Protein 8YM1 (pdb70)

Foldseek 3Di:
DQVVDDLVPGQAAQVQFQCNSPNDADPVRQFAAPQCRNGPCNRPLNVLLCVPPDDPVCQVVQWDWDWDDDPPDIDIDTHHDDDDPPPRPSVVVNVCRGNVVD/DDDDDAQCNDDLVPHQAAQVQFQCNSPNDADPVRQFAAPQCRNGPCNRPCNVLLCVPPDDPVCQVVQWDWDWDDDDPDIDIDTHHDDDDPPPRPSVVVNVCRGNVVD/DDQVVDPLVPHQAAQVQFQCNSPNDADPVRQFAAPQCRNGPCNRPCNVLLCVPPDDPVCQVVQWDWDWDDDDPDIDIDTHHDDDDPPPRPSVVVNVCRGNVVPD/DQVVDPLVPHQAAQVQ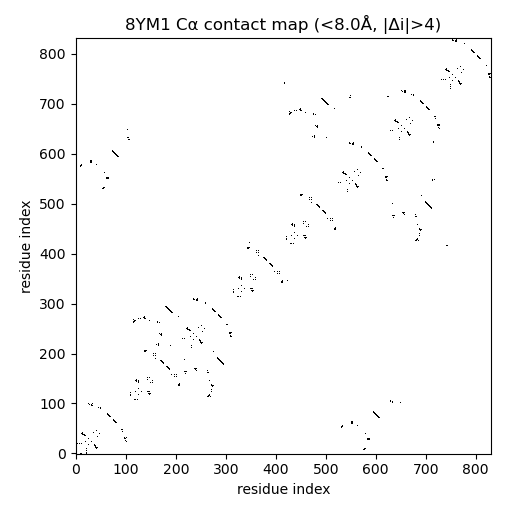FQCNSPNDADPVRQFAAPQCRNGPCNRPLNVLLCVPPDDPVCQVVQWDWDWDDDDPDIDIDTHHDDDDPPPRPSVVVNVCRGNVVD/DDDDAQVVDPLVPHQAAQVCFQCNSPNDADPVRQFAAPQCRNGPCNRPCNVLLCVPPDDPVCQVVQWDWDWDDDPPDIDIDTHHDDDDPPPRPSVVVNVCRGNVVPD/DQCVDPLVPHQAAQVQFQCNSPNDADPVRQFAAPQCRNGPCNRPCNVLLCVPPDDPVCQVVQWDWDWDDDVPDIDIDTHHDDDDPPPRPSVVVNVCRGNVVVD/DAQVVDPLVPHQAAQVQFQCNSPNDADPVRQFAAPQCRNGPCNRPLNVLLCVPPDDPVCQVVQWDWDWDDDDPDIDIDTHHDDDDPPPRPSVVVNVCRGNVVD/DQCVDPLVPHQAAQVCFQCNSPNDADPVRQFAAPQCRNGPCNRPCNVLLCVPPDDPVCQVVQWDWDWDDDPPDIDIDTHHDDDDPPPPPSCVVNVCRGNVVVD

Solvent-accessible surface area: 44717 Å² total; per-residue (Å²): 155,26,76,113,80,62,57,20,39,34,51,0,28,57,134,8,35,0,143,115,2,6,23,78,29,41,117,64,54,6,0,1,46,80,54,1,25,101,69,0,46,112,3,165,64,14,80,41,0,14,91,1,0,1,28,58,4,0,2,0,0,6,0,57,1,70,52,144,131,56,61,132,89,10,48,0,23,1,72,3,45,5,118,0,50,89,122,32,192,33,7,79,102,0,65,118,7,28,44,37,97,104,102,57,110,40,71,94,27,78,93,24,59,56,17,41,33,49,0,30,62,112,14,32,0,130,104,1,5,20,88,27,41,112,68,56,6,0,2,46,76,57,2,28,94,67,0,46,109,4,169,54,15,84,39,0,15,91,0,0,2,24,59,4,0,2,0,0,5,0,67,0,67,54,127,129,48,64,136,84,11,28,0,24,0,74,4,47,7,102,0,53,92,122,34,194,36,6,77,101,0,65,109,4,30,45,34,98,109,201,111,19,78,91,48,56,55,18,43,32,50,0,31,60,121,13,36,0,144,111,2,5,22,79,28,39,120,69,54,6,0,1,46,81,31,0,28,101,69,0,46,107,3,158,69,16,82,25,0,15,50,0,0,2,27,59,4,0,3,0,0,6,0,57,1,69,54,130,125,41,60,134,73,12,43,0,23,0,74,5,41,6,107,0,52,83,128,36,144,12,7,76,92,0,64,114,7,32,42,38,98,56,252,155,26,78,123,77,62,64,202,104,45,72,17,28,58,126,14,37,17,127,112,2,50,19,53,34,24,87,98,98,44,57,4,45,47,46,10,27,37,63,3,56,106,4,117,56,43,84,43,0,34,120,12,73,50,93,143,58,38,58,44,184,46,21,115,74,73,88,133,152,44,63,169,159,93,80,73,77,112,109,69,98,79,191,39,90,199,123,38,192,36,27,81,88,40,101,112,5,67,45,35,96,105,175,88,45,138,19,20,30,78,41,49,52,17,38,26,50,0,28,34,39,14,33,0,124,107,2,4,19,83,29,42,114,66,55,6,0,1,45,82,54,2,26,104,65,0,46,70,4,170,56,14,82,42,0,12,92,1,0,1,27,56,4,0,2,0,0,6,0,67,1,66,52,120,103,34,60,120,45,6,31,0,23,0,74,0,42,6,94,0,51,96,123,33,190,37,7,90,107,0,64,122,7,31,41,36,87,60,240,159,9,78,136,51,64,56,18,43,32,50,0,27,62,155,22,36,0,108,116,2,5,18,51,19,12,16,31,56,6,0,1,44,85,49,2,28,104,69,0,43,107,4,167,56,17,84,45,0,14,90,1,0,1,27,61,4,0,1,0,0,5,0,68,1,68,50,130,133,45,65,122,82,11,30,0,21,1,78,4,37,7,106,0,49,83,116,35,187,42,6,77,96,0,51,103,4,15,20,18,32,30,161,210,49,18,14,32,38,49,12,17,43,1,48,0,33,62,84,13,37,0,160,106,0,4,14,89,27,39,118,62,38,6,0,1,46,82,36,2,26,106,68,0,46,108,3,153,63,16,86,44,0,13,90,1,0,1,27,58,4,0,2,0,0,6,0,65,1,68,53,128,136,37,63,137,82,12,28,0,21,0,73,2,50,6,92,0,52,24,57,32,131,36,0,19,97,0,53,112,7,28,44,39,99,109,150,27,72,123,78,64,64,200,101,46,76,15,30,7,109,8,5,17,67,76,2,51,22,106,41,42,137,101,103,44,59,3,29,56,54,10,24,71,41,2,55,65,4,166,58,44,89,51,0,31,117,10,71,52,93,139,58,36,56,46,186,46,23,117,74,69,86,120,154,47,75,169,158,93,77,70,66,116,110,68,99,73,195,38,91,197,120,40,186,35,26,81,90,37,99,108,5,55,33,18,95,78,167

Radius of gyration: 35.94 Å; Cα contacts (8 Å, |Δi|>4): 1617; chains: 8; bounding box: 70×106×85 Å

Organism: NCBI:txid2032731

Secondary structure (DSSP, 8-state):
--TTS-GGG----SSS-HHHHH-S--SSS-B--HHHHHHGGGSTTHHHHHTTSPPHHHHHHHEEEEEEEETTEEEEEEEEEEEEETT-TTHHHHHHHBTTT-/-PPPPPGGGS-GGG----SSS-HHHHH-S--SSS-B--HHHHHHGGGSTTHHHHHTTSPPHHHHHHHEEEEEEEETTEEEEEEEEEEEEETT-TTHHHHHHHBTTT-/--GGGS-GGG----SSS-HHHHH-S--SSS-B--HHHHHHGGGSTTHHHHHTTSPPHHHHHHHEEEEEEEETTEEEEEEEEEEEEETT-TTHHHHHTTBTTT--/-GGGS-GGG----SSS-HHHHH-S--SSS-B--HHHHHHGGGSTTHHHHHTTSPPHHHHHHHEEEEEEEETTEEEEEEEE-----TT-TTHHHHHHHBTTT-/-PPPPGGGS-GGG----SSS-HHHHH-S--SSS-B--HHHHHHGGGSTTHHHHHTTSPPHHHHHHHEEEEEEEETTEEEEEEEEEEEEETT-TTHHHHHHHBTTT--/-GGGS-GGG----SSS-HHHHH-S--SSS-B--HHHHHHGGGSTTHHHHGGGSPPHHHHHHHEEEEEEEETTEEEEEEEEEEEEETT-TTHHHHHHHBTGGG-/--GGGS-GGG----SSS-HHHHH-S--SSS-B--HHHHHHGGGSTTHHHHGGGSPPHHHHHHHEEEEEEEETTEEEEEEEEEEEEETT-TTHHHHHHHBTTT-/-GGGS-GGG----SSS-HHHHH-S--SSS-B--HHHHHHGGGSTTHHHHGGGSPPHHHHHHHEEEEEEEETTEEEEEEEE-----TT-TTHHHHHHHBTGGG-

B-factor: mean 33.4, std 10.72, range [18.32, 91.62]

InterPro domains:
  IPR001218 Nucleocapsid protein, coronavirus [PF00937] (16-342)
  IPR001218 Nucleocapsid protein, coronavirus [PIRSF003888] (1-334)
  IPR037179 Nucleocapsid protein, C-terminal [SSF103068] (223-331)
  IPR037195 Nucleocapsid protein, N-terminal [SSF110304] (15-145)
  IPR044344 Nucleocapsid (N) protein, C-terminal domain, coronavirus [PS51929] (219-333)
  IPR044344 Nucleocapsid (N) protein, C-terminal domain, coronavirus [cd21595] (241-324)
  IPR044345 Nucleocapsid (N) protein, N-terminal domain, coronavirus [PS51928] (21-143)
  IPR044345 Nucleocapsid (N) protein, N-terminal domain, coronavirus [cd21554] (21-141)

Sequence (831 aa):
KQMDKPEWKRVPNSEEDVRKCFGPRSVSRNFGDSDLVQHGVEAKHFPTIAELLPTQAALAFGSEITTKESGEFVEVTYHYVMKVPKTDKNLPRFLEQVSAYSATPARKQMDKPEWKRVPNSEEDVRKCFGPRSVSRNFGDSDLVQHGVEAKHFPTIAELLPTQAALAFGSEITTKESGEFVEVTYHYVMKVPKTDKNLPRFLEQVSAYSRKQMDKPEWKRVPNSEEDVRKCFGPRSVSRNFGDSDLVQHGVEAKHFPTIAELLPTQAALAFGSEITTKESGEFVEVTYHYVMKVPKTDKNLPRFLEQVSAYSKKQMDKPEWKRVPNSEEDVRKCFGPRSVSRNFGDSDLVQHGVEAKHFPTIAELLPTQAALAFGSEITTKESGEFVEVTYHYVMKVPKTDKNLPRFLEQVSAYSTPARKQMDKPEWKRVPNSEEDVRKCFGPRSVSRNFGDSDLVQHGVEAKHFPTIAELLPTQAALAFGSEITTKESGEFVEVTYHYVMKVPKTDKNLPRFLEQVSAYSKKQMDKPEWKRVPNSEEDVRKCFGPRSVSRNFGDSDLVQHGVEAKHFPTIAELLPTQAALAFGSEITTKESGEFVEVTYHYVMKVPKTDKNLPRFLEQVSAYSKRKQMDKPEWKRVPNSEEDVRKCFGPRSVSRNFGDSDLVQHGVEAKHFPTIAELLPTQAALAFGSEITTKESGEFVEVTYHYVMKVPKTDKNLPRFLEQVSAYSKQMDKPEWKRVPNSEEDVRKCFGPRSVSRNFGDSDLVQHGVEAKHFPTIAELLPTQAALAFGSEITTKESGEFVEVTYHYVMKVPKTDKNLPRFLEQVSAYSK

Structure (mmCIF, N/CA/C/O backbone):
data_8YM1
#
_entry.id   8YM1
#
_cell.length_a   48.417
_cell.length_b   95.897
_cell.length_c   103.998
_cell.angle_alpha   90.00
_cell.angle_beta   96.25
_cell.angle_gamma   90.00
#
_symmetry.space_group_name_H-M   'P 1 21 1'
#
loop_
_entity.id
_entity.type
_entity.pdbx_description
1 polymer 'nucleocapsid phosphoprotein'
2 water water
#
loop_
_atom_site.group_PDB
_atom_site.id
_atom_site.type_symbol
_atom_site.label_atom_id
_atom_site.label_alt_id
_atom_site.label_comp_id
_atom_site.label_asym_id
_atom_site.label_entity_id
_atom_site.label_seq_id
_atom_site.pdbx_PDB_ins_code
_atom_site.Cartn_x
_atom_site.Cartn_y
_atom_site.Cartn_z
_atom_site.occupancy
_atom_site.B_iso_or_equiv
_atom_site.auth_seq_id
_atom_site.auth_comp_id
_atom_site.auth_asym_id
_atom_site.auth_atom_id
_atom_site.pdbx_PDB_model_num
ATOM 1 N N . LYS A 1 10 ? -11.447 14.194 36.541 1.00 57.99 10 LYS A N 1
ATOM 2 C CA . LYS A 1 10 ? -10.062 13.692 36.784 1.00 55.44 10 LYS A CA 1
ATOM 3 C C . LYS A 1 10 ? -9.459 14.349 38.021 1.00 53.72 10 LYS A C 1
ATOM 4 O O . LYS A 1 10 ? -9.888 15.424 38.440 1.00 53.33 10 LYS A O 1
ATOM 10 N N . GLN A 1 11 ? -8.388 13.722 38.527 1.00 47.96 11 GLN A N 1
ATOM 11 C CA . GLN A 1 11 ? -7.650 14.221 39.672 1.00 43.41 11 GLN A CA 1
ATOM 12 C C . GLN A 1 11 ? -6.757 15.393 39.247 1.00 41.79 11 GLN A C 1
ATOM 13 O O . GLN A 1 11 ? -6.644 16.375 39.971 1.00 38.22 11 GLN A O 1
ATOM 19 N N . MET A 1 12 ? -6.180 15.309 38.028 1.00 39.83 12 MET A N 1
ATOM 20 C CA . MET A 1 12 ? -5.260 16.338 37.534 1.00 40.76 12 MET A CA 1
ATOM 21 C C . MET A 1 12 ? -6.022 17.624 37.150 1.00 36.72 12 MET A C 1
ATOM 22 O O . MET A 1 12 ? -5.397 18.618 36.781 1.00 42.24 12 MET A O 1
ATOM 27 N N . ASP A 1 13 ? -7.371 17.590 37.235 1.00 38.05 13 ASP A N 1
ATOM 28 C CA . ASP A 1 13 ? -8.199 18.773 36.986 1.00 46.12 13 ASP A CA 1
ATOM 29 C C . ASP A 1 13 ? -8.448 19.530 38.302 1.00 47.53 13 ASP A C 1
ATOM 30 O O . ASP A 1 13 ? -8.987 20.637 38.288 1.00 48.32 13 ASP A O 1
ATOM 35 N N . LYS A 1 14 ? -8.066 18.907 39.435 1.00 46.09 14 LYS A N 1
ATOM 36 C CA . LYS A 1 14 ? -8.238 19.500 40.759 1.00 38.48 14 LYS A CA 1
ATOM 37 C C . LYS A 1 14 ? -6.939 20.168 41.204 1.00 37.83 14 LYS A C 1
ATOM 38 O O . LYS A 1 14 ? -5.869 19.878 40.662 1.00 34.93 14 LYS A O 1
ATOM 44 N N . PRO A 1 15 ? -6.984 21.065 42.228 1.00 38.69 15 PRO A N 1
ATOM 45 C CA . PRO A 1 15 ? -5.763 21.582 42.835 1.00 37.33 15 PRO A CA 1
ATOM 46 C C . PRO A 1 15 ? -5.051 20.404 43.503 1.00 32.52 15 PRO A C 1
ATOM 47 O O . PRO A 1 15 ? -5.704 19.474 43.977 1.00 33.77 15 PRO A O 1
ATOM 51 N N . GLU A 1 16 ? -3.718 20.477 43.567 1.00 32.40 16 GLU A N 1
ATOM 52 C CA . GLU A 1 16 ? -2.892 19.355 44.012 1.00 38.61 16 GLU A CA 1
ATOM 53 C C . GLU A 1 16 ? -3.348 18.834 45.387 1.00 32.97 16 GLU A C 1
ATOM 54 O O . GLU A 1 16 ? -3.370 17.626 45.609 1.00 37.67 16 GLU A O 1
ATOM 60 N N . TRP A 1 17 ? -3.774 19.749 46.276 1.00 35.25 17 TRP A N 1
ATOM 61 C CA . TRP A 1 17 ? -4.121 19.386 47.653 1.00 32.51 17 TRP A CA 1
ATOM 62 C C . TRP A 1 17 ? -5.480 18.659 47.737 1.00 33.51 17 TRP A C 1
ATOM 63 O O . TRP A 1 17 ? -5.816 18.118 48.788 1.00 30.72 17 TRP A O 1
ATOM 74 N N . LYS A 1 18 ? -6.245 18.631 46.625 1.00 30.75 18 LYS A N 1
ATOM 75 C CA . LYS A 1 18 ? -7.551 17.967 46.612 1.00 32.36 18 LYS A CA 1
ATOM 76 C C . LYS A 1 18 ? -7.495 16.646 45.831 1.00 28.76 18 LYS A C 1
ATOM 77 O O . LYS A 1 18 ? -8.497 15.938 45.754 1.00 34.49 18 LYS A O 1
ATOM 83 N N . ARG A 1 19 ? -6.304 16.276 45.340 1.00 32.97 19 ARG A N 1
ATOM 84 C CA . ARG A 1 19 ? -6.155 15.076 44.525 1.00 30.74 19 ARG A CA 1
ATOM 85 C C . ARG A 1 19 ? -6.209 13.829 45.403 1.00 36.44 19 ARG A C 1
ATOM 86 O O . ARG A 1 19 ? -5.694 13.821 46.521 1.00 31.14 19 ARG A O 1
ATOM 94 N N . VAL A 1 20 ? -6.895 12.800 44.886 1.00 35.76 20 VAL A N 1
ATOM 95 C CA . VAL A 1 20 ? -6.989 11.500 45.525 1.00 35.25 20 VAL A CA 1
ATOM 96 C C . VAL A 1 20 ? -6.455 10.469 44.525 1.00 34.61 20 VAL A C 1
ATOM 97 O O . VAL A 1 20 ? -7.184 10.034 43.635 1.00 35.92 20 VAL A O 1
ATOM 101 N N . PRO A 1 21 ? -5.143 10.113 44.590 1.00 35.48 21 PRO A N 1
ATOM 102 C CA . PRO A 1 21 ? -4.537 9.227 43.595 1.00 33.09 21 PRO A CA 1
ATOM 103 C C . PRO A 1 21 ? -5.156 7.833 43.558 1.00 34.32 21 PRO A C 1
ATOM 104 O O . PRO A 1 21 ? -5.601 7.314 44.581 1.00 30.59 21 PRO A O 1
ATOM 108 N N . ASN A 1 22 ? -5.165 7.242 42.355 1.00 32.20 22 ASN A N 1
ATOM 109 C CA . ASN A 1 22 ? -5.738 5.926 42.122 1.00 37.11 22 ASN A CA 1
ATOM 110 C C . ASN A 1 22 ? -4.870 5.194 41.087 1.00 35.36 22 ASN A C 1
ATOM 111 O O . ASN A 1 22 ? -3.780 5.651 40.764 1.00 38.37 22 ASN A O 1
ATOM 116 N N . SER A 1 23 ? -5.375 4.066 40.566 1.00 37.17 23 SER A N 1
ATOM 117 C CA . SER A 1 23 ? -4.636 3.260 39.599 1.00 38.25 23 SER A CA 1
ATOM 118 C C . SER A 1 23 ? -4.506 3.995 38.253 1.00 36.98 23 SER A C 1
ATOM 119 O O . SER A 1 23 ? -3.524 3.800 37.538 1.00 36.64 23 SER A O 1
ATOM 122 N N . GLU A 1 24 ? -5.513 4.829 37.915 1.00 44.14 24 GLU A N 1
ATOM 123 C CA . GLU A 1 24 ? -5.510 5.585 36.660 1.00 46.30 24 GLU A CA 1
ATOM 124 C C . GLU A 1 24 ? -4.529 6.757 36.776 1.00 44.08 24 GLU A C 1
ATOM 125 O O . GLU A 1 24 ? -3.630 6.900 35.948 1.00 41.83 24 GLU A O 1
ATOM 131 N N . GLU A 1 25 ? -4.766 7.625 37.774 1.00 42.97 25 GLU A N 1
ATOM 132 C CA . GLU A 1 25 ? -3.898 8.765 38.052 1.00 41.02 25 GLU A CA 1
ATOM 133 C C . GLU A 1 25 ? -3.181 8.490 39.374 1.00 39.95 25 GLU A C 1
ATOM 134 O O . GLU A 1 25 ? -3.719 8.766 40.445 1.00 35.13 25 GLU A O 1
ATOM 140 N N . ASP A 1 26 ? -1.966 7.922 39.279 1.00 38.37 26 ASP A N 1
ATOM 141 C CA . ASP A 1 26 ? -1.246 7.421 40.445 1.00 39.61 26 ASP A CA 1
ATOM 142 C C . ASP A 1 26 ? -0.599 8.581 41.214 1.00 33.76 26 ASP A C 1
ATOM 143 O O . ASP A 1 26 ? -0.750 9.746 40.846 1.00 31.55 26 ASP A O 1
ATOM 148 N N . VAL A 1 27 ? 0.106 8.227 42.307 1.00 31.47 27 VAL A N 1
ATOM 149 C CA . VAL A 1 27 ? 0.738 9.197 43.198 1.00 33.11 27 VAL A CA 1
ATOM 150 C C . VAL A 1 27 ? 1.795 9.998 42.433 1.00 33.48 27 VAL A C 1
ATOM 151 O O . VAL A 1 27 ? 1.960 11.192 42.676 1.00 27.89 27 VAL A O 1
ATOM 155 N N . ARG A 1 28 ? 2.540 9.319 41.546 1.00 29.37 28 ARG A N 1
ATOM 156 C CA . ARG A 1 28 ? 3.603 9.964 40.787 1.00 34.17 28 ARG A CA 1
ATOM 157 C C . ARG A 1 28 ? 3.017 11.062 39.893 1.00 33.64 28 ARG A C 1
ATOM 158 O O . ARG A 1 28 ? 3.614 12.122 39.744 1.00 32.52 28 ARG A O 1
ATOM 166 N N . LYS A 1 29 ? 1.845 10.796 39.308 1.00 38.13 29 LYS A N 1
ATOM 167 C CA . LYS A 1 29 ? 1.205 11.744 38.407 1.00 41.48 29 LYS A CA 1
ATOM 168 C C . LYS A 1 29 ? 0.600 12.907 39.210 1.00 37.50 29 LYS A C 1
ATOM 169 O O . LYS A 1 29 ? 0.708 14.061 38.801 1.00 34.94 29 LYS A O 1
ATOM 175 N N . CYS A 1 30 ? 0.042 12.593 40.394 1.00 32.26 30 CYS A N 1
ATOM 176 C CA . CYS A 1 30 ? -0.654 13.584 41.210 1.00 34.25 30 CYS A CA 1
ATOM 177 C C . CYS A 1 30 ? 0.322 14.440 42.034 1.00 32.78 30 CYS A C 1
ATOM 178 O O . CYS A 1 30 ? 0.094 15.641 42.192 1.00 31.93 30 CYS A O 1
ATOM 181 N N . PHE A 1 31 ? 1.391 13.813 42.586 1.00 30.89 31 PHE A N 1
ATOM 182 C CA . PHE A 1 31 ? 2.277 14.512 43.530 1.00 29.59 31 PHE A CA 1
ATOM 183 C C . PHE A 1 31 ? 3.760 14.388 43.143 1.00 26.90 31 PHE A C 1
ATOM 184 O O . PHE A 1 31 ? 4.626 14.797 43.916 1.00 30.69 31 PHE A O 1
ATOM 192 N N . GLY A 1 32 ? 4.050 13.844 41.953 1.00 28.30 32 GLY A N 1
ATOM 193 C CA . GLY A 1 32 ? 5.427 13.747 41.477 1.00 30.98 32 GLY A CA 1
ATOM 194 C C . GLY A 1 32 ? 6.180 12.576 42.121 1.00 33.97 32 GLY A C 1
ATOM 195 O O . GLY A 1 32 ? 5.630 11.858 42.960 1.00 30.85 32 GLY A O 1
ATOM 196 N N . PRO A 1 33 ? 7.487 12.388 41.782 1.00 32.28 33 PRO A N 1
ATOM 197 C CA . PRO A 1 33 ? 8.276 11.276 42.318 1.00 32.07 33 PRO A CA 1
ATOM 198 C C . PRO A 1 33 ? 8.472 11.359 43.826 1.00 31.77 33 PRO A C 1
ATOM 199 O O . PRO A 1 33 ? 8.372 12.436 44.413 1.00 29.59 33 PRO A O 1
ATOM 203 N N . ARG A 1 34 ? 8.784 10.209 44.439 1.00 34.92 34 ARG A N 1
ATOM 204 C CA . ARG A 1 34 ? 9.108 10.161 45.851 1.00 33.52 34 ARG A CA 1
ATOM 205 C C . ARG A 1 34 ? 10.456 10.851 46.053 1.00 36.78 34 ARG A C 1
ATOM 206 O O . ARG A 1 34 ? 11.347 10.734 45.213 1.00 33.27 34 ARG A O 1
ATOM 214 N N . SER A 1 35 ? 10.561 11.627 47.135 1.00 33.22 35 SER A N 1
ATOM 215 C CA . SER A 1 35 ? 11.765 12.388 47.435 1.00 35.17 35 SER A CA 1
ATOM 216 C C . SER A 1 35 ? 11.865 12.601 48.943 1.00 37.42 35 SER A C 1
ATOM 217 O O . SER A 1 35 ? 11.011 12.145 49.687 1.00 33.13 35 SER A O 1
ATOM 220 N N . VAL A 1 36 ? 12.904 13.326 49.376 1.00 34.35 36 VAL A N 1
ATOM 221 C CA . VAL A 1 36 ? 13.110 13.607 50.793 1.00 37.00 36 VAL A CA 1
ATOM 222 C C . VAL A 1 36 ? 11.961 14.492 51.316 1.00 33.41 36 VAL A C 1
ATOM 223 O O . VAL A 1 36 ? 11.611 14.412 52.490 1.00 36.49 36 VAL A O 1
ATOM 227 N N . SER A 1 37 ? 11.367 15.314 50.419 1.00 34.82 37 SER A N 1
ATOM 228 C CA . SER A 1 37 ? 10.283 16.230 50.792 1.00 34.59 37 SER A CA 1
ATOM 229 C C . SER A 1 37 ? 8.911 15.533 50.695 1.00 30.88 37 SER A C 1
ATOM 230 O O . SER A 1 37 ? 7.954 15.970 51.331 1.00 31.43 37 SER A O 1
ATOM 233 N N . ARG A 1 38 ? 8.800 14.542 49.789 1.00 30.43 38 ARG A N 1
ATOM 234 C CA . ARG A 1 38 ? 7.585 13.731 49.643 1.00 33.43 38 ARG A CA 1
ATOM 235 C C . ARG A 1 38 ? 8.005 12.258 49.661 1.00 33.32 38 ARG A C 1
ATOM 236 O O . ARG A 1 38 ? 8.088 11.619 48.615 1.00 29.30 38 ARG A O 1
ATOM 244 N N . ASN A 1 39 ? 8.148 11.706 50.884 1.00 28.08 39 ASN A N 1
ATOM 245 C CA . ASN A 1 39 ? 8.874 10.452 51.100 1.00 30.17 39 ASN A CA 1
ATOM 246 C C . ASN A 1 39 ? 7.952 9.274 51.454 1.00 27.29 39 ASN A C 1
ATOM 247 O O . ASN A 1 39 ? 8.440 8.164 51.643 1.00 28.84 39 ASN A O 1
ATOM 252 N N . PHE A 1 40 ? 6.630 9.495 51.489 1.00 27.22 40 PHE A N 1
ATOM 253 C CA . PHE A 1 40 ? 5.714 8.463 51.975 1.00 27.42 40 PHE A CA 1
ATOM 254 C C . PHE A 1 40 ? 5.143 7.654 50.809 1.00 27.04 40 PHE A C 1
ATOM 255 O O . PHE A 1 40 ? 4.638 8.223 49.841 1.00 23.95 40 PHE A O 1
ATOM 263 N N . GLY A 1 41 ? 5.184 6.308 50.952 1.00 26.37 41 GLY A N 1
ATOM 264 C CA . GLY A 1 41 ? 4.537 5.400 50.012 1.00 30.85 41 GLY A CA 1
ATOM 265 C C . GLY A 1 41 ? 5.522 4.412 49.386 1.00 28.76 41 GLY A C 1
ATOM 266 O O . GLY A 1 41 ? 6.533 4.816 48.813 1.00 31.15 41 GLY A O 1
ATOM 267 N N . ASP A 1 42 ? 5.184 3.107 49.472 1.00 33.14 42 ASP A N 1
ATOM 268 C CA . ASP A 1 42 ? 5.945 2.058 48.802 1.00 34.75 42 ASP A CA 1
ATOM 269 C C . ASP A 1 42 ? 5.498 2.020 47.337 1.00 34.50 42 ASP A C 1
ATOM 270 O O . ASP A 1 42 ? 4.630 2.792 46.937 1.00 33.35 42 ASP A O 1
ATOM 275 N N . SER A 1 43 ? 6.045 1.072 46.564 1.00 35.77 43 SER A N 1
ATOM 276 C CA . SER A 1 43 ? 5.752 0.976 45.137 1.00 36.90 43 SER A CA 1
ATOM 277 C C . SER A 1 43 ? 4.257 0.709 44.896 1.00 32.85 43 SER A C 1
ATOM 278 O O . SER A 1 43 ? 3.693 1.201 43.922 1.00 37.31 43 SER A O 1
ATOM 281 N N . ASP A 1 44 ? 3.623 -0.056 45.805 1.00 31.39 44 ASP A N 1
ATOM 282 C CA . ASP A 1 44 ? 2.217 -0.421 45.659 1.00 32.57 44 ASP A CA 1
ATOM 283 C C . ASP A 1 44 ? 1.331 0.823 45.840 1.00 30.98 44 ASP A C 1
ATOM 284 O O . ASP A 1 44 ? 0.432 1.061 45.036 1.00 28.10 44 ASP A O 1
ATOM 289 N N . LEU A 1 45 ? 1.582 1.598 46.916 1.00 29.24 45 LEU A N 1
ATOM 290 C CA . LEU A 1 45 ? 0.821 2.823 47.179 1.00 30.69 45 LEU A CA 1
ATOM 291 C C . LEU A 1 45 ? 1.054 3.841 46.060 1.00 27.49 45 LEU A C 1
ATOM 292 O O . LEU A 1 45 ? 0.132 4.546 45.673 1.00 31.26 45 LEU A O 1
ATOM 297 N N . VAL A 1 46 ? 2.294 3.922 45.561 1.00 30.81 46 VAL A N 1
ATOM 298 C CA . VAL A 1 46 ? 2.637 4.884 44.518 1.00 31.43 46 VAL A CA 1
ATOM 299 C C . VAL A 1 46 ? 1.844 4.571 43.242 1.00 33.15 46 VAL A C 1
ATOM 300 O O . VAL A 1 46 ? 1.290 5.475 42.630 1.00 28.83 46 VAL A O 1
ATOM 304 N N . GLN A 1 47 ? 1.750 3.279 42.893 1.00 32.83 47 GLN A N 1
ATOM 305 C CA . GLN A 1 47 ? 1.158 2.860 41.623 1.00 35.23 47 GLN A CA 1
ATOM 306 C C . GLN A 1 47 ? -0.379 2.810 41.689 1.00 33.11 47 GLN A C 1
ATOM 307 O O . GLN A 1 47 ? -1.033 2.956 40.658 1.00 35.22 47 GLN A O 1
ATOM 313 N N . HIS A 1 48 ? -0.952 2.597 42.894 1.00 30.15 48 HIS A N 1
ATOM 314 C CA . HIS A 1 48 ? -2.403 2.396 43.016 1.00 32.58 48 HIS A CA 1
ATOM 315 C C . HIS A 1 48 ? -3.072 3.465 43.899 1.00 31.60 48 HIS A C 1
ATOM 316 O O . HIS A 1 48 ? -4.299 3.510 43.975 1.00 32.02 48 HIS A O 1
ATOM 323 N N . GLY A 1 49 ? -2.272 4.310 44.565 1.00 29.23 49 GLY A N 1
ATOM 324 C CA . GLY A 1 49 ? -2.814 5.369 45.411 1.00 31.50 49 GLY A CA 1
ATOM 325 C C . GLY A 1 49 ? -3.706 4.803 46.523 1.00 32.20 49 GLY A C 1
ATOM 326 O O . GLY A 1 49 ? -3.323 3.850 47.204 1.00 31.08 49 GLY A O 1
ATOM 327 N N . VAL A 1 50 ? -4.947 5.327 46.613 1.00 31.65 50 VAL A N 1
ATOM 328 C CA . VAL A 1 50 ? -5.887 4.932 47.662 1.00 32.21 50 VAL A CA 1
ATOM 329 C C . VAL A 1 50 ? -6.472 3.541 47.350 1.00 34.70 50 VAL A C 1
ATOM 330 O O . VAL A 1 50 ? -7.130 2.949 48.205 1.00 33.49 50 VAL A O 1
ATOM 334 N N . GLU A 1 51 ? -6.263 3.049 46.107 1.00 36.17 51 GLU A N 1
ATOM 335 C CA . GLU A 1 51 ? -6.762 1.735 45.703 1.00 33.94 51 GLU A CA 1
ATOM 336 C C . GLU A 1 51 ? -5.790 0.627 46.131 1.00 36.39 51 GLU A C 1
ATOM 337 O O . GLU A 1 51 ? -6.112 -0.553 45.994 1.00 37.72 51 GLU A O 1
ATOM 343 N N . ALA A 1 52 ? -4.585 1.010 46.609 1.00 36.54 52 ALA A N 1
ATOM 344 C CA . ALA A 1 52 ? -3.611 0.036 47.098 1.00 33.29 52 ALA A CA 1
ATOM 345 C C . ALA A 1 52 ? -4.268 -0.848 48.163 1.00 35.05 52 ALA A C 1
ATOM 346 O O . ALA A 1 52 ? -5.009 -0.352 49.013 1.00 30.62 52 ALA A O 1
ATOM 348 N N . LYS A 1 53 ? -3.951 -2.154 48.125 1.00 35.74 53 LYS A N 1
ATOM 349 C CA . LYS A 1 53 ? -4.598 -3.147 48.980 1.00 40.36 53 LYS A CA 1
ATOM 350 C C . LYS A 1 53 ? -4.513 -2.746 50.460 1.00 33.14 53 LYS A C 1
ATOM 351 O O . LYS A 1 53 ? -5.489 -2.893 51.194 1.00 38.92 53 LYS A O 1
ATOM 357 N N . HIS A 1 54 ? -3.337 -2.252 50.888 1.00 30.67 54 HIS A N 1
ATOM 358 C CA . HIS A 1 54 ? -3.084 -1.986 52.303 1.00 34.27 54 HIS A CA 1
ATOM 359 C C . HIS A 1 54 ? -3.264 -0.500 52.650 1.00 32.80 54 HIS A C 1
ATOM 360 O O . HIS A 1 54 ? -2.994 -0.106 53.781 1.00 29.59 54 HIS A O 1
ATOM 367 N N . PHE A 1 55 ? -3.814 0.299 51.719 1.00 31.21 55 PHE A N 1
ATOM 368 C CA . PHE A 1 55 ? -3.983 1.729 51.963 1.00 31.58 55 PHE A CA 1
ATOM 369 C C . PHE A 1 55 ? -4.948 1.948 53.141 1.00 28.75 55 PHE A C 1
ATOM 370 O O . PHE A 1 55 ? -4.721 2.842 53.952 1.00 28.01 55 PHE A O 1
ATOM 378 N N . PRO A 1 56 ? -6.076 1.180 53.252 1.00 32.71 56 PRO A N 1
ATOM 379 C CA . PRO A 1 56 ? -7.006 1.351 54.379 1.00 31.21 56 PRO A CA 1
ATOM 380 C C . PRO A 1 56 ? -6.339 1.189 55.749 1.00 32.47 56 PRO A C 1
ATOM 381 O O . PRO A 1 56 ? -6.671 1.908 56.688 1.00 36.69 56 PRO A O 1
ATOM 385 N N . THR A 1 57 ? -5.391 0.238 55.845 1.00 33.46 57 THR A N 1
ATOM 386 C CA . THR A 1 57 ? -4.643 0.005 57.078 1.00 34.49 57 THR A CA 1
ATOM 387 C C . THR A 1 57 ? -3.806 1.248 57.399 1.00 31.57 57 THR A C 1
ATOM 388 O O . THR A 1 57 ? -3.819 1.733 58.526 1.00 27.74 57 THR A O 1
ATOM 392 N N . ILE A 1 58 ? -3.082 1.749 56.384 1.00 28.41 58 ILE A N 1
ATOM 393 C CA . ILE A 1 58 ? -2.253 2.946 56.523 1.00 33.50 58 ILE A CA 1
ATOM 394 C C . ILE A 1 58 ? -3.139 4.157 56.864 1.00 29.62 58 ILE A C 1
ATOM 395 O O . ILE A 1 58 ? -2.743 5.009 57.659 1.00 29.44 58 ILE A O 1
ATOM 400 N N . ALA A 1 59 ? -4.353 4.194 56.284 1.00 28.21 59 ALA A N 1
ATOM 401 C CA . ALA A 1 59 ? -5.269 5.323 56.446 1.00 30.31 59 ALA A CA 1
ATOM 402 C C . ALA A 1 59 ? -5.756 5.450 57.899 1.00 29.95 59 ALA A C 1
ATOM 403 O O . ALA A 1 59 ? -6.225 6.514 58.298 1.00 27.30 59 ALA A O 1
ATOM 405 N N . GLU A 1 60 ? -5.633 4.362 58.686 1.00 26.36 60 GLU A N 1
ATOM 406 C CA . GLU A 1 60 ? -6.033 4.380 60.092 1.00 26.40 60 GLU A CA 1
ATOM 407 C C . GLU A 1 60 ? -5.172 5.374 60.892 1.00 26.27 60 GLU A C 1
ATOM 408 O O . GLU A 1 60 ? -5.590 5.828 61.958 1.00 26.45 60 GLU A O 1
ATOM 414 N N . LEU A 1 61 ? -3.956 5.684 60.382 1.00 24.52 61 LEU A N 1
ATOM 415 C CA . LEU A 1 61 ? -3.032 6.576 61.085 1.00 25.98 61 LEU A CA 1
ATOM 416 C C . LEU A 1 61 ? -2.888 7.918 60.350 1.00 24.14 61 LEU A C 1
ATOM 417 O O . LEU A 1 61 ? -1.968 8.679 60.639 1.00 29.20 61 LEU A O 1
ATOM 422 N N . LEU A 1 62 ? -3.809 8.206 59.414 1.00 25.44 62 LEU A N 1
ATOM 423 C CA . LEU A 1 62 ? -3.853 9.507 58.753 1.00 26.22 62 LEU A CA 1
ATOM 424 C C . LEU A 1 62 ? -4.913 10.356 59.445 1.00 25.75 62 LEU A C 1
ATOM 425 O O . LEU A 1 62 ? -6.000 9.863 59.746 1.00 27.13 62 LEU A O 1
ATOM 430 N N . PRO A 1 63 ? -4.627 11.645 59.757 1.00 27.02 63 PRO A N 1
ATOM 431 C CA . PRO A 1 63 ? -5.605 12.494 60.421 1.00 27.44 63 PRO A CA 1
ATOM 432 C C . PRO A 1 63 ? -6.757 12.870 59.498 1.00 28.85 63 PRO A C 1
ATOM 433 O O . PRO A 1 63 ? -6.609 12.849 58.273 1.00 30.06 63 PRO A O 1
ATOM 437 N N . THR A 1 64 ? -7.925 13.138 60.096 1.00 28.52 64 THR A N 1
ATOM 438 C CA . THR A 1 64 ? -9.058 13.655 59.350 1.00 30.17 64 THR A CA 1
ATOM 439 C C . THR A 1 64 ? -8.723 15.079 58.926 1.00 32.40 64 THR A C 1
ATOM 440 O O . THR A 1 64 ? -7.780 15.679 59.448 1.00 25.48 64 THR A O 1
ATOM 444 N N . GLN A 1 65 ? -9.504 15.614 57.991 1.00 34.90 65 GLN A N 1
ATOM 445 C CA . GLN A 1 65 ? -9.273 16.954 57.477 1.00 34.95 65 GLN A CA 1
ATOM 446 C C . GLN A 1 65 ? -9.443 17.971 58.616 1.00 30.88 65 GLN A C 1
ATOM 447 O O . GLN A 1 65 ? -8.678 18.930 58.713 1.00 35.35 65 GLN A O 1
ATOM 453 N N . ALA A 1 66 ? -10.411 17.700 59.514 1.00 29.62 66 ALA A N 1
ATOM 454 C CA . ALA A 1 66 ? -10.696 18.576 60.647 1.00 31.58 66 ALA A CA 1
ATOM 455 C C . ALA A 1 66 ? -9.579 18.482 61.694 1.00 27.05 66 ALA A C 1
ATOM 456 O O . ALA A 1 66 ? -9.230 19.484 62.317 1.00 29.97 66 ALA A O 1
ATOM 458 N N . ALA A 1 67 ? -9.068 17.256 61.920 1.00 24.42 67 ALA A N 1
ATOM 459 C CA . ALA A 1 67 ? -7.989 17.031 62.879 1.00 27.20 67 ALA A CA 1
ATOM 460 C C . ALA A 1 67 ? -6.725 17.755 62.424 1.00 26.91 67 ALA A C 1
ATOM 461 O O . ALA A 1 67 ? -6.003 18.323 63.243 1.00 28.45 67 ALA A O 1
ATOM 463 N N . LEU A 1 68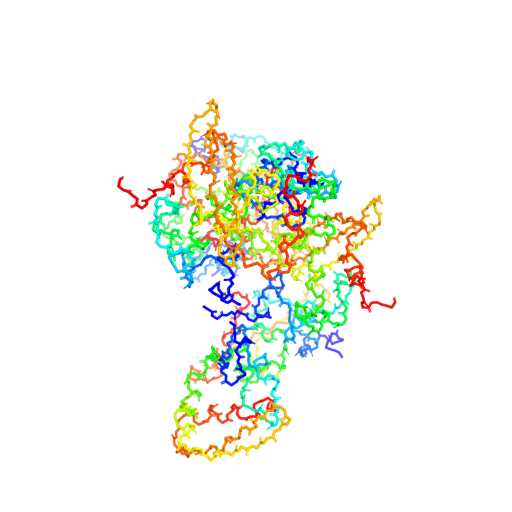 ? -6.462 17.712 61.111 1.00 27.26 68 LEU A N 1
ATOM 464 C CA . LEU A 1 68 ? -5.325 18.403 60.527 1.00 28.63 68 LEU A CA 1
ATOM 465 C C . LEU A 1 68 ? -5.479 19.909 60.750 1.00 32.03 68 LEU A C 1
ATOM 466 O O . LEU A 1 68 ? -4.534 20.578 61.143 1.00 25.67 68 LEU A O 1
ATOM 471 N N . ALA A 1 69 ? -6.701 20.413 60.532 1.00 26.96 69 ALA A N 1
ATOM 472 C CA . ALA A 1 69 ? -6.987 21.838 60.622 1.00 25.06 69 ALA A CA 1
ATOM 473 C C . ALA A 1 69 ? -6.777 22.358 62.051 1.00 25.11 69 ALA A C 1
ATOM 474 O O . ALA A 1 69 ? -6.028 23.308 62.256 1.00 28.93 69 ALA A O 1
ATOM 476 N N . PHE A 1 70 ? -7.374 21.665 63.036 1.00 26.01 70 PHE A N 1
ATOM 477 C CA . PHE A 1 70 ? -7.433 22.159 64.414 1.00 23.99 70 PHE A CA 1
ATOM 478 C C . PHE A 1 70 ? -6.295 21.601 65.282 1.00 24.65 70 PHE A C 1
ATOM 479 O O . PHE A 1 70 ? -6.174 21.984 66.446 1.00 26.07 70 PHE A O 1
ATOM 487 N N . GLY A 1 71 ? -5.455 20.718 64.714 1.00 23.48 71 GLY A N 1
ATOM 488 C CA . GLY A 1 71 ? -4.378 20.090 65.479 1.00 24.94 71 GLY A CA 1
ATOM 489 C C . GLY A 1 71 ? -2.984 20.441 64.945 1.00 22.59 71 GLY A C 1
ATOM 490 O O . GLY A 1 71 ? -1.985 20.005 65.512 1.00 23.18 71 GLY A O 1
ATOM 491 N N . SER A 1 72 ? -2.925 21.283 63.894 1.00 22.27 72 SER A N 1
ATOM 492 C CA . SER A 1 72 ? -1.660 21.625 63.251 1.00 23.04 72 SER A CA 1
ATOM 493 C C . SER A 1 72 ? -1.224 23.031 63.626 1.00 23.14 72 SER A C 1
ATOM 494 O O . SER A 1 72 ? -2.035 23.849 64.057 1.00 22.72 72 SER A O 1
ATOM 497 N N . GLU A 1 73 ? 0.088 23.273 63.500 1.00 23.65 73 GLU A N 1
ATOM 498 C CA . GLU A 1 73 ? 0.631 24.614 63.506 1.00 30.01 73 GLU A CA 1
ATOM 499 C C . GLU A 1 73 ? 0.685 25.068 62.052 1.00 27.81 73 GLU A C 1
ATOM 500 O O . GLU A 1 73 ? 1.406 24.476 61.249 1.00 27.23 73 GLU A O 1
ATOM 506 N N . ILE A 1 74 ? -0.193 26.013 61.697 1.00 26.74 74 ILE A N 1
ATOM 507 C CA . ILE A 1 74 ? -0.309 26.481 60.327 1.00 27.48 74 ILE A CA 1
ATOM 508 C C . ILE A 1 74 ? 0.328 27.864 60.218 1.00 31.89 74 ILE A C 1
ATOM 509 O O . ILE A 1 74 ? 0.037 28.751 61.016 1.00 29.94 74 ILE A O 1
ATOM 514 N N . THR A 1 75 ? 1.237 28.009 59.240 1.00 29.87 75 THR A N 1
ATOM 515 C CA . THR A 1 75 ? 1.901 29.275 58.963 1.00 33.74 75 THR A CA 1
ATOM 516 C C . THR A 1 75 ? 1.766 29.576 57.473 1.00 36.66 75 THR A C 1
ATOM 517 O O . THR A 1 75 ? 1.690 28.655 56.655 1.00 32.85 75 THR A O 1
ATOM 521 N N . THR A 1 76 ? 1.696 30.873 57.137 1.00 33.40 76 THR A N 1
ATOM 522 C CA . THR A 1 76 ? 1.516 31.307 55.759 1.00 34.87 76 THR A CA 1
ATOM 523 C C . THR A 1 76 ? 2.596 32.326 55.404 1.00 40.72 76 THR A C 1
ATOM 524 O O . THR A 1 76 ? 3.107 33.030 56.275 1.00 33.76 76 THR A O 1
ATOM 528 N N . LYS A 1 77 ? 2.924 32.393 54.106 1.00 39.74 77 LYS A N 1
ATOM 529 C CA . LYS A 1 77 ? 3.891 33.351 53.593 1.00 42.83 77 LYS A CA 1
ATOM 530 C C . LYS A 1 77 ? 3.588 33.633 52.124 1.00 45.60 77 LYS A C 1
ATOM 531 O O . LYS A 1 77 ? 3.341 32.710 51.347 1.00 40.95 77 LYS A O 1
ATOM 537 N N . GLU A 1 78 ? 3.586 34.929 51.766 1.00 44.19 78 GLU A N 1
ATOM 538 C CA . GLU A 1 78 ? 3.338 35.356 50.400 1.00 50.19 78 GLU A CA 1
ATOM 539 C C . GLU A 1 78 ? 4.524 34.958 49.525 1.00 47.22 78 GLU A C 1
ATOM 540 O O . GLU A 1 78 ? 5.678 35.109 49.929 1.00 46.19 78 GLU A O 1
ATOM 546 N N . SER A 1 79 ? 4.216 34.422 48.334 1.00 40.56 79 SER A N 1
ATOM 547 C CA . SER A 1 79 ? 5.227 33.994 47.382 1.00 43.11 79 SER A CA 1
ATOM 548 C C . SER A 1 79 ? 4.737 34.284 45.962 1.00 41.73 79 SER A C 1
ATOM 549 O O . SER A 1 79 ? 3.962 33.510 45.396 1.00 35.80 79 SER A O 1
ATOM 552 N N . GLY A 1 80 ? 5.165 35.434 45.417 1.00 44.87 80 GLY A N 1
ATOM 553 C CA . GLY A 1 80 ? 4.745 35.864 44.094 1.00 45.20 80 GLY A CA 1
ATOM 554 C C . GLY A 1 80 ? 3.249 36.174 44.073 1.00 42.47 80 GLY A C 1
ATOM 555 O O . GLY A 1 80 ? 2.778 37.010 44.843 1.00 39.35 80 GLY A O 1
ATOM 556 N N . GLU A 1 81 ? 2.502 35.422 43.244 1.00 37.90 81 GLU A N 1
ATOM 557 C CA . GLU A 1 81 ? 1.055 35.574 43.139 1.00 38.84 81 GLU A CA 1
ATOM 558 C C . GLU A 1 81 ? 0.364 34.435 43.902 1.00 34.03 81 GLU A C 1
ATOM 559 O O . GLU A 1 81 ? -0.768 34.070 43.582 1.00 34.74 81 GLU A O 1
ATOM 565 N N . PHE A 1 82 ? 1.032 33.928 44.958 1.00 38.07 82 PHE A N 1
ATOM 566 C CA . PHE A 1 82 ? 0.511 32.817 45.744 1.00 39.11 82 PHE A CA 1
ATOM 567 C C . PHE A 1 82 ? 0.781 33.054 47.224 1.00 40.49 82 PHE A C 1
ATOM 568 O O . PHE A 1 82 ? 1.685 33.808 47.586 1.00 38.58 82 PHE A O 1
ATOM 576 N N . VAL A 1 83 ? -0.028 32.399 4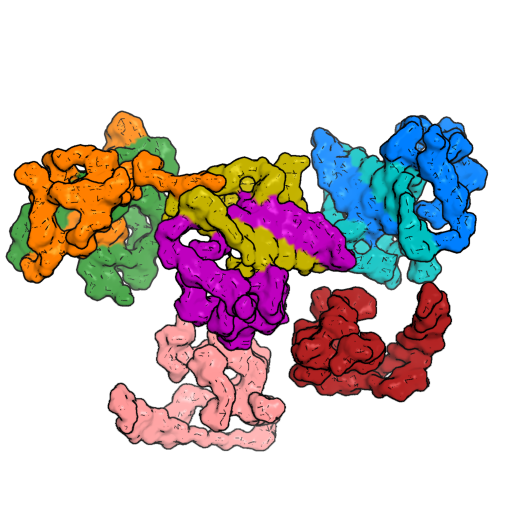8.068 1.00 36.92 83 VAL A N 1
ATOM 577 C CA . VAL A 1 83 ? 0.209 32.351 49.498 1.00 32.62 83 VAL A CA 1
ATOM 578 C C . VAL A 1 83 ? 0.566 30.909 49.840 1.00 32.32 83 VAL A C 1
ATOM 579 O O . VAL A 1 83 ? -0.231 30.002 49.604 1.00 32.94 83 VAL A O 1
ATOM 583 N N . GLU A 1 84 ? 1.817 30.700 50.263 1.00 31.71 84 GLU A N 1
ATOM 584 C CA . GLU A 1 84 ? 2.298 29.383 50.643 1.00 31.46 84 GLU A CA 1
ATOM 585 C C . GLU A 1 84 ? 1.784 29.055 52.044 1.00 31.69 84 GLU A C 1
ATOM 586 O O . GLU A 1 84 ? 2.086 29.771 52.994 1.00 28.71 84 GLU A O 1
ATOM 592 N N . VAL A 1 85 ? 1.005 27.964 52.152 1.00 31.12 85 VAL A N 1
ATOM 593 C CA . VAL A 1 85 ? 0.446 27.525 53.425 1.00 29.41 85 VAL A CA 1
ATOM 594 C C . VAL A 1 85 ? 1.203 26.276 53.876 1.00 34.59 85 VAL A C 1
ATOM 595 O O . VAL A 1 85 ? 1.285 25.299 53.132 1.00 29.45 85 VAL A O 1
ATOM 599 N N . THR A 1 86 ? 1.743 26.319 55.108 1.00 29.27 86 THR A N 1
ATOM 600 C CA . THR A 1 86 ? 2.495 25.203 55.669 1.00 33.39 86 THR A CA 1
ATOM 601 C C . THR A 1 86 ? 1.713 24.607 56.839 1.00 31.55 86 THR A C 1
ATOM 602 O O . THR A 1 86 ? 1.208 25.339 57.687 1.00 29.00 86 THR A O 1
ATOM 606 N N . TYR A 1 87 ? 1.650 23.263 56.880 1.00 28.16 87 TYR A N 1
ATOM 607 C CA . TYR A 1 87 ? 1.002 22.535 57.962 1.00 29.03 87 TYR A CA 1
ATOM 608 C C . TYR A 1 87 ? 2.046 21.694 58.689 1.00 29.84 87 TYR A C 1
ATOM 609 O O . TYR A 1 87 ? 2.787 20.943 58.058 1.00 27.64 87 TYR A O 1
ATOM 618 N N . HIS A 1 88 ? 2.118 21.865 60.017 1.00 28.86 88 HIS A N 1
ATOM 619 C CA . HIS A 1 88 ? 2.974 21.052 60.865 1.00 27.78 88 HIS A CA 1
ATOM 620 C C . HIS A 1 88 ? 2.080 20.295 61.841 1.00 24.73 88 HIS A C 1
ATOM 621 O O . HIS A 1 88 ? 1.528 20.893 62.761 1.00 21.82 88 HIS A O 1
ATOM 628 N N . TYR A 1 89 ? 1.880 18.991 61.578 1.00 23.40 89 TYR A N 1
ATOM 629 C CA . TYR A 1 89 ? 0.986 18.173 62.382 1.00 26.52 89 TYR A CA 1
ATOM 630 C C . TYR A 1 89 ? 1.775 17.058 63.055 1.00 25.10 89 TYR A C 1
ATOM 631 O O . TYR A 1 89 ? 2.499 16.321 62.392 1.00 27.59 89 TYR A O 1
ATOM 640 N N . VAL A 1 90 ? 1.537 16.887 64.368 1.00 24.20 90 VAL A N 1
ATOM 641 C CA . VAL A 1 90 ? 2.204 15.866 65.159 1.00 26.28 90 VAL A CA 1
ATOM 642 C C . VAL A 1 90 ? 1.138 15.020 65.855 1.00 25.94 90 VAL A C 1
ATOM 643 O O . VAL A 1 90 ? 0.241 15.559 66.503 1.00 26.40 90 VAL A O 1
ATOM 647 N N . MET A 1 91 ? 1.246 13.689 65.697 1.00 27.20 91 MET A N 1
ATOM 648 C CA . MET A 1 91 ? 0.350 12.744 66.356 1.00 26.44 91 MET A CA 1
ATOM 649 C C . MET A 1 91 ? 1.184 11.643 67.008 1.00 30.61 91 MET A C 1
ATOM 650 O O . MET A 1 91 ? 2.230 11.259 66.484 1.00 27.32 91 MET A O 1
ATOM 655 N N . LYS A 1 92 ? 0.711 11.159 68.169 1.00 26.11 92 LYS A N 1
ATOM 656 C CA . LYS A 1 92 ? 1.416 10.145 68.939 1.00 30.82 92 LYS A CA 1
ATOM 657 C C . LYS A 1 92 ? 0.625 8.841 68.879 1.00 25.31 92 LYS A C 1
ATOM 658 O O . LYS A 1 92 ? -0.475 8.754 69.418 1.00 24.49 92 LYS A O 1
ATOM 664 N N . VAL A 1 93 ? 1.193 7.843 68.184 1.00 24.32 93 VAL A N 1
ATOM 665 C CA . VAL A 1 93 ? 0.538 6.563 67.977 1.00 25.40 93 VAL A CA 1
ATOM 666 C C . VAL A 1 93 ? 1.077 5.565 68.999 1.00 26.72 93 VAL A C 1
ATOM 667 O O . VAL A 1 93 ? 2.291 5.415 69.129 1.00 23.31 93 VAL A O 1
ATOM 671 N N . PRO A 1 94 ? 0.197 4.859 69.763 1.00 27.04 94 PRO A N 1
ATOM 672 C CA . PRO A 1 94 ? 0.657 3.818 70.685 1.00 28.22 94 PRO A CA 1
ATOM 673 C C . PRO A 1 94 ? 1.466 2.759 69.934 1.00 25.46 94 PRO A C 1
ATOM 674 O O . PRO A 1 94 ? 1.109 2.378 68.818 1.00 26.77 94 PRO A O 1
ATOM 678 N N . LYS A 1 95 ? 2.536 2.264 70.576 1.00 26.99 95 LYS A N 1
ATOM 679 C CA . LYS A 1 95 ? 3.421 1.274 69.965 1.00 27.65 95 LYS A CA 1
ATOM 680 C C . LYS A 1 95 ? 2.672 -0.041 69.691 1.00 27.30 95 LYS A C 1
ATOM 681 O O . LYS A 1 95 ? 3.130 -0.850 68.890 1.00 26.81 95 LYS A O 1
ATOM 687 N N . THR A 1 96 ? 1.521 -0.241 70.363 1.00 28.63 96 THR A N 1
ATOM 688 C CA . THR A 1 96 ? 0.739 -1.468 70.223 1.00 28.80 96 THR A CA 1
ATOM 689 C C . THR A 1 96 ? -0.192 -1.398 68.998 1.00 27.44 96 THR A C 1
ATOM 690 O O . THR A 1 96 ? -0.755 -2.416 68.603 1.00 26.47 96 THR A O 1
ATOM 694 N N . ASP A 1 97 ? -0.339 -0.201 68.395 1.00 26.11 97 ASP A N 1
ATOM 695 C CA . ASP A 1 97 ? -1.272 -0.011 67.283 1.00 24.69 97 ASP A CA 1
ATOM 696 C C . ASP A 1 97 ? -0.958 -1.026 66.172 1.00 26.08 97 ASP A C 1
ATOM 697 O O . ASP A 1 97 ? 0.160 -1.079 65.672 1.00 25.83 97 ASP A O 1
ATOM 702 N N . LYS A 1 98 ? -1.999 -1.761 65.739 1.00 24.37 98 LYS A N 1
ATOM 703 C CA . LYS A 1 98 ? -1.859 -2.837 64.756 1.00 28.18 98 LYS A CA 1
ATOM 704 C C . LYS A 1 98 ? -1.580 -2.294 63.346 1.00 28.70 98 LYS A C 1
ATOM 705 O O . LYS A 1 98 ? -1.167 -3.051 62.470 1.00 28.34 98 LYS A O 1
ATOM 711 N N . ASN A 1 99 ? -1.813 -0.988 63.134 1.00 28.07 99 ASN A N 1
ATOM 712 C CA . ASN A 1 99 ? -1.673 -0.383 61.813 1.00 26.26 99 ASN A CA 1
ATOM 713 C C . ASN A 1 99 ? -0.293 0.275 61.654 1.00 24.82 99 ASN A C 1
ATOM 714 O O . ASN A 1 99 ? 0.090 0.637 60.542 1.00 25.46 99 ASN A O 1
ATOM 719 N N . LEU A 1 100 ? 0.467 0.360 62.759 1.00 25.77 100 LEU A N 1
ATOM 720 C CA . LEU A 1 100 ? 1.706 1.132 62.791 1.00 25.29 100 LEU A CA 1
ATOM 721 C C . LEU A 1 100 ? 2.814 0.457 61.960 1.00 25.91 100 LEU A C 1
ATOM 722 O O . LEU A 1 100 ? 3.519 1.141 61.225 1.00 26.32 100 LEU A O 1
ATOM 727 N N . PRO A 1 101 ? 3.036 -0.885 62.062 1.00 28.28 101 PRO A N 1
ATOM 728 C CA . PRO A 1 101 ? 4.107 -1.533 61.287 1.00 27.44 101 PRO A CA 1
ATOM 729 C C . PRO A 1 101 ? 4.062 -1.269 59.777 1.00 27.71 101 PRO A C 1
ATOM 730 O O . PRO A 1 101 ? 5.073 -0.898 59.187 1.00 25.67 101 PRO A O 1
ATOM 734 N N . ARG A 1 102 ? 2.875 -1.440 59.167 1.00 28.87 102 ARG A N 1
ATOM 735 C CA . ARG A 1 102 ? 2.709 -1.211 57.731 1.00 30.31 102 ARG A CA 1
ATOM 736 C C . ARG A 1 102 ? 2.897 0.274 57.407 1.00 27.03 102 ARG A C 1
ATOM 737 O O . ARG A 1 102 ? 3.442 0.608 56.362 1.00 29.53 102 ARG A O 1
ATOM 745 N N . PHE A 1 103 ? 2.432 1.154 58.312 1.00 24.20 103 PHE A N 1
ATOM 746 C CA . PHE A 1 103 ? 2.558 2.597 58.124 1.00 25.26 103 PHE A CA 1
ATOM 747 C C . PHE A 1 103 ? 4.042 2.982 58.064 1.00 23.63 103 PHE A C 1
ATOM 748 O O . PHE A 1 103 ? 4.456 3.711 57.169 1.00 23.80 103 PHE A O 1
ATOM 756 N N . LEU A 1 104 ? 4.833 2.460 59.018 1.00 21.49 104 LEU A N 1
ATOM 757 C CA . LEU A 1 104 ? 6.257 2.787 59.127 1.00 23.38 104 LEU A CA 1
ATOM 758 C C . LEU A 1 104 ? 7.025 2.309 57.887 1.00 22.26 104 LEU A C 1
ATOM 759 O O . LEU A 1 104 ? 7.992 2.947 57.481 1.00 26.70 104 LEU A O 1
ATOM 764 N N . GLU A 1 105 ? 6.586 1.185 57.297 1.00 23.84 105 GLU A N 1
ATOM 765 C CA . GLU A 1 105 ? 7.233 0.631 56.109 1.00 28.31 105 GLU A CA 1
ATOM 766 C C . GLU A 1 105 ? 7.065 1.581 54.909 1.00 28.83 105 GLU A C 1
ATOM 767 O O . GLU A 1 105 ? 7.856 1.530 53.972 1.00 26.65 105 GLU A O 1
ATOM 773 N N . GLN A 1 106 ? 6.039 2.453 54.960 1.00 26.24 106 GLN A N 1
ATOM 774 C CA . GLN A 1 106 ? 5.761 3.389 53.872 1.00 27.15 106 GLN A CA 1
ATOM 775 C C . GLN A 1 106 ? 6.691 4.610 53.945 1.00 27.69 106 GLN A C 1
ATOM 776 O O . GLN A 1 106 ? 6.930 5.263 52.928 1.00 31.43 106 GLN A O 1
ATOM 782 N N . VAL A 1 107 ? 7.162 4.945 55.160 1.00 27.27 107 VAL A N 1
ATOM 783 C CA . VAL A 1 107 ? 7.975 6.142 55.374 1.00 29.04 107 VAL A CA 1
ATOM 784 C C . VAL A 1 107 ? 9.358 5.930 54.743 1.00 28.24 107 VAL A C 1
ATOM 785 O O . VAL A 1 107 ? 10.121 5.079 55.190 1.00 27.11 107 VAL A O 1
ATOM 789 N N . SER A 1 108 ? 9.671 6.758 53.719 1.00 25.41 108 SER A N 1
ATOM 790 C CA . SER A 1 108 ? 10.945 6.698 52.996 1.00 26.70 108 SER A CA 1
ATOM 791 C C . SER A 1 108 ? 11.164 5.297 52.409 1.00 29.92 108 SER A C 1
ATOM 792 O O . SER A 1 108 ? 12.293 4.807 52.364 1.00 33.87 108 SER A O 1
ATOM 795 N N . ALA A 1 109 ? 10.083 4.711 51.868 1.00 29.69 109 ALA A N 1
ATOM 796 C CA . ALA A 1 109 ? 10.130 3.380 51.270 1.00 32.05 109 ALA A CA 1
ATOM 797 C C . ALA A 1 109 ? 10.930 3.410 49.963 1.00 30.76 109 ALA A C 1
ATOM 798 O O . ALA A 1 109 ? 11.547 2.414 49.590 1.00 35.02 109 ALA A O 1
ATOM 800 N N . TYR A 1 110 ? 10.927 4.578 49.290 1.00 32.51 110 TYR A N 1
ATOM 801 C CA . TYR A 1 110 ? 11.591 4.744 47.999 1.00 36.32 110 TYR A CA 1
ATOM 802 C C . TYR A 1 110 ? 13.116 4.612 48.161 1.00 41.72 110 TYR A C 1
ATOM 803 O O . TYR A 1 110 ? 13.815 4.353 47.184 1.00 40.71 110 TYR A O 1
ATOM 812 N N . SER A 1 111 ? 13.624 4.923 49.375 1.00 36.65 111 SER A N 1
ATOM 813 C CA . SER A 1 111 ? 15.058 4.878 49.657 1.00 41.32 111 SER A CA 1
ATOM 814 C C . SER A 1 111 ? 15.397 3.640 50.509 1.00 37.32 111 SER A C 1
ATOM 815 O O . SER A 1 111 ? 14.516 2.760 50.626 1.00 43.74 111 SER A O 1
ATOM 818 N N . ALA B 1 5 ? 29.017 48.284 69.150 1.00 43.45 5 ALA B N 1
ATOM 819 C CA . ALA B 1 5 ? 28.130 49.391 69.596 1.00 43.34 5 ALA B CA 1
ATOM 820 C C . ALA B 1 5 ? 28.570 50.705 68.949 1.00 42.26 5 ALA B C 1
ATOM 821 O O . ALA B 1 5 ? 29.760 51.017 68.916 1.00 41.52 5 ALA B O 1
ATOM 823 N N . THR B 1 6 ? 27.587 51.473 68.450 1.00 41.08 6 THR B N 1
ATOM 824 C CA . THR B 1 6 ? 27.849 52.766 67.834 1.00 44.13 6 THR B CA 1
ATOM 825 C C . THR B 1 6 ? 27.964 53.817 68.940 1.00 38.99 6 THR B C 1
ATOM 826 O O . THR B 1 6 ? 27.030 53.999 69.717 1.00 34.76 6 THR B O 1
ATOM 830 N N . PRO B 1 7 ? 29.112 54.540 69.048 1.00 34.44 7 PRO B N 1
ATOM 831 C CA . PRO B 1 7 ? 29.279 55.554 70.090 1.00 35.44 7 PRO B CA 1
ATOM 832 C C . PRO B 1 7 ? 28.395 56.775 69.845 1.00 31.08 7 PRO B C 1
ATOM 833 O O . PRO B 1 7 ? 27.952 57.013 68.719 1.00 31.29 7 PRO B O 1
ATOM 837 N N . ALA B 1 8 ? 28.147 57.543 70.916 1.00 28.58 8 ALA B N 1
ATOM 838 C CA . ALA B 1 8 ? 27.313 58.733 70.841 1.00 27.57 8 ALA B CA 1
ATOM 839 C C . ALA B 1 8 ? 27.970 59.773 69.933 1.00 29.33 8 ALA B C 1
ATOM 840 O O . ALA B 1 8 ? 29.190 59.768 69.755 1.00 25.38 8 ALA B O 1
ATOM 842 N N . ARG B 1 9 ? 27.141 60.676 69.381 1.00 30.46 9 ARG B N 1
ATOM 843 C CA . ARG B 1 9 ? 27.619 61.735 68.502 1.00 33.07 9 ARG B CA 1
ATOM 844 C C . ARG B 1 9 ? 28.587 62.638 69.257 1.00 27.71 9 ARG B C 1
ATOM 845 O O . ARG B 1 9 ? 28.486 62.789 70.475 1.00 28.20 9 ARG B O 1
ATOM 853 N N . LYS B 1 10 ? 29.530 63.222 68.515 1.00 26.09 10 LYS B N 1
ATOM 854 C CA . LYS B 1 10 ? 30.396 64.252 69.049 1.00 27.86 10 LYS B CA 1
ATOM 855 C C . LYS B 1 10 ? 29.698 65.588 68.816 1.00 26.62 10 LYS B C 1
ATOM 856 O O . LYS B 1 10 ? 28.759 65.665 68.021 1.00 24.11 10 LYS B O 1
ATOM 862 N N . GLN B 1 11 ? 30.139 66.625 69.527 1.00 24.61 11 GLN B N 1
ATOM 863 C CA . GLN B 1 11 ? 29.528 67.942 69.413 1.00 23.86 11 GLN B CA 1
ATOM 864 C C . GLN B 1 11 ? 29.588 68.430 67.957 1.00 22.66 11 GLN B C 1
ATOM 865 O O . GLN B 1 11 ? 28.609 68.961 67.446 1.00 22.26 11 GLN B O 1
ATOM 871 N N . MET B 1 12 ? 30.706 68.134 67.264 1.00 24.10 12 MET B N 1
ATOM 872 C CA . MET B 1 12 ? 30.916 68.607 65.894 1.00 24.90 12 MET B CA 1
ATOM 873 C C . MET B 1 12 ? 30.015 67.860 64.893 1.00 26.09 12 MET B C 1
ATOM 874 O O . MET B 1 12 ? 29.889 68.290 63.748 1.00 26.13 12 MET B O 1
ATOM 879 N N . ASP B 1 13 ? 29.388 66.751 65.332 1.00 25.18 13 ASP B N 1
ATOM 880 C CA . ASP B 1 13 ? 28.461 66.006 64.481 1.00 26.58 13 ASP B CA 1
ATOM 881 C C . ASP B 1 13 ? 27.068 66.649 64.528 1.00 25.11 13 ASP B C 1
ATOM 882 O O . ASP B 1 13 ? 26.205 66.308 63.723 1.00 25.41 13 ASP B O 1
ATOM 887 N N . LYS B 1 14 ? 26.849 67.545 65.509 1.00 23.01 14 LYS B N 1
ATOM 888 C CA . LYS B 1 14 ? 25.560 68.205 65.682 1.00 21.59 14 LYS B CA 1
ATOM 889 C C . LYS B 1 14 ? 25.510 69.487 64.854 1.00 22.33 14 LYS B C 1
ATOM 890 O O . LYS B 1 14 ? 26.552 70.055 64.516 1.00 20.14 14 LYS B O 1
ATOM 896 N N . PRO B 1 15 ? 24.291 70.012 64.543 1.00 22.54 15 PRO B N 1
ATOM 897 C CA . PRO B 1 15 ? 24.161 71.346 63.966 1.00 24.70 15 PRO B CA 1
ATOM 898 C C . PRO B 1 15 ? 24.808 72.324 64.949 1.00 20.78 15 PRO B C 1
ATOM 899 O O . PRO B 1 15 ? 24.752 72.110 66.159 1.00 19.80 15 PRO B O 1
ATOM 903 N N . GLU B 1 16 ? 25.381 73.408 64.419 1.00 21.35 16 GLU B N 1
ATOM 904 C CA . GLU B 1 16 ? 26.183 74.340 65.214 1.00 22.14 16 GLU B CA 1
ATOM 905 C C . GLU B 1 16 ? 25.399 74.854 66.435 1.00 22.24 16 GLU B C 1
ATOM 906 O O . GLU B 1 16 ? 25.953 74.944 67.529 1.00 23.47 16 GLU B O 1
ATOM 912 N N . TRP B 1 17 ? 24.102 75.143 66.245 1.00 23.07 17 TRP B N 1
ATOM 913 C CA . TRP B 1 17 ? 23.285 75.770 67.290 1.00 21.13 17 TRP B CA 1
ATOM 914 C C . TRP B 1 17 ? 22.922 74.781 68.416 1.00 21.49 17 TRP B C 1
ATOM 915 O O . TRP B 1 17 ? 22.386 75.197 69.439 1.00 22.04 17 TRP B O 1
ATOM 926 N N . LYS B 1 18 ? 23.248 73.484 68.239 1.00 20.15 18 LYS B N 1
ATOM 927 C CA . LYS B 1 18 ? 22.954 72.471 69.256 1.00 20.39 18 LYS B CA 1
ATOM 928 C C . LYS B 1 18 ? 24.232 72.016 69.975 1.00 19.57 18 LYS B C 1
ATOM 929 O O . LYS B 1 18 ? 24.170 71.158 70.857 1.00 18.85 18 LYS B O 1
ATOM 935 N N . ARG B 1 19 ? 25.370 72.649 69.656 1.00 19.53 19 ARG B N 1
ATOM 936 C CA . ARG B 1 19 ? 26.649 72.245 70.226 1.00 20.49 19 ARG B CA 1
ATOM 937 C C . ARG B 1 19 ? 26.774 72.745 71.661 1.00 22.23 19 ARG B C 1
ATOM 938 O O . ARG B 1 19 ? 26.338 73.851 71.987 1.00 21.62 19 ARG B O 1
ATOM 946 N N . VAL B 1 20 ? 27.339 71.879 72.515 1.00 22.26 20 VAL B N 1
ATOM 947 C CA . VAL B 1 20 ? 27.611 72.190 73.905 1.00 22.52 20 VAL B CA 1
ATOM 948 C C . VAL B 1 20 ? 29.113 72.000 74.123 1.00 23.31 20 VAL B C 1
ATOM 949 O O . VAL B 1 20 ? 29.572 70.880 74.358 1.00 23.38 20 VAL B O 1
ATOM 953 N N . PRO B 1 21 ? 29.931 73.074 73.992 1.00 23.41 21 PRO B N 1
ATOM 954 C CA . PRO B 1 21 ? 31.385 72.943 74.070 1.00 23.74 21 PRO B CA 1
ATOM 955 C C . PRO B 1 21 ? 31.886 72.458 75.427 1.00 24.06 21 PRO B C 1
ATOM 956 O O . PRO B 1 21 ? 31.294 72.769 76.462 1.00 23.97 21 PRO B O 1
ATOM 960 N N . ASN B 1 22 ? 33.000 71.711 75.394 1.00 23.24 22 ASN B N 1
ATOM 961 C CA . ASN B 1 22 ? 33.622 71.151 76.586 1.00 24.17 22 ASN B CA 1
ATOM 962 C C . ASN B 1 22 ? 35.149 71.193 76.395 1.00 25.47 22 ASN B C 1
ATOM 963 O O . ASN B 1 22 ? 35.636 71.842 75.478 1.00 23.49 22 ASN B O 1
ATOM 968 N N . SER B 1 23 ? 35.892 70.495 77.271 1.00 25.62 23 SER B N 1
ATOM 969 C CA . SER B 1 23 ? 37.355 70.484 77.211 1.00 27.49 23 SER B CA 1
ATOM 970 C C . SER B 1 23 ? 37.854 69.713 75.976 1.00 28.47 23 SER B C 1
ATOM 971 O O . SER B 1 23 ? 38.933 70.006 75.463 1.00 33.29 23 SER B O 1
ATOM 974 N N . GLU B 1 24 ? 37.066 68.718 75.519 1.00 29.39 24 GLU B N 1
ATOM 975 C CA . GLU B 1 24 ? 37.434 67.901 74.358 1.00 33.09 24 GLU B CA 1
ATOM 976 C C . GLU B 1 24 ? 37.163 68.688 73.069 1.00 32.31 24 GLU B C 1
ATOM 977 O O . GLU B 1 24 ? 38.021 68.756 72.188 1.00 28.08 24 GLU B O 1
ATOM 983 N N . GLU B 1 25 ? 35.919 69.174 72.932 1.00 27.49 25 GLU B N 1
ATOM 984 C CA . GLU B 1 25 ? 35.504 69.991 71.796 1.00 28.36 25 GLU B CA 1
ATOM 985 C C . GLU B 1 25 ? 35.169 71.389 72.312 1.00 26.06 25 GLU B C 1
ATOM 986 O O . GLU B 1 25 ? 34.032 71.654 72.694 1.00 23.69 25 GLU B O 1
ATOM 992 N N . ASP B 1 26 ? 36.164 72.289 72.263 1.00 24.53 26 ASP B N 1
ATOM 993 C CA . ASP B 1 26 ? 36.068 73.593 72.911 1.00 23.19 26 ASP B CA 1
ATOM 994 C C . ASP B 1 26 ? 35.280 74.577 72.035 1.00 22.40 26 ASP B C 1
ATOM 995 O O . ASP B 1 26 ? 34.800 74.224 70.957 1.00 25.42 26 ASP B O 1
ATOM 1000 N N . VAL B 1 27 ? 35.168 75.823 72.529 1.00 23.90 27 VAL B N 1
ATOM 1001 C CA . VAL B 1 27 ? 34.383 76.871 71.886 1.00 25.48 27 VAL B CA 1
ATOM 1002 C C . VAL B 1 27 ? 34.970 77.195 70.508 1.00 24.14 27 VAL B C 1
ATOM 1003 O O . VAL B 1 27 ? 34.224 77.432 69.562 1.00 22.50 27 VAL B O 1
ATOM 1007 N N . ARG B 1 28 ? 36.311 77.271 70.427 1.00 22.87 28 ARG B N 1
ATOM 1008 C CA . ARG B 1 28 ? 36.998 77.562 69.171 1.00 24.59 28 ARG B CA 1
ATOM 1009 C C . ARG B 1 28 ? 36.601 76.532 68.110 1.00 24.58 28 ARG B C 1
ATOM 1010 O O . ARG B 1 28 ? 36.344 76.886 66.967 1.00 22.88 28 ARG B O 1
ATOM 1018 N N . LYS B 1 29 ? 36.550 75.262 68.513 1.00 22.85 29 LYS B N 1
ATOM 1019 C CA . LYS B 1 29 ? 36.242 74.173 67.602 1.00 26.69 29 LYS B CA 1
ATOM 1020 C C . LYS B 1 29 ? 34.766 74.227 67.184 1.00 24.04 29 LYS B C 1
ATOM 1021 O O . LYS B 1 29 ? 34.455 74.109 66.002 1.00 21.87 29 LYS B O 1
ATOM 1027 N N . CYS B 1 30 ? 33.877 74.490 68.154 1.00 21.66 30 CYS B N 1
ATOM 1028 C CA . CYS B 1 30 ? 32.434 74.437 67.922 1.00 21.46 30 CYS B CA 1
ATOM 1029 C C . CYS B 1 30 ? 31.910 75.697 67.214 1.00 22.82 30 CYS B C 1
ATOM 1030 O O . CYS B 1 30 ? 30.999 75.596 66.390 1.00 22.02 30 CYS B O 1
ATOM 1033 N N . PHE B 1 31 ? 32.446 76.887 67.577 1.00 23.47 31 PHE B N 1
ATOM 1034 C CA . PHE B 1 31 ? 31.876 78.153 67.099 1.00 22.22 31 PHE B CA 1
ATOM 1035 C C . PHE B 1 31 ? 32.933 79.073 66.472 1.00 22.61 31 PHE B C 1
ATOM 1036 O O . PHE B 1 31 ? 32.624 80.215 66.139 1.00 22.47 31 PHE B O 1
ATOM 1044 N N . GLY B 1 32 ? 34.156 78.569 66.276 1.00 24.04 32 GLY B N 1
ATOM 1045 C CA . GLY B 1 32 ? 35.217 79.371 65.679 1.00 24.63 32 GLY B CA 1
ATOM 1046 C C . GLY B 1 32 ? 35.818 80.353 66.687 1.00 29.12 32 GLY B C 1
ATOM 1047 O O . GLY B 1 32 ? 35.370 80.433 67.835 1.00 23.18 32 GLY B O 1
ATOM 1048 N N . PRO B 1 33 ? 36.836 81.152 66.277 1.00 30.12 33 PRO B N 1
ATOM 1049 C CA . PRO B 1 33 ? 37.495 82.087 67.190 1.00 27.41 33 PRO B CA 1
ATOM 1050 C C . PRO B 1 33 ? 36.598 83.242 67.623 1.00 24.52 33 PRO B C 1
ATOM 1051 O O . PRO B 1 33 ? 35.620 83.569 66.943 1.00 26.81 33 PRO B O 1
ATOM 1055 N N . ARG B 1 34 ? 36.938 83.844 68.772 1.00 22.99 34 ARG B N 1
ATOM 1056 C CA . ARG B 1 34 ? 36.220 85.001 69.272 1.00 25.62 34 ARG B CA 1
ATOM 1057 C C . ARG B 1 34 ? 36.400 86.153 68.284 1.00 30.07 34 ARG B C 1
ATOM 1058 O O . ARG B 1 34 ? 37.484 86.338 67.736 1.00 26.57 34 ARG B O 1
ATOM 1066 N N . SER B 1 35 ? 35.300 86.866 68.012 1.00 27.40 35 SER B N 1
ATOM 1067 C CA . SER B 1 35 ? 35.299 87.983 67.079 1.00 28.80 35 SER B CA 1
ATOM 1068 C C . SER B 1 35 ? 34.286 89.027 67.545 1.00 31.29 35 SER B C 1
ATOM 1069 O O . SER B 1 35 ? 33.658 88.860 68.579 1.00 27.34 35 SER B O 1
ATOM 1072 N N . VAL B 1 36 ? 34.122 90.092 66.752 1.00 30.72 36 VAL B N 1
ATOM 1073 C CA . VAL B 1 36 ? 33.156 91.138 67.055 1.00 33.00 36 VAL B CA 1
ATOM 1074 C C . VAL B 1 36 ? 31.732 90.547 67.024 1.00 27.77 36 VAL B C 1
ATOM 1075 O O . VAL B 1 36 ? 30.888 90.929 67.832 1.00 32.39 36 VAL B O 1
ATOM 1079 N N . SER B 1 37 ? 31.503 89.571 66.119 1.00 26.93 37 SER B N 1
ATOM 1080 C CA . SER B 1 37 ? 30.182 88.962 65.943 1.00 26.23 37 SER B CA 1
ATOM 1081 C C . SER B 1 37 ? 29.937 87.851 66.987 1.00 25.98 37 SER B C 1
ATOM 1082 O O . SER B 1 37 ? 28.789 87.512 67.263 1.00 25.66 37 SER B O 1
ATOM 1085 N N . ARG B 1 38 ? 31.027 87.212 67.455 1.00 22.31 38 ARG B N 1
ATOM 1086 C CA . ARG B 1 38 ? 30.958 86.187 68.503 1.00 22.78 38 ARG B CA 1
ATOM 1087 C C . ARG B 1 38 ? 31.986 86.552 69.574 1.00 22.34 38 ARG B C 1
ATOM 1088 O O . ARG B 1 38 ? 33.069 85.977 69.619 1.00 22.72 38 ARG B O 1
ATOM 1096 N N . ASN B 1 39 ? 31.580 87.453 70.490 1.00 21.72 39 ASN B N 1
ATOM 1097 C CA . ASN B 1 39 ? 32.523 88.187 71.336 1.00 25.07 39 ASN B CA 1
ATOM 1098 C C . ASN B 1 39 ? 32.499 87.724 72.799 1.00 26.27 39 ASN B C 1
ATOM 1099 O O . ASN B 1 39 ? 33.193 88.309 73.625 1.00 27.18 39 ASN B O 1
ATOM 1104 N N . PHE B 1 40 ? 31.789 86.631 73.103 1.00 23.87 40 PHE B N 1
ATOM 1105 C CA . PHE B 1 40 ? 31.609 86.224 74.495 1.00 22.43 40 PHE B CA 1
ATOM 1106 C C . PHE B 1 40 ? 32.539 85.060 74.843 1.00 23.46 40 PHE B C 1
ATOM 1107 O O . PHE B 1 40 ? 32.602 84.071 74.115 1.00 23.68 40 PHE B O 1
ATOM 1115 N N . GLY B 1 41 ? 33.201 85.169 76.018 1.00 25.59 41 GLY B N 1
ATOM 1116 C CA . GLY B 1 41 ? 34.006 84.083 76.569 1.00 22.96 41 GLY B CA 1
ATOM 1117 C C . GLY B 1 41 ? 35.475 84.476 76.740 1.00 25.07 41 GLY B C 1
ATOM 1118 O O . GLY B 1 41 ? 36.133 84.876 75.776 1.00 22.83 41 GLY B O 1
ATOM 1119 N N . ASP B 1 42 ? 35.992 84.298 77.973 1.00 25.85 42 ASP B N 1
ATOM 1120 C CA . ASP B 1 42 ? 37.402 84.525 78.267 1.00 27.43 42 ASP B CA 1
ATOM 1121 C C . ASP B 1 42 ? 38.183 83.279 77.841 1.00 27.30 42 ASP B C 1
ATOM 1122 O O . ASP B 1 42 ? 37.592 82.304 77.379 1.00 24.69 42 ASP B O 1
ATOM 1127 N N . SER B 1 43 ? 39.501 83.295 78.068 1.00 25.99 43 SER B N 1
ATOM 1128 C CA . SER B 1 43 ? 40.369 82.201 77.652 1.00 26.81 43 SER B CA 1
ATOM 1129 C C . SER B 1 43 ? 39.912 80.866 78.267 1.00 24.76 43 SER B C 1
ATOM 1130 O O . SER B 1 43 ? 39.947 79.840 77.598 1.00 27.18 43 SER B O 1
ATOM 1133 N N . ASP B 1 44 ? 39.447 80.904 79.530 1.00 25.21 44 ASP B N 1
ATOM 1134 C CA . ASP B 1 44 ? 39.068 79.688 80.249 1.00 26.66 44 ASP B CA 1
ATOM 1135 C C . ASP B 1 44 ? 37.777 79.099 79.655 1.00 24.70 44 ASP B C 1
ATOM 1136 O O . ASP B 1 44 ? 37.701 77.896 79.432 1.00 23.04 44 ASP B O 1
ATOM 1141 N N . LEU B 1 45 ? 36.756 79.955 79.431 1.00 24.99 45 LEU B N 1
ATOM 1142 C CA . LEU B 1 45 ? 35.492 79.507 78.827 1.00 24.31 45 LEU B CA 1
ATOM 1143 C C . LEU B 1 45 ? 35.740 78.982 77.412 1.00 24.91 45 LEU B C 1
ATOM 1144 O O . LEU B 1 45 ? 35.133 77.995 77.009 1.00 24.64 45 LEU B O 1
ATOM 1149 N N . VAL B 1 46 ? 36.603 79.673 76.654 1.00 25.02 46 VAL B N 1
ATOM 1150 C CA . VAL B 1 46 ? 36.894 79.285 75.280 1.00 25.23 46 VAL B CA 1
ATOM 1151 C C . VAL B 1 46 ? 37.490 77.869 75.255 1.00 24.48 46 VAL B C 1
ATOM 1152 O O . VAL B 1 46 ? 37.114 77.060 74.415 1.00 24.10 46 VAL B O 1
ATOM 1156 N N . GLN B 1 47 ? 38.383 77.572 76.212 1.00 25.18 47 GLN B N 1
ATOM 1157 C CA . GLN B 1 47 ? 39.128 76.316 76.207 1.00 23.59 47 GLN B CA 1
ATOM 1158 C C . GLN B 1 47 ? 38.316 75.163 76.818 1.00 24.26 47 GLN B C 1
ATOM 1159 O O . GLN B 1 47 ? 38.513 74.012 76.432 1.00 24.27 47 GLN B O 1
ATOM 1165 N N . HIS B 1 48 ? 37.432 75.467 77.793 1.00 22.37 48 HIS B N 1
ATOM 1166 C CA . HIS B 1 48 ? 36.747 74.410 78.550 1.00 23.56 48 HIS B CA 1
ATOM 1167 C C . HIS B 1 48 ? 35.225 74.418 78.331 1.00 22.65 48 HIS B C 1
ATOM 1168 O O . HIS B 1 48 ? 34.542 73.508 78.790 1.00 24.41 48 HIS B O 1
ATOM 1175 N N . GLY B 1 49 ? 34.700 75.446 77.649 1.00 25.49 49 GLY B N 1
ATOM 1176 C CA . GLY B 1 49 ? 33.268 75.524 77.364 1.00 23.63 49 GLY B CA 1
ATOM 1177 C C . GLY B 1 49 ? 32.431 75.504 78.651 1.00 24.16 49 GLY B C 1
ATOM 1178 O O . GLY B 1 49 ? 32.728 76.233 79.596 1.00 25.46 49 GLY B O 1
ATOM 1179 N N . VAL B 1 50 ? 31.458 74.567 78.714 1.00 24.32 50 VAL B N 1
ATOM 1180 C CA . VAL B 1 50 ? 30.525 74.484 79.840 1.00 24.74 50 VAL B CA 1
ATOM 1181 C C . VAL B 1 50 ? 31.220 73.848 81.056 1.00 24.20 50 VAL B C 1
ATOM 1182 O O . VAL B 1 50 ? 30.679 73.888 82.161 1.00 24.45 50 VAL B O 1
ATOM 1186 N N . GLU B 1 51 ? 32.406 73.239 80.837 1.00 25.84 51 GLU B N 1
ATOM 1187 C CA . GLU B 1 51 ? 33.161 72.610 81.918 1.00 28.47 51 GLU B CA 1
ATOM 1188 C C . GLU B 1 51 ? 34.098 73.628 82.587 1.00 28.85 51 GLU B C 1
ATOM 1189 O O . GLU B 1 51 ? 34.838 73.269 83.502 1.00 30.04 51 GLU B O 1
ATOM 1195 N N . ALA B 1 52 ? 34.088 74.888 82.100 1.00 23.32 52 ALA B N 1
ATOM 1196 C CA . ALA B 1 52 ? 34.882 75.948 82.708 1.00 24.45 52 ALA B CA 1
ATOM 1197 C C . ALA B 1 52 ? 34.422 76.157 84.152 1.00 26.69 52 ALA B C 1
ATOM 1198 O O . ALA B 1 52 ? 33.227 76.080 84.444 1.00 23.68 52 ALA B O 1
ATOM 1200 N N . LYS B 1 53 ? 35.382 76.471 85.035 1.00 28.93 53 LYS B N 1
ATOM 1201 C CA . LYS B 1 53 ? 35.132 76.573 86.471 1.00 29.39 53 LYS B CA 1
ATOM 1202 C C . LYS B 1 53 ? 33.957 77.516 86.761 1.00 27.46 53 LYS B C 1
ATOM 1203 O O . LYS B 1 53 ? 33.099 77.196 87.581 1.00 29.58 53 LYS B O 1
ATOM 1209 N N . HIS B 1 54 ? 33.930 78.677 86.080 1.00 25.83 54 HIS B N 1
ATOM 1210 C CA . HIS B 1 54 ? 32.971 79.731 86.398 1.00 30.51 54 HIS B CA 1
ATOM 1211 C C . HIS B 1 54 ? 31.814 79.784 85.389 1.00 26.47 54 HIS B C 1
ATOM 1212 O O . HIS B 1 54 ? 31.042 80.737 85.402 1.00 24.97 54 HIS B O 1
ATOM 1219 N N . PHE B 1 55 ? 31.648 78.733 84.570 1.00 26.80 55 PHE B N 1
ATOM 1220 C CA . PHE B 1 55 ? 30.577 78.727 83.578 1.00 26.19 55 PHE B CA 1
ATOM 1221 C C . PHE B 1 55 ? 29.214 78.717 84.294 1.00 23.11 55 PHE B C 1
ATOM 1222 O O . PHE B 1 55 ? 28.299 79.421 83.872 1.00 23.53 55 PHE B O 1
ATOM 1230 N N . PRO B 1 56 ? 29.030 77.926 85.396 1.00 24.61 56 PRO B N 1
ATOM 1231 C CA . PRO B 1 56 ? 27.749 77.908 86.118 1.00 25.71 56 PRO B CA 1
ATOM 1232 C C . PRO B 1 56 ? 27.306 79.294 86.601 1.00 28.00 56 PRO B C 1
ATOM 1233 O O . PRO B 1 56 ? 26.117 79.604 86.587 1.00 23.97 56 PRO B O 1
ATOM 1237 N N . THR B 1 57 ? 28.282 80.113 87.042 1.00 23.91 57 THR B N 1
ATOM 1238 C CA . THR B 1 57 ? 28.018 81.485 87.464 1.00 25.57 57 THR B CA 1
ATOM 1239 C C . THR B 1 57 ? 27.476 82.280 86.273 1.00 23.45 57 THR B C 1
ATOM 1240 O O . THR B 1 57 ? 26.447 82.939 86.384 1.00 25.24 57 THR B O 1
ATOM 1244 N N . ILE B 1 58 ? 28.197 82.207 85.139 1.00 25.39 58 ILE B N 1
ATOM 1245 C CA . ILE B 1 58 ? 27.808 82.890 83.901 1.00 27.36 58 ILE B CA 1
ATOM 1246 C C . ILE B 1 58 ? 26.422 82.414 83.443 1.00 25.02 58 ILE B C 1
ATOM 1247 O O . ILE B 1 58 ? 25.611 83.222 82.991 1.00 25.81 58 ILE B O 1
ATOM 1252 N N . ALA B 1 59 ? 26.167 81.101 83.568 1.00 25.86 59 ALA B N 1
ATOM 1253 C CA . ALA B 1 59 ? 24.938 80.492 83.064 1.00 23.68 59 ALA B CA 1
ATOM 1254 C C . ALA B 1 59 ? 23.698 81.049 83.781 1.00 22.08 59 ALA B C 1
ATOM 1255 O O . ALA B 1 59 ? 22.598 80.985 83.239 1.00 24.00 59 ALA B O 1
ATOM 1257 N N . GLU B 1 60 ? 23.889 81.610 84.994 1.00 22.49 60 GLU B N 1
ATOM 1258 C CA . GLU B 1 60 ? 22.785 82.188 85.761 1.00 23.21 60 GLU B CA 1
ATOM 1259 C C . GLU B 1 60 ? 22.138 83.354 84.997 1.00 21.51 60 GLU B C 1
ATOM 1260 O O . GLU B 1 60 ? 20.973 83.664 85.226 1.00 22.45 60 GLU B O 1
ATOM 1266 N N . LEU B 1 61 ? 22.917 84.020 84.117 1.00 22.59 61 LEU B N 1
ATOM 1267 C CA . LEU B 1 61 ? 22.419 85.174 83.372 1.00 22.79 61 LEU B CA 1
ATOM 1268 C C . LEU B 1 61 ? 22.184 84.821 81.894 1.00 22.31 61 LEU B C 1
ATOM 1269 O O . LEU B 1 61 ? 21.971 85.714 81.078 1.00 24.20 61 LEU B O 1
ATOM 1274 N N . LEU B 1 62 ? 22.222 83.517 81.560 1.00 19.85 62 LEU B N 1
ATOM 1275 C CA . LEU B 1 62 ? 21.878 83.058 80.219 1.00 20.80 62 LEU B CA 1
ATOM 1276 C C . LEU B 1 62 ? 20.395 82.695 80.210 1.00 21.76 62 LEU B C 1
ATOM 1277 O O . LEU B 1 62 ? 19.913 82.036 81.134 1.00 22.33 62 LEU B O 1
ATOM 1282 N N . PRO B 1 63 ? 19.612 83.145 79.199 1.00 22.68 63 PRO B N 1
ATOM 1283 C CA . PRO B 1 63 ? 18.194 82.817 79.141 1.00 23.36 63 PRO B CA 1
ATOM 1284 C C . PRO B 1 63 ? 17.967 81.349 78.800 1.00 24.14 63 PRO B C 1
ATOM 1285 O O . PRO B 1 63 ? 18.842 80.698 78.224 1.00 24.03 63 PRO B O 1
ATOM 1289 N N . THR B 1 64 ? 16.811 80.818 79.221 1.00 24.31 64 THR B N 1
ATOM 1290 C CA . THR B 1 64 ? 16.416 79.472 78.853 1.00 24.95 64 THR B CA 1
ATOM 1291 C C . THR B 1 64 ? 16.076 79.469 77.369 1.00 23.46 64 THR B C 1
ATOM 1292 O O . THR B 1 64 ? 15.884 80.529 76.765 1.00 22.11 64 THR B O 1
ATOM 1296 N N . GLN B 1 65 ? 16.015 78.276 76.792 1.00 24.61 65 GLN B N 1
ATOM 1297 C CA . GLN B 1 65 ? 15.681 78.115 75.390 1.00 25.49 65 GLN B CA 1
ATOM 1298 C C . GLN B 1 65 ? 14.272 78.676 75.137 1.00 23.23 65 GLN B C 1
ATOM 1299 O O . GLN B 1 65 ? 14.036 79.334 74.124 1.00 24.79 65 GLN B O 1
ATOM 1305 N N . ALA B 1 66 ? 13.375 78.485 76.121 1.00 22.20 66 ALA B N 1
ATOM 1306 C CA . ALA B 1 66 ? 12.002 78.965 76.035 1.00 24.05 66 ALA B CA 1
ATOM 1307 C C . ALA B 1 66 ? 11.961 80.496 76.138 1.00 24.10 66 ALA B C 1
ATOM 1308 O O . ALA B 1 66 ? 11.202 81.145 75.417 1.00 21.85 66 ALA B O 1
ATOM 1310 N N . ALA B 1 67 ? 12.766 81.059 77.059 1.00 21.43 67 ALA B N 1
ATOM 1311 C CA . ALA B 1 67 ? 12.818 82.505 77.259 1.00 23.41 67 ALA B CA 1
ATOM 1312 C C . ALA B 1 67 ? 13.321 83.193 75.991 1.00 23.25 67 ALA B C 1
ATOM 1313 O O . ALA B 1 67 ? 12.822 84.255 75.623 1.00 22.89 67 ALA B O 1
ATOM 1315 N N . LEU B 1 68 ? 14.314 82.574 75.332 1.00 23.36 68 LEU B N 1
ATOM 1316 C CA . LEU B 1 68 ? 14.848 83.095 74.082 1.00 25.67 68 LEU B CA 1
ATOM 1317 C C . LEU B 1 68 ? 13.743 83.107 73.027 1.00 24.46 68 LEU B C 1
ATOM 1318 O O . LEU B 1 68 ? 13.608 84.066 72.279 1.00 29.02 68 LEU B O 1
ATOM 1323 N N . ALA B 1 69 ? 12.993 82.002 72.950 1.00 21.92 69 ALA B N 1
ATOM 1324 C CA . ALA B 1 69 ? 11.949 81.836 71.948 1.00 23.34 69 ALA B CA 1
ATOM 1325 C C . ALA B 1 69 ? 10.835 82.877 72.128 1.00 22.68 69 ALA B C 1
ATOM 1326 O O . ALA B 1 69 ? 10.455 83.541 71.171 1.00 22.30 69 ALA B O 1
ATOM 1328 N N . PHE B 1 70 ? 10.393 83.074 73.381 1.00 22.22 70 PHE B N 1
ATOM 1329 C CA . PHE B 1 70 ? 9.195 83.867 73.666 1.00 21.69 70 PHE B CA 1
ATOM 1330 C C . PHE B 1 70 ? 9.535 85.298 74.109 1.00 21.88 70 PHE B C 1
ATOM 1331 O O . PHE B 1 70 ? 8.629 86.114 74.268 1.00 21.38 70 PHE B O 1
ATOM 1339 N N . GLY B 1 71 ? 10.833 85.607 74.275 1.00 20.33 71 GLY B N 1
ATOM 1340 C CA . GLY B 1 71 ? 11.246 86.928 74.746 1.00 21.42 71 GLY B CA 1
ATOM 1341 C C . GLY B 1 71 ? 12.078 87.699 73.709 1.00 21.35 71 GLY B C 1
ATOM 1342 O O . GLY B 1 71 ? 12.488 88.829 73.973 1.00 24.29 71 GLY B O 1
ATOM 1343 N N . SER B 1 72 ? 12.267 87.109 72.511 1.00 21.17 72 SER B N 1
ATOM 1344 C CA . SER B 1 72 ? 13.116 87.711 71.483 1.00 21.61 72 SER B CA 1
ATOM 1345 C C . SER B 1 72 ? 12.281 88.260 70.340 1.00 21.53 72 SER B C 1
ATOM 1346 O O . SER B 1 72 ? 11.152 87.823 70.115 1.00 21.20 72 SER B O 1
ATOM 1349 N N . GLU B 1 73 ? 12.860 89.237 69.628 1.00 19.52 73 GLU B N 1
ATOM 1350 C CA . GLU B 1 73 ? 12.362 89.646 68.333 1.00 22.60 73 GLU B CA 1
ATOM 1351 C C . GLU B 1 73 ? 13.071 88.780 67.301 1.00 22.24 73 GLU B C 1
ATOM 1352 O O . GLU B 1 73 ? 14.301 88.823 67.201 1.00 23.86 73 GLU B O 1
ATOM 1358 N N . ILE B 1 74 ? 12.310 87.901 66.640 1.00 21.37 74 ILE B N 1
ATOM 1359 C CA . ILE B 1 74 ? 12.880 86.950 65.702 1.00 22.75 74 ILE B CA 1
ATOM 1360 C C . ILE B 1 74 ? 12.519 87.360 64.276 1.00 26.40 74 ILE B C 1
ATOM 1361 O O . ILE B 1 74 ? 11.348 87.575 63.960 1.00 25.55 74 ILE B O 1
ATOM 1366 N N . THR B 1 75 ? 13.554 87.454 63.425 1.00 27.29 75 THR B N 1
ATOM 1367 C CA . THR B 1 75 ? 13.394 87.768 62.014 1.00 27.92 75 THR B CA 1
ATOM 1368 C C . THR B 1 75 ? 14.142 86.714 61.201 1.00 30.09 75 THR B C 1
ATOM 1369 O O . THR B 1 75 ? 15.105 86.117 61.690 1.00 26.91 75 THR B O 1
ATOM 1373 N N . THR B 1 76 ? 13.663 86.463 59.974 1.00 27.79 76 THR B N 1
ATOM 1374 C CA . THR B 1 76 ? 14.267 85.462 59.107 1.00 27.15 76 THR B CA 1
ATOM 1375 C C . THR B 1 76 ? 14.534 86.073 57.737 1.00 34.91 76 THR B C 1
ATOM 1376 O O . THR B 1 76 ? 13.939 87.087 57.370 1.00 32.92 76 THR B O 1
ATOM 1380 N N . LYS B 1 77 ? 15.410 85.413 56.978 1.00 34.07 77 LYS B N 1
ATOM 1381 C CA . LYS B 1 77 ? 15.821 85.882 55.668 1.00 40.56 77 LYS B CA 1
ATOM 1382 C C . LYS B 1 77 ? 16.435 84.719 54.896 1.00 40.35 77 LYS B C 1
ATOM 1383 O O . LYS B 1 77 ? 17.226 83.958 55.451 1.00 36.10 77 LYS B O 1
ATOM 1389 N N . GLU B 1 78 ? 16.072 84.596 53.615 1.00 38.12 78 GLU B N 1
ATOM 1390 C CA . GLU B 1 78 ? 16.671 83.596 52.747 1.00 37.58 78 GLU B CA 1
ATOM 1391 C C . GLU B 1 78 ? 18.060 84.085 52.337 1.00 39.18 78 GLU B C 1
ATOM 1392 O O . GLU B 1 78 ? 18.238 85.262 52.025 1.00 44.30 78 GLU B O 1
ATOM 1398 N N . SER B 1 79 ? 19.050 83.186 52.428 1.00 40.53 79 SER B N 1
ATOM 1399 C CA . SER B 1 79 ? 20.427 83.506 52.079 1.00 39.80 79 SER B CA 1
ATOM 1400 C C . SER B 1 79 ? 21.107 82.259 51.525 1.00 41.63 79 SER B C 1
ATOM 1401 O O . SER B 1 79 ? 21.399 81.323 52.272 1.00 36.12 79 SER B O 1
ATOM 1404 N N . GLY B 1 80 ? 21.327 82.246 50.201 1.00 40.07 80 GLY B N 1
ATOM 1405 C CA . GLY B 1 80 ? 21.910 81.098 49.532 1.00 44.18 80 GLY B CA 1
ATOM 1406 C C . GLY B 1 80 ? 20.982 79.891 49.630 1.00 43.44 80 GLY B C 1
ATOM 1407 O O . GLY B 1 80 ? 19.811 79.977 49.263 1.00 49.86 80 GLY B O 1
ATOM 1408 N N . GLU B 1 81 ? 21.497 78.799 50.217 1.00 44.08 81 GLU B N 1
ATOM 1409 C CA . GLU B 1 81 ? 20.717 77.587 50.434 1.00 49.34 81 GLU B CA 1
ATOM 1410 C C . GLU B 1 81 ? 20.383 77.456 51.925 1.00 42.92 81 GLU B C 1
ATOM 1411 O O . GLU B 1 81 ? 20.263 76.343 52.440 1.00 40.99 81 GLU B O 1
ATOM 1417 N N . PHE B 1 82 ? 20.172 78.608 52.596 1.00 39.41 82 PHE B N 1
ATOM 1418 C CA . PHE B 1 82 ? 19.875 78.625 54.022 1.00 38.51 82 PHE B CA 1
ATOM 1419 C C . PHE B 1 82 ? 18.820 79.684 54.325 1.00 34.36 82 PHE B C 1
ATOM 1420 O O . PHE B 1 82 ? 18.588 80.592 53.526 1.00 30.61 82 PHE B O 1
ATOM 1428 N N . VAL B 1 83 ? 18.161 79.521 55.481 1.00 31.75 83 VAL B N 1
ATOM 1429 C CA . VAL B 1 83 ? 17.287 80.538 56.034 1.00 29.29 83 VAL B CA 1
ATOM 1430 C C . VAL B 1 83 ? 17.975 81.080 57.281 1.00 28.59 83 VAL B C 1
ATOM 1431 O O . VAL B 1 83 ? 18.228 80.335 58.227 1.00 28.32 83 VAL B O 1
ATOM 1435 N N . GLU B 1 84 ? 18.367 82.355 57.218 1.00 24.81 84 GLU B N 1
ATOM 1436 C CA . GLU B 1 84 ? 19.084 83.009 58.296 1.00 29.60 84 GLU B CA 1
ATOM 1437 C C . GLU B 1 84 ? 18.085 83.483 59.350 1.00 29.80 84 GLU B C 1
ATOM 1438 O O . GLU B 1 84 ? 17.293 84.384 59.090 1.00 30.25 84 GLU B O 1
ATOM 1444 N N . VAL B 1 85 ? 18.135 82.857 60.539 1.00 23.52 85 VAL B N 1
ATOM 1445 C CA . VAL B 1 85 ? 17.251 83.207 61.646 1.00 24.08 85 VAL B CA 1
ATOM 1446 C C . VAL B 1 85 ? 18.034 84.081 62.624 1.00 24.70 85 VAL B C 1
ATOM 1447 O O . VAL B 1 85 ? 19.085 83.671 63.117 1.00 26.37 85 VAL B O 1
ATOM 1451 N N . THR B 1 86 ? 17.504 85.288 62.897 1.00 23.42 86 THR B N 1
ATOM 1452 C CA . THR B 1 86 ? 18.140 86.233 63.806 1.00 24.93 86 THR B CA 1
ATOM 1453 C C . THR B 1 86 ? 17.294 86.363 65.071 1.00 24.04 86 THR B C 1
ATOM 1454 O O . THR B 1 86 ? 16.085 86.565 64.993 1.00 26.70 86 THR B O 1
ATOM 1458 N N . TYR B 1 87 ? 17.958 86.250 66.233 1.00 23.20 87 TYR B N 1
ATOM 1459 C CA . TYR B 1 87 ? 17.317 86.435 67.528 1.00 21.58 87 TYR B CA 1
ATOM 1460 C C . TYR B 1 87 ? 17.858 87.708 68.164 1.00 22.31 87 TYR B C 1
ATOM 1461 O O . TYR B 1 87 ? 19.070 87.875 68.279 1.00 23.64 87 TYR B O 1
ATOM 1470 N N . HIS B 1 88 ? 16.947 88.620 68.524 1.00 21.12 88 HIS B N 1
ATOM 1471 C CA . HIS B 1 88 ? 17.299 89.825 69.259 1.00 22.66 88 HIS B CA 1
ATOM 1472 C C . HIS B 1 88 ? 16.649 89.734 70.636 1.00 22.27 88 HIS B C 1
ATOM 1473 O O . HIS B 1 88 ? 15.435 89.888 70.757 1.00 21.30 88 HIS B O 1
ATOM 1480 N N . TYR B 1 89 ? 17.455 89.362 71.648 1.00 23.54 89 TYR B N 1
ATOM 1481 C CA . TYR B 1 89 ? 16.952 89.155 73.001 1.00 20.84 89 TYR B CA 1
ATOM 1482 C C . TYR B 1 89 ? 17.559 90.191 73.937 1.00 24.00 89 TYR B C 1
ATOM 1483 O O . TYR B 1 89 ? 18.779 90.329 74.005 1.00 23.01 89 TYR B O 1
ATOM 1492 N N . VAL B 1 90 ? 16.690 90.829 74.742 1.00 21.26 90 VAL B N 1
ATOM 1493 C CA . VAL B 1 90 ? 17.107 91.847 75.695 1.00 24.78 90 VAL B CA 1
ATOM 1494 C C . VAL B 1 90 ? 16.609 91.447 77.085 1.00 25.65 90 VAL B C 1
ATOM 1495 O O . VAL B 1 90 ? 15.444 91.087 77.249 1.00 26.38 90 VAL B O 1
ATOM 1499 N N . MET B 1 91 ? 17.511 91.514 78.078 1.00 22.82 91 MET B N 1
ATOM 1500 C CA . MET B 1 91 ? 17.172 91.214 79.466 1.00 25.76 91 MET B CA 1
ATOM 1501 C C . MET B 1 91 ? 17.818 92.256 80.378 1.00 28.48 91 MET B C 1
ATOM 1502 O O . MET B 1 91 ? 18.891 92.772 80.073 1.00 30.31 91 MET B O 1
ATOM 1507 N N . LYS B 1 92 ? 17.139 92.556 81.498 1.00 26.91 92 LYS B N 1
ATOM 1508 C CA . LYS B 1 92 ? 17.597 93.559 82.449 1.00 29.46 92 LYS B CA 1
ATOM 1509 C C . LYS B 1 92 ? 18.006 92.872 83.751 1.00 28.28 92 LYS B C 1
ATOM 1510 O O . LYS B 1 92 ? 17.162 92.324 84.458 1.00 27.80 92 LYS B O 1
ATOM 1516 N N . VAL B 1 93 ? 19.312 92.940 84.067 1.00 26.26 93 VAL B N 1
ATOM 1517 C CA . VAL B 1 93 ? 19.862 92.309 85.259 1.00 25.11 93 VAL B CA 1
ATOM 1518 C C . VAL B 1 93 ? 20.074 93.379 86.330 1.00 23.39 93 VAL B C 1
ATOM 1519 O O . VAL B 1 93 ? 20.703 94.398 86.065 1.00 22.49 93 VAL B O 1
ATOM 1523 N N . PRO B 1 94 ? 19.566 93.179 87.576 1.00 25.98 94 PRO B N 1
ATOM 1524 C CA . PRO B 1 94 ? 19.822 94.128 88.660 1.00 26.04 94 PRO B CA 1
ATOM 1525 C C . PRO B 1 94 ? 21.328 94.324 88.858 1.00 27.00 94 PRO B C 1
ATOM 1526 O O . PRO B 1 94 ? 22.090 93.361 88.815 1.00 24.96 94 PRO B O 1
ATOM 1530 N N . LYS B 1 95 ? 21.737 95.580 89.102 1.00 27.64 95 LYS B N 1
ATOM 1531 C CA . LYS B 1 95 ? 23.149 95.926 89.275 1.00 27.41 95 LYS B CA 1
ATOM 1532 C C . LYS B 1 95 ? 23.759 95.189 90.478 1.00 23.42 95 LYS B C 1
ATOM 1533 O O . LYS B 1 95 ? 24.979 95.061 90.563 1.00 27.20 95 LYS B O 1
ATOM 1539 N N . THR B 1 96 ? 22.902 94.723 91.408 1.00 24.87 96 THR B N 1
ATOM 1540 C CA . THR B 1 96 ? 23.358 94.064 92.632 1.00 25.01 96 THR B CA 1
ATOM 1541 C C . THR B 1 96 ? 23.588 92.558 92.406 1.00 27.00 96 THR B C 1
ATOM 1542 O O . THR B 1 96 ? 24.116 91.885 93.289 1.00 27.34 96 THR B O 1
ATOM 1546 N N . ASP B 1 97 ? 23.182 92.034 91.228 1.00 27.83 97 ASP B N 1
ATOM 1547 C CA . ASP B 1 97 ? 23.299 90.602 90.944 1.00 26.42 97 ASP B CA 1
ATOM 1548 C C . ASP B 1 97 ? 24.765 90.173 91.099 1.00 24.96 97 ASP B C 1
ATOM 1549 O O . ASP B 1 97 ? 25.648 90.735 90.462 1.00 26.99 97 ASP B O 1
ATOM 1554 N N . LYS B 1 98 ? 24.983 89.097 91.876 1.00 25.52 98 LYS B N 1
ATOM 1555 C CA . LYS B 1 98 ? 26.325 88.641 92.227 1.00 26.62 98 LYS B CA 1
ATOM 1556 C C . LYS B 1 98 ? 26.990 87.881 91.065 1.00 26.69 98 LYS B C 1
ATOM 1557 O O . LYS B 1 98 ? 28.190 87.625 91.113 1.00 26.39 98 LYS B O 1
ATOM 1563 N N . ASN B 1 99 ? 26.209 87.530 90.026 1.00 23.22 99 ASN B N 1
ATOM 1564 C CA . ASN B 1 99 ? 26.737 86.782 88.882 1.00 25.65 99 ASN B CA 1
ATOM 1565 C C . ASN B 1 99 ? 27.141 87.734 87.746 1.00 23.23 99 ASN B C 1
ATOM 1566 O O . ASN B 1 99 ? 27.829 87.322 86.812 1.00 24.35 99 ASN B O 1
ATOM 1571 N N . LEU B 1 100 ? 26.763 89.017 87.866 1.00 21.95 100 LEU B N 1
ATOM 1572 C CA . LEU B 1 100 ? 26.910 89.972 86.773 1.00 24.64 100 LEU B CA 1
ATOM 1573 C C . LEU B 1 100 ? 28.394 90.288 86.497 1.00 24.29 100 LEU B C 1
ATOM 1574 O O . LEU B 1 100 ? 28.799 90.325 85.338 1.00 24.00 100 LEU B O 1
ATOM 1579 N N . PRO B 1 101 ? 29.254 90.518 87.531 1.00 26.03 101 PRO B N 1
ATOM 1580 C CA . PRO B 1 101 ? 30.664 90.860 87.281 1.00 25.44 101 PRO B CA 1
ATOM 1581 C C . PRO B 1 101 ? 31.430 89.872 86.395 1.00 25.30 101 PRO B C 1
ATOM 1582 O O . PRO B 1 101 ? 32.038 90.277 85.409 1.00 25.04 101 PRO B O 1
ATOM 1586 N N . ARG B 1 102 ? 31.368 88.573 86.736 1.00 25.77 102 ARG B N 1
ATOM 1587 C CA . ARG B 1 102 ? 32.053 87.544 85.952 1.00 28.19 102 ARG B CA 1
ATOM 1588 C C . ARG B 1 102 ? 31.457 87.474 84.543 1.00 24.80 102 ARG B C 1
ATOM 1589 O O . ARG B 1 102 ? 32.178 87.225 83.584 1.00 27.02 102 ARG B O 1
ATOM 1597 N N . PHE B 1 103 ? 30.135 87.704 84.431 1.00 23.31 103 PHE B N 1
ATOM 1598 C CA . PHE B 1 103 ? 29.458 87.694 83.136 1.00 24.00 103 PHE B CA 1
ATOM 1599 C C . PHE B 1 103 ? 30.016 88.823 82.260 1.00 21.68 103 PHE B C 1
ATOM 1600 O O . PHE B 1 103 ? 30.370 88.597 81.104 1.00 20.07 103 PHE B O 1
ATOM 1608 N N . LEU B 1 104 ? 30.111 90.033 82.837 1.00 21.96 104 LEU B N 1
ATOM 1609 C CA . LEU B 1 104 ? 30.584 91.210 82.107 1.00 24.21 104 LEU B CA 1
ATOM 1610 C C . LEU B 1 104 ? 32.048 91.026 81.681 1.00 23.83 104 LEU B C 1
ATOM 1611 O O . LEU B 1 104 ? 32.449 91.514 80.626 1.00 26.34 104 LEU B O 1
ATOM 1616 N N . GLU B 1 105 ? 32.827 90.284 82.491 1.00 23.94 105 GLU B N 1
ATOM 1617 C CA . GLU B 1 105 ? 34.234 90.016 82.187 1.00 25.16 105 GLU B CA 1
ATOM 1618 C C . GLU B 1 105 ? 34.363 89.186 80.898 1.00 23.78 105 GLU B C 1
ATOM 1619 O O . GLU B 1 105 ? 35.397 89.230 80.242 1.00 24.45 105 GLU B O 1
ATOM 1625 N N . GLN B 1 106 ? 33.307 88.418 80.560 1.00 22.26 106 GLN B N 1
ATOM 1626 C CA . GLN B 1 106 ? 33.327 87.543 79.389 1.00 24.41 106 GLN B CA 1
ATOM 1627 C C . GLN B 1 106 ? 33.056 88.339 78.103 1.00 23.00 106 GLN B C 1
ATOM 1628 O O . GLN B 1 106 ? 33.467 87.918 77.022 1.00 29.49 106 GLN B O 1
ATOM 1634 N N . VAL B 1 107 ? 32.330 89.465 78.227 1.00 26.55 107 VAL B N 1
ATOM 1635 C CA . VAL B 1 107 ? 31.909 90.250 77.066 1.00 26.21 107 VAL B CA 1
ATOM 1636 C C . VAL B 1 107 ? 33.142 90.910 76.431 1.00 29.52 107 VAL B C 1
ATOM 1637 O O . VAL B 1 107 ? 33.773 91.768 77.044 1.00 29.34 107 VAL B O 1
ATOM 1641 N N . SER B 1 108 ? 33.455 90.495 75.182 1.00 26.06 108 SER B N 1
ATOM 1642 C CA . SER B 1 108 ? 34.599 91.015 74.426 1.00 29.56 108 SER B CA 1
ATOM 1643 C C . SER B 1 108 ? 35.897 90.819 75.219 1.00 32.34 108 SER B C 1
ATOM 1644 O O . SER B 1 108 ? 36.803 91.652 75.155 1.00 32.94 108 SER B O 1
ATOM 1647 N N . ALA B 1 109 ? 36.011 89.655 75.880 1.00 31.64 109 ALA B N 1
ATOM 1648 C CA . ALA B 1 109 ? 37.165 89.338 76.711 1.00 32.04 109 ALA B CA 1
ATOM 1649 C C . ALA B 1 109 ? 38.401 89.085 75.840 1.00 34.29 109 ALA B C 1
ATOM 1650 O O . ALA B 1 109 ? 39.526 89.292 76.289 1.00 36.00 109 ALA B O 1
ATOM 1652 N N . TYR B 1 110 ? 38.171 88.638 74.590 1.00 32.78 110 TYR B N 1
ATOM 1653 C CA . TYR B 1 110 ? 39.254 88.310 73.665 1.00 36.83 110 TYR B CA 1
ATOM 1654 C C . TYR B 1 110 ? 40.072 89.573 73.346 1.00 40.09 110 TYR B C 1
ATOM 1655 O O . TYR B 1 110 ? 41.259 89.476 73.041 1.00 40.31 110 TYR B O 1
ATOM 1664 N N . SER B 1 111 ? 39.402 90.747 73.362 1.00 42.81 111 SER B N 1
ATOM 1665 C CA . SER B 1 111 ? 40.049 92.022 73.064 1.00 44.14 111 SER B CA 1
ATOM 1666 C C . SER B 1 111 ? 40.452 92.731 74.369 1.00 47.77 111 SER B C 1
ATOM 1667 O O . SER B 1 111 ? 40.645 92.016 75.378 1.00 42.01 111 SER B O 1
ATOM 1670 N N . ARG C 1 9 ? 8.813 74.983 91.966 1.00 58.10 9 ARG C N 1
ATOM 1671 C CA . ARG C 1 9 ? 9.000 76.464 91.960 1.00 59.25 9 ARG C CA 1
ATOM 1672 C C . ARG C 1 9 ? 8.253 77.070 90.768 1.00 51.03 9 ARG C C 1
ATOM 1673 O O . ARG C 1 9 ? 8.407 76.618 89.635 1.00 58.26 9 ARG C O 1
ATOM 1681 N N . LYS C 1 10 ? 7.446 78.107 91.057 1.00 48.92 10 LYS C N 1
ATOM 1682 C CA . LYS C 1 10 ? 6.633 78.786 90.054 1.00 43.42 10 LYS C CA 1
ATOM 1683 C C . LYS C 1 10 ? 7.536 79.559 89.093 1.00 40.48 10 LYS C C 1
ATOM 1684 O O . LYS C 1 10 ? 8.530 80.155 89.510 1.00 33.16 10 LYS C O 1
ATOM 1690 N N . GLN C 1 11 ? 7.136 79.591 87.814 1.00 35.45 11 GLN C N 1
ATOM 1691 C CA . GLN C 1 11 ? 7.887 80.289 86.780 1.00 33.31 11 GLN C CA 1
ATOM 1692 C C . GLN C 1 11 ? 7.943 81.790 87.092 1.00 32.33 11 GLN C C 1
ATOM 1693 O O . GLN C 1 11 ? 8.983 82.415 86.919 1.00 30.55 11 GLN C O 1
ATOM 1699 N N . MET C 1 12 ? 6.842 82.335 87.643 1.00 27.59 12 MET C N 1
ATOM 1700 C CA . MET C 1 12 ? 6.745 83.768 87.919 1.00 29.49 12 MET C CA 1
ATOM 1701 C C . MET C 1 12 ? 7.596 84.163 89.139 1.00 30.22 12 MET C C 1
ATOM 1702 O O . MET C 1 12 ? 7.792 85.352 89.385 1.00 32.64 12 MET C O 1
ATOM 1707 N N . ASP C 1 13 ? 8.087 83.164 89.904 1.00 27.20 13 ASP C N 1
ATOM 1708 C CA . ASP C 1 13 ? 8.988 83.432 91.027 1.00 32.66 13 ASP C CA 1
ATOM 1709 C C . ASP C 1 13 ? 10.439 83.510 90.528 1.00 32.50 13 ASP C C 1
ATOM 1710 O O . ASP C 1 13 ? 11.333 83.887 91.284 1.00 33.44 13 ASP C O 1
ATOM 1715 N N . LYS C 1 14 ? 10.658 83.134 89.250 1.00 31.10 14 LYS C N 1
ATOM 1716 C CA . LYS C 1 14 ? 11.981 83.168 88.640 1.00 27.18 14 LYS C CA 1
ATOM 1717 C C . LYS C 1 14 ? 12.180 84.491 87.907 1.00 29.01 14 LYS C C 1
ATOM 1718 O O . LYS C 1 14 ? 11.206 85.160 87.552 1.00 24.84 14 LYS C O 1
ATOM 1724 N N . PRO C 1 15 ? 13.450 84.899 87.630 1.00 28.64 15 PRO C N 1
ATOM 1725 C CA . PRO C 1 15 ? 13.706 86.035 86.757 1.00 28.28 15 PRO C CA 1
ATOM 1726 C C . PRO C 1 15 ? 13.176 85.684 85.364 1.00 24.50 15 PRO C C 1
ATOM 1727 O O . PRO C 1 15 ? 13.162 84.514 84.981 1.00 23.66 15 PRO C O 1
ATOM 1731 N N . GLU C 1 16 ? 12.799 86.713 84.600 1.00 27.44 16 GLU C N 1
ATOM 1732 C CA . GLU C 1 16 ? 12.109 86.533 83.325 1.00 28.65 16 GLU C CA 1
ATOM 1733 C C . GLU C 1 16 ? 12.896 85.603 82.384 1.00 24.88 16 GLU C C 1
ATOM 1734 O O . GLU C 1 16 ? 12.303 84.751 81.727 1.00 26.22 16 GLU C O 1
ATOM 1740 N N . TRP C 1 17 ? 14.233 85.733 82.376 1.00 24.96 17 TRP C N 1
ATOM 1741 C CA . TRP C 1 17 ? 15.070 85.006 81.418 1.00 25.34 17 TRP C CA 1
ATOM 1742 C C . TRP C 1 17 ? 15.216 83.514 81.787 1.00 21.23 17 TRP C C 1
ATOM 1743 O O . TRP C 1 17 ? 15.676 82.727 80.963 1.00 21.94 17 TRP C O 1
ATOM 1754 N N . LYS C 1 18 ? 14.760 83.119 82.995 1.00 19.80 18 LYS C N 1
ATOM 1755 C CA . LYS C 1 18 ? 14.856 81.723 83.433 1.00 20.87 18 LYS C CA 1
ATOM 1756 C C . LYS C 1 18 ? 13.485 81.028 83.406 1.00 22.68 18 LYS C C 1
ATOM 1757 O O . LYS C 1 18 ? 13.383 79.862 83.789 1.00 22.93 18 LYS C O 1
ATOM 1763 N N . ARG C 1 19 ? 12.465 81.702 82.862 1.00 22.82 19 ARG C N 1
ATOM 1764 C CA . ARG C 1 19 ? 11.115 81.150 82.847 1.00 22.17 19 ARG C CA 1
ATOM 1765 C C . ARG C 1 19 ? 10.974 80.128 81.721 1.00 24.45 19 ARG C C 1
ATOM 1766 O O . ARG C 1 19 ? 11.538 80.295 80.641 1.00 24.84 19 ARG C O 1
ATOM 1774 N N . VAL C 1 20 ? 10.252 79.040 82.028 1.00 23.68 20 VAL C N 1
ATOM 1775 C CA . VAL C 1 20 ? 9.945 77.988 81.074 1.00 25.28 20 VAL C CA 1
ATOM 1776 C C . VAL C 1 20 ? 8.420 77.853 81.030 1.00 26.83 20 VAL C C 1
ATOM 1777 O O . VAL C 1 20 ? 7.837 77.143 81.852 1.00 25.86 20 VAL C O 1
ATOM 1781 N N . PRO C 1 21 ? 7.719 78.621 80.152 1.00 26.96 21 PRO C N 1
ATOM 1782 C CA . PRO C 1 21 ? 6.256 78.608 80.115 1.00 24.69 21 PRO C CA 1
ATOM 1783 C C . PRO C 1 21 ? 5.664 77.223 79.894 1.00 25.32 21 PRO C C 1
ATOM 1784 O O . PRO C 1 21 ? 6.227 76.411 79.164 1.00 25.59 21 PRO C O 1
ATOM 1788 N N . ASN C 1 22 ? 4.502 76.985 80.518 1.00 28.30 22 ASN C N 1
ATOM 1789 C CA . ASN C 1 22 ? 3.793 75.720 80.411 1.00 28.64 22 ASN C CA 1
ATOM 1790 C C . ASN C 1 22 ? 2.284 76.013 80.375 1.00 28.67 22 ASN C C 1
ATOM 1791 O O . ASN C 1 22 ? 1.883 77.162 80.244 1.00 26.06 22 ASN C O 1
ATOM 1796 N N . SER C 1 23 ? 1.461 74.959 80.493 1.00 29.00 23 SER C N 1
ATOM 1797 C CA . SER C 1 23 ? 0.006 75.100 80.433 1.00 33.99 23 SER C CA 1
ATOM 1798 C C . SER C 1 23 ? -0.530 75.866 81.655 1.00 32.45 23 SER C C 1
ATOM 1799 O O . SER C 1 23 ? -1.570 76.516 81.564 1.00 35.62 23 SER C O 1
ATOM 1802 N N . GLU C 1 24 ? 0.181 75.768 82.799 1.00 30.57 24 GLU C N 1
ATOM 1803 C CA . GLU C 1 24 ? -0.235 76.437 84.035 1.00 33.99 24 GLU C CA 1
ATOM 1804 C C . GLU C 1 24 ? 0.173 77.914 83.983 1.00 34.10 24 GLU C C 1
ATOM 1805 O O . GLU C 1 24 ? -0.629 78.791 84.306 1.00 33.47 24 GLU C O 1
ATOM 1811 N N . GLU C 1 25 ? 1.467 78.157 83.712 1.00 30.29 25 GLU C N 1
ATOM 1812 C CA . GLU C 1 25 ? 2.007 79.507 83.566 1.00 27.67 25 GLU C CA 1
ATOM 1813 C C . GLU C 1 25 ? 2.443 79.690 82.115 1.00 28.72 25 GLU C C 1
ATOM 1814 O O . GLU C 1 25 ? 3.571 79.362 81.756 1.00 26.51 25 GLU C O 1
ATOM 1820 N N . ASP C 1 26 ? 1.537 80.244 81.297 1.00 28.24 26 ASP C N 1
ATOM 1821 C CA . ASP C 1 26 ? 1.721 80.289 79.852 1.00 28.05 26 ASP C CA 1
ATOM 1822 C C . ASP C 1 26 ? 2.633 81.458 79.459 1.00 25.25 26 ASP C C 1
ATOM 1823 O O . ASP C 1 26 ? 3.100 82.215 80.313 1.00 23.24 26 ASP C O 1
ATOM 1828 N N . VAL C 1 27 ? 2.855 81.593 78.139 1.00 26.62 27 VAL C N 1
ATOM 1829 C CA . VAL C 1 27 ? 3.759 82.589 77.575 1.00 23.85 27 VAL C CA 1
ATOM 1830 C C . VAL C 1 27 ? 3.264 84.001 77.906 1.00 25.98 27 VAL C C 1
ATOM 1831 O O . VAL C 1 27 ? 4.068 84.882 78.195 1.00 22.17 27 VAL C O 1
ATOM 1835 N N . ARG C 1 28 ? 1.942 84.220 77.786 1.00 23.56 28 ARG C N 1
ATOM 1836 C CA . ARG C 1 28 ? 1.343 85.525 78.059 1.00 26.45 28 ARG C CA 1
ATOM 1837 C C . ARG C 1 28 ? 1.704 85.983 79.477 1.00 24.92 28 ARG C C 1
ATOM 1838 O O . ARG C 1 28 ? 2.004 87.153 79.694 1.00 26.05 28 ARG C O 1
ATOM 1846 N N . LYS C 1 29 ? 1.646 85.052 80.434 1.00 26.70 29 LYS C N 1
ATOM 1847 C CA . LYS C 1 29 ? 1.908 85.361 81.832 1.00 28.66 29 LYS C CA 1
ATOM 1848 C C . LYS C 1 29 ? 3.412 85.576 82.056 1.00 25.92 29 LYS C C 1
ATOM 1849 O O . LYS C 1 29 ? 3.806 86.501 82.763 1.00 26.86 29 LYS C O 1
ATOM 1855 N N . CYS C 1 30 ? 4.241 84.750 81.393 1.00 25.34 30 CYS C N 1
ATOM 1856 C CA . CYS C 1 30 ? 5.686 84.759 81.608 1.00 25.95 30 CYS C CA 1
ATOM 1857 C C . CYS C 1 30 ? 6.378 85.905 80.851 1.00 26.20 30 CYS C C 1
ATOM 1858 O O . CYS C 1 30 ? 7.316 86.503 81.379 1.00 28.06 30 CYS C O 1
ATOM 1861 N N . PHE C 1 31 ? 5.940 86.181 79.602 1.00 26.43 31 PHE C N 1
ATOM 1862 C CA . PHE C 1 31 ? 6.653 87.136 78.742 1.00 26.83 31 PHE C CA 1
ATOM 1863 C C . PHE C 1 31 ? 5.725 88.210 78.159 1.00 27.24 31 PHE C C 1
ATOM 1864 O O . PHE C 1 31 ? 6.165 89.013 77.335 1.00 28.17 31 PHE C O 1
ATOM 1872 N N . GLY C 1 32 ? 4.470 88.264 78.622 1.00 28.16 32 GLY C N 1
ATOM 1873 C CA . GLY C 1 32 ? 3.529 89.270 78.142 1.00 29.87 32 GLY C CA 1
ATOM 1874 C C . GLY C 1 32 ? 2.970 88.912 76.761 1.00 28.02 32 GLY C C 1
ATOM 1875 O O . GLY C 1 32 ? 3.345 87.894 76.174 1.00 24.06 32 GLY C O 1
ATOM 1876 N N . PRO C 1 33 ? 2.091 89.769 76.181 1.00 28.19 33 PRO C N 1
ATOM 1877 C CA . PRO C 1 33 ? 1.470 89.478 74.886 1.00 28.69 33 PRO C CA 1
ATOM 1878 C C . PRO C 1 33 ? 2.449 89.547 73.718 1.00 24.60 33 PRO C C 1
ATOM 1879 O O . PRO C 1 33 ? 3.488 90.201 73.810 1.00 23.41 33 PRO C O 1
ATOM 1883 N N . ARG C 1 34 ? 2.100 88.861 72.618 1.00 24.58 34 ARG C N 1
ATOM 1884 C CA . ARG C 1 34 ? 2.913 88.878 71.413 1.00 22.34 34 ARG C CA 1
ATOM 1885 C C . ARG C 1 34 ? 2.934 90.305 70.861 1.00 25.39 34 ARG C C 1
ATOM 1886 O O . ARG C 1 34 ? 1.920 91.002 70.893 1.00 25.06 34 ARG C O 1
ATOM 1894 N N . SER C 1 35 ? 4.120 90.746 70.418 1.00 22.97 35 SER C N 1
ATOM 1895 C CA . SER C 1 35 ? 4.318 92.109 69.946 1.00 24.47 35 SER C CA 1
ATOM 1896 C C . SER C 1 35 ? 5.437 92.137 68.907 1.00 23.93 35 SER C C 1
ATOM 1897 O O . SER C 1 35 ? 6.003 91.104 68.580 1.00 23.39 35 SER C O 1
ATOM 1900 N N . VAL C 1 36 ? 5.759 93.344 68.412 1.00 24.71 36 VAL C N 1
ATOM 1901 C CA . VAL C 1 36 ? 6.852 93.521 67.460 1.00 25.06 36 VAL C CA 1
ATOM 1902 C C . VAL C 1 36 ? 8.188 93.180 68.148 1.00 25.52 36 VAL C C 1
ATOM 1903 O O . VAL C 1 36 ? 9.121 92.725 67.491 1.00 24.11 36 VAL C O 1
ATOM 1907 N N . SER C 1 37 ? 8.245 93.366 69.486 1.00 21.55 37 SER C N 1
ATOM 1908 C CA . SER C 1 37 ? 9.458 93.109 70.264 1.00 24.52 37 SER C CA 1
ATOM 1909 C C . SER C 1 37 ? 9.561 91.622 70.649 1.00 22.72 37 SER C C 1
ATOM 1910 O O . SER C 1 37 ? 10.660 91.124 70.883 1.00 21.90 37 SER C O 1
ATOM 1913 N N . ARG C 1 38 ? 8.396 90.974 70.850 1.00 21.75 38 ARG C N 1
ATOM 1914 C CA . ARG C 1 38 ? 8.322 89.546 71.181 1.00 21.39 38 ARG C CA 1
ATOM 1915 C C . ARG C 1 38 ? 7.255 88.911 70.285 1.00 21.36 38 ARG C C 1
ATOM 1916 O O . ARG C 1 38 ? 6.111 88.753 70.700 1.00 25.41 38 ARG C O 1
ATOM 1924 N N . ASN C 1 39 ? 7.684 88.438 69.096 1.00 24.73 39 ASN C N 1
ATOM 1925 C CA . ASN C 1 39 ? 6.761 88.143 67.994 1.00 23.77 39 ASN C CA 1
ATOM 1926 C C . ASN C 1 39 ? 6.632 86.638 67.699 1.00 23.38 39 ASN C C 1
ATOM 1927 O O . ASN C 1 39 ? 5.913 86.266 66.777 1.00 24.95 39 ASN C O 1
ATOM 1932 N N . PHE C 1 40 ? 7.244 85.778 68.520 1.00 21.56 40 PHE C N 1
ATOM 1933 C CA . PHE C 1 40 ? 7.298 84.352 68.198 1.00 19.95 40 PHE C CA 1
ATOM 1934 C C . PHE C 1 40 ? 6.259 83.571 69.009 1.00 22.18 40 PHE C C 1
ATOM 1935 O O . PHE C 1 40 ? 6.149 83.748 70.223 1.00 23.07 40 PHE C O 1
ATOM 1943 N N . GLY C 1 41 ? 5.527 82.667 68.312 1.00 21.61 41 GLY C N 1
ATOM 1944 C CA . GLY C 1 41 ? 4.591 81.749 68.955 1.00 23.12 41 GLY C CA 1
ATOM 1945 C C . GLY C 1 41 ? 3.149 81.960 68.482 1.00 22.24 41 GLY C C 1
ATOM 1946 O O . GLY C 1 41 ? 2.603 83.055 68.611 1.00 24.18 41 GLY C O 1
ATOM 1947 N N . ASP C 1 42 ? 2.527 80.870 67.984 1.00 23.08 42 ASP C N 1
ATOM 1948 C CA . ASP C 1 42 ? 1.114 80.877 67.615 1.00 23.43 42 ASP C CA 1
ATOM 1949 C C . ASP C 1 42 ? 0.289 80.735 68.898 1.00 26.37 42 ASP C C 1
ATOM 1950 O O . ASP C 1 42 ? 0.852 80.603 69.983 1.00 23.43 42 ASP C O 1
ATOM 1955 N N . SER C 1 43 ? -1.043 80.693 68.754 1.00 25.69 43 SER C N 1
ATOM 1956 C CA . SER C 1 43 ? -1.942 80.621 69.904 1.00 28.22 43 SER C CA 1
ATOM 1957 C C . SER C 1 43 ? -1.668 79.359 70.740 1.00 26.45 43 SER C C 1
ATOM 1958 O O . SER C 1 43 ? -1.777 79.394 71.961 1.00 26.90 43 SER C O 1
ATOM 1961 N N . ASP C 1 44 ? -1.287 78.258 70.066 1.00 27.51 44 ASP C N 1
ATOM 1962 C CA . ASP C 1 44 ? -1.025 76.988 70.739 1.00 29.77 44 ASP C CA 1
ATOM 1963 C C . ASP C 1 44 ? 0.203 77.124 71.655 1.00 27.07 44 ASP C C 1
ATOM 1964 O O . ASP C 1 44 ? 0.164 76.700 72.808 1.00 25.53 44 ASP C O 1
ATOM 1969 N N . LEU C 1 45 ? 1.308 77.670 71.108 1.00 24.49 45 LEU C N 1
ATOM 1970 C CA . LEU C 1 45 ? 2.540 77.852 71.882 1.00 24.00 45 LEU C CA 1
ATOM 1971 C C . LEU C 1 45 ? 2.318 78.862 73.007 1.00 20.74 45 LEU C C 1
ATOM 1972 O O . LEU C 1 45 ? 2.859 78.695 74.091 1.00 23.53 45 LEU C O 1
ATOM 1977 N N . VAL C 1 46 ? 1.546 79.920 72.731 1.00 22.55 46 VAL C N 1
ATOM 1978 C CA . VAL C 1 46 ? 1.297 80.963 73.722 1.00 21.12 46 VAL C CA 1
ATOM 1979 C C . VAL C 1 46 ? 0.541 80.372 74.921 1.00 25.89 46 VAL C C 1
ATOM 1980 O O . VAL C 1 46 ? 0.828 80.723 76.060 1.00 23.67 46 VAL C O 1
ATOM 1984 N N . GLN C 1 47 ? -0.387 79.437 74.649 1.00 25.66 47 GLN C N 1
ATOM 1985 C CA . GLN C 1 47 ? -1.274 78.895 75.677 1.00 26.27 47 GLN C CA 1
ATOM 1986 C C . GLN C 1 47 ? -0.613 77.751 76.466 1.00 25.73 47 GLN C C 1
ATOM 1987 O O . GLN C 1 47 ? -0.990 77.512 77.611 1.00 30.04 47 GLN C O 1
ATOM 1993 N N . HIS C 1 48 ? 0.340 77.023 75.842 1.00 22.57 48 HIS C N 1
ATOM 1994 C CA . HIS C 1 48 ? 0.914 75.826 76.474 1.00 23.52 48 HIS C CA 1
ATOM 1995 C C . HIS C 1 48 ? 2.435 75.930 76.661 1.00 24.49 48 HIS C C 1
ATOM 1996 O O . HIS C 1 48 ? 3.021 75.085 77.327 1.00 27.06 48 HIS C O 1
ATOM 2003 N N . GLY C 1 49 ? 3.070 76.938 76.050 1.00 24.48 49 GLY C N 1
ATOM 2004 C CA . GLY C 1 49 ? 4.512 77.112 76.172 1.00 22.70 49 GLY C CA 1
ATOM 2005 C C . GLY C 1 49 ? 5.271 75.898 75.626 1.00 24.38 49 GLY C C 1
ATOM 2006 O O . GLY C 1 49 ? 5.002 75.445 74.515 1.00 25.67 49 GLY C O 1
ATOM 2007 N N . VAL C 1 50 ? 6.138 75.308 76.474 1.00 25.42 50 VAL C N 1
ATOM 2008 C CA . VAL C 1 50 ? 6.978 74.183 76.067 1.00 25.12 50 VAL C CA 1
ATOM 2009 C C . VAL C 1 50 ? 6.143 72.890 76.024 1.00 25.25 50 VAL C C 1
ATOM 2010 O O . VAL C 1 50 ? 6.601 71.883 75.486 1.00 24.19 50 VAL C O 1
ATOM 2014 N N . GLU C 1 51 ? 4.919 72.929 76.598 1.00 28.18 51 GLU C N 1
ATOM 2015 C CA . GLU C 1 51 ? 4.038 71.763 76.609 1.00 30.44 51 GLU C CA 1
ATOM 2016 C C . GLU C 1 51 ? 3.190 71.709 75.328 1.00 32.57 51 GLU C C 1
ATOM 2017 O O . GLU C 1 51 ? 2.426 70.763 75.139 1.00 29.19 51 GLU C O 1
ATOM 2023 N N . ALA C 1 52 ? 3.315 72.739 74.459 1.00 28.51 52 ALA C N 1
ATOM 2024 C CA . ALA C 1 52 ? 2.599 72.755 73.187 1.00 29.21 52 ALA C CA 1
ATOM 2025 C C . ALA C 1 52 ? 3.001 71.529 72.362 1.00 28.31 52 ALA C C 1
ATOM 2026 O O . ALA C 1 52 ? 4.174 71.154 72.329 1.00 25.36 52 ALA C O 1
ATOM 2028 N N . LYS C 1 53 ? 2.017 70.951 71.660 1.00 30.02 53 LYS C N 1
ATOM 2029 C CA . LYS C 1 53 ? 2.189 69.688 70.936 1.00 34.65 53 LYS C CA 1
ATOM 2030 C C . LYS C 1 53 ? 3.334 69.774 69.916 1.00 32.14 53 LYS C C 1
ATOM 2031 O O . LYS C 1 53 ? 4.059 68.800 69.727 1.00 33.98 53 LYS C O 1
ATOM 2037 N N . HIS C 1 54 ? 3.497 70.945 69.271 1.00 29.40 54 HIS C N 1
ATOM 2038 C CA . HIS C 1 54 ? 4.487 71.099 68.205 1.00 34.69 54 HIS C CA 1
ATOM 2039 C C . HIS C 1 54 ? 5.749 71.832 68.689 1.00 32.99 54 HIS C C 1
ATOM 2040 O O . HIS C 1 54 ? 6.645 72.084 67.889 1.00 30.19 54 HIS C O 1
ATOM 2047 N N . PHE C 1 55 ? 5.861 72.087 70.004 1.00 27.93 55 PHE C N 1
ATOM 2048 C CA . PHE C 1 55 ? 7.007 72.827 70.528 1.00 28.81 55 PHE C CA 1
ATOM 2049 C C . PHE C 1 55 ? 8.305 72.039 70.273 1.00 28.11 55 PHE C C 1
ATOM 2050 O O . PHE C 1 55 ? 9.323 72.638 69.936 1.00 27.28 55 PHE C O 1
ATOM 2058 N N . PRO C 1 56 ? 8.331 70.685 70.464 1.00 31.14 56 PRO C N 1
ATOM 2059 C CA . PRO C 1 56 ? 9.555 69.908 70.223 1.00 32.36 56 PRO C CA 1
ATOM 2060 C C . PRO C 1 56 ? 10.144 70.111 68.823 1.00 30.61 56 PRO C C 1
ATOM 2061 O O . PRO C 1 56 ? 11.357 70.219 68.673 1.00 27.79 56 PRO C O 1
ATOM 2065 N N . THR C 1 57 ? 9.263 70.183 67.807 1.00 31.14 57 THR C N 1
ATOM 2066 C CA . THR C 1 57 ? 9.680 70.415 66.425 1.00 31.16 57 THR C CA 1
ATOM 2067 C C . THR C 1 57 ? 10.351 71.785 66.315 1.00 31.31 57 THR C C 1
ATOM 2068 O O . THR C 1 57 ? 11.389 71.918 65.674 1.00 32.31 57 THR C O 1
ATOM 2072 N N . ILE C 1 58 ? 9.704 72.805 66.898 1.00 31.20 58 ILE C N 1
ATOM 2073 C CA . ILE C 1 58 ? 10.223 74.172 66.893 1.00 32.83 58 ILE C CA 1
ATOM 2074 C C . ILE C 1 58 ? 11.564 74.220 67.637 1.00 28.53 58 ILE C C 1
ATOM 2075 O O . ILE C 1 58 ? 12.493 74.894 67.194 1.00 27.26 58 ILE C O 1
ATOM 2080 N N . ALA C 1 59 ? 11.658 73.469 68.746 1.00 23.89 59 ALA C N 1
ATOM 2081 C CA . ALA C 1 59 ? 12.840 73.482 69.604 1.00 26.12 59 ALA C CA 1
ATOM 2082 C C . ALA C 1 59 ? 14.080 72.960 68.861 1.00 23.82 59 ALA C C 1
ATOM 2083 O O . ALA C 1 59 ? 15.201 73.210 69.292 1.00 23.56 59 ALA C O 1
ATOM 2085 N N . GLU C 1 60 ? 13.867 72.224 67.753 1.00 24.25 60 GLU C N 1
ATOM 2086 C CA . GLU C 1 60 ? 14.971 71.706 66.946 1.00 26.06 60 GLU C CA 1
ATOM 2087 C C . GLU C 1 60 ? 15.790 72.857 66.347 1.00 26.02 60 GLU C C 1
ATOM 2088 O O . GLU C 1 60 ? 16.958 72.669 66.010 1.00 21.51 60 GLU C O 1
ATOM 2094 N N . LEU C 1 61 ? 15.155 74.038 66.182 1.00 24.92 61 LEU C N 1
ATOM 2095 C CA . LEU C 1 61 ? 15.820 75.188 65.580 1.00 25.09 61 LEU C CA 1
ATOM 2096 C C . LEU C 1 61 ? 16.053 76.295 66.619 1.00 26.42 61 LEU C C 1
ATOM 2097 O O . LEU C 1 61 ? 16.299 77.443 66.255 1.00 25.86 61 LEU C O 1
ATOM 2102 N N . LEU C 1 62 ? 16.008 75.929 67.910 1.00 21.13 62 LEU C N 1
ATOM 2103 C CA . LEU C 1 62 ? 16.376 76.842 68.979 1.00 22.49 62 LEU C CA 1
ATOM 2104 C C . LEU C 1 62 ? 17.774 76.466 69.449 1.00 25.78 62 LEU C C 1
ATOM 2105 O O . LEU C 1 62 ? 18.083 75.280 69.590 1.00 24.72 62 LEU C O 1
ATOM 2110 N N . PRO C 1 63 ? 18.675 77.447 69.676 1.00 20.96 63 PRO C N 1
ATOM 2111 C CA . PRO C 1 63 ? 20.029 77.141 70.115 1.00 20.21 63 PRO C CA 1
ATOM 2112 C C . PRO C 1 63 ? 20.073 76.658 71.558 1.00 22.40 63 PRO C C 1
ATOM 2113 O O . PRO C 1 63 ? 19.155 76.929 72.336 1.00 23.73 63 PRO C O 1
ATOM 2117 N N . THR C 1 64 ? 21.119 75.888 71.891 1.00 21.38 64 THR C N 1
ATOM 2118 C CA . THR C 1 64 ? 21.378 75.521 73.271 1.00 23.27 64 THR C CA 1
ATOM 2119 C C . THR C 1 64 ? 21.822 76.777 74.003 1.00 20.32 64 THR C C 1
ATOM 2120 O O . THR C 1 64 ? 22.118 77.795 73.374 1.00 21.13 64 THR C O 1
ATOM 2124 N N . GLN C 1 65 ? 21.894 76.687 75.323 1.00 19.88 65 GLN C N 1
ATOM 2125 C CA . GLN C 1 65 ? 22.266 77.817 76.148 1.00 23.68 65 GLN C CA 1
ATOM 2126 C C . GLN C 1 65 ? 23.723 78.208 75.855 1.00 22.50 65 GLN C C 1
ATOM 2127 O O . GLN C 1 65 ? 24.040 79.391 75.744 1.00 23.47 65 GLN C O 1
ATOM 2133 N N . ALA C 1 66 ? 24.583 77.193 75.656 1.00 20.77 66 ALA C N 1
ATOM 2134 C CA . ALA C 1 66 ? 25.994 77.423 75.371 1.00 21.58 66 ALA C CA 1
ATOM 2135 C C . ALA C 1 66 ? 26.165 78.012 73.965 1.00 21.38 66 ALA C C 1
ATOM 2136 O O . ALA C 1 66 ? 26.986 78.902 73.764 1.00 22.43 66 ALA C O 1
ATOM 2138 N N . ALA C 1 67 ? 25.382 77.500 72.997 1.00 21.63 67 ALA C N 1
ATOM 2139 C CA . ALA C 1 67 ? 25.441 77.984 71.618 1.00 21.70 67 ALA C CA 1
ATOM 2140 C C . ALA C 1 67 ? 25.085 79.470 71.567 1.00 25.94 67 ALA C C 1
ATOM 2141 O O . ALA C 1 67 ? 25.716 80.237 70.838 1.00 24.89 67 ALA C O 1
ATOM 2143 N N . LEU C 1 68 ? 24.059 79.862 72.344 1.00 23.11 68 LEU C N 1
ATOM 2144 C CA . LEU C 1 68 ? 23.642 81.253 72.432 1.00 23.83 68 LEU C CA 1
ATOM 2145 C C . LEU C 1 68 ? 24.792 82.092 72.987 1.00 26.02 68 LEU C C 1
ATOM 2146 O O . LEU C 1 68 ? 25.066 83.177 72.490 1.00 23.87 68 LEU C O 1
ATOM 2151 N N . ALA C 1 69 ? 25.446 81.575 74.031 1.00 22.29 69 ALA C N 1
ATOM 2152 C CA . ALA C 1 69 ? 26.510 82.293 74.709 1.00 23.98 69 ALA C CA 1
ATOM 2153 C C . ALA C 1 69 ? 27.700 82.530 73.770 1.00 23.11 69 ALA C C 1
ATOM 2154 O O . ALA C 1 69 ? 28.138 83.664 73.614 1.00 23.26 69 ALA C O 1
ATOM 2156 N N . PHE C 1 70 ? 28.135 81.470 73.060 1.00 23.08 70 PHE C N 1
ATOM 2157 C CA . PHE C 1 70 ? 29.381 81.522 72.292 1.00 23.38 70 PHE C CA 1
ATOM 2158 C C . PHE C 1 70 ? 29.128 81.773 70.798 1.00 24.11 70 PHE C C 1
ATOM 2159 O O . PHE C 1 70 ? 30.085 81.845 70.025 1.00 21.98 70 PHE C O 1
ATOM 2167 N N . GLY C 1 71 ? 27.856 81.961 70.407 1.00 23.81 71 GLY C N 1
ATOM 2168 C CA . GLY C 1 71 ? 27.517 82.200 69.006 1.00 25.83 71 GLY C CA 1
ATOM 2169 C C . GLY C 1 71 ? 26.819 83.549 68.797 1.00 22.38 71 GLY C C 1
ATOM 2170 O O . GLY C 1 71 ? 26.396 83.853 67.683 1.00 25.43 71 GLY C O 1
ATOM 2171 N N . SER C 1 72 ? 26.784 84.387 69.856 1.00 21.27 72 SER C N 1
ATOM 2172 C CA . SER C 1 72 ? 26.063 85.658 69.816 1.00 24.10 72 SER C CA 1
ATOM 2173 C C . SER C 1 72 ? 27.019 86.833 69.913 1.00 22.51 72 SER C C 1
ATOM 2174 O O . SER C 1 72 ? 28.138 86.699 70.409 1.00 21.23 72 SER C O 1
ATOM 2177 N N . GLU C 1 73 ? 26.555 87.986 69.409 1.00 22.64 73 GLU C N 1
ATOM 2178 C CA . GLU C 1 73 ? 27.174 89.263 69.696 1.00 23.06 73 GLU C CA 1
ATOM 2179 C C . GLU C 1 73 ? 26.441 89.846 70.897 1.00 22.35 73 GLU C C 1
ATOM 2180 O O . GLU C 1 73 ? 25.244 90.119 70.816 1.00 24.85 73 GLU C O 1
ATOM 2186 N N . ILE C 1 74 ? 27.130 89.899 72.039 1.00 23.01 74 ILE C N 1
ATOM 2187 C CA . ILE C 1 74 ? 26.525 90.346 73.281 1.00 24.80 74 ILE C CA 1
ATOM 2188 C C . ILE C 1 74 ? 27.041 91.744 73.616 1.00 27.26 74 ILE C C 1
ATOM 2189 O O . ILE C 1 74 ? 28.246 91.987 73.607 1.00 26.62 74 ILE C O 1
ATOM 2194 N N . THR C 1 75 ? 26.095 92.663 73.873 1.00 28.11 75 THR C N 1
ATOM 2195 C CA . THR C 1 75 ? 26.407 94.032 74.256 1.00 30.64 75 THR C CA 1
ATOM 2196 C C . THR C 1 75 ? 25.633 94.363 75.528 1.00 27.92 75 THR C C 1
ATOM 2197 O O . THR C 1 75 ? 24.549 93.822 75.755 1.00 25.14 75 THR C O 1
ATOM 2201 N N . THR C 1 76 ? 26.202 95.254 76.359 1.00 28.05 76 THR C N 1
ATOM 2202 C CA . THR C 1 76 ? 25.586 95.624 77.626 1.00 28.97 76 THR C CA 1
ATOM 2203 C C . THR C 1 76 ? 25.489 97.144 77.724 1.00 31.73 76 THR C C 1
ATOM 2204 O O . THR C 1 76 ? 26.248 97.866 77.080 1.00 34.94 76 THR C O 1
ATOM 2208 N N . LYS C 1 77 ? 24.559 97.605 78.569 1.00 31.81 77 LYS C N 1
ATOM 2209 C CA . LYS C 1 77 ? 24.318 99.025 78.782 1.00 41.09 77 LYS C CA 1
ATOM 2210 C C . LYS C 1 77 ? 23.720 99.215 80.176 1.00 35.66 77 LYS C C 1
ATOM 2211 O O . LYS C 1 77 ? 22.896 98.412 80.607 1.00 35.52 77 LYS C O 1
ATOM 2217 N N . GLU C 1 78 ? 24.132 100.285 80.869 1.00 37.57 78 GLU C N 1
ATOM 2218 C CA . GLU C 1 78 ? 23.533 100.632 82.152 1.00 41.14 78 GLU C CA 1
ATOM 2219 C C . GLU C 1 78 ? 22.187 101.307 81.896 1.00 37.76 78 GLU C C 1
ATOM 2220 O O . GLU C 1 78 ? 22.063 102.130 80.989 1.00 38.45 78 GLU C O 1
ATOM 2226 N N . SER C 1 79 ? 21.170 100.885 82.661 1.00 35.36 79 SER C N 1
ATOM 2227 C CA . SER C 1 79 ? 19.815 101.394 82.513 1.00 41.46 79 SER C CA 1
ATOM 2228 C C . SER C 1 79 ? 19.136 101.446 83.882 1.00 38.03 79 SER C C 1
ATOM 2229 O O . SER C 1 79 ? 18.594 100.444 84.350 1.00 36.28 79 SER C O 1
ATOM 2232 N N . GLY C 1 80 ? 19.200 102.622 84.526 1.00 40.86 80 GLY C N 1
ATOM 2233 C CA . GLY C 1 80 ? 18.623 102.812 85.846 1.00 39.83 80 GLY C CA 1
ATOM 2234 C C . GLY C 1 80 ? 19.377 101.996 86.895 1.00 34.17 80 GLY C C 1
ATOM 2235 O O . GLY C 1 80 ? 20.588 102.144 87.044 1.00 34.20 80 GLY C O 1
ATOM 2236 N N . GLU C 1 81 ? 18.660 101.062 87.544 1.00 38.64 81 GLU C N 1
ATOM 2237 C CA . GLU C 1 81 ? 19.243 100.202 88.568 1.00 38.73 81 GLU C CA 1
ATOM 2238 C C . GLU C 1 81 ? 19.492 98.803 87.990 1.00 38.21 81 GLU C C 1
ATOM 2239 O O . GLU C 1 81 ? 19.569 97.827 88.740 1.00 34.69 81 GLU C O 1
ATOM 2245 N N . PHE C 1 82 ? 19.714 98.735 86.662 1.00 32.64 82 PHE C N 1
ATOM 2246 C CA . PHE C 1 82 ? 19.915 97.468 85.974 1.00 32.01 82 PHE C CA 1
ATOM 2247 C C . PHE C 1 82 ? 21.014 97.609 84.926 1.00 31.59 82 PHE C C 1
ATOM 2248 O O . PHE C 1 82 ? 21.386 98.721 84.547 1.00 31.85 82 PHE C O 1
ATOM 2256 N N . VAL C 1 83 ? 21.537 96.455 84.486 1.00 31.13 83 VAL C N 1
ATOM 2257 C CA . VAL C 1 83 ? 22.422 96.379 83.336 1.00 29.98 83 VAL C CA 1
ATOM 2258 C C . VAL C 1 83 ? 21.668 95.623 82.246 1.00 31.03 83 VAL C C 1
ATOM 2259 O O . VAL C 1 83 ? 21.296 94.466 82.439 1.00 26.87 83 VAL C O 1
ATOM 2263 N N . GLU C 1 84 ? 21.339 96.332 81.157 1.00 32.07 84 GLU C N 1
ATOM 2264 C CA . GLU C 1 84 ? 20.608 95.749 80.044 1.00 30.54 84 GLU C CA 1
ATOM 2265 C C . GLU C 1 84 ? 21.573 94.931 79.192 1.00 27.01 84 GLU C C 1
ATOM 2266 O O . GLU C 1 84 ? 22.522 95.476 78.639 1.00 31.18 84 GLU C O 1
ATOM 2272 N N . VAL C 1 85 ? 21.299 93.621 79.075 1.00 25.85 85 VAL C N 1
ATOM 2273 C CA . VAL C 1 85 ? 22.131 92.715 78.292 1.00 22.89 85 VAL C CA 1
ATOM 2274 C C . VAL C 1 85 ? 21.374 92.358 77.012 1.00 24.36 85 VAL C C 1
ATOM 2275 O O . VAL C 1 85 ? 20.246 91.869 77.074 1.00 22.75 85 VAL C O 1
ATOM 2279 N N . THR C 1 86 ? 22.012 92.612 75.855 1.00 22.60 86 THR C N 1
ATOM 2280 C CA . THR C 1 86 ? 21.409 92.345 74.555 1.00 22.75 86 THR C CA 1
ATOM 2281 C C . THR C 1 86 ? 22.161 91.202 73.874 1.00 22.43 86 THR C C 1
ATOM 2282 O O . THR C 1 86 ? 23.386 91.229 73.782 1.00 24.41 86 THR C O 1
ATOM 2286 N N . TYR C 1 87 ? 21.400 90.207 73.393 1.00 21.54 87 TYR C N 1
ATOM 2287 C CA . TYR C 1 87 ? 21.949 89.083 72.649 1.00 23.01 87 TYR C CA 1
ATOM 2288 C C . TYR C 1 87 ? 21.516 89.195 71.193 1.00 24.86 87 TYR C C 1
ATOM 2289 O O . TYR C 1 87 ? 20.323 89.282 70.907 1.00 24.47 87 TYR C O 1
ATOM 2298 N N . HIS C 1 88 ? 22.502 89.235 70.286 1.00 22.56 88 HIS C N 1
ATOM 2299 C CA . HIS C 1 88 ? 22.246 89.202 68.855 1.00 23.49 88 HIS C CA 1
ATOM 2300 C C . HIS C 1 88 ? 22.790 87.884 68.313 1.00 24.26 88 HIS C C 1
ATOM 2301 O O . HIS C 1 88 ? 24.004 87.716 68.192 1.00 22.89 88 HIS C O 1
ATOM 2308 N N . TYR C 1 89 ? 21.880 86.923 68.072 1.00 22.89 89 TYR C N 1
ATOM 2309 C CA . TYR C 1 89 ? 22.262 85.584 67.646 1.00 24.87 89 TYR C CA 1
ATOM 2310 C C . TYR C 1 89 ? 21.716 85.310 66.251 1.00 24.19 89 TYR C C 1
ATOM 2311 O O . TYR C 1 89 ? 20.515 85.428 66.018 1.00 23.04 89 TYR C O 1
ATOM 2320 N N . VAL C 1 90 ? 22.609 84.848 65.358 1.00 21.24 90 VAL C N 1
ATOM 2321 C CA . VAL C 1 90 ? 22.251 84.512 63.989 1.00 23.91 90 VAL C CA 1
ATOM 2322 C C . VAL C 1 90 ? 22.635 83.052 63.732 1.00 24.41 90 VAL C C 1
ATOM 2323 O O . VAL C 1 90 ? 23.762 82.647 64.011 1.00 23.81 90 VAL C O 1
ATOM 2327 N N . MET C 1 91 ? 21.672 82.270 63.220 1.00 22.33 91 MET C N 1
ATOM 2328 C CA . MET C 1 91 ? 21.914 80.883 62.837 1.00 26.50 91 MET C CA 1
ATOM 2329 C C . MET C 1 91 ? 21.378 80.656 61.426 1.00 28.00 91 MET C C 1
ATOM 2330 O O . MET C 1 91 ? 20.374 81.254 61.035 1.00 28.09 91 MET C O 1
ATOM 2335 N N . LYS C 1 92 ? 22.088 79.813 60.659 1.00 32.00 92 LYS C N 1
ATOM 2336 C CA . LYS C 1 92 ? 21.725 79.518 59.281 1.00 33.09 92 LYS C CA 1
ATOM 2337 C C . LYS C 1 92 ? 21.206 78.085 59.200 1.00 29.86 92 LYS C C 1
ATOM 2338 O O . LYS C 1 92 ? 21.954 77.135 59.430 1.00 28.40 92 LYS C O 1
ATOM 2344 N N . VAL C 1 93 ? 19.907 77.951 58.894 1.00 27.42 93 VAL C N 1
ATOM 2345 C CA . VAL C 1 93 ? 19.253 76.657 58.809 1.00 28.45 93 VAL C CA 1
ATOM 2346 C C . VAL C 1 93 ? 19.146 76.258 57.341 1.00 29.87 93 VAL C C 1
ATOM 2347 O O . VAL C 1 93 ? 18.695 77.052 56.520 1.00 31.41 93 VAL C O 1
ATOM 2351 N N . PRO C 1 94 ? 19.569 75.022 56.957 1.00 32.27 94 PRO C N 1
ATOM 2352 C CA . PRO C 1 94 ? 19.377 74.549 55.587 1.00 34.54 94 PRO C CA 1
ATOM 2353 C C . PRO C 1 94 ? 17.890 74.593 55.230 1.00 34.91 94 PRO C C 1
ATOM 2354 O O . PRO C 1 94 ? 17.045 74.235 56.050 1.00 33.18 94 PRO C O 1
ATOM 2358 N N . LYS C 1 95 ? 17.583 75.028 53.997 1.00 37.19 95 LYS C N 1
ATOM 2359 C CA . LYS C 1 95 ? 16.198 75.152 53.546 1.00 38.24 95 LYS C CA 1
ATOM 2360 C C . LYS C 1 95 ? 15.524 73.774 53.502 1.00 40.39 95 LYS C C 1
ATOM 2361 O O . LYS C 1 95 ? 14.298 73.687 53.526 1.00 35.78 95 LYS C O 1
ATOM 2367 N N . THR C 1 96 ? 16.341 72.703 53.453 1.00 40.93 96 THR C N 1
ATOM 2368 C CA . THR C 1 96 ? 15.833 71.337 53.373 1.00 42.13 96 THR C CA 1
ATOM 2369 C C . THR C 1 96 ? 15.448 70.810 54.770 1.00 41.19 96 THR C C 1
ATOM 2370 O O . THR C 1 96 ? 14.843 69.744 54.874 1.00 43.19 96 THR C O 1
ATOM 2374 N N . ASP C 1 97 ? 15.835 71.543 55.839 1.00 37.99 97 ASP C N 1
ATOM 2375 C CA . ASP C 1 97 ? 15.507 71.140 57.208 1.00 35.58 97 ASP C CA 1
ATOM 2376 C C . ASP C 1 97 ? 13.984 70.997 57.324 1.00 35.48 97 ASP C C 1
ATOM 2377 O O . ASP C 1 97 ? 13.248 71.919 56.986 1.00 34.79 97 ASP C O 1
ATOM 2382 N N . LYS C 1 98 ? 13.534 69.853 57.877 1.00 37.76 98 LYS C N 1
ATOM 2383 C CA . LYS C 1 98 ? 12.112 69.504 57.906 1.00 38.12 98 LYS C CA 1
ATOM 2384 C C . LYS C 1 98 ? 11.358 70.299 58.982 1.00 33.52 98 LYS C C 1
ATOM 2385 O O . LYS C 1 98 ? 10.130 70.318 58.980 1.00 33.24 98 LYS C O 1
ATOM 2391 N N . ASN C 1 99 ? 12.096 70.866 59.951 1.00 30.56 99 ASN C N 1
ATOM 2392 C CA . ASN C 1 99 ? 11.483 71.581 61.070 1.00 28.39 99 ASN C CA 1
ATOM 2393 C C . ASN C 1 99 ? 11.283 73.063 60.723 1.00 28.63 99 ASN C C 1
ATOM 2394 O O . ASN C 1 99 ? 10.598 73.780 61.452 1.00 28.41 99 ASN C O 1
ATOM 2399 N N . LEU C 1 100 ? 11.838 73.494 59.580 1.00 27.99 100 LEU C N 1
ATOM 2400 C CA . LEU C 1 100 ? 11.856 74.901 59.209 1.00 30.29 100 LEU C CA 1
ATOM 2401 C C . LEU C 1 100 ? 10.426 75.420 58.955 1.00 33.91 100 LEU C C 1
ATOM 2402 O O . LEU C 1 100 ? 10.054 76.460 59.495 1.00 32.64 100 LEU C O 1
ATOM 2407 N N . PRO C 1 101 ? 9.556 74.692 58.188 1.00 37.26 101 PRO C N 1
ATOM 2408 C CA . PRO C 1 101 ? 8.195 75.173 57.918 1.00 38.10 101 PRO C CA 1
ATOM 2409 C C . PRO C 1 101 ? 7.384 75.550 59.160 1.00 34.27 101 PRO C C 1
ATOM 2410 O O . PRO C 1 101 ? 6.836 76.645 59.225 1.00 36.61 101 PRO C O 1
ATOM 2414 N N . ARG C 1 102 ? 7.345 74.647 60.160 1.00 30.06 102 ARG C N 1
ATOM 2415 C CA . ARG C 1 102 ? 6.557 74.884 61.366 1.00 30.76 102 ARG C CA 1
ATOM 2416 C C . ARG C 1 102 ? 7.183 76.007 62.203 1.00 29.72 102 ARG C C 1
ATOM 2417 O O . ARG C 1 102 ? 6.462 76.778 62.829 1.00 25.00 102 ARG C O 1
ATOM 2425 N N . PHE C 1 103 ? 8.524 76.107 62.187 1.00 26.16 103 PHE C N 1
ATOM 2426 C CA . PHE C 1 103 ? 9.222 77.159 62.925 1.00 22.99 103 PHE C CA 1
ATOM 2427 C C . PHE C 1 103 ? 8.850 78.530 62.344 1.00 22.07 103 PHE C C 1
ATOM 2428 O O . PHE C 1 103 ? 8.522 79.452 63.088 1.00 19.20 103 PHE C O 1
ATOM 2436 N N . LEU C 1 104 ? 8.888 78.640 61.003 1.00 23.97 104 LEU C N 1
ATOM 2437 C CA . LEU C 1 104 ? 8.622 79.902 60.313 1.00 25.37 104 LEU C CA 1
ATOM 2438 C C . LEU C 1 104 ? 7.169 80.349 60.540 1.00 24.86 104 LEU C C 1
ATOM 2439 O O . LEU C 1 104 ? 6.893 81.543 60.579 1.00 26.60 104 LEU C O 1
ATOM 2444 N N . GLU C 1 105 ? 6.259 79.378 60.729 1.00 27.30 105 GLU C N 1
ATOM 2445 C CA . GLU C 1 105 ? 4.841 79.667 60.950 1.00 29.36 105 GLU C CA 1
ATOM 2446 C C . GLU C 1 105 ? 4.625 80.345 62.317 1.00 27.11 105 GLU C C 1
ATOM 2447 O O . GLU C 1 105 ? 3.586 80.960 62.538 1.00 26.55 105 GLU C O 1
ATOM 2453 N N . GLN C 1 106 ? 5.605 80.208 63.232 1.00 26.20 106 GLN C N 1
ATOM 2454 C CA . GLN C 1 106 ? 5.507 80.799 64.567 1.00 24.84 106 GLN C CA 1
ATOM 2455 C C . GLN C 1 106 ? 5.909 82.279 64.541 1.00 24.12 106 GLN C C 1
ATOM 2456 O O . GLN C 1 106 ? 5.490 83.045 65.409 1.00 24.19 106 GLN C O 1
ATOM 2462 N N . VAL C 1 107 ? 6.758 82.660 63.569 1.00 25.98 107 VAL C N 1
ATOM 2463 C CA . VAL C 1 107 ? 7.305 84.015 63.505 1.00 27.31 107 VAL C CA 1
ATOM 2464 C C . VAL C 1 107 ? 6.181 84.993 63.143 1.00 26.71 107 VAL C C 1
ATOM 2465 O O . VAL C 1 107 ? 5.639 84.939 62.041 1.00 24.70 107 VAL C O 1
ATOM 2469 N N . SER C 1 108 ? 5.875 85.912 64.087 1.00 24.05 108 SER C N 1
ATOM 2470 C CA . SER C 1 108 ? 4.815 86.907 63.922 1.00 25.48 108 SER C CA 1
ATOM 2471 C C . SER C 1 108 ? 3.493 86.219 63.561 1.00 26.51 108 SER C C 1
ATOM 2472 O O . SER C 1 108 ? 2.722 86.729 62.748 1.00 25.68 108 SER C O 1
ATOM 2475 N N . ALA C 1 109 ? 3.198 85.112 64.265 1.00 26.21 109 ALA C N 1
ATOM 2476 C CA . ALA C 1 109 ? 1.987 84.332 64.031 1.00 27.97 109 ALA C CA 1
ATOM 2477 C C . ALA C 1 109 ? 0.750 85.104 64.504 1.00 28.73 109 ALA C C 1
ATOM 2478 O O . ALA C 1 109 ? -0.353 84.867 64.016 1.00 28.13 109 ALA C O 1
ATOM 2480 N N . TYR C 1 110 ? 0.950 86.010 65.475 1.00 25.77 110 TYR C N 1
ATOM 2481 C CA . TYR C 1 110 ? -0.140 86.777 66.067 1.00 28.66 110 TYR C CA 1
ATOM 2482 C C . TYR C 1 110 ? -0.660 87.834 65.079 1.00 31.62 110 TYR C C 1
ATOM 2483 O O . TYR C 1 110 ? -1.814 88.237 65.163 1.00 31.67 110 TYR C O 1
ATOM 2492 N N . SER C 1 111 ? 0.224 88.305 64.175 1.00 29.19 111 SER C N 1
ATOM 2493 C CA . SER C 1 111 ? -0.082 89.440 63.310 1.00 32.52 111 SER C CA 1
ATOM 2494 C C . SER C 1 111 ? -0.840 88.999 62.058 1.00 32.29 111 SER C C 1
ATOM 2495 O O . SER C 1 111 ? -0.771 87.840 61.651 1.00 35.12 111 SER C O 1
ATOM 2498 N N . LYS C 1 112 ? -1.495 89.980 61.416 1.00 32.88 112 LYS C N 1
ATOM 2499 C CA . LYS C 1 112 ? -2.262 89.762 60.196 1.00 36.75 112 LYS C CA 1
ATOM 2500 C C . LYS C 1 112 ? -1.325 89.844 58.978 1.00 39.77 112 LYS C C 1
ATOM 2501 O O . LYS C 1 112 ? -0.256 90.487 59.114 1.00 47.62 112 LYS C O 1
ATOM 2507 N N . LYS D 1 10 ? 9.035 19.095 105.213 1.00 44.49 10 LYS D N 1
ATOM 2508 C CA . LYS D 1 10 ? 8.909 19.801 103.905 1.00 43.69 10 LYS D CA 1
ATOM 2509 C C . LYS D 1 10 ? 7.893 19.076 103.025 1.00 41.77 10 LYS D C 1
ATOM 2510 O O . LYS D 1 10 ? 7.889 17.846 102.952 1.00 41.72 10 LYS D O 1
ATOM 2516 N N . GLN D 1 11 ? 7.079 19.865 102.310 1.00 37.87 11 GLN D N 1
ATOM 2517 C CA . GLN D 1 11 ? 6.050 19.333 101.430 1.00 37.11 11 GLN D CA 1
ATOM 2518 C C . GLN D 1 11 ? 6.696 18.542 100.287 1.00 37.19 11 GLN D C 1
ATOM 2519 O O . GLN D 1 11 ? 6.221 17.468 99.936 1.00 33.01 11 GLN D O 1
ATOM 2525 N N . MET D 1 12 ? 7.843 19.035 99.786 1.00 38.48 12 MET D N 1
ATOM 2526 C CA . MET D 1 12 ? 8.507 18.423 98.638 1.00 37.23 12 MET D CA 1
ATOM 2527 C C . MET D 1 12 ? 9.207 17.108 99.029 1.00 36.22 12 MET D C 1
ATOM 2528 O O . MET D 1 12 ? 9.665 16.379 98.152 1.00 38.91 12 MET D O 1
ATOM 2533 N N . ASP D 1 13 ? 9.286 16.810 100.344 1.00 35.19 13 ASP D N 1
ATOM 2534 C CA . ASP D 1 13 ? 9.819 15.527 100.804 1.00 38.08 13 ASP D CA 1
ATOM 2535 C C . ASP D 1 13 ? 8.710 14.463 100.787 1.00 41.41 13 ASP D C 1
ATOM 2536 O O . ASP D 1 13 ? 8.997 13.270 100.880 1.00 43.64 13 ASP D O 1
ATOM 2541 N N . LYS D 1 14 ? 7.445 14.913 100.678 1.00 36.48 14 LYS D N 1
ATOM 2542 C CA . LYS D 1 14 ? 6.295 14.017 100.667 1.00 37.34 14 LYS D CA 1
ATOM 2543 C C . LYS D 1 14 ? 5.972 13.594 99.235 1.00 35.30 14 LYS D C 1
ATOM 2544 O O . LYS D 1 14 ? 6.381 14.256 98.279 1.00 35.14 14 LYS D O 1
ATOM 2550 N N . PRO D 1 15 ? 5.203 12.486 99.041 1.00 35.15 15 PRO D N 1
ATOM 2551 C CA . PRO D 1 15 ? 4.678 12.149 97.722 1.00 32.22 15 PRO D CA 1
ATOM 2552 C C . PRO D 1 15 ? 3.728 13.273 97.297 1.00 27.21 15 PRO D C 1
ATOM 2553 O O . PRO D 1 15 ? 3.113 13.917 98.145 1.00 24.53 15 PRO D O 1
ATOM 2557 N N . GLU D 1 16 ? 3.592 13.467 95.980 1.00 28.96 16 GLU D N 1
ATOM 2558 C CA . GLU D 1 16 ? 2.856 14.602 95.425 1.00 29.72 16 GLU D CA 1
ATOM 2559 C C . GLU D 1 16 ? 1.433 14.685 96.008 1.00 26.75 16 GLU D C 1
ATOM 2560 O O . GLU D 1 16 ? 0.969 15.772 96.344 1.00 27.60 16 GLU D O 1
ATOM 2566 N N . TRP D 1 17 ? 0.776 13.525 96.173 1.00 27.23 17 TRP D N 1
ATOM 2567 C CA . TRP D 1 17 ? -0.628 13.483 96.593 1.00 28.76 17 TRP D CA 1
ATOM 2568 C C . TRP D 1 17 ? -0.794 13.799 98.095 1.00 29.22 17 TRP D C 1
ATOM 2569 O O . TRP D 1 17 ? -1.919 13.966 98.558 1.00 26.39 17 TRP D O 1
ATOM 2580 N N . LYS D 1 18 ? 0.327 13.914 98.841 1.00 27.73 18 LYS D N 1
ATOM 2581 C CA . LYS D 1 18 ? 0.268 14.219 100.275 1.00 28.57 18 LYS D CA 1
ATOM 2582 C C . LYS D 1 18 ? 0.751 15.648 100.559 1.00 28.47 18 LYS D C 1
ATOM 2583 O O . LYS D 1 18 ? 0.813 16.055 101.720 1.00 27.84 18 LYS D O 1
ATOM 2589 N N . ARG D 1 19 ? 0.969 16.439 99.500 1.00 28.10 19 ARG D N 1
ATOM 2590 C CA . ARG D 1 19 ? 1.491 17.789 99.655 1.00 28.15 19 ARG D CA 1
ATOM 2591 C C . ARG D 1 19 ? 0.368 18.750 100.026 1.00 28.23 19 ARG D C 1
ATOM 2592 O O . ARG D 1 19 ? -0.764 18.608 99.564 1.00 26.29 19 ARG D O 1
ATOM 2600 N N . VAL D 1 20 ? 0.695 19.679 100.933 1.00 28.31 20 VAL D N 1
ATOM 2601 C CA . VAL D 1 20 ? -0.209 20.727 101.367 1.00 32.57 20 VAL D CA 1
ATOM 2602 C C . VAL D 1 20 ? 0.501 22.061 101.124 1.00 32.83 20 VAL D C 1
ATOM 2603 O O . V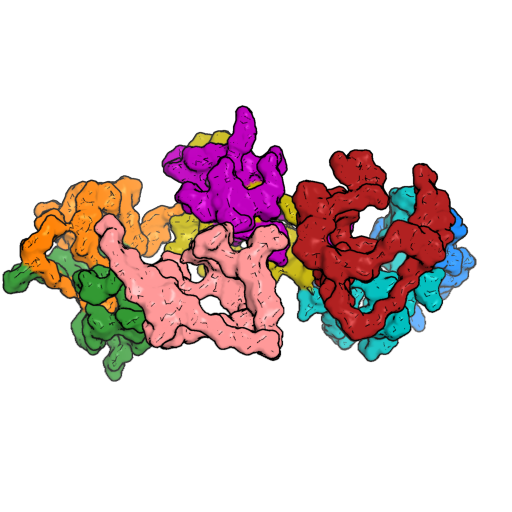AL D 1 20 ? 1.272 22.517 101.970 1.00 30.61 20 VAL D O 1
ATOM 2607 N N . PRO D 1 21 ? 0.339 22.677 99.922 1.00 34.18 21 PRO D N 1
ATOM 2608 C CA . PRO D 1 21 ? 1.082 23.887 99.576 1.00 32.05 21 PRO D CA 1
ATOM 2609 C C . PRO D 1 21 ? 0.778 25.065 100.491 1.00 31.73 21 PRO D C 1
ATOM 2610 O O . PRO D 1 21 ? -0.342 25.211 100.977 1.00 28.49 21 PRO D O 1
ATOM 2614 N N . ASN D 1 22 ? 1.803 25.895 100.717 1.00 28.62 22 ASN D N 1
ATOM 2615 C CA . ASN D 1 22 ? 1.701 27.058 101.581 1.00 33.65 22 ASN D CA 1
ATOM 2616 C C . ASN D 1 22 ? 2.523 28.198 100.957 1.00 33.68 22 ASN D C 1
ATOM 2617 O O . ASN D 1 22 ? 2.939 28.103 99.807 1.00 30.79 22 ASN D O 1
ATOM 2622 N N . SER D 1 23 ? 2.748 29.271 101.730 1.00 32.98 23 SER D N 1
ATOM 2623 C CA . SER D 1 23 ? 3.479 30.437 101.244 1.00 35.47 23 SER D CA 1
ATOM 2624 C C . SER D 1 23 ? 4.965 30.108 101.029 1.00 35.57 23 SER D C 1
ATOM 2625 O O . SER D 1 23 ? 5.631 30.764 100.231 1.00 39.36 23 SER D O 1
ATOM 2628 N N . GLU D 1 24 ? 5.475 29.091 101.754 1.00 38.10 24 GLU D N 1
ATOM 2629 C CA . GLU D 1 24 ? 6.883 28.710 101.668 1.00 40.19 24 GLU D CA 1
ATOM 2630 C C . GLU D 1 24 ? 7.091 27.812 100.438 1.00 39.48 24 GLU D C 1
ATOM 2631 O O . GLU D 1 24 ? 7.953 28.089 99.604 1.00 39.58 24 GLU D O 1
ATOM 2637 N N . GLU D 1 25 ? 6.305 26.718 100.363 1.00 37.55 25 GLU D N 1
ATOM 2638 C CA . GLU D 1 25 ? 6.323 25.800 99.223 1.00 34.94 25 GLU D CA 1
ATOM 2639 C C . GLU D 1 25 ? 4.954 25.878 98.540 1.00 36.21 25 GLU D C 1
ATOM 2640 O O . GLU D 1 25 ? 4.014 25.201 98.950 1.00 30.72 25 GLU D O 1
ATOM 2646 N N . ASP D 1 26 ? 4.867 26.695 97.479 1.00 33.73 26 ASP D N 1
ATOM 2647 C CA . ASP D 1 26 ? 3.586 27.056 96.878 1.00 34.04 26 ASP D CA 1
ATOM 2648 C C . ASP D 1 26 ? 3.094 25.950 95.932 1.00 29.55 26 ASP D C 1
ATOM 2649 O O . ASP D 1 26 ? 3.720 24.896 95.807 1.00 24.51 26 ASP D O 1
ATOM 2654 N N . VAL D 1 27 ? 1.938 26.216 95.289 1.00 26.41 27 VAL D N 1
ATOM 2655 C CA . VAL D 1 27 ? 1.277 25.261 94.404 1.00 28.66 27 VAL D CA 1
ATOM 2656 C C . VAL D 1 27 ? 2.172 24.962 93.199 1.00 26.98 27 VAL D C 1
ATOM 2657 O O . VAL D 1 27 ? 2.209 23.828 92.725 1.00 27.50 27 VAL D O 1
ATOM 2661 N N . ARG D 1 28 ? 2.835 26.006 92.668 1.00 29.85 28 ARG D N 1
ATOM 2662 C CA . ARG D 1 28 ? 3.712 25.857 91.511 1.00 32.99 28 ARG D CA 1
ATOM 2663 C C . ARG D 1 28 ? 4.812 24.838 91.817 1.00 31.88 28 ARG D C 1
ATOM 2664 O O . ARG D 1 28 ? 5.140 24.009 90.975 1.00 32.71 28 ARG D O 1
ATOM 2672 N N . LYS D 1 29 ? 5.389 24.927 93.021 1.00 31.59 29 LYS D N 1
ATOM 2673 C CA . LYS D 1 29 ? 6.470 24.039 93.422 1.00 36.56 29 LYS D CA 1
ATOM 2674 C C . LYS D 1 29 ? 5.930 22.619 93.655 1.00 32.53 29 LYS D C 1
ATOM 2675 O O . LYS D 1 29 ? 6.543 21.647 93.219 1.00 31.44 29 LYS D O 1
ATOM 2681 N N . CYS D 1 30 ? 4.748 22.520 94.290 1.00 31.46 30 CYS D N 1
ATOM 2682 C CA . CYS D 1 30 ? 4.197 21.231 94.707 1.00 30.60 30 CYS D CA 1
ATOM 2683 C C . CYS D 1 30 ? 3.541 20.474 93.540 1.00 29.51 30 CYS D C 1
ATOM 2684 O O . CYS D 1 30 ? 3.683 19.254 93.450 1.00 29.69 30 CYS D O 1
ATOM 2687 N N . PHE D 1 31 ? 2.801 21.194 92.664 1.00 27.66 31 PHE D N 1
ATOM 2688 C CA . PHE D 1 31 ? 1.989 20.530 91.634 1.00 25.07 31 PHE D CA 1
ATOM 2689 C C . PHE D 1 31 ? 2.269 21.075 90.226 1.00 28.77 31 PHE D C 1
ATOM 2690 O O . PHE D 1 31 ? 1.556 20.725 89.287 1.00 26.88 31 PHE D O 1
ATOM 2698 N N . GLY D 1 32 ? 3.338 21.867 90.070 1.00 27.09 32 GLY D N 1
ATOM 2699 C CA . GLY D 1 32 ? 3.697 22.408 88.764 1.00 29.97 32 GLY D CA 1
ATOM 2700 C C . GLY D 1 32 ? 2.773 23.559 88.355 1.00 30.38 32 GLY D C 1
ATOM 2701 O O . GLY D 1 32 ? 1.884 23.950 89.114 1.00 26.83 32 GLY D O 1
ATOM 2702 N N . PRO D 1 33 ? 2.936 24.113 87.128 1.00 27.81 33 PRO D N 1
ATOM 2703 C CA . PRO D 1 33 ? 2.125 25.246 86.683 1.00 27.70 33 PRO D CA 1
ATOM 2704 C C . PRO D 1 33 ? 0.673 24.872 86.420 1.00 24.96 33 PRO D C 1
ATOM 2705 O O . PRO D 1 33 ? 0.367 23.712 86.142 1.00 26.75 33 PRO D O 1
ATOM 2709 N N . ARG D 1 34 ? -0.217 25.868 86.521 1.00 23.91 34 ARG D N 1
ATOM 2710 C CA . ARG D 1 34 ? -1.615 25.675 86.190 1.00 24.97 34 ARG D CA 1
ATOM 2711 C C . ARG D 1 34 ? -1.704 25.279 84.717 1.00 30.45 34 ARG D C 1
ATOM 2712 O O . ARG D 1 34 ? -0.941 25.780 83.888 1.00 29.97 34 ARG D O 1
ATOM 2720 N N . SER D 1 35 ? -2.582 24.318 84.422 1.00 25.20 35 SER D N 1
ATOM 2721 C CA . SER D 1 35 ? -2.728 23.788 83.076 1.00 26.53 35 SER D CA 1
ATOM 2722 C C . SER D 1 35 ? -4.160 23.307 82.870 1.00 28.92 35 SER D C 1
ATOM 2723 O O . SER D 1 35 ? -4.987 23.431 83.761 1.00 27.99 35 SER D O 1
ATOM 2726 N N . VAL D 1 36 ? -4.428 22.734 81.691 1.00 25.03 36 VAL D N 1
ATOM 2727 C CA . VAL D 1 36 ? -5.750 22.212 81.368 1.00 24.79 36 VAL D CA 1
ATOM 2728 C C . VAL D 1 36 ? -6.059 20.993 82.261 1.00 24.32 36 VAL D C 1
ATOM 2729 O O . VAL D 1 36 ? -7.217 20.744 82.580 1.00 27.46 36 VAL D O 1
ATOM 2733 N N . SER D 1 37 ? -5.002 20.265 82.689 1.00 26.07 37 SER D N 1
ATOM 2734 C CA . SER D 1 37 ? -5.164 19.060 83.512 1.00 27.93 37 SER D CA 1
ATOM 2735 C C . SER D 1 37 ? -5.145 19.408 85.015 1.00 29.20 37 SER D C 1
ATOM 2736 O O . SER D 1 37 ? -5.627 18.628 85.833 1.00 27.79 37 SER D O 1
ATOM 2739 N N . ARG D 1 38 ? -4.473 20.522 85.366 1.00 27.90 38 ARG D N 1
ATOM 2740 C CA . ARG D 1 38 ? -4.448 21.040 86.739 1.00 24.25 38 ARG D CA 1
ATOM 2741 C C . ARG D 1 38 ? -4.796 22.529 86.675 1.00 23.16 38 ARG D C 1
ATOM 2742 O O . ARG D 1 38 ? -3.911 23.376 86.728 1.00 23.06 38 ARG D O 1
ATOM 2750 N N . ASN D 1 39 ? -6.111 22.827 86.668 1.00 23.43 39 ASN D N 1
ATOM 2751 C CA . ASN D 1 39 ? -6.611 24.134 86.239 1.00 23.47 39 ASN D CA 1
ATOM 2752 C C . ASN D 1 39 ? -7.191 24.963 87.395 1.00 22.41 39 ASN D C 1
ATOM 2753 O O . ASN D 1 39 ? -7.708 26.050 87.154 1.00 22.65 39 ASN D O 1
ATOM 2758 N N . PHE D 1 40 ? -7.025 24.508 88.644 1.00 22.33 40 PHE D N 1
ATOM 2759 C CA . PHE D 1 40 ? -7.675 25.176 89.773 1.00 22.10 40 PHE D CA 1
ATOM 2760 C C . PHE D 1 40 ? -6.678 26.064 90.519 1.00 23.64 40 PHE D C 1
ATOM 2761 O O . PHE D 1 40 ? -5.592 25.613 90.883 1.00 23.75 40 PHE D O 1
ATOM 2769 N N . GLY D 1 41 ? -7.100 27.321 90.794 1.00 24.34 41 GLY D N 1
ATOM 2770 C CA . GLY D 1 41 ? -6.332 28.238 91.628 1.00 23.13 41 GLY D CA 1
ATOM 2771 C C . GLY D 1 41 ? -5.984 29.536 90.897 1.00 24.29 41 GLY D C 1
ATOM 2772 O O . GLY D 1 41 ? -5.345 29.510 89.847 1.00 24.65 41 GLY D O 1
ATOM 2773 N N . ASP D 1 42 ? -6.389 30.674 91.497 1.00 26.58 42 ASP D N 1
ATOM 2774 C CA . ASP D 1 42 ? -6.002 31.991 91.007 1.00 29.02 42 ASP D CA 1
ATOM 2775 C C . ASP D 1 42 ? -4.562 32.252 91.460 1.00 29.02 42 ASP D C 1
ATOM 2776 O O . ASP D 1 42 ? -3.968 31.417 92.136 1.00 26.35 42 ASP D O 1
ATOM 2781 N N . SER D 1 43 ? -4.033 33.437 91.132 1.00 30.46 43 SER D N 1
ATOM 2782 C CA . SER D 1 43 ? -2.650 33.778 91.460 1.00 33.68 43 SER D CA 1
ATOM 2783 C C . SER D 1 43 ? -2.417 33.732 92.981 1.00 29.67 43 SER D C 1
ATOM 2784 O O . SER D 1 43 ? -1.359 33.304 93.426 1.00 27.96 43 SER D O 1
ATOM 2787 N N . ASP D 1 44 ? -3.434 34.133 93.767 1.00 29.75 44 ASP D N 1
ATOM 2788 C CA . ASP D 1 44 ? -3.309 34.183 95.224 1.00 31.86 44 ASP D CA 1
ATOM 2789 C C . ASP D 1 44 ? -3.180 32.755 95.787 1.00 33.53 44 ASP D C 1
ATOM 2790 O O . ASP D 1 44 ? -2.327 32.503 96.638 1.00 31.20 44 ASP D O 1
ATOM 2795 N N . LEU D 1 45 ? -4.053 31.835 95.322 1.00 28.33 45 LEU D N 1
ATOM 2796 C CA . LEU D 1 45 ? -4.015 30.437 95.771 1.00 28.18 45 LEU D CA 1
ATOM 2797 C C . LEU D 1 45 ? -2.718 29.767 95.316 1.00 24.65 45 LEU D C 1
ATOM 2798 O O . LEU D 1 45 ? -2.141 28.988 96.060 1.00 28.28 45 LEU D O 1
ATOM 2803 N N . VAL D 1 46 ? -2.292 30.043 94.075 1.00 25.67 46 VAL D N 1
ATOM 2804 C CA . VAL D 1 46 ? -1.084 29.431 93.529 1.00 25.29 46 VAL D CA 1
ATOM 2805 C C . VAL D 1 46 ? 0.128 29.836 94.377 1.00 25.70 46 VAL D C 1
ATOM 2806 O O . VAL D 1 46 ? 0.967 29.000 94.690 1.00 27.39 46 VAL D O 1
ATOM 2810 N N . GLN D 1 47 ? 0.163 31.106 94.801 1.00 26.04 47 GLN D N 1
ATOM 2811 C CA . GLN D 1 47 ? 1.328 31.672 95.475 1.00 29.45 47 GLN D CA 1
ATOM 2812 C C . GLN D 1 47 ? 1.338 31.345 96.979 1.00 29.93 47 GLN D C 1
ATOM 2813 O O . GLN D 1 47 ? 2.408 31.321 97.586 1.00 33.04 47 GLN D O 1
ATOM 2819 N N . HIS D 1 48 ? 0.153 31.092 97.578 1.00 31.00 48 HIS D N 1
ATOM 2820 C CA . HIS D 1 48 ? 0.071 30.914 99.036 1.00 33.52 48 HIS D CA 1
ATOM 2821 C C . HIS D 1 48 ? -0.568 29.571 99.441 1.00 32.70 48 HIS D C 1
ATOM 2822 O O . HIS D 1 48 ? -0.558 29.227 100.620 1.00 28.12 48 HIS D O 1
ATOM 2829 N N . GLY D 1 49 ? -1.120 28.822 98.475 1.00 29.70 49 GLY D N 1
ATOM 2830 C CA . GLY D 1 49 ? -1.732 27.526 98.768 1.00 30.55 49 GLY D CA 1
ATOM 2831 C C . GLY D 1 49 ? -2.857 27.650 99.808 1.00 27.58 49 GLY D C 1
ATOM 2832 O O . GLY D 1 49 ? -3.690 28.547 99.717 1.00 30.18 49 GLY D O 1
ATOM 2833 N N . VAL D 1 50 ? -2.788 26.805 100.864 1.00 27.50 50 VAL D N 1
ATOM 2834 C CA . VAL D 1 50 ? -3.829 26.748 101.896 1.00 26.45 50 VAL D CA 1
ATOM 2835 C C . VAL D 1 50 ? -3.771 28.005 102.785 1.00 29.92 50 VAL D C 1
ATOM 2836 O O . VAL D 1 50 ? -4.690 28.243 103.567 1.00 34.21 50 VAL D O 1
ATOM 2840 N N . GLU D 1 51 ? -2.678 28.790 102.672 1.00 29.93 51 GLU D N 1
ATOM 2841 C CA . GLU D 1 51 ? -2.513 30.003 103.471 1.00 33.13 51 GLU D CA 1
ATOM 2842 C C . GLU D 1 51 ? -3.139 31.216 102.763 1.00 30.75 51 GLU D C 1
ATOM 2843 O O . GLU D 1 51 ? -3.140 32.314 103.317 1.00 33.81 51 GLU D O 1
ATOM 2849 N N . ALA D 1 52 ? -3.681 31.009 101.543 1.00 31.20 52 ALA D N 1
ATOM 2850 C CA . ALA D 1 52 ? -4.341 32.083 100.805 1.00 30.64 52 ALA D CA 1
ATOM 2851 C C . ALA D 1 52 ? -5.524 32.615 101.621 1.00 32.56 52 ALA D C 1
ATOM 2852 O O . ALA D 1 52 ? -6.221 31.849 102.283 1.00 29.30 52 ALA D O 1
ATOM 2854 N N . LYS D 1 53 ? -5.754 33.935 101.524 1.00 34.20 53 LYS D N 1
ATOM 2855 C CA . LYS D 1 53 ? -6.770 34.633 102.313 1.00 36.74 53 LYS D CA 1
ATOM 2856 C C . LYS D 1 53 ? -8.141 33.956 102.187 1.00 30.46 53 LYS D C 1
ATOM 2857 O O . LYS D 1 53 ? -8.821 33.753 103.191 1.00 32.55 53 LYS D O 1
ATOM 2863 N N . HIS D 1 54 ? -8.532 33.607 100.949 1.00 28.93 54 HIS D N 1
ATOM 2864 C CA . HIS D 1 54 ? -9.881 33.113 100.680 1.00 30.71 54 HIS D CA 1
ATOM 2865 C C . HIS D 1 54 ? -9.918 31.584 100.538 1.00 27.84 54 HIS D C 1
ATOM 2866 O O . HIS D 1 54 ? -10.950 31.035 100.154 1.00 27.35 54 HIS D O 1
ATOM 2873 N N . PHE D 1 55 ? -8.834 30.894 100.936 1.00 27.43 55 PHE D N 1
ATOM 2874 C CA . PHE D 1 55 ? -8.782 29.441 100.805 1.00 28.13 55 PHE D CA 1
ATOM 2875 C C . PHE D 1 55 ? -9.868 28.802 101.687 1.00 28.35 55 PHE D C 1
ATOM 2876 O O . PHE D 1 55 ? -10.529 27.863 101.251 1.00 29.19 55 PHE D O 1
ATOM 2884 N N . PRO D 1 56 ? -10.068 29.261 102.961 1.00 27.76 56 PRO D N 1
ATOM 2885 C CA . PRO D 1 56 ? -11.111 28.686 103.824 1.00 28.66 56 PRO D CA 1
ATOM 2886 C C . PRO D 1 56 ? -12.508 28.689 103.191 1.00 26.21 56 PRO D C 1
ATOM 2887 O O . PRO D 1 56 ? -13.251 27.722 103.328 1.00 23.58 56 PRO D O 1
ATOM 2891 N N . THR D 1 57 ? -12.846 29.790 102.494 1.00 26.79 57 THR D N 1
ATOM 2892 C CA . THR D 1 57 ? -14.128 29.918 101.801 1.00 26.05 57 THR D CA 1
ATOM 2893 C C . THR D 1 57 ? -14.205 28.879 100.680 1.00 28.10 57 THR D C 1
ATOM 2894 O O . THR D 1 57 ? -15.203 28.180 100.541 1.00 25.21 57 THR D O 1
ATOM 2898 N N . ILE D 1 58 ? -13.136 28.806 99.886 1.00 25.27 58 ILE D N 1
ATOM 2899 C CA . ILE D 1 58 ? -13.060 27.911 98.741 1.00 24.99 58 ILE D CA 1
ATOM 2900 C C . ILE D 1 58 ? -13.064 26.449 99.221 1.00 25.09 58 ILE D C 1
ATOM 2901 O O . ILE D 1 58 ? -13.683 25.594 98.591 1.00 24.54 58 ILE D O 1
ATOM 2906 N N . ALA D 1 59 ? -12.450 26.202 100.392 1.00 24.10 59 ALA D N 1
ATOM 2907 C CA . ALA D 1 59 ? -12.319 24.853 100.940 1.00 24.04 59 ALA D CA 1
ATOM 2908 C C . ALA D 1 59 ? -13.673 24.306 101.423 1.00 23.62 59 ALA D C 1
ATOM 2909 O O . ALA D 1 59 ? -13.803 23.106 101.643 1.00 23.33 59 ALA D O 1
ATOM 2911 N N . GLU D 1 60 ? -14.675 25.194 101.592 1.00 25.84 60 GLU D N 1
ATOM 2912 C CA . GLU D 1 60 ? -16.019 24.770 102.002 1.00 23.95 60 GLU D CA 1
ATOM 2913 C C . GLU D 1 60 ? -16.631 23.828 100.951 1.00 22.58 60 GLU D C 1
ATOM 2914 O O . GLU D 1 60 ? -17.515 23.036 101.277 1.00 22.34 60 GLU D O 1
ATOM 2920 N N . LEU D 1 61 ? -16.154 23.926 99.690 1.00 20.15 61 LEU D N 1
ATOM 2921 C CA . LEU D 1 61 ? -16.692 23.116 98.598 1.00 22.01 61 LEU D CA 1
ATOM 2922 C C . LEU D 1 61 ? -15.680 22.051 98.146 1.00 21.47 61 LEU D C 1
ATOM 2923 O O . LEU D 1 61 ? -15.858 21.442 97.093 1.00 23.84 61 LEU D O 1
ATOM 2928 N N . LEU D 1 62 ? -14.627 21.829 98.951 1.00 20.69 62 LEU D N 1
ATOM 2929 C CA . LEU D 1 62 ? -13.686 20.744 98.706 1.00 21.49 62 LEU D CA 1
ATOM 2930 C C . LEU D 1 62 ? -14.109 19.550 99.559 1.00 18.95 62 LEU D C 1
ATOM 2931 O O . LEU D 1 62 ? -14.442 19.716 100.731 1.00 22.77 62 LEU D O 1
ATOM 2936 N N . PRO D 1 63 ? -14.149 18.318 98.998 1.00 20.08 63 PRO D N 1
ATOM 2937 C CA . PRO D 1 63 ? -14.537 17.151 99.774 1.00 21.96 63 PRO D CA 1
ATOM 2938 C C . PRO D 1 63 ? -13.461 16.752 100.771 1.00 23.15 63 PRO D C 1
ATOM 2939 O O . PRO D 1 63 ? -12.295 17.126 100.618 1.00 20.37 63 PRO D O 1
ATOM 2943 N N . THR D 1 64 ? -13.875 16.043 101.827 1.00 23.34 64 THR D N 1
ATOM 2944 C CA . THR D 1 64 ? -12.937 15.458 102.762 1.00 24.24 64 THR D CA 1
ATOM 2945 C C . THR D 1 64 ? -12.247 14.294 102.065 1.00 24.38 64 THR D C 1
ATOM 2946 O O . THR D 1 64 ? -12.706 13.828 101.018 1.00 20.23 64 THR D O 1
ATOM 2950 N N . GLN D 1 65 ? -11.128 13.861 102.632 1.00 22.37 65 GLN D N 1
ATOM 2951 C CA . GLN D 1 65 ? -10.375 12.739 102.103 1.00 25.83 65 GLN D CA 1
ATOM 2952 C C . GLN D 1 65 ? -11.273 11.495 102.050 1.00 25.62 65 GLN D C 1
ATOM 2953 O O . GLN D 1 65 ? -11.247 10.755 101.068 1.00 23.10 65 GLN D O 1
ATOM 2959 N N . ALA D 1 66 ? -12.112 11.322 103.088 1.00 23.91 66 ALA D N 1
ATOM 2960 C CA . ALA D 1 66 ? -13.012 10.177 103.182 1.00 24.34 66 ALA D CA 1
ATOM 2961 C C . ALA D 1 66 ? -14.136 10.292 102.146 1.00 21.88 66 ALA D C 1
ATOM 2962 O O . ALA D 1 66 ? -14.491 9.304 101.507 1.00 21.81 66 ALA D O 1
ATOM 2964 N N . ALA D 1 67 ? -14.705 11.500 102.009 1.00 20.84 67 ALA D N 1
ATOM 2965 C CA . ALA D 1 67 ? -15.777 11.743 101.047 1.00 22.35 67 ALA D CA 1
ATOM 2966 C C . ALA D 1 67 ? -15.293 11.428 99.630 1.00 22.73 67 ALA D C 1
ATOM 2967 O O . ALA D 1 67 ? -16.038 10.866 98.829 1.00 21.97 67 ALA D O 1
ATOM 2969 N N . LEU D 1 68 ? -14.034 11.799 99.337 1.00 23.31 68 LEU D N 1
ATOM 2970 C CA . LEU D 1 68 ? -13.430 11.531 98.039 1.00 22.12 68 LEU D CA 1
ATOM 2971 C C . LEU D 1 68 ? -13.312 10.023 97.835 1.00 22.75 68 LEU D C 1
ATOM 2972 O O . LEU D 1 68 ? -13.637 9.514 96.772 1.00 23.20 68 LEU D O 1
ATOM 2977 N N . ALA D 1 69 ? -12.815 9.329 98.863 1.00 21.05 69 ALA D N 1
ATOM 2978 C CA . ALA D 1 69 ? -12.580 7.895 98.789 1.00 19.96 69 ALA D CA 1
ATOM 2979 C C . ALA D 1 69 ? -13.882 7.134 98.502 1.00 20.96 69 ALA D C 1
ATOM 2980 O O . ALA D 1 69 ? -13.931 6.324 97.578 1.00 20.62 69 ALA D O 1
ATOM 2982 N N . PHE D 1 70 ? -14.950 7.462 99.252 1.00 20.71 70 PHE D N 1
ATOM 2983 C CA . PHE D 1 70 ? -16.176 6.662 99.231 1.00 19.99 70 PHE D CA 1
ATOM 2984 C C . PHE D 1 70 ? -17.246 7.266 98.312 1.00 19.61 70 PHE D C 1
ATOM 2985 O O . PHE D 1 70 ? -18.310 6.666 98.143 1.00 19.46 70 PHE D O 1
ATOM 2993 N N . GLY D 1 71 ? -16.958 8.426 97.700 1.00 18.85 71 GLY D N 1
ATOM 2994 C CA . GLY D 1 71 ? -17.914 9.078 96.810 1.00 20.90 71 GLY D CA 1
ATOM 2995 C C . GLY D 1 71 ? -17.415 9.144 95.359 1.00 21.38 71 GLY D C 1
ATOM 2996 O O . GLY D 1 71 ? -18.128 9.636 94.490 1.00 22.28 71 GLY D O 1
ATOM 2997 N N . SER D 1 72 ? -16.210 8.586 95.100 1.00 21.51 72 SER D N 1
ATOM 2998 C CA . SER D 1 72 ? -15.588 8.660 93.780 1.00 20.07 72 SER D CA 1
ATOM 2999 C C . SER D 1 72 ? -15.699 7.330 93.045 1.00 23.04 72 SER D C 1
ATOM 3000 O O . SER D 1 72 ? -15.822 6.272 93.665 1.00 21.58 72 SER D O 1
ATOM 3003 N N . GLU D 1 73 ? -15.654 7.413 91.708 1.00 22.47 73 GLU D N 1
ATOM 3004 C CA . GLU D 1 73 ? -15.431 6.255 90.865 1.00 25.06 73 GLU D CA 1
ATOM 3005 C C . GLU D 1 73 ? -13.925 6.149 90.655 1.00 25.18 73 GLU D C 1
ATOM 3006 O O . GLU D 1 73 ? -13.323 7.038 90.051 1.00 24.53 73 GLU D O 1
ATOM 3012 N N . ILE D 1 74 ? -13.311 5.121 91.253 1.00 24.87 74 ILE D N 1
ATOM 3013 C CA . ILE D 1 74 ? -11.867 4.962 91.213 1.00 20.71 74 ILE D CA 1
ATOM 3014 C C . ILE D 1 74 ? -11.508 3.834 90.246 1.00 27.16 74 ILE D C 1
ATOM 3015 O O . ILE D 1 74 ? -12.015 2.721 90.366 1.00 25.25 74 ILE D O 1
ATOM 3020 N N . THR D 1 75 ? -10.633 4.158 89.278 1.00 26.93 75 THR D N 1
ATOM 3021 C CA . THR D 1 75 ? -10.124 3.192 88.312 1.00 30.21 75 THR D CA 1
ATOM 3022 C C . THR D 1 75 ? -8.599 3.257 88.331 1.00 30.55 75 THR D C 1
ATOM 3023 O O . THR D 1 75 ? -8.026 4.296 88.666 1.00 34.72 75 THR D O 1
ATOM 3027 N N . THR D 1 76 ? -7.951 2.127 88.004 1.00 32.75 76 THR D N 1
ATOM 3028 C CA . THR D 1 76 ? -6.496 2.034 88.049 1.00 32.72 76 THR D CA 1
ATOM 3029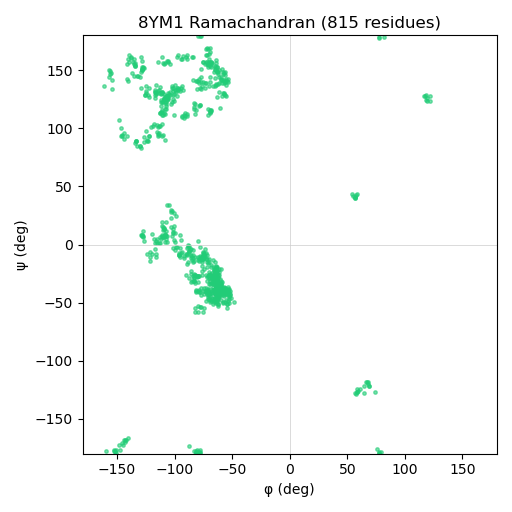 C C . THR D 1 76 ? -5.983 1.363 86.776 1.00 36.92 76 THR D C 1
ATOM 3030 O O . THR D 1 76 ? -6.706 0.604 86.131 1.00 35.72 76 THR D O 1
ATOM 3034 N N . LYS D 1 77 ? -4.730 1.680 86.416 1.00 40.26 77 LYS D N 1
ATOM 3035 C CA . LYS D 1 77 ? -4.038 1.007 85.327 1.00 44.76 77 LYS D CA 1
ATOM 3036 C C . LYS D 1 77 ? -2.533 1.116 85.558 1.00 43.56 77 LYS D C 1
ATOM 3037 O O . LYS D 1 77 ? -2.057 2.092 86.143 1.00 34.98 77 LYS D O 1
ATOM 3043 N N . GLU D 1 78 ? -1.799 0.089 85.120 1.00 46.12 78 GLU D N 1
ATOM 3044 C CA . GLU D 1 78 ? -0.350 0.093 85.195 1.00 53.47 78 GLU D CA 1
ATOM 3045 C C . GLU D 1 78 ? 0.194 0.902 84.020 1.00 45.64 78 GLU D C 1
ATOM 3046 O O . GLU D 1 78 ? -0.292 0.773 82.898 1.00 51.07 78 GLU D O 1
ATOM 3052 N N . SER D 1 79 ? 1.153 1.790 84.312 1.00 49.64 79 SER D N 1
ATOM 3053 C CA . SER D 1 79 ? 1.772 2.629 83.298 1.00 51.47 79 SER D CA 1
ATOM 3054 C C . SER D 1 79 ? 3.233 2.872 83.672 1.00 52.67 79 SER D C 1
ATOM 3055 O O . SER D 1 79 ? 3.528 3.695 84.540 1.00 52.14 79 SER D O 1
ATOM 3058 N N . GLY D 1 80 ? 4.135 2.114 83.032 1.00 49.93 80 GLY D N 1
ATOM 3059 C CA . GLY D 1 80 ? 5.553 2.183 83.335 1.00 47.34 80 GLY D CA 1
ATOM 3060 C C . GLY D 1 80 ? 5.851 1.498 84.667 1.00 47.15 80 GLY D C 1
ATOM 3061 O O . GLY D 1 80 ? 5.421 0.368 84.893 1.00 50.12 80 GLY D O 1
ATOM 3062 N N . GLU D 1 81 ? 6.526 2.229 85.570 1.00 50.49 81 GLU D N 1
ATOM 3063 C CA . GLU D 1 81 ? 6.845 1.721 86.900 1.00 55.14 81 GLU D CA 1
ATOM 3064 C C . GLU D 1 81 ? 5.913 2.374 87.931 1.00 52.26 81 GLU D C 1
ATOM 3065 O O . GLU D 1 81 ? 6.305 2.581 89.081 1.00 46.99 81 GLU D O 1
ATOM 3071 N N . PHE D 1 82 ? 4.658 2.647 87.512 1.00 45.39 82 PHE D N 1
ATOM 3072 C CA . PHE D 1 82 ? 3.673 3.288 88.372 1.00 41.57 82 PHE D CA 1
ATOM 3073 C C . PHE D 1 82 ? 2.295 2.674 88.131 1.00 39.49 82 PHE D C 1
ATOM 3074 O O . PHE D 1 82 ? 2.034 2.116 87.064 1.00 35.30 82 PHE D O 1
ATOM 3082 N N . VAL D 1 83 ? 1.434 2.766 89.156 1.00 37.34 83 VAL D N 1
ATOM 3083 C CA . VAL D 1 83 ? 0.022 2.438 89.029 1.00 35.43 83 VAL D CA 1
ATOM 3084 C C . VAL D 1 83 ? -0.743 3.755 89.090 1.00 32.89 83 VAL D C 1
ATOM 3085 O O . VAL D 1 83 ? -0.695 4.450 90.106 1.00 35.51 83 VAL D O 1
ATOM 3089 N N . GLU D 1 84 ? -1.351 4.142 87.960 1.00 32.41 84 GLU D N 1
ATOM 3090 C CA . GLU D 1 84 ? -2.099 5.386 87.877 1.00 32.44 84 GLU D CA 1
ATOM 3091 C C . GLU D 1 84 ? -3.494 5.174 88.453 1.00 30.87 84 GLU D C 1
ATOM 3092 O O . GLU D 1 84 ? -4.271 4.390 87.918 1.00 28.32 84 GLU D O 1
ATOM 3098 N N . VAL D 1 85 ? -3.790 5.883 89.554 1.00 31.89 85 VAL D N 1
ATOM 3099 C CA . VAL D 1 85 ? -5.092 5.815 90.198 1.00 29.21 85 VAL D CA 1
ATOM 3100 C C . VAL D 1 85 ? -5.875 7.070 89.813 1.00 29.54 85 VAL D C 1
ATOM 3101 O O . VAL D 1 85 ? -5.410 8.185 90.043 1.00 28.02 85 VAL D O 1
ATOM 3105 N N . THR D 1 86 ? -7.059 6.870 89.209 1.00 24.82 86 THR D N 1
ATOM 3106 C CA . THR D 1 86 ? -7.906 7.972 88.771 1.00 26.74 86 THR D CA 1
ATOM 3107 C C . THR D 1 86 ? -9.135 8.049 89.671 1.00 25.30 86 THR D C 1
ATOM 3108 O O . THR D 1 86 ? -9.800 7.045 89.900 1.00 26.82 86 THR D O 1
ATOM 3112 N N . TYR D 1 87 ? -9.413 9.262 90.182 1.00 22.80 87 TYR D N 1
ATOM 3113 C CA . TYR D 1 87 ? -10.597 9.528 90.986 1.00 23.01 87 TYR D CA 1
ATOM 3114 C C . TYR D 1 87 ? -11.540 10.420 90.186 1.00 25.12 87 TYR D C 1
ATOM 3115 O O . TYR D 1 87 ? -11.138 11.486 89.722 1.00 23.64 87 TYR D O 1
ATOM 3124 N N . HIS D 1 88 ? -12.771 9.941 89.977 1.00 23.77 88 HIS D N 1
ATOM 3125 C CA . HIS D 1 88 ? -13.817 10.726 89.342 1.00 24.16 88 HIS D CA 1
ATOM 3126 C C . HIS D 1 88 ? -14.867 11.043 90.400 1.00 25.39 88 HIS D C 1
ATOM 3127 O O . HIS D 1 88 ? -15.613 10.156 90.815 1.00 25.97 88 HIS D O 1
ATOM 3134 N N . TYR D 1 89 ? -14.853 12.294 90.896 1.00 22.14 89 TYR D N 1
ATOM 3135 C CA . TYR D 1 89 ? -15.743 12.706 91.971 1.00 21.34 89 TYR D CA 1
ATOM 3136 C C . TYR D 1 89 ? -16.683 13.796 91.473 1.00 23.12 89 TYR D C 1
ATOM 3137 O O . TYR D 1 89 ? -16.235 14.805 90.934 1.00 24.10 89 TYR D O 1
ATOM 3146 N N . VAL D 1 90 ? -17.985 13.616 91.756 1.00 25.20 90 VAL D N 1
ATOM 3147 C CA . VAL D 1 90 ? -19.014 14.566 91.361 1.00 25.61 90 VAL D CA 1
ATOM 3148 C C . VAL D 1 90 ? -19.798 14.979 92.610 1.00 24.79 90 VAL D C 1
ATOM 3149 O O . VAL D 1 90 ? -20.227 14.127 93.386 1.00 23.44 90 VAL D O 1
ATOM 3153 N N . MET D 1 91 ? -19.957 16.301 92.797 1.00 23.43 91 MET D N 1
ATOM 3154 C CA . MET D 1 91 ? -20.740 16.851 93.899 1.00 24.75 91 MET D CA 1
ATOM 3155 C C . MET D 1 91 ? -21.638 17.965 93.366 1.00 26.41 91 MET D C 1
ATOM 3156 O O . MET D 1 91 ? -21.270 18.665 92.422 1.00 27.70 91 MET D O 1
ATOM 3161 N N . LYS D 1 92 ? -22.846 18.072 93.942 1.00 26.62 92 LYS D N 1
ATOM 3162 C CA . LYS D 1 92 ? -23.815 19.080 93.541 1.00 25.81 92 LYS D CA 1
ATOM 3163 C C . LYS D 1 92 ? -23.912 20.147 94.628 1.00 23.70 92 LYS D C 1
ATOM 3164 O O . LYS D 1 92 ? -24.270 19.848 95.763 1.00 23.61 92 LYS D O 1
ATOM 3170 N N . VAL D 1 93 ? -23.592 21.397 94.254 1.00 21.82 93 VAL D N 1
ATOM 3171 C CA . VAL D 1 93 ? -23.628 22.522 95.175 1.00 23.79 93 VAL D CA 1
ATOM 3172 C C . VAL D 1 93 ? -24.837 23.388 94.830 1.00 26.69 93 VAL D C 1
ATOM 3173 O O . VAL D 1 93 ? -25.013 23.764 93.671 1.00 25.80 93 VAL D O 1
ATOM 3177 N N . PRO D 1 94 ? -25.717 23.726 95.815 1.00 26.58 94 PRO D N 1
ATOM 3178 C CA . PRO D 1 94 ? -26.845 24.619 95.554 1.00 29.54 94 PRO D CA 1
ATOM 3179 C C . PRO D 1 94 ? -26.355 25.926 94.926 1.00 25.38 94 PRO D C 1
ATOM 3180 O O . PRO D 1 94 ? -25.299 26.437 95.297 1.00 25.55 94 PRO D O 1
ATOM 3184 N N . LYS D 1 95 ? -27.139 26.458 93.980 1.00 26.32 95 LYS D N 1
ATOM 3185 C CA . LYS D 1 95 ? -26.776 27.680 93.267 1.00 26.16 95 LYS D CA 1
ATOM 3186 C C . LYS D 1 95 ? -26.714 28.882 94.227 1.00 26.40 95 LYS D C 1
ATOM 3187 O O . LYS D 1 95 ? -26.061 29.878 93.920 1.00 25.58 95 LYS D O 1
ATOM 3193 N N . THR D 1 96 ? -27.393 28.773 95.387 1.00 25.55 96 THR D N 1
ATOM 3194 C CA . THR D 1 96 ? -27.463 29.868 96.357 1.00 25.86 96 THR D CA 1
ATOM 3195 C C . THR D 1 96 ? -26.274 29.828 97.334 1.00 25.77 96 THR D C 1
ATOM 3196 O O . THR D 1 96 ? -26.133 30.731 98.156 1.00 26.51 96 THR D O 1
ATOM 3200 N N . ASP D 1 97 ? -25.428 28.778 97.247 1.00 27.73 97 ASP D N 1
ATOM 3201 C CA . ASP D 1 97 ? -24.294 28.631 98.163 1.00 27.92 97 ASP D CA 1
ATOM 3202 C C . ASP D 1 97 ? -23.391 29.867 98.046 1.00 24.93 97 ASP D C 1
ATOM 3203 O O . ASP D 1 97 ? -22.973 30.231 96.952 1.00 26.23 97 ASP D O 1
ATOM 3208 N N . LYS D 1 98 ? -23.046 30.458 99.205 1.00 25.60 98 LYS D N 1
ATOM 3209 C CA . LYS D 1 98 ? -22.309 31.720 99.250 1.00 26.62 98 LYS D CA 1
ATOM 3210 C C . LYS D 1 98 ? -20.805 31.506 99.011 1.00 28.72 98 LYS D C 1
ATOM 3211 O O . LYS D 1 98 ? -20.078 32.473 98.784 1.00 29.22 98 LYS D O 1
ATOM 3217 N N . ASN D 1 99 ? -20.344 30.243 99.077 1.00 25.55 99 ASN D N 1
ATOM 3218 C CA . ASN D 1 99 ? -18.927 29.927 98.890 1.00 24.27 99 ASN D CA 1
ATOM 3219 C C . ASN D 1 99 ? -18.635 29.610 97.415 1.00 24.95 99 ASN D C 1
ATOM 3220 O O . ASN D 1 99 ? -17.473 29.572 97.009 1.00 24.61 99 ASN D O 1
ATOM 3225 N N . LEU D 1 100 ? -19.701 29.440 96.613 1.00 24.12 100 LEU D N 1
ATOM 3226 C CA . LEU D 1 100 ? -19.577 28.928 95.253 1.00 24.63 100 LEU D CA 1
ATOM 3227 C C . LEU D 1 100 ? -18.937 29.963 94.311 1.00 24.11 100 LEU D C 1
ATOM 3228 O O . LEU D 1 100 ? -18.114 29.596 93.484 1.00 25.51 100 LEU D O 1
ATOM 3233 N N . PRO D 1 101 ? -19.305 31.273 94.372 1.00 27.14 101 PRO D N 1
ATOM 3234 C CA . PRO D 1 101 ? -18.719 32.261 93.454 1.00 27.12 101 PRO D CA 1
ATOM 3235 C C . PRO D 1 101 ? -17.189 32.336 93.473 1.00 25.65 101 PRO D C 1
ATOM 3236 O O . PRO D 1 101 ? -16.563 32.291 92.421 1.00 26.78 101 PRO D O 1
ATOM 3240 N N . ARG D 1 102 ? -16.595 32.403 94.680 1.00 25.42 102 ARG D N 1
ATOM 3241 C CA . ARG D 1 102 ? -15.137 32.445 94.815 1.00 29.77 102 ARG D CA 1
ATOM 3242 C C . ARG D 1 102 ? -14.530 31.135 94.310 1.00 26.06 102 ARG D C 1
ATOM 3243 O O . ARG D 1 102 ? -13.483 31.150 93.669 1.00 27.00 102 ARG D O 1
ATOM 3251 N N . PHE D 1 103 ? -15.194 30.007 94.615 1.00 24.84 103 PHE D N 1
ATOM 3252 C CA . PHE D 1 103 ? -14.734 28.697 94.170 1.00 25.71 103 PHE D CA 1
ATOM 3253 C C . PHE D 1 103 ? -14.648 28.678 92.639 1.00 22.82 103 PHE D C 1
ATOM 3254 O O . PHE D 1 103 ? -13.617 28.311 92.078 1.00 21.31 103 PHE D O 1
ATOM 3262 N N . LEU D 1 104 ? -15.738 29.110 91.979 1.00 23.03 104 LEU D N 1
ATOM 3263 C CA . LEU D 1 104 ? -15.833 29.081 90.518 1.00 25.91 104 LEU D CA 1
ATOM 3264 C C . LEU D 1 104 ? -14.777 29.996 89.881 1.00 26.86 104 LEU D C 1
ATOM 3265 O O . LEU D 1 104 ? -14.284 29.698 88.795 1.00 30.03 104 LEU D O 1
ATOM 3270 N N . GLU D 1 105 ? -14.415 31.095 90.575 1.00 25.75 105 GLU D N 1
ATOM 3271 C CA . GLU D 1 105 ? -13.404 32.027 90.067 1.00 28.96 105 GLU D CA 1
ATOM 3272 C C . GLU D 1 105 ? -12.033 31.338 89.975 1.00 26.79 105 GLU D C 1
ATOM 3273 O O . GLU D 1 105 ? -11.173 31.778 89.221 1.00 26.18 105 GLU D O 1
ATOM 3279 N N . GLN D 1 106 ? -11.841 30.258 90.755 1.00 22.19 106 GLN D N 1
ATOM 3280 C CA . GLN D 1 106 ? -10.571 29.541 90.783 1.00 21.40 106 GLN D CA 1
ATOM 3281 C C . GLN D 1 106 ? -10.449 28.603 89.574 1.00 20.40 106 GLN D C 1
ATOM 3282 O O . GLN D 1 106 ? -9.341 28.263 89.171 1.00 23.82 106 GLN D O 1
ATOM 3288 N N . VAL D 1 107 ? -11.599 28.150 89.041 1.00 22.27 107 VAL D N 1
ATOM 3289 C CA . VAL D 1 107 ? -11.620 27.164 87.962 1.00 24.25 107 VAL D CA 1
ATOM 3290 C C . VAL D 1 107 ? -11.068 27.805 86.683 1.00 25.41 107 VAL D C 1
ATOM 3291 O O . VAL D 1 107 ? -11.679 28.717 86.129 1.00 26.27 107 VAL D O 1
ATOM 3295 N N . SER D 1 108 ? -9.906 27.287 86.218 1.00 23.76 108 SER D N 1
ATOM 3296 C CA . SER D 1 108 ? -9.229 27.781 85.016 1.00 28.60 108 SER D CA 1
ATOM 3297 C C . SER D 1 108 ? -8.946 29.283 85.142 1.00 30.01 108 SER D C 1
ATOM 3298 O O . SER D 1 108 ? -9.027 30.021 84.158 1.00 28.40 108 SER D O 1
ATOM 3301 N N . ALA D 1 109 ? -8.526 29.703 86.346 1.00 28.20 109 ALA D N 1
ATOM 3302 C CA . ALA D 1 109 ? -8.213 31.099 86.620 1.00 29.29 109 ALA D CA 1
ATOM 3303 C C . ALA D 1 109 ? -6.983 31.537 85.815 1.00 28.40 109 ALA D C 1
ATOM 3304 O O . ALA D 1 109 ? -6.917 32.672 85.352 1.00 28.61 109 ALA D O 1
ATOM 3306 N N . TYR D 1 110 ? -6.048 30.593 85.604 1.00 27.79 110 TYR D N 1
ATOM 3307 C CA . TYR D 1 110 ? -4.774 30.874 84.938 1.00 29.80 110 TYR D CA 1
ATOM 3308 C C . TYR D 1 110 ? -5.005 31.340 83.487 1.00 29.58 110 TYR D C 1
ATOM 3309 O O . TYR D 1 110 ? -4.157 32.030 82.922 1.00 32.43 110 TYR D O 1
ATOM 3318 N N . SER D 1 111 ? -6.112 30.874 82.868 1.00 31.58 111 SER D N 1
ATOM 3319 C CA . SER D 1 111 ? -6.425 31.203 81.478 1.00 36.54 111 SER D CA 1
ATOM 3320 C C . SER D 1 111 ? -7.499 32.306 81.419 1.00 41.59 111 SER D C 1
ATOM 3321 O O . SER D 1 111 ? -7.676 32.996 82.446 1.00 49.88 111 SER D O 1
ATOM 3324 N N . THR E 1 6 ? -7.914 53.136 85.154 1.00 73.32 6 THR E N 1
ATOM 3325 C CA . THR E 1 6 ? -7.026 53.925 86.056 1.00 75.86 6 THR E CA 1
ATOM 3326 C C . THR E 1 6 ? -6.407 53.025 87.151 1.00 74.73 6 THR E C 1
ATOM 3327 O O . THR E 1 6 ? -5.239 53.212 87.491 1.00 79.90 6 THR E O 1
ATOM 3331 N N . PRO E 1 7 ? -7.150 52.037 87.759 1.00 73.16 7 PRO E N 1
ATOM 3332 C CA . PRO E 1 7 ? -6.561 51.186 88.800 1.00 74.20 7 PRO E CA 1
ATOM 3333 C C . PRO E 1 7 ? -5.368 50.375 88.291 1.00 70.13 7 PRO E C 1
ATOM 3334 O O . PRO E 1 7 ? -5.508 49.565 87.375 1.00 66.69 7 PRO E O 1
ATOM 3338 N N . ALA E 1 8 ? -4.187 50.632 88.880 1.00 59.29 8 ALA E N 1
ATOM 3339 C CA . ALA E 1 8 ? -2.968 49.920 88.525 1.00 51.12 8 ALA E CA 1
ATOM 3340 C C . ALA E 1 8 ? -2.987 48.531 89.162 1.00 47.67 8 ALA E C 1
ATOM 3341 O O . ALA E 1 8 ? -3.507 48.359 90.260 1.00 50.93 8 ALA E O 1
ATOM 3343 N N . ARG E 1 9 ? -2.444 47.537 88.443 1.00 46.89 9 ARG E N 1
ATOM 3344 C CA . ARG E 1 9 ? -2.371 46.177 88.957 1.00 50.89 9 ARG E CA 1
ATOM 3345 C C . ARG E 1 9 ? -1.241 46.075 89.974 1.00 34.70 9 ARG E C 1
ATOM 3346 O O . ARG E 1 9 ? -0.252 46.805 89.888 1.00 39.29 9 ARG E O 1
ATOM 3354 N N . LYS E 1 10 ? -1.408 45.160 90.941 1.00 31.97 10 LYS E N 1
ATOM 3355 C CA . LYS E 1 10 ? -0.360 44.848 91.896 1.00 32.97 10 LYS E CA 1
ATOM 3356 C C . LYS E 1 10 ? 0.684 43.998 91.169 1.00 33.34 10 LYS E C 1
ATOM 3357 O O . LYS E 1 10 ? 0.361 43.320 90.193 1.00 29.54 10 LYS E O 1
ATOM 3363 N N . GLN E 1 11 ? 1.914 43.999 91.684 1.00 30.81 11 GLN E N 1
ATOM 3364 C CA . GLN E 1 11 ? 3.036 43.358 91.006 1.00 26.59 11 GLN E CA 1
ATOM 3365 C C . GLN E 1 11 ? 2.798 41.847 90.848 1.00 27.47 11 GLN E C 1
ATOM 3366 O O . GLN E 1 11 ? 3.019 41.303 89.772 1.00 27.30 11 GLN E O 1
ATOM 3372 N N . MET E 1 12 ? 2.277 41.191 91.902 1.00 26.77 12 MET E N 1
ATOM 3373 C CA . MET E 1 12 ? 2.114 39.734 91.887 1.00 30.43 12 MET E CA 1
ATOM 3374 C C . MET E 1 12 ? 0.882 39.311 91.061 1.00 30.54 12 MET E C 1
ATOM 3375 O O . MET E 1 12 ? 0.632 38.116 90.908 1.00 34.13 12 MET E O 1
ATOM 3380 N N . ASP E 1 13 ? 0.129 40.292 90.523 1.00 32.75 13 ASP E N 1
ATOM 3381 C CA . ASP E 1 13 ? -0.987 40.003 89.621 1.00 41.04 13 ASP E CA 1
ATOM 3382 C C . ASP E 1 13 ? -0.515 40.085 88.160 1.00 38.01 13 ASP E C 1
ATOM 3383 O O . ASP E 1 13 ? -1.272 39.760 87.247 1.00 37.82 13 ASP E O 1
ATOM 3388 N N . LYS E 1 14 ? 0.740 40.536 87.958 1.00 34.91 14 LYS E N 1
ATOM 3389 C CA . LYS E 1 14 ? 1.322 40.663 86.627 1.00 29.71 14 LYS E CA 1
ATOM 3390 C C . LYS E 1 14 ? 2.188 39.443 86.327 1.00 29.19 14 LYS E C 1
ATOM 3391 O O . LYS E 1 14 ? 2.621 38.745 87.247 1.00 24.95 14 LYS E O 1
ATOM 3397 N N . PRO E 1 15 ? 2.501 39.165 85.032 1.00 26.91 15 PRO E N 1
ATOM 3398 C CA . PRO E 1 15 ? 3.480 38.141 84.694 1.00 27.16 15 PRO E CA 1
ATOM 3399 C C . PRO E 1 15 ? 4.836 38.606 85.227 1.00 24.64 15 PRO E C 1
ATOM 3400 O O . PRO E 1 15 ? 5.080 39.806 85.339 1.00 19.88 15 PRO E O 1
ATOM 3404 N N . GLU E 1 16 ? 5.717 37.643 85.512 1.00 23.26 16 GLU E N 1
ATOM 3405 C CA . GLU E 1 16 ? 6.979 37.902 86.201 1.00 25.99 16 GLU E CA 1
ATOM 3406 C C . GLU E 1 16 ? 7.799 38.997 85.491 1.00 27.22 16 GLU E C 1
ATOM 3407 O O . GLU E 1 16 ? 8.364 39.867 86.153 1.00 25.40 16 GLU E O 1
ATOM 3413 N N . TRP E 1 17 ? 7.796 38.985 84.147 1.00 23.62 17 TRP E N 1
ATOM 3414 C CA . TRP E 1 17 ? 8.655 39.878 83.362 1.00 21.95 17 TRP E CA 1
ATOM 3415 C C . TRP E 1 17 ? 8.141 41.331 83.356 1.00 21.81 17 TRP E C 1
ATOM 3416 O O . TRP E 1 17 ? 8.849 42.222 82.897 1.00 22.87 17 TRP E O 1
ATOM 3427 N N . LYS E 1 18 ? 6.926 41.573 83.887 1.00 21.89 18 LYS E N 1
ATOM 3428 C CA . LYS E 1 18 ? 6.371 42.929 83.926 1.00 20.04 18 LYS E CA 1
ATOM 3429 C C . LYS E 1 18 ? 6.364 43.484 85.357 1.00 21.37 18 LYS E C 1
ATOM 3430 O O . LYS E 1 18 ? 5.901 44.601 85.578 1.00 21.36 18 LYS E O 1
ATOM 3436 N N . ARG E 1 19 ? 6.994 42.762 86.293 1.00 19.52 19 ARG E N 1
ATOM 3437 C CA . ARG E 1 19 ? 6.992 43.164 87.691 1.00 22.93 19 ARG E CA 1
ATOM 3438 C C . ARG E 1 19 ? 8.014 44.272 87.926 1.00 24.97 19 ARG E C 1
ATOM 3439 O O . ARG E 1 19 ? 9.074 44.303 87.295 1.00 23.32 19 ARG E O 1
ATOM 3447 N N . VAL E 1 20 ? 7.634 45.212 88.800 1.00 23.79 20 VAL E N 1
ATOM 3448 C CA . VAL E 1 20 ? 8.487 46.307 89.218 1.00 26.22 20 VAL E CA 1
ATOM 3449 C C . VAL E 1 20 ? 8.518 46.287 90.747 1.00 26.75 20 VAL E C 1
ATOM 3450 O O . VAL E 1 20 ? 7.598 46.796 91.390 1.00 27.88 20 VAL E O 1
ATOM 3454 N N . PRO E 1 21 ? 9.504 45.587 91.375 1.00 26.09 21 PRO E N 1
ATOM 3455 C CA . PRO E 1 21 ? 9.530 45.433 92.828 1.00 24.36 21 PRO E CA 1
ATOM 3456 C C . PRO E 1 21 ? 9.586 46.754 93.581 1.00 21.94 21 PRO E C 1
ATOM 3457 O O . PRO E 1 21 ? 10.138 47.732 93.089 1.00 22.16 21 PRO E O 1
ATOM 3461 N N . ASN E 1 22 ? 9.027 46.745 94.794 1.00 23.15 22 ASN E N 1
ATOM 3462 C CA . ASN E 1 22 ? 8.999 47.911 95.660 1.00 22.53 22 ASN E CA 1
ATOM 3463 C C . ASN E 1 22 ? 9.048 47.431 97.113 1.00 21.68 22 ASN E C 1
ATOM 3464 O O . ASN E 1 22 ? 9.200 46.242 97.363 1.00 22.56 22 ASN E O 1
ATOM 3469 N N . SER E 1 23 ? 8.868 48.363 98.060 1.00 24.70 23 SER E N 1
ATOM 3470 C CA . SER E 1 23 ? 8.947 48.051 99.484 1.00 25.39 23 SER E CA 1
ATOM 3471 C C . SER E 1 23 ? 7.811 47.107 99.918 1.00 24.95 23 SER E C 1
ATOM 3472 O O . SER E 1 23 ? 7.961 46.376 100.894 1.00 27.90 23 SER E O 1
ATOM 3475 N N . GLU E 1 24 ? 6.669 47.153 99.205 1.00 24.82 24 GLU E N 1
ATOM 3476 C CA . GLU E 1 24 ? 5.521 46.313 99.542 1.00 27.27 24 GLU E CA 1
ATOM 3477 C C . GLU E 1 24 ? 5.710 44.913 98.948 1.00 29.57 24 GLU E C 1
ATOM 3478 O O . GLU E 1 24 ? 5.587 43.915 99.659 1.00 29.03 24 GLU E O 1
ATOM 3484 N N . GLU E 1 25 ? 5.878 44.856 97.616 1.00 29.00 25 GLU E N 1
ATOM 3485 C CA . GLU E 1 25 ? 6.125 43.605 96.907 1.00 26.65 25 GLU E CA 1
ATOM 3486 C C . GLU E 1 25 ? 7.586 43.611 96.456 1.00 24.22 25 GLU E C 1
ATOM 3487 O O . GLU E 1 25 ? 7.903 44.093 95.371 1.00 25.96 25 GLU E O 1
ATOM 3493 N N . ASP E 1 26 ? 8.468 43.086 97.321 1.00 24.23 26 ASP E N 1
ATOM 3494 C CA . ASP E 1 26 ? 9.911 43.212 97.138 1.00 25.18 26 ASP E CA 1
ATOM 3495 C C . ASP E 1 26 ? 10.408 42.214 96.080 1.00 24.06 26 ASP E C 1
ATOM 3496 O O . ASP E 1 26 ? 9.616 41.515 95.452 1.00 22.48 26 ASP E O 1
ATOM 3501 N N . VAL E 1 27 ? 11.739 42.199 95.876 1.00 22.22 27 VAL E N 1
ATOM 3502 C CA . VAL E 1 27 ? 12.375 41.368 94.857 1.00 22.55 27 VAL E CA 1
ATOM 3503 C C . VAL E 1 27 ? 12.182 39.889 95.195 1.00 21.84 27 VAL E C 1
ATOM 3504 O O . VAL E 1 27 ? 11.981 39.073 94.296 1.00 23.02 27 VAL E O 1
ATOM 3508 N N . ARG E 1 28 ? 12.328 39.546 96.487 1.00 22.14 28 ARG E N 1
ATOM 3509 C CA . ARG E 1 28 ? 12.177 38.167 96.946 1.00 23.91 28 ARG E CA 1
ATOM 3510 C C . ARG E 1 28 ? 10.805 37.626 96.529 1.00 26.21 28 ARG E C 1
ATOM 3511 O O . ARG E 1 28 ? 10.697 36.491 96.073 1.00 24.87 28 ARG E O 1
ATOM 3519 N N . LYS E 1 29 ? 9.770 38.457 96.677 1.00 25.90 29 LYS E N 1
ATOM 3520 C CA . LYS E 1 29 ? 8.404 38.056 96.370 1.00 28.37 29 LYS E CA 1
ATOM 3521 C C . LYS E 1 29 ? 8.197 37.989 94.848 1.00 26.75 29 LYS E C 1
ATOM 3522 O O . LYS E 1 29 ? 7.613 37.030 94.344 1.00 27.38 29 LYS E O 1
ATOM 3528 N N . CYS E 1 30 ? 8.726 38.993 94.126 1.00 24.84 30 CYS E N 1
ATOM 3529 C CA . CYS E 1 30 ? 8.508 39.117 92.686 1.00 26.25 30 CYS E CA 1
ATOM 3530 C C . CYS E 1 30 ? 9.350 38.112 91.884 1.00 22.25 30 CYS E C 1
ATOM 3531 O O . CYS E 1 30 ? 8.865 37.568 90.894 1.00 24.05 30 CYS E O 1
ATOM 3534 N N . PHE E 1 31 ? 10.621 37.894 92.293 1.00 24.50 31 PHE E N 1
ATOM 3535 C CA . PHE E 1 31 ? 11.559 37.117 91.471 1.00 23.93 31 PHE E CA 1
ATOM 3536 C C . PHE E 1 31 ? 12.229 35.976 92.252 1.00 25.48 31 PHE E C 1
ATOM 3537 O O . PHE E 1 31 ? 13.099 35.296 91.706 1.00 22.71 31 PHE E O 1
ATOM 3545 N N . GLY E 1 32 ? 11.797 35.734 93.496 1.00 25.75 32 GLY E N 1
ATOM 3546 C CA . GLY E 1 32 ? 12.357 34.649 94.293 1.00 25.83 32 GLY E CA 1
ATOM 3547 C C . GLY E 1 32 ? 13.723 35.021 94.873 1.00 24.59 32 GLY E C 1
ATOM 3548 O O . GLY E 1 32 ? 14.236 36.112 94.621 1.00 23.87 32 GLY E O 1
ATOM 3549 N N . PRO E 1 33 ? 14.382 34.095 95.614 1.00 29.18 33 PRO E N 1
ATOM 3550 C CA . PRO E 1 33 ? 15.655 34.399 96.271 1.00 27.59 33 PRO E CA 1
ATOM 3551 C C . PRO E 1 33 ? 16.810 34.591 95.297 1.00 24.75 33 PRO E C 1
ATOM 3552 O O . PRO E 1 33 ? 16.766 34.104 94.165 1.00 24.41 33 PRO E O 1
ATOM 3556 N N . ARG E 1 34 ? 17.831 35.332 95.745 1.00 25.04 34 ARG E N 1
ATOM 3557 C CA . ARG E 1 34 ? 19.024 35.552 94.951 1.00 22.58 34 ARG E CA 1
ATOM 3558 C C . ARG E 1 34 ? 19.732 34.211 94.751 1.00 23.95 34 ARG E C 1
ATOM 3559 O O . ARG E 1 34 ? 19.799 33.398 95.673 1.00 24.87 34 ARG E O 1
ATOM 3567 N N . SER E 1 35 ? 20.185 33.968 93.515 1.00 23.75 35 SER E N 1
ATOM 3568 C CA . SER E 1 35 ? 20.852 32.725 93.152 1.00 24.29 35 SER E CA 1
ATOM 3569 C C . SER E 1 35 ? 21.829 32.994 92.010 1.00 24.27 35 SER E C 1
ATOM 3570 O O . SER E 1 35 ? 21.918 34.110 91.527 1.00 25.94 35 SER E O 1
ATOM 3573 N N . VAL E 1 36 ? 22.514 31.938 91.545 1.00 26.96 36 VAL E N 1
ATOM 3574 C CA . VAL E 1 36 ? 23.453 32.064 90.432 1.00 26.30 36 VAL E CA 1
ATOM 3575 C C . VAL E 1 36 ? 22.686 32.448 89.154 1.00 24.50 36 VAL E C 1
ATOM 3576 O O . VAL E 1 36 ? 23.242 33.101 88.277 1.00 24.62 36 VAL E O 1
ATOM 3580 N N . SER E 1 37 ? 21.392 32.065 89.083 1.00 24.64 37 SER E N 1
ATOM 3581 C CA . SER E 1 37 ? 20.554 32.351 87.918 1.00 27.29 37 SER E CA 1
ATOM 3582 C C . SER E 1 37 ? 19.978 33.777 87.993 1.00 27.27 37 SER E C 1
ATOM 3583 O O . SER E 1 37 ? 19.660 34.368 86.961 1.00 25.27 37 SER E O 1
ATOM 3586 N N . ARG E 1 38 ? 19.736 34.261 89.229 1.00 23.80 38 ARG E N 1
ATOM 3587 C CA . ARG E 1 38 ? 19.232 35.616 89.475 1.00 22.33 38 ARG E CA 1
ATOM 3588 C C . ARG E 1 38 ? 20.060 36.225 90.612 1.00 20.18 38 ARG E C 1
ATOM 3589 O O . ARG E 1 38 ? 19.640 36.205 91.767 1.00 21.10 38 ARG E O 1
ATOM 3597 N N . ASN E 1 39 ? 21.196 36.852 90.248 1.00 19.09 39 ASN E N 1
ATOM 3598 C CA . ASN E 1 39 ? 22.264 37.152 91.208 1.00 20.12 39 ASN E CA 1
ATOM 3599 C C . ASN E 1 39 ? 22.401 38.652 91.514 1.00 19.57 39 ASN E C 1
ATOM 3600 O O . ASN E 1 39 ? 23.291 39.032 92.266 1.00 19.43 39 ASN E O 1
ATOM 3605 N N . PHE E 1 40 ? 21.487 39.487 91.013 1.00 21.72 40 PHE E N 1
ATOM 3606 C CA . PHE E 1 40 ? 21.661 40.934 91.134 1.00 20.94 40 PHE E CA 1
ATOM 3607 C C . PHE E 1 40 ? 20.843 41.489 92.305 1.00 21.19 40 PHE E C 1
ATOM 3608 O O . PHE E 1 40 ? 19.653 41.205 92.429 1.00 21.47 40 PHE E O 1
ATOM 3616 N N . GLY E 1 41 ? 21.494 42.341 93.124 1.00 20.49 41 GLY E N 1
ATOM 3617 C CA . GLY E 1 41 ? 20.807 43.099 94.163 1.00 23.17 41 GLY E CA 1
ATOM 3618 C C . GLY E 1 41 ? 21.295 42.749 95.566 1.00 22.95 41 GLY E C 1
ATOM 3619 O O . GLY E 1 41 ? 21.257 41.587 95.972 1.00 23.07 41 GLY E O 1
ATOM 3620 N N . ASP E 1 42 ? 21.675 43.793 96.328 1.00 26.08 42 ASP E N 1
ATOM 3621 C CA . ASP E 1 42 ? 22.042 43.645 97.728 1.00 28.50 42 ASP E CA 1
ATOM 3622 C C . ASP E 1 42 ? 20.750 43.552 98.548 1.00 27.63 42 ASP E C 1
ATOM 3623 O O . ASP E 1 42 ? 19.655 43.675 97.997 1.00 24.39 42 ASP E O 1
ATOM 3628 N N . SER E 1 43 ? 20.893 43.423 99.873 1.00 26.75 43 SER E N 1
ATOM 3629 C CA . SER E 1 43 ? 19.749 43.250 100.764 1.00 32.29 43 SER E CA 1
ATOM 3630 C C . SER E 1 43 ? 18.792 44.453 100.681 1.00 32.34 43 SER E C 1
ATOM 3631 O O . SER E 1 43 ? 17.584 44.291 100.857 1.00 30.55 43 SER E O 1
ATOM 3634 N N . ASP E 1 44 ? 19.340 45.650 100.381 1.00 28.75 44 ASP E N 1
ATOM 3635 C CA . ASP E 1 44 ? 18.538 46.871 100.311 1.00 30.08 44 ASP E CA 1
ATOM 3636 C C . ASP E 1 44 ? 17.673 46.856 99.045 1.00 30.56 44 ASP E C 1
ATOM 3637 O O . ASP E 1 44 ? 16.478 47.145 99.111 1.00 26.35 44 ASP E O 1
ATOM 3642 N N . LEU E 1 45 ? 18.297 46.556 97.887 1.00 26.88 45 LEU E N 1
ATOM 3643 C CA . LEU E 1 45 ? 17.564 46.451 96.622 1.00 26.66 45 LEU E CA 1
ATOM 3644 C C . LEU E 1 45 ? 16.546 45.311 96.697 1.00 22.08 45 LEU E C 1
ATOM 3645 O O . LEU E 1 45 ? 15.478 45.410 96.113 1.00 25.03 45 LEU E O 1
ATOM 3650 N N . VAL E 1 46 ? 16.905 44.214 97.382 1.00 24.58 46 VAL E N 1
ATOM 3651 C CA . VAL E 1 46 ? 16.013 43.066 97.496 1.00 23.52 46 VAL E CA 1
ATOM 3652 C C . VAL E 1 46 ? 14.759 43.465 98.287 1.00 27.08 46 VAL E C 1
ATOM 3653 O O . VAL E 1 46 ? 13.652 43.130 97.885 1.00 24.90 46 VAL E O 1
ATOM 3657 N N . GLN E 1 47 ? 14.947 44.228 99.382 1.00 28.08 47 GLN E N 1
ATOM 3658 C CA . GLN E 1 47 ? 13.844 44.585 100.279 1.00 31.33 47 GLN E CA 1
ATOM 3659 C C . GLN E 1 47 ? 13.000 45.742 99.726 1.00 28.55 47 GLN E C 1
ATOM 3660 O O . GLN E 1 47 ? 11.806 45.808 100.010 1.00 25.90 47 GLN E O 1
ATOM 3666 N N . HIS E 1 48 ? 13.627 46.674 98.980 1.00 26.37 48 HIS E N 1
ATOM 3667 C CA . HIS E 1 48 ? 12.933 47.897 98.561 1.00 29.11 48 HIS E CA 1
ATOM 3668 C C . HIS E 1 48 ? 12.777 47.991 97.034 1.00 27.73 48 HIS E C 1
ATOM 3669 O O . HIS E 1 48 ? 12.049 48.851 96.552 1.00 24.84 48 HIS E O 1
ATOM 3676 N N . GLY E 1 49 ? 13.451 47.108 96.285 1.00 25.80 49 GLY E N 1
ATOM 3677 C CA . GLY E 1 49 ? 13.341 47.101 94.830 1.00 23.93 49 GLY E CA 1
ATOM 3678 C C . GLY E 1 49 ? 13.771 48.440 94.223 1.00 23.41 49 GLY E C 1
ATOM 3679 O O . GLY E 1 49 ? 14.830 48.967 94.564 1.00 29.00 49 GLY E O 1
ATOM 3680 N N . VAL E 1 50 ? 12.876 49.033 93.403 1.00 22.71 50 VAL E N 1
ATOM 3681 C CA . VAL E 1 50 ? 13.166 50.282 92.698 1.00 20.91 50 VAL E CA 1
ATOM 3682 C C . VAL E 1 50 ? 13.080 51.468 93.675 1.00 22.49 50 VAL E C 1
ATOM 3683 O O . VAL E 1 50 ? 13.444 52.587 93.313 1.00 22.87 50 VAL E O 1
ATOM 3687 N N . GLU E 1 51 ? 12.552 51.221 94.894 1.00 26.96 51 GLU E N 1
ATOM 3688 C CA . GLU E 1 51 ? 12.424 52.266 95.909 1.00 28.63 51 GLU E CA 1
ATOM 3689 C C . GLU E 1 51 ? 13.705 52.364 96.755 1.00 29.46 51 GLU E C 1
ATOM 3690 O O . GLU E 1 51 ? 13.806 53.242 97.611 1.00 27.22 51 GLU E O 1
ATOM 3696 N N . ALA E 1 52 ? 14.669 51.439 96.531 1.00 27.37 52 ALA E N 1
ATOM 3697 C CA . ALA E 1 52 ? 15.965 51.501 97.213 1.00 27.96 52 ALA E CA 1
ATOM 3698 C C . ALA E 1 52 ? 16.645 52.832 96.867 1.00 27.06 52 ALA E C 1
ATOM 3699 O O . ALA E 1 52 ? 16.603 53.269 95.717 1.00 28.07 52 ALA E O 1
ATOM 3701 N N . LYS E 1 53 ? 17.316 53.442 97.861 1.00 31.35 53 LYS E N 1
ATOM 3702 C CA . LYS E 1 53 ? 17.812 54.813 97.721 1.00 34.35 53 LYS E CA 1
ATOM 3703 C C . LYS E 1 53 ? 18.865 54.924 96.608 1.00 30.84 53 LYS E C 1
ATOM 3704 O O . LYS E 1 53 ? 18.958 55.967 95.965 1.00 31.26 53 LYS E O 1
ATOM 3710 N N . HIS E 1 54 ? 19.643 53.847 96.372 1.00 28.80 54 HIS E N 1
ATOM 3711 C CA . HIS E 1 54 ? 20.704 53.886 95.362 1.00 30.35 54 HIS E CA 1
ATOM 3712 C C . HIS E 1 54 ? 20.280 53.199 94.061 1.00 30.55 54 HIS E C 1
ATOM 3713 O O . HIS E 1 54 ? 21.100 53.054 93.158 1.00 30.91 54 HIS E O 1
ATOM 3720 N N . PHE E 1 55 ? 18.989 52.856 93.928 1.00 30.20 55 PHE E N 1
ATOM 3721 C CA . PHE E 1 55 ? 18.518 52.184 92.724 1.00 28.25 55 PHE E CA 1
ATOM 3722 C C . PHE E 1 55 ? 18.679 53.120 91.513 1.00 25.72 55 PHE E C 1
ATOM 3723 O O . PHE E 1 55 ? 19.085 52.668 90.446 1.00 26.52 55 PHE E O 1
ATOM 3731 N N . PRO E 1 56 ? 18.367 54.448 91.630 1.00 30.41 56 PRO E N 1
ATOM 3732 C CA . PRO E 1 56 ? 18.510 55.369 90.492 1.00 27.98 56 PRO E CA 1
ATOM 3733 C C . PRO E 1 56 ? 19.923 55.402 89.899 1.00 28.41 56 PRO E C 1
ATOM 3734 O O . PRO E 1 56 ? 20.081 55.474 88.684 1.00 31.76 56 PRO E O 1
ATOM 3738 N N . THR E 1 57 ? 20.941 55.372 90.780 1.00 24.87 57 THR E N 1
ATOM 3739 C CA . THR E 1 57 ? 22.341 55.351 90.356 1.00 30.63 57 THR E CA 1
ATOM 3740 C C . THR E 1 57 ? 22.614 54.067 89.574 1.00 25.50 57 THR E C 1
ATOM 3741 O O . THR E 1 57 ? 23.231 54.097 88.514 1.00 30.65 57 THR E O 1
ATOM 3745 N N . ILE E 1 58 ? 22.143 52.949 90.126 1.00 29.65 58 ILE E N 1
ATOM 3746 C CA . ILE E 1 58 ? 22.360 51.628 89.560 1.00 27.71 58 ILE E CA 1
ATOM 3747 C C . ILE E 1 58 ? 21.584 51.495 88.238 1.00 27.96 58 ILE E C 1
ATOM 3748 O O . ILE E 1 58 ? 22.072 50.875 87.293 1.00 31.39 58 ILE E O 1
ATOM 3753 N N . ALA E 1 59 ? 20.418 52.162 88.159 1.00 28.14 59 ALA E N 1
ATOM 3754 C CA . ALA E 1 59 ? 19.554 52.091 86.984 1.00 27.17 59 ALA E CA 1
ATOM 3755 C C . ALA E 1 59 ? 20.184 52.815 85.783 1.00 28.36 59 ALA E C 1
ATOM 3756 O O . ALA E 1 59 ? 19.748 52.620 84.650 1.00 28.27 59 ALA E O 1
ATOM 3758 N N . GLU E 1 60 ? 21.216 53.646 86.039 1.00 27.45 60 GLU E N 1
ATOM 3759 C CA . GLU E 1 60 ? 21.916 54.360 84.971 1.00 29.31 60 GLU E CA 1
ATOM 3760 C C . GLU E 1 60 ? 22.626 53.371 84.032 1.00 26.73 60 GLU E C 1
ATOM 3761 O O . GLU E 1 60 ? 22.891 53.703 82.878 1.00 28.67 60 GLU E O 1
ATOM 3767 N N . LEU E 1 61 ? 22.958 52.164 84.546 1.00 23.87 61 LEU E N 1
ATOM 3768 C CA . LEU E 1 61 ? 23.660 51.160 83.752 1.00 26.05 61 LEU E CA 1
ATOM 3769 C C . LEU E 1 61 ? 22.729 49.987 83.404 1.00 28.11 61 LEU E C 1
ATOM 3770 O O . LEU E 1 61 ? 23.198 48.937 82.965 1.00 28.92 61 LEU E O 1
ATOM 3775 N N . LEU E 1 62 ? 21.410 50.183 83.590 1.00 24.94 62 LEU E N 1
ATOM 3776 C CA . LEU E 1 62 ? 20.415 49.217 83.142 1.00 25.16 62 LEU E CA 1
ATOM 3777 C C . LEU E 1 62 ? 19.931 49.648 81.761 1.00 24.59 62 LEU E C 1
ATOM 3778 O O . LEU E 1 62 ? 19.676 50.830 81.537 1.00 27.82 62 LEU E O 1
ATOM 3783 N N . PRO E 1 63 ? 19.817 48.718 80.781 1.00 23.50 63 PRO E N 1
ATOM 3784 C CA . PRO E 1 63 ? 19.346 49.078 79.453 1.00 25.13 63 PRO E CA 1
ATOM 3785 C C . PRO E 1 63 ? 17.852 49.373 79.446 1.00 25.30 63 PRO E C 1
ATOM 3786 O O . PRO E 1 63 ? 17.129 48.965 80.359 1.00 23.35 63 PRO E O 1
ATOM 3790 N N . THR E 1 64 ? 17.411 50.149 78.449 1.00 23.05 64 THR E N 1
ATOM 3791 C CA . THR E 1 64 ? 15.995 50.387 78.240 1.00 25.18 64 THR E CA 1
ATOM 3792 C C . THR E 1 64 ? 15.378 49.111 77.682 1.00 23.83 64 THR E C 1
ATOM 3793 O O . THR E 1 64 ? 16.095 48.187 77.280 1.00 22.48 64 THR E O 1
ATOM 3797 N N . GLN E 1 65 ? 14.051 49.075 77.659 1.00 24.20 65 GLN E N 1
ATOM 3798 C CA . GLN E 1 65 ? 13.314 47.939 77.136 1.00 25.82 65 GLN E CA 1
ATOM 3799 C C . GLN E 1 65 ? 13.616 47.787 75.638 1.00 24.50 65 GLN E C 1
ATOM 3800 O O . GLN E 1 65 ? 13.861 46.680 75.158 1.00 21.70 65 GLN E O 1
ATOM 3806 N N . ALA E 1 66 ? 13.669 48.930 74.931 1.00 22.96 66 ALA E N 1
ATOM 3807 C CA . ALA E 1 66 ? 13.942 48.956 73.499 1.00 23.29 66 ALA E CA 1
ATOM 3808 C C . ALA E 1 66 ? 15.374 48.489 73.215 1.00 20.42 66 ALA E C 1
ATOM 3809 O O . ALA E 1 66 ? 15.618 47.807 72.220 1.00 21.29 66 ALA E O 1
ATOM 3811 N N . ALA E 1 67 ? 16.319 48.897 74.078 1.00 20.28 67 ALA E N 1
ATOM 3812 C CA . ALA E 1 67 ? 17.718 48.514 73.927 1.00 22.69 67 ALA E CA 1
ATOM 3813 C C . ALA E 1 67 ? 17.866 47.002 74.074 1.00 24.29 67 ALA E C 1
ATOM 3814 O O . ALA E 1 67 ? 18.645 46.381 73.352 1.00 22.50 67 ALA E O 1
ATOM 3816 N N . LEU E 1 68 ? 17.110 46.419 75.019 1.00 23.37 68 LEU E N 1
ATOM 3817 C CA . LEU E 1 68 ? 17.138 44.983 75.246 1.00 21.71 68 LEU E CA 1
ATOM 3818 C C . LEU E 1 68 ? 16.614 44.261 74.003 1.00 23.12 68 LEU E C 1
ATOM 3819 O O . LEU E 1 68 ? 17.173 43.257 73.589 1.00 28.01 68 LEU E O 1
ATOM 3824 N N . ALA E 1 69 ? 15.543 44.802 73.412 1.00 22.93 69 ALA E N 1
ATOM 3825 C CA . ALA E 1 69 ? 14.907 44.189 72.255 1.00 22.91 69 ALA E CA 1
ATOM 3826 C C . ALA E 1 69 ? 15.844 44.199 71.038 1.00 24.12 69 ALA E C 1
ATOM 3827 O O . ALA E 1 69 ? 16.065 43.162 70.428 1.00 25.23 69 ALA E O 1
ATOM 3829 N N . PHE E 1 70 ? 16.463 45.363 70.762 1.00 24.94 70 PHE E N 1
ATOM 3830 C CA . PHE E 1 70 ? 17.208 45.576 69.515 1.00 25.37 70 PHE E CA 1
ATOM 3831 C C . PHE E 1 70 ? 18.714 45.333 69.684 1.00 28.16 70 PHE E C 1
ATOM 3832 O O . PHE E 1 70 ? 19.438 45.303 68.689 1.00 25.39 70 PHE E O 1
ATOM 3840 N N . GLY E 1 71 ? 19.179 45.146 70.931 1.00 25.59 71 GLY E N 1
ATOM 3841 C CA . GLY E 1 71 ? 20.606 44.967 71.193 1.00 24.95 71 GLY E CA 1
ATOM 3842 C C . GLY E 1 71 ? 20.947 43.555 71.687 1.00 25.97 71 GLY E C 1
ATOM 3843 O O . GLY E 1 71 ? 22.117 43.256 71.927 1.00 28.35 71 GLY E O 1
ATOM 3844 N N . SER E 1 72 ? 19.931 42.677 71.780 1.00 22.94 72 SER E N 1
ATOM 3845 C CA . SER E 1 72 ? 20.121 41.335 72.321 1.00 22.04 72 SER E CA 1
ATOM 3846 C C . SER E 1 72 ? 20.099 40.290 71.215 1.00 23.67 72 SER E C 1
ATOM 3847 O O . SER E 1 72 ? 19.584 40.534 70.124 1.00 25.06 72 SER E O 1
ATOM 3850 N N . GLU E 1 73 ? 20.711 39.135 71.511 1.00 22.70 73 GLU E N 1
ATOM 3851 C CA . GLU E 1 73 ? 20.502 37.929 70.739 1.00 23.55 73 GLU E CA 1
ATOM 3852 C C . GLU E 1 73 ? 19.363 37.177 71.413 1.00 22.50 73 GLU E C 1
ATOM 3853 O O . GLU E 1 73 ? 19.478 36.803 72.583 1.00 23.24 73 GLU E O 1
ATOM 3859 N N . ILE E 1 74 ? 18.219 37.100 70.726 1.00 22.24 74 ILE E N 1
ATOM 3860 C CA . ILE E 1 74 ? 17.024 36.498 71.292 1.00 23.18 74 ILE E CA 1
ATOM 3861 C C . ILE E 1 74 ? 16.780 35.144 70.628 1.00 25.91 74 ILE E C 1
ATOM 3862 O O . ILE E 1 74 ? 16.736 35.045 69.402 1.00 22.96 74 ILE E O 1
ATOM 3867 N N . THR E 1 75 ? 16.656 34.101 71.469 1.00 24.30 75 THR E N 1
ATOM 3868 C CA . THR E 1 75 ? 16.395 32.742 71.012 1.00 26.62 75 THR E CA 1
ATOM 3869 C C . THR E 1 75 ? 15.174 32.208 71.759 1.00 25.77 75 THR E C 1
ATOM 3870 O O . THR E 1 75 ? 14.892 32.641 72.879 1.00 23.50 75 THR E O 1
ATOM 3874 N N . THR E 1 76 ? 14.440 31.286 71.115 1.00 27.37 76 THR E N 1
ATOM 3875 C CA . THR E 1 76 ? 13.241 30.703 71.705 1.00 27.99 76 THR E CA 1
ATOM 3876 C C . THR E 1 76 ? 13.262 29.189 71.514 1.00 30.95 76 THR E C 1
ATOM 3877 O O . THR E 1 76 ? 13.892 28.680 70.587 1.00 28.12 76 THR E O 1
ATOM 3881 N N . LYS E 1 77 ? 12.573 28.481 72.418 1.00 28.75 77 LYS E N 1
ATOM 3882 C CA . LYS E 1 77 ? 12.404 27.041 72.310 1.00 33.42 77 LYS E CA 1
ATOM 3883 C C . LYS E 1 77 ? 11.149 26.642 73.083 1.00 34.64 77 LYS E C 1
ATOM 3884 O O . LYS E 1 77 ? 10.800 27.281 74.080 1.00 28.43 77 LYS E O 1
ATOM 3890 N N . GLU E 1 78 ? 10.456 25.607 72.593 1.00 31.97 78 GLU E N 1
ATOM 3891 C CA . GLU E 1 78 ? 9.265 25.105 73.258 1.00 37.39 78 GLU E CA 1
ATOM 3892 C C . GLU E 1 78 ? 9.677 24.362 74.525 1.00 35.47 78 GLU E C 1
ATOM 3893 O O . GLU E 1 78 ? 10.696 23.669 74.545 1.00 33.36 78 GLU E O 1
ATOM 3899 N N . SER E 1 79 ? 8.908 24.580 75.596 1.00 31.65 79 SER E N 1
ATOM 3900 C CA . SER E 1 79 ? 9.150 23.946 76.881 1.00 33.98 79 SER E CA 1
ATOM 3901 C C . SER E 1 79 ? 7.810 23.644 77.544 1.00 34.34 79 SER E C 1
ATOM 3902 O O . SER E 1 79 ? 7.236 24.502 78.216 1.00 28.64 79 SER E O 1
ATOM 3905 N N . GLY E 1 80 ? 7.287 22.437 77.284 1.00 32.80 80 GLY E N 1
ATOM 3906 C CA . GLY E 1 80 ? 5.985 22.036 77.789 1.00 35.98 80 GLY E CA 1
ATOM 3907 C C . GLY E 1 80 ? 4.875 22.832 77.107 1.00 31.75 80 GLY E C 1
ATOM 3908 O O . GLY E 1 80 ? 4.819 22.888 75.881 1.00 32.32 80 GLY E O 1
ATOM 3909 N N . GLU E 1 81 ? 4.071 23.543 77.918 1.00 29.43 81 GLU E N 1
ATOM 3910 C CA . GLU E 1 81 ? 2.987 24.374 77.406 1.00 31.68 81 GLU E CA 1
ATOM 3911 C C . GLU E 1 81 ? 3.426 25.845 77.394 1.00 25.31 81 GLU E C 1
ATOM 3912 O O . GLU E 1 81 ? 2.586 26.746 77.423 1.00 25.82 81 GLU E O 1
ATOM 3918 N N . PHE E 1 82 ? 4.747 26.072 77.267 1.00 24.20 82 PHE E N 1
ATOM 3919 C CA . PHE E 1 82 ? 5.304 27.414 77.251 1.00 26.67 82 PHE E CA 1
ATOM 3920 C C . PHE E 1 82 ? 6.355 27.521 76.155 1.00 25.53 82 PHE E C 1
ATOM 3921 O O . PHE E 1 82 ? 6.860 26.507 75.668 1.00 27.61 82 PHE E O 1
ATOM 3929 N N . VAL E 1 83 ? 6.600 28.761 75.714 1.00 24.57 83 VAL E N 1
ATOM 3930 C CA . VAL E 1 83 ? 7.713 29.075 74.840 1.00 23.03 83 VAL E CA 1
ATOM 3931 C C . VAL E 1 83 ? 8.735 29.831 75.680 1.00 23.48 83 VAL E C 1
ATOM 3932 O O . VAL E 1 83 ? 8.417 30.873 76.257 1.00 23.24 83 VAL E O 1
ATOM 3936 N N . GLU E 1 84 ? 9.921 29.234 75.834 1.00 23.34 84 GLU E N 1
ATOM 3937 C CA . GLU E 1 84 ? 10.995 29.828 76.610 1.00 24.89 84 GLU E CA 1
ATOM 3938 C C . GLU E 1 84 ? 11.740 30.835 75.741 1.00 24.55 84 GLU E C 1
ATOM 3939 O O . GLU E 1 84 ? 12.290 30.469 74.707 1.00 23.91 84 GLU E O 1
ATOM 3945 N N . VAL E 1 85 ? 11.775 32.100 76.197 1.00 21.00 85 VAL E N 1
ATOM 3946 C CA . VAL E 1 85 ? 12.455 33.172 75.481 1.00 22.57 85 VAL E CA 1
ATOM 3947 C C . VAL E 1 85 ? 13.704 33.558 76.270 1.00 22.82 85 VAL E C 1
ATOM 3948 O O . VAL E 1 85 ? 13.612 33.898 77.449 1.00 23.57 85 VAL E O 1
ATOM 3952 N N . THR E 1 86 ? 14.868 33.525 75.596 1.00 21.93 86 THR E N 1
ATOM 3953 C CA . THR E 1 86 ? 16.138 33.871 76.220 1.00 22.32 86 THR E CA 1
ATOM 3954 C C . THR E 1 86 ? 16.677 35.153 75.588 1.00 23.24 86 THR E C 1
ATOM 3955 O O . THR E 1 86 ? 16.738 35.267 74.367 1.00 25.37 86 THR E O 1
ATOM 3959 N N . TYR E 1 87 ? 17.061 36.110 76.448 1.00 23.10 87 TYR E N 1
ATOM 3960 C CA . TYR E 1 87 ? 17.681 37.353 76.018 1.00 21.45 87 TYR E CA 1
ATOM 3961 C C . TYR E 1 87 ? 19.146 37.332 76.429 1.00 24.45 87 TYR E C 1
ATOM 3962 O O . TYR E 1 87 ? 19.459 37.062 77.586 1.00 25.65 87 TYR E O 1
ATOM 3971 N N . HIS E 1 88 ? 20.035 37.564 75.457 1.00 25.07 88 HIS E N 1
ATOM 3972 C CA . HIS E 1 88 ? 21.460 37.686 75.721 1.00 23.59 88 HIS E CA 1
ATOM 3973 C C . HIS E 1 88 ? 21.894 39.084 75.301 1.00 23.08 88 HIS E C 1
ATOM 3974 O O . HIS E 1 88 ? 21.979 39.374 74.111 1.00 21.22 88 HIS E O 1
ATOM 3981 N N . TYR E 1 89 ? 22.068 39.971 76.295 1.00 22.88 89 TYR E N 1
ATOM 3982 C CA . TYR E 1 89 ? 22.407 41.362 76.038 1.00 25.78 89 TYR E CA 1
ATOM 3983 C C . TYR E 1 89 ? 23.775 41.670 76.628 1.00 25.42 89 TYR E C 1
ATOM 3984 O O . TYR E 1 89 ? 24.007 41.436 77.811 1.00 25.95 89 TYR E O 1
ATOM 3993 N N . VAL E 1 90 ? 24.636 42.299 75.811 1.00 24.70 90 VAL E N 1
ATOM 3994 C CA . VAL E 1 90 ? 25.977 42.671 76.232 1.00 26.56 90 VAL E CA 1
ATOM 3995 C C . VAL E 1 90 ? 26.168 44.168 75.980 1.00 29.18 90 VAL E C 1
ATOM 3996 O O . VAL E 1 90 ? 25.887 44.658 74.888 1.00 29.97 90 VAL E O 1
ATOM 4000 N N . MET E 1 91 ? 26.625 44.882 77.021 1.00 26.95 91 MET E N 1
ATOM 4001 C CA . MET E 1 91 ? 26.912 46.310 76.935 1.00 29.96 91 MET E CA 1
ATOM 4002 C C . MET E 1 91 ? 28.280 46.577 77.554 1.00 33.22 91 MET E C 1
ATOM 4003 O O . MET E 1 91 ? 28.682 45.896 78.497 1.00 31.86 91 MET E O 1
ATOM 4008 N N . LYS E 1 92 ? 29.005 47.550 76.983 1.00 33.42 92 LYS E N 1
ATOM 4009 C CA . LYS E 1 92 ? 30.328 47.916 77.465 1.00 37.63 92 LYS E CA 1
ATOM 4010 C C . LYS E 1 92 ? 30.270 49.308 78.083 1.00 32.52 92 LYS E C 1
ATOM 4011 O O . LYS E 1 92 ? 29.946 50.282 77.405 1.00 34.36 92 LYS E O 1
ATOM 4017 N N . VAL E 1 93 ? 30.592 49.376 79.385 1.00 32.88 93 VAL E N 1
ATOM 4018 C CA . VAL E 1 93 ? 30.546 50.613 80.146 1.00 34.80 93 VAL E CA 1
ATOM 4019 C C . VAL E 1 93 ? 31.975 51.117 80.335 1.00 40.59 93 VAL E C 1
ATOM 4020 O O . VAL E 1 93 ? 32.850 50.348 80.726 1.00 39.36 93 VAL E O 1
ATOM 4024 N N . PRO E 1 94 ? 32.268 52.417 80.050 1.00 44.78 94 PRO E N 1
ATOM 4025 C CA . PRO E 1 94 ? 33.606 52.963 80.286 1.00 46.83 94 PRO E CA 1
ATOM 4026 C C . PRO E 1 94 ? 34.010 52.775 81.750 1.00 45.35 94 PRO E C 1
ATOM 4027 O O . PRO E 1 94 ? 33.191 52.966 82.649 1.00 45.30 94 PRO E O 1
ATOM 4031 N N . LYS E 1 95 ? 35.293 52.435 81.979 1.00 45.44 95 LYS E N 1
ATOM 4032 C CA . LYS E 1 95 ? 35.805 52.209 83.331 1.00 45.90 95 LYS E CA 1
ATOM 4033 C C . LYS E 1 95 ? 35.758 53.508 84.152 1.00 42.51 95 LYS E C 1
ATOM 4034 O O . LYS E 1 95 ? 35.868 53.466 85.376 1.00 45.28 95 LYS E O 1
ATOM 4040 N N . THR E 1 96 ? 35.578 54.652 83.465 1.00 47.90 96 THR E N 1
ATOM 4041 C CA . THR E 1 96 ? 35.552 55.957 84.118 1.00 50.19 96 THR E CA 1
ATOM 4042 C C . THR E 1 96 ? 34.136 56.281 84.628 1.00 45.78 96 THR E C 1
ATOM 4043 O O . THR E 1 96 ? 33.959 57.246 85.370 1.00 50.21 96 THR E O 1
ATOM 4047 N N . ASP E 1 97 ? 33.131 55.487 84.199 1.00 45.84 97 ASP E N 1
ATOM 4048 C CA . ASP E 1 97 ? 31.738 55.729 84.574 1.00 38.95 97 ASP E CA 1
ATOM 4049 C C . ASP E 1 97 ? 31.617 55.696 86.106 1.00 40.74 97 ASP E C 1
ATOM 4050 O O . ASP E 1 97 ? 31.987 54.708 86.740 1.00 42.62 97 ASP E O 1
ATOM 4055 N N . LYS E 1 98 ? 31.019 56.763 86.676 1.00 40.87 98 LYS E N 1
ATOM 4056 C CA . LYS E 1 98 ? 30.933 56.934 88.128 1.00 51.95 98 LYS E CA 1
ATOM 4057 C C . LYS E 1 98 ? 29.805 56.084 88.737 1.00 42.85 98 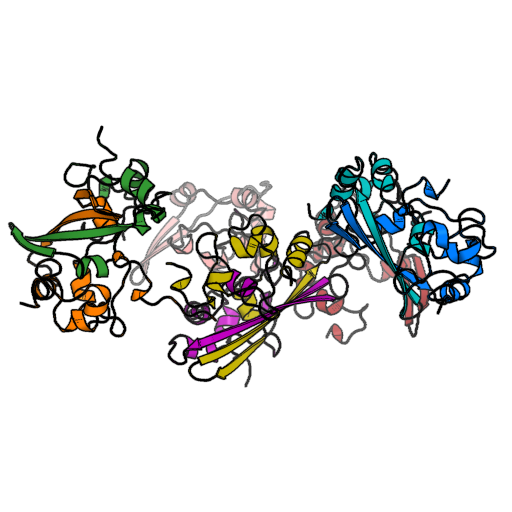LYS E C 1
ATOM 4058 O O . LYS E 1 98 ? 29.711 55.984 89.959 1.00 39.94 98 LYS E O 1
ATOM 4064 N N . ASN E 1 99 ? 28.940 55.498 87.888 1.00 40.39 99 ASN E N 1
ATOM 4065 C CA . ASN E 1 99 ? 27.849 54.646 88.370 1.00 36.72 99 ASN E CA 1
ATOM 4066 C C . ASN E 1 99 ? 28.324 53.193 88.484 1.00 34.09 99 ASN E C 1
ATOM 4067 O O . ASN E 1 99 ? 27.647 52.367 89.093 1.00 31.62 99 ASN E O 1
ATOM 4072 N N . LEU E 1 100 ? 29.530 52.919 87.966 1.00 31.79 100 LEU E N 1
ATOM 4073 C CA . LEU E 1 100 ? 30.020 51.559 87.811 1.00 34.64 100 LEU E CA 1
ATOM 4074 C C . LEU E 1 100 ? 30.349 50.929 89.184 1.00 34.33 100 LEU E C 1
ATOM 4075 O O . LEU E 1 100 ? 30.049 49.759 89.400 1.00 30.02 100 LEU E O 1
ATOM 4080 N N . PRO E 1 101 ? 30.926 51.684 90.170 1.00 33.97 101 PRO E N 1
ATOM 4081 C CA . PRO E 1 101 ? 31.213 51.107 91.497 1.00 33.56 101 PRO E CA 1
ATOM 4082 C C . PRO E 1 101 ? 29.995 50.527 92.231 1.00 32.71 101 PRO E C 1
ATOM 4083 O O . PRO E 1 101 ? 30.047 49.399 92.724 1.00 28.60 101 PRO E O 1
ATOM 4087 N N . ARG E 1 102 ? 28.903 51.311 92.302 1.00 29.46 102 ARG E N 1
ATOM 4088 C CA . ARG E 1 102 ? 27.693 50.883 93.004 1.00 30.40 102 ARG E CA 1
ATOM 4089 C C . ARG E 1 102 ? 26.998 49.755 92.239 1.00 25.59 102 ARG E C 1
ATOM 4090 O O . ARG E 1 102 ? 26.406 48.872 92.853 1.00 25.80 102 ARG E O 1
ATOM 4098 N N . PHE E 1 103 ? 27.075 49.792 90.898 1.00 26.39 103 PHE E N 1
ATOM 4099 C CA . PHE E 1 103 ? 26.446 48.771 90.064 1.00 24.76 103 PHE E CA 1
ATOM 4100 C C . PHE E 1 103 ? 27.137 47.421 90.287 1.00 24.52 103 PHE E C 1
ATOM 4101 O O . PHE E 1 103 ? 26.473 46.421 90.541 1.00 23.54 103 PHE E O 1
ATOM 4109 N N . LEU E 1 104 ? 28.479 47.414 90.177 1.00 24.88 104 LEU E N 1
ATOM 4110 C CA . LEU E 1 104 ? 29.269 46.184 90.277 1.00 25.50 104 LEU E CA 1
ATOM 4111 C C . LEU E 1 104 ? 29.065 45.512 91.634 1.00 24.04 104 LEU E C 1
ATOM 4112 O O . LEU E 1 104 ? 29.103 44.287 91.726 1.00 25.07 104 LEU E O 1
ATOM 4117 N N . GLU E 1 105 ? 28.849 46.317 92.681 1.00 24.34 105 GLU E N 1
ATOM 4118 C CA . GLU E 1 105 ? 28.702 45.790 94.028 1.00 29.52 105 GLU E CA 1
ATOM 4119 C C . GLU E 1 105 ? 27.405 44.968 94.149 1.00 28.06 105 GLU E C 1
ATOM 4120 O O . GLU E 1 105 ? 27.319 44.075 94.988 1.00 30.34 105 GLU E O 1
ATOM 4126 N N . GLN E 1 106 ? 26.414 45.262 93.283 1.00 22.76 106 GLN E N 1
ATOM 4127 C CA . GLN E 1 106 ? 25.124 44.570 93.314 1.00 24.71 106 GLN E CA 1
ATOM 4128 C C . GLN E 1 106 ? 25.235 43.163 92.704 1.00 23.68 106 GLN E C 1
ATOM 4129 O O . GLN E 1 106 ? 24.402 42.302 92.989 1.00 23.60 106 GLN E O 1
ATOM 4135 N N . VAL E 1 107 ? 26.253 42.948 91.846 1.00 24.44 107 VAL E N 1
ATOM 4136 C CA . VAL E 1 107 ? 26.407 41.685 91.126 1.00 23.85 107 VAL E CA 1
ATOM 4137 C C . VAL E 1 107 ? 26.839 40.594 92.116 1.00 25.45 107 VAL E C 1
ATOM 4138 O O . VAL E 1 107 ? 27.968 40.608 92.607 1.00 23.56 107 VAL E O 1
ATOM 4142 N N . SER E 1 108 ? 25.927 39.625 92.360 1.00 23.62 108 SER E N 1
ATOM 4143 C CA . SER E 1 108 ? 26.157 38.527 93.304 1.00 24.42 108 SER E CA 1
ATOM 4144 C C . SER E 1 108 ? 26.455 39.085 94.703 1.00 26.30 108 SER E C 1
ATOM 4145 O O . SER E 1 108 ? 27.290 38.546 95.427 1.00 26.81 108 SER E O 1
ATOM 4148 N N . ALA E 1 109 ? 25.674 40.103 95.108 1.00 23.88 109 ALA E N 1
ATOM 4149 C CA . ALA E 1 109 ? 25.848 40.759 96.402 1.00 25.81 109 ALA E CA 1
ATOM 4150 C C . ALA E 1 109 ? 25.431 39.823 97.547 1.00 23.34 109 ALA E C 1
ATOM 4151 O O . ALA E 1 109 ? 25.889 39.985 98.673 1.00 26.84 109 ALA E O 1
ATOM 4153 N N . TYR E 1 110 ? 24.566 38.839 97.233 1.00 24.83 110 TYR E N 1
ATOM 4154 C CA . TYR E 1 110 ? 24.029 37.909 98.230 1.00 28.86 110 TYR E CA 1
ATOM 4155 C C . TYR E 1 110 ? 25.106 36.920 98.709 1.00 27.36 110 TYR E C 1
ATOM 4156 O O . TYR E 1 110 ? 24.929 36.268 99.737 1.00 27.99 110 TYR E O 1
ATOM 4165 N N . SER E 1 111 ? 26.184 36.770 97.921 1.00 28.44 111 SER E N 1
ATOM 4166 C CA . SER E 1 111 ? 27.181 35.734 98.161 1.00 31.67 111 SER E CA 1
ATOM 4167 C C . SER E 1 111 ? 28.221 36.180 99.189 1.00 35.68 111 SER E C 1
ATOM 4168 O O . SER E 1 111 ? 28.389 37.370 99.443 1.00 29.40 111 SER E O 1
ATOM 4171 N N . LYS E 1 112 ? 28.921 35.182 99.761 1.00 34.56 112 LYS E N 1
ATOM 4172 C CA . LYS E 1 112 ? 30.040 35.411 100.669 1.00 37.92 112 LYS E CA 1
ATOM 4173 C C . LYS E 1 112 ? 31.322 35.623 99.851 1.00 36.46 112 LYS E C 1
ATOM 4174 O O . LYS E 1 112 ? 31.355 35.135 98.703 1.00 43.69 112 LYS E O 1
ATOM 4180 N N . LYS F 1 10 ? -19.240 10.847 70.676 1.00 55.71 10 LYS F N 1
ATOM 4181 C CA . LYS F 1 10 ? -18.372 9.715 70.238 1.00 51.02 10 LYS F CA 1
ATOM 4182 C C . LYS F 1 10 ? -16.959 10.214 69.884 1.00 45.79 10 LYS F C 1
ATOM 4183 O O . LYS F 1 10 ? -16.008 9.440 69.939 1.00 42.61 10 LYS F O 1
ATOM 4189 N N . GLN F 1 11 ? -16.845 11.499 69.475 1.00 45.07 11 GLN F N 1
ATOM 4190 C CA . GLN F 1 11 ? -15.572 12.063 69.016 1.00 42.32 11 GLN F CA 1
ATOM 4191 C C . GLN F 1 11 ? -14.460 11.800 70.042 1.00 40.79 11 GLN F C 1
ATOM 4192 O O . GLN F 1 11 ? -13.368 11.379 69.672 1.00 39.58 11 GLN F O 1
ATOM 4198 N N . MET F 1 12 ? -14.770 11.996 71.335 1.00 38.37 12 MET F N 1
ATOM 4199 C CA . MET F 1 12 ? -13.774 11.858 72.398 1.00 37.03 12 MET F CA 1
ATOM 4200 C C . MET F 1 12 ? -13.458 10.376 72.679 1.00 41.10 12 MET F C 1
ATOM 4201 O O . MET F 1 12 ? -12.563 10.081 73.470 1.00 42.60 12 MET F O 1
ATOM 4206 N N . ASP F 1 13 ? -14.204 9.454 72.038 1.00 41.65 13 ASP F N 1
ATOM 4207 C CA . ASP F 1 13 ? -13.922 8.025 72.146 1.00 45.48 13 ASP F CA 1
ATOM 4208 C C . ASP F 1 13 ? -13.008 7.583 70.991 1.00 45.37 13 ASP F C 1
ATOM 4209 O O . ASP F 1 13 ? -12.550 6.442 70.968 1.00 43.90 13 ASP F O 1
ATOM 4214 N N . LYS F 1 14 ? -12.749 8.505 70.037 1.00 40.45 14 LYS F N 1
ATOM 4215 C CA . LYS F 1 14 ? -11.869 8.231 68.906 1.00 37.79 14 LYS F CA 1
ATOM 4216 C C . LYS F 1 14 ? -10.455 8.710 69.235 1.00 38.26 14 LYS F C 1
ATOM 4217 O O . LYS F 1 14 ? -10.273 9.549 70.122 1.00 33.83 14 LYS F O 1
ATOM 4223 N N . PRO F 1 15 ? -9.407 8.204 68.529 1.00 39.87 15 PRO F N 1
ATOM 4224 C CA . PRO F 1 15 ? -8.067 8.765 68.661 1.00 35.98 15 PRO F CA 1
ATOM 4225 C C . PRO F 1 15 ? -8.112 10.212 68.164 1.00 29.41 15 PRO F C 1
ATOM 4226 O O . PRO F 1 15 ? -8.871 10.530 67.250 1.00 27.92 15 PRO F O 1
ATOM 4230 N N . GLU F 1 16 ? -7.256 11.061 68.746 1.00 30.96 16 GLU F N 1
ATOM 4231 C CA . GLU F 1 16 ? -7.290 12.506 68.514 1.00 31.68 16 GLU F CA 1
ATOM 4232 C C . GLU F 1 16 ? -7.265 12.835 67.009 1.00 29.49 16 GLU F C 1
ATOM 4233 O O . GLU F 1 16 ? -7.979 13.733 66.564 1.00 29.92 16 GLU F O 1
ATOM 4239 N N . TRP F 1 17 ? -6.488 12.066 66.231 1.00 27.28 17 TRP F N 1
ATOM 4240 C CA . TRP F 1 17 ? -6.291 12.359 64.810 1.00 26.08 17 TRP F CA 1
ATOM 4241 C C . TRP F 1 17 ? -7.521 11.967 63.964 1.00 24.57 17 TRP F C 1
ATOM 4242 O O . TRP F 1 17 ? -7.602 12.351 62.803 1.00 27.50 17 TRP F O 1
ATOM 4253 N N . LYS F 1 18 ? -8.504 11.268 64.571 1.00 27.94 18 LYS F N 1
ATOM 4254 C CA . LYS F 1 18 ? -9.713 10.857 63.848 1.00 28.83 18 LYS F CA 1
ATOM 4255 C C . LYS F 1 18 ? -10.942 11.653 64.316 1.00 32.54 18 LYS F C 1
ATOM 4256 O O . LYS F 1 18 ? -12.062 11.346 63.907 1.00 36.25 18 LYS F O 1
ATOM 4262 N N . ARG F 1 19 ? -10.717 12.743 65.064 1.00 34.30 19 ARG F N 1
ATOM 4263 C CA . ARG F 1 19 ? -11.815 13.534 65.605 1.00 32.89 19 ARG F CA 1
ATOM 4264 C C . ARG F 1 19 ? -12.308 14.537 64.562 1.00 34.02 19 ARG F C 1
ATOM 4265 O O . ARG F 1 19 ? -11.522 15.081 63.789 1.00 32.80 19 ARG F O 1
ATOM 4273 N N . VAL F 1 20 ? -13.641 14.720 64.531 1.00 34.25 20 VAL F N 1
ATOM 4274 C CA . VAL F 1 20 ? -14.304 15.663 63.640 1.00 35.82 20 VAL F CA 1
ATOM 4275 C C . VAL F 1 20 ? -15.195 16.559 64.510 1.00 38.37 20 VAL F C 1
ATOM 4276 O O . VAL F 1 20 ? -16.346 16.212 64.781 1.00 41.45 20 VAL F O 1
ATOM 4280 N N . PRO F 1 21 ? -14.662 17.694 65.052 1.00 39.77 21 PRO F N 1
ATOM 4281 C CA . PRO F 1 21 ? -15.413 18.533 65.994 1.00 35.51 21 PRO F CA 1
ATOM 4282 C C . PRO F 1 21 ? -16.751 19.042 65.470 1.00 34.01 21 PRO F C 1
ATOM 4283 O O . PRO F 1 21 ? -16.887 19.341 64.288 1.00 32.66 21 PRO F O 1
ATOM 4287 N N . ASN F 1 22 ? -17.703 19.208 66.397 1.00 42.32 22 ASN F N 1
ATOM 4288 C CA . ASN F 1 22 ? -19.043 19.679 66.080 1.00 44.18 22 ASN F CA 1
ATOM 4289 C C . ASN F 1 22 ? -19.541 20.549 67.244 1.00 45.10 22 ASN F C 1
ATOM 4290 O O . ASN F 1 22 ? -18.781 20.855 68.158 1.00 36.17 22 ASN F O 1
ATOM 4295 N N . SER F 1 23 ? -20.824 20.942 67.194 1.00 43.86 23 SER F N 1
ATOM 4296 C CA . SER F 1 23 ? -21.417 21.791 68.224 1.00 43.28 23 SER F CA 1
ATOM 4297 C C . SER F 1 23 ? -21.478 21.056 69.574 1.00 46.67 23 SER F C 1
ATOM 4298 O O . SER F 1 23 ? -21.403 21.691 70.626 1.00 44.62 23 SER F O 1
ATOM 4301 N N . GLU F 1 24 ? -21.633 19.718 69.530 1.00 42.97 24 GLU F N 1
ATOM 4302 C CA . GLU F 1 24 ? -21.710 18.909 70.745 1.00 49.44 24 GLU F CA 1
ATOM 4303 C C . GLU F 1 24 ? -20.311 18.785 71.361 1.00 48.37 24 GLU F C 1
ATOM 4304 O O . GLU F 1 24 ? -20.124 19.070 72.543 1.00 45.55 24 GLU F O 1
ATOM 4310 N N . GLU F 1 25 ? -19.350 18.310 70.548 1.00 50.54 25 GLU F N 1
ATOM 4311 C CA . GLU F 1 25 ? -17.955 18.171 70.963 1.00 47.32 25 GLU F CA 1
ATOM 4312 C C . GLU F 1 25 ? -17.111 19.131 70.126 1.00 45.92 25 GLU F C 1
ATOM 4313 O O . GLU F 1 25 ? -16.702 18.799 69.015 1.00 41.62 25 GLU F O 1
ATOM 4319 N N . ASP F 1 26 ? -16.858 20.328 70.683 1.00 41.70 26 ASP F N 1
ATOM 4320 C CA . ASP F 1 26 ? -16.225 21.417 69.946 1.00 38.49 26 ASP F CA 1
ATOM 4321 C C . ASP F 1 26 ? -14.708 21.191 69.849 1.00 37.96 26 ASP F C 1
ATOM 4322 O O . ASP F 1 26 ? -14.180 20.207 70.371 1.00 34.30 26 ASP F O 1
ATOM 4327 N N . VAL F 1 27 ? -14.027 22.137 69.175 1.00 34.27 27 VAL F N 1
ATOM 4328 C CA . VAL F 1 27 ? -12.590 22.063 68.924 1.00 33.60 27 VAL F CA 1
ATOM 4329 C C . VAL F 1 27 ? -11.825 22.079 70.253 1.00 29.70 27 VAL F C 1
ATOM 4330 O O . VAL F 1 27 ? -10.822 21.384 70.395 1.00 33.57 27 VAL F O 1
ATOM 4334 N N . ARG F 1 28 ? -12.286 22.915 71.203 1.00 32.16 28 ARG F N 1
ATOM 4335 C CA . ARG F 1 28 ? -11.651 23.031 72.515 1.00 33.13 28 ARG F CA 1
ATOM 4336 C C . ARG F 1 28 ? -11.601 21.662 73.200 1.00 32.23 28 ARG F C 1
ATOM 4337 O O . ARG F 1 28 ? -10.589 21.302 73.788 1.00 32.70 28 ARG F O 1
ATOM 4345 N N . LYS F 1 29 ? -12.714 20.922 73.137 1.00 33.96 29 LYS F N 1
ATOM 4346 C CA . LYS F 1 29 ? -12.818 19.626 73.796 1.00 38.63 29 LYS F CA 1
ATOM 4347 C C . LYS F 1 29 ? -11.977 18.575 73.049 1.00 31.05 29 LYS F C 1
ATOM 4348 O O . LYS F 1 29 ? -11.304 17.763 73.681 1.00 35.03 29 LYS F O 1
ATOM 4354 N N . CYS F 1 30 ? -11.963 18.654 71.704 1.00 32.01 30 CYS F N 1
ATOM 4355 C CA . CYS F 1 30 ? -11.300 17.645 70.876 1.00 32.70 30 CYS F CA 1
ATOM 4356 C C . CYS F 1 30 ? -9.780 17.877 70.784 1.00 32.29 30 CYS F C 1
ATOM 4357 O O . CYS F 1 30 ? -9.017 16.910 70.794 1.00 30.65 30 CYS F O 1
ATOM 4360 N N . PHE F 1 31 ? -9.347 19.153 70.653 1.00 32.12 31 PHE F N 1
ATOM 4361 C CA . PHE F 1 31 ? -7.930 19.448 70.386 1.00 28.49 31 PHE F CA 1
ATOM 4362 C C . PHE F 1 31 ? -7.342 20.463 71.376 1.00 33.43 31 PHE F C 1
ATOM 4363 O O . PHE F 1 31 ? -6.191 20.875 71.213 1.00 28.79 31 PHE F O 1
ATOM 4371 N N . GLY F 1 32 ? -8.100 20.829 72.416 1.00 30.30 32 GLY F N 1
ATOM 4372 C CA . GLY F 1 32 ? -7.605 21.766 73.420 1.00 29.24 32 GLY F CA 1
ATOM 4373 C C . GLY F 1 32 ? -7.652 23.213 72.919 1.00 27.35 32 GLY F C 1
ATOM 4374 O O . GLY F 1 32 ? -8.020 23.470 71.770 1.00 25.18 32 GLY F O 1
ATOM 4375 N N . PRO F 1 33 ? -7.219 24.195 73.750 1.00 29.67 33 PRO F N 1
ATOM 4376 C CA . PRO F 1 33 ? -7.293 25.612 73.378 1.00 30.90 33 PRO F CA 1
ATOM 4377 C C . PRO F 1 33 ? -6.354 26.001 72.240 1.00 27.76 33 PRO F C 1
ATOM 4378 O O . PRO F 1 33 ? -5.354 25.326 71.993 1.00 29.18 33 PRO F O 1
ATOM 4382 N N . ARG F 1 34 ? -6.698 27.099 71.548 1.00 26.67 34 ARG F N 1
ATOM 4383 C CA . ARG F 1 34 ? -5.878 27.619 70.467 1.00 27.11 34 ARG F CA 1
ATOM 4384 C C . ARG F 1 34 ? -4.558 28.132 71.051 1.00 28.20 34 ARG F C 1
ATOM 4385 O O . ARG F 1 34 ? -4.549 28.769 72.104 1.00 29.84 34 ARG F O 1
ATOM 4393 N N . SER F 1 35 ? -3.449 27.810 70.371 1.00 27.55 35 SER F N 1
ATOM 4394 C CA . SER F 1 35 ? -2.115 28.181 70.827 1.00 27.33 35 SER F CA 1
ATOM 4395 C C . SER F 1 35 ? -1.182 28.309 69.623 1.00 28.46 35 SER F C 1
ATOM 4396 O O . SER F 1 35 ? -1.608 28.132 68.493 1.00 25.65 35 SER F O 1
ATOM 4399 N N . VAL F 1 36 ? 0.107 28.580 69.890 1.00 25.75 36 VAL F N 1
ATOM 4400 C CA . VAL F 1 36 ? 1.110 28.677 68.828 1.00 27.40 36 VAL F CA 1
ATOM 4401 C C . VAL F 1 36 ? 1.262 27.311 68.138 1.00 23.94 36 VAL F C 1
ATOM 4402 O O . VAL F 1 36 ? 1.589 27.254 66.957 1.00 25.90 36 VAL F O 1
ATOM 4406 N N . SER F 1 37 ? 1.018 26.218 68.893 1.00 20.41 37 SER F N 1
ATOM 4407 C CA . SER F 1 37 ? 1.158 24.856 68.372 1.00 20.97 37 SER F CA 1
ATOM 4408 C C . SER F 1 37 ? -0.098 24.432 67.592 1.00 22.84 37 SER F C 1
ATOM 4409 O O . SER F 1 37 ? -0.016 23.579 66.709 1.00 25.97 37 SER F O 1
ATOM 4412 N N . ARG F 1 38 ? -1.267 24.926 68.035 1.00 23.31 38 ARG F N 1
ATOM 4413 C CA . ARG F 1 38 ? -2.549 24.649 67.381 1.00 24.35 38 ARG F CA 1
ATOM 4414 C C . ARG F 1 38 ? -3.295 25.978 67.247 1.00 22.93 38 ARG F C 1
ATOM 4415 O O . ARG F 1 38 ? -4.106 26.324 68.100 1.00 25.47 38 ARG F O 1
ATOM 4423 N N . ASN F 1 39 ? -3.061 26.675 66.117 1.00 25.81 39 ASN F N 1
ATOM 4424 C CA . ASN F 1 39 ? -3.384 28.102 66.000 1.00 27.53 39 ASN F CA 1
ATOM 4425 C C . ASN F 1 39 ? -4.538 28.387 65.024 1.00 26.93 39 ASN F C 1
ATOM 4426 O O . ASN F 1 39 ? -4.888 29.548 64.829 1.00 27.25 39 ASN F O 1
ATOM 4431 N N . PHE F 1 40 ? -5.173 27.347 64.479 1.00 25.45 40 PHE F N 1
ATOM 4432 C CA . PHE F 1 40 ? -6.173 27.551 63.433 1.00 25.40 40 PHE F CA 1
ATOM 4433 C C . PHE F 1 40 ? -7.585 27.549 64.025 1.00 23.93 40 PHE F C 1
ATOM 4434 O O . PHE F 1 40 ? -7.928 26.675 64.818 1.00 27.05 40 PHE F O 1
ATOM 4442 N N . GLY F 1 41 ? -8.409 28.530 63.587 1.00 24.64 41 GLY F N 1
ATOM 4443 C CA . GLY F 1 41 ? -9.832 28.565 63.919 1.00 28.12 41 GLY F CA 1
ATOM 4444 C C . GLY F 1 41 ? -10.214 29.794 64.747 1.00 31.17 41 GLY F C 1
ATOM 4445 O O . GLY F 1 41 ? -9.645 30.034 65.809 1.00 31.97 41 GLY F O 1
ATOM 4446 N N . ASP F 1 42 ? -11.249 30.518 64.276 1.00 36.35 42 ASP F N 1
ATOM 4447 C CA . ASP F 1 42 ? -11.809 31.648 65.007 1.00 36.20 42 ASP F CA 1
ATOM 4448 C C . ASP F 1 42 ? -12.802 31.102 66.039 1.00 38.61 42 ASP F C 1
ATOM 4449 O O . ASP F 1 42 ? -13.001 29.891 66.128 1.00 41.03 42 ASP F O 1
ATOM 4454 N N . SER F 1 43 ? -13.460 32.010 66.775 1.00 34.81 43 SER F N 1
ATOM 4455 C CA . SER F 1 43 ? -14.400 31.629 67.826 1.00 40.84 43 SER F CA 1
ATOM 4456 C C . SER F 1 43 ? -15.523 30.744 67.266 1.00 36.79 43 SER F C 1
ATOM 4457 O O . SER F 1 43 ? -15.932 29.785 67.915 1.00 37.65 43 SER F O 1
ATOM 4460 N N . ASP F 1 44 ? -16.009 31.077 66.058 1.00 40.56 44 ASP F N 1
ATOM 4461 C CA . ASP F 1 44 ? -17.112 30.347 65.436 1.00 39.91 44 ASP F CA 1
ATOM 4462 C C . ASP F 1 44 ? -16.693 28.889 65.192 1.00 39.28 44 ASP F C 1
ATOM 4463 O O . ASP F 1 44 ? -17.390 27.964 65.613 1.00 35.38 44 ASP F O 1
ATOM 4468 N N . LEU F 1 45 ? -15.543 28.700 64.512 1.00 35.19 45 LEU F N 1
ATOM 4469 C CA . LEU F 1 45 ? -15.034 27.362 64.199 1.00 34.74 45 LEU F CA 1
ATOM 4470 C C . LEU F 1 45 ? -14.711 26.593 65.483 1.00 32.76 45 LEU F C 1
ATOM 4471 O O . LEU F 1 45 ? -14.935 25.391 65.548 1.00 32.81 45 LEU F O 1
ATOM 4476 N N . VAL F 1 46 ? -14.152 27.286 66.486 1.00 34.98 46 VAL F N 1
ATOM 4477 C CA . VAL F 1 46 ? -13.769 26.640 67.738 1.00 32.44 46 VAL F CA 1
ATOM 4478 C C . VAL F 1 46 ? -15.015 26.069 68.431 1.00 36.73 46 VAL F C 1
ATOM 4479 O O . VAL F 1 46 ? -14.974 24.957 68.941 1.00 35.11 46 VAL F O 1
ATOM 4483 N N . GLN F 1 47 ? -16.133 26.814 68.380 1.00 40.67 47 GLN F N 1
ATOM 4484 C CA . GLN F 1 47 ? -17.343 26.446 69.116 1.00 44.85 47 GLN F CA 1
ATOM 4485 C C . GLN F 1 47 ? -18.189 25.411 68.354 1.00 35.18 47 GLN F C 1
ATOM 4486 O O . GLN F 1 47 ? -18.885 24.616 68.983 1.00 40.71 47 GLN F O 1
ATOM 4492 N N . HIS F 1 48 ? -18.164 25.451 67.004 1.00 36.20 48 HIS F N 1
ATOM 4493 C CA . HIS F 1 48 ? -19.055 24.598 66.205 1.00 38.82 48 HIS F CA 1
ATOM 4494 C C . HIS F 1 48 ? -18.281 23.593 65.334 1.00 40.65 48 HIS F C 1
ATOM 4495 O O . HIS F 1 48 ? -18.897 22.773 64.660 1.00 34.49 48 HIS F O 1
ATOM 4502 N N . GLY F 1 49 ? -16.942 23.668 65.337 1.00 39.21 49 GLY F N 1
ATOM 4503 C CA . GLY F 1 49 ? -16.125 22.738 64.564 1.00 35.82 49 GLY F CA 1
ATOM 4504 C C . GLY F 1 49 ? -16.473 22.783 63.072 1.00 36.40 49 GLY F C 1
ATOM 4505 O O . GLY F 1 49 ? -16.528 23.859 62.480 1.00 40.74 49 GLY F O 1
ATOM 4506 N N . VAL F 1 50 ? -16.816 21.605 62.506 1.00 33.44 50 VAL F N 1
ATOM 4507 C CA . VAL F 1 50 ? -17.108 21.478 61.076 1.00 34.90 50 VAL F CA 1
ATOM 4508 C C . VAL F 1 50 ? -18.531 21.990 60.781 1.00 35.97 50 VAL F C 1
ATOM 4509 O O . VAL F 1 50 ? -18.890 22.167 59.618 1.00 38.63 50 VAL F O 1
ATOM 4513 N N . GLU F 1 51 ? -19.341 22.198 61.843 1.00 37.78 51 GLU F N 1
ATOM 4514 C CA . GLU F 1 51 ? -20.715 22.680 61.692 1.00 43.55 51 GLU F CA 1
ATOM 4515 C C . GLU F 1 51 ? -20.751 24.215 61.625 1.00 44.09 51 GLU F C 1
ATOM 4516 O O . GLU F 1 51 ? -21.822 24.795 61.442 1.00 37.80 51 GLU F O 1
ATOM 4522 N N . ALA F 1 52 ? -19.579 24.869 61.794 1.00 42.71 52 ALA F N 1
ATOM 4523 C CA . ALA F 1 52 ? -19.486 26.322 61.672 1.00 45.63 52 ALA F CA 1
ATOM 4524 C C . ALA F 1 52 ? -19.971 26.744 60.281 1.00 47.07 52 ALA F C 1
ATOM 4525 O O . ALA F 1 52 ? -19.755 26.029 59.302 1.00 41.16 52 ALA F O 1
ATOM 4527 N N . LYS F 1 53 ? -20.596 27.932 60.208 1.00 47.50 53 LYS F N 1
ATOM 4528 C CA . LYS F 1 53 ? -21.250 28.401 58.988 1.00 49.37 53 LYS F CA 1
ATOM 4529 C C . LYS F 1 53 ? -20.277 28.413 57.807 1.00 46.15 53 LYS F C 1
ATOM 4530 O O . LYS F 1 53 ? -20.604 27.908 56.735 1.00 45.34 53 LYS F O 1
ATOM 4536 N N . HIS F 1 54 ? -19.096 29.014 58.008 1.00 43.66 54 HIS F N 1
ATOM 4537 C CA . HIS F 1 54 ? -18.160 29.258 56.917 1.00 41.11 54 HIS F CA 1
ATOM 4538 C C . HIS F 1 54 ? -17.102 28.151 56.798 1.00 39.86 54 HIS F C 1
ATOM 4539 O O . HIS F 1 54 ? -16.210 28.259 55.967 1.00 36.80 54 HIS F O 1
ATOM 4546 N N . PHE F 1 55 ? -17.250 27.053 57.563 1.00 40.27 55 PHE F N 1
ATOM 4547 C CA . PHE F 1 55 ? -16.257 25.978 57.544 1.00 41.37 55 PHE F CA 1
ATOM 4548 C C . PHE F 1 55 ? -16.151 25.384 56.127 1.00 41.69 55 PHE F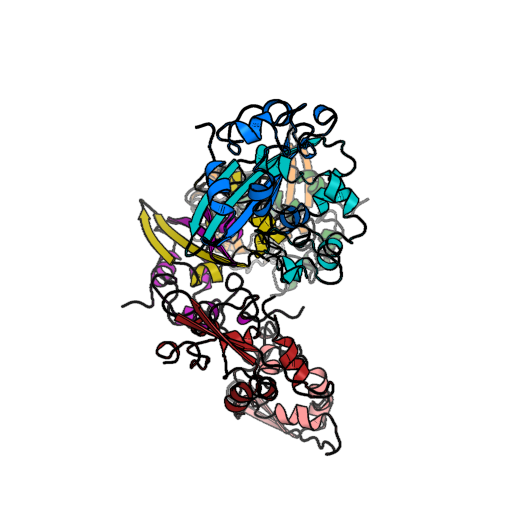 C 1
ATOM 4549 O O . PHE F 1 55 ? -15.043 25.128 55.656 1.00 38.06 55 PHE F O 1
ATOM 4557 N N . PRO F 1 56 ? -17.287 25.113 55.415 1.00 40.43 56 PRO F N 1
ATOM 4558 C CA . PRO F 1 56 ? -17.222 24.582 54.044 1.00 40.87 56 PRO F CA 1
ATOM 4559 C C . PRO F 1 56 ? -16.328 25.405 53.108 1.00 35.98 56 PRO F C 1
ATOM 4560 O O . PRO F 1 56 ? -15.604 24.845 52.290 1.00 39.12 56 PRO F O 1
ATOM 4564 N N . THR F 1 57 ? -16.396 26.741 53.247 1.00 38.11 57 THR F N 1
ATOM 4565 C CA . THR F 1 57 ? -15.578 27.657 52.455 1.00 38.32 57 THR F CA 1
ATOM 4566 C C . THR F 1 57 ? -14.101 27.483 52.827 1.00 41.60 57 THR F C 1
ATOM 4567 O O . THR F 1 57 ? -13.236 27.474 51.953 1.00 39.46 57 THR F O 1
ATOM 4571 N N . ILE F 1 58 ? -13.835 27.348 54.136 1.00 40.85 58 ILE F N 1
ATOM 4572 C CA . ILE F 1 58 ? -12.475 27.216 54.652 1.00 43.12 58 ILE F CA 1
ATOM 4573 C C . ILE F 1 58 ? -11.885 25.880 54.186 1.00 39.90 58 ILE F C 1
ATOM 4574 O O . ILE F 1 58 ? -10.720 25.815 53.797 1.00 38.32 58 ILE F O 1
ATOM 4579 N N . ALA F 1 59 ? -12.730 24.830 54.184 1.00 39.39 59 ALA F N 1
ATOM 4580 C CA . ALA F 1 59 ? -12.295 23.464 53.895 1.00 38.36 59 ALA F CA 1
ATOM 4581 C C . ALA F 1 59 ? -11.834 23.307 52.438 1.00 36.09 59 ALA F C 1
ATOM 4582 O O . ALA F 1 59 ? -11.207 22.305 52.100 1.00 37.96 59 ALA F O 1
ATOM 4584 N N . GLU F 1 60 ? -12.144 24.300 51.583 1.00 35.55 60 GLU F N 1
ATOM 4585 C CA . GLU F 1 60 ? -11.724 24.272 50.184 1.00 35.81 60 GLU F CA 1
ATOM 4586 C C . GLU F 1 60 ? -10.192 24.365 50.078 1.00 36.89 60 GLU F C 1
ATOM 4587 O O . GLU F 1 60 ? -9.624 23.986 49.055 1.00 36.94 60 GLU F O 1
ATOM 4593 N N . LEU F 1 61 ? -9.535 24.889 51.137 1.00 34.18 61 LEU F N 1
ATOM 4594 C CA . LEU F 1 61 ? -8.082 25.055 51.138 1.00 34.45 61 LEU F CA 1
ATOM 4595 C C . LEU F 1 61 ? -7.422 24.095 52.139 1.00 34.64 61 LEU F C 1
ATOM 4596 O O . LEU F 1 61 ? -6.251 24.267 52.480 1.00 34.69 61 LEU F O 1
ATOM 4601 N N . LEU F 1 62 ? -8.175 23.071 52.580 1.00 36.08 62 LEU F N 1
ATOM 4602 C CA . LEU F 1 62 ? -7.631 22.015 53.423 1.00 35.33 62 LEU F CA 1
ATOM 4603 C C . LEU F 1 62 ? -7.312 20.813 52.536 1.00 39.93 62 LEU F C 1
ATOM 4604 O O . LEU F 1 62 ? -8.135 20.421 51.706 1.00 35.73 62 LEU F O 1
ATOM 4609 N N . PRO F 1 63 ? -6.097 20.213 52.648 1.00 35.79 63 PRO F N 1
ATOM 4610 C CA . PRO F 1 63 ? -5.733 19.070 51.814 1.00 34.24 63 PRO F CA 1
ATOM 4611 C C . PRO F 1 63 ? -6.517 17.812 52.170 1.00 35.62 63 PRO F C 1
ATOM 4612 O O . PRO F 1 63 ? -6.994 17.669 53.298 1.00 38.65 63 PRO F O 1
ATOM 4616 N N . THR F 1 64 ? -6.674 16.919 51.182 1.00 31.89 64 THR F N 1
ATOM 4617 C CA . THR F 1 64 ? -7.320 15.637 51.403 1.00 32.42 64 THR F CA 1
ATOM 4618 C C . THR F 1 64 ? -6.378 14.754 52.211 1.00 28.69 64 THR F C 1
ATOM 4619 O O . THR F 1 64 ? -5.192 15.063 52.351 1.00 26.48 64 THR F O 1
ATOM 4623 N N . GLN F 1 65 ? -6.908 13.634 52.693 1.00 31.76 65 GLN F N 1
ATOM 4624 C CA . GLN F 1 65 ? -6.147 12.704 53.507 1.00 33.92 65 GLN F CA 1
ATOM 4625 C C . GLN F 1 65 ? -5.004 12.112 52.670 1.00 33.29 65 GLN F C 1
ATOM 4626 O O . GLN F 1 65 ? -3.872 12.017 53.143 1.00 28.18 65 GLN F O 1
ATOM 4632 N N . ALA F 1 66 ? -5.299 11.812 51.392 1.00 33.66 66 ALA F N 1
ATOM 4633 C CA . ALA F 1 66 ? -4.319 11.238 50.478 1.00 31.10 66 ALA F CA 1
ATOM 4634 C C . ALA F 1 66 ? -3.251 12.276 50.115 1.00 27.39 66 ALA F C 1
ATOM 4635 O O . ALA F 1 66 ? -2.069 11.942 50.017 1.00 26.61 66 ALA F O 1
ATOM 4637 N N . ALA F 1 67 ? -3.687 13.526 49.877 1.00 29.81 67 ALA F N 1
ATOM 4638 C CA . ALA F 1 67 ? -2.775 14.611 49.531 1.00 31.91 67 ALA F CA 1
ATOM 4639 C C . ALA F 1 67 ? -1.772 14.833 50.661 1.00 29.58 67 ALA F C 1
ATOM 4640 O O . ALA F 1 67 ? -0.592 15.067 50.406 1.00 30.58 67 ALA F O 1
ATOM 4642 N N . LEU F 1 68 ? -2.257 14.744 51.911 1.00 28.42 68 LEU F N 1
ATOM 4643 C CA . LEU F 1 68 ? -1.409 14.901 53.083 1.00 25.73 68 LEU F CA 1
ATOM 4644 C C . LEU F 1 68 ? -0.367 13.781 53.114 1.00 26.39 68 LEU F C 1
ATOM 4645 O O . LEU F 1 68 ? 0.801 14.028 53.368 1.00 26.88 68 LEU F O 1
ATOM 4650 N N . ALA F 1 69 ? -0.819 12.547 52.864 1.00 28.78 69 ALA F N 1
ATOM 4651 C CA . ALA F 1 69 ? 0.043 11.376 52.934 1.00 30.61 69 ALA F CA 1
ATOM 4652 C C . ALA F 1 69 ? 1.140 11.434 51.864 1.00 28.42 69 ALA F C 1
ATOM 4653 O O . ALA F 1 69 ? 2.315 11.263 52.176 1.00 27.85 69 ALA F O 1
ATOM 4655 N N . PHE F 1 70 ? 0.748 11.763 50.622 1.00 26.47 70 PHE F N 1
ATOM 4656 C CA . PHE F 1 70 ? 1.643 11.661 49.469 1.00 28.25 70 PHE F CA 1
ATOM 4657 C C . PHE F 1 70 ? 2.319 13.002 49.143 1.00 31.44 70 PHE F C 1
ATOM 4658 O O . PHE F 1 70 ? 3.223 13.040 48.308 1.00 29.17 70 PHE F O 1
ATOM 4666 N N . GLY F 1 71 ? 1.906 14.087 49.822 1.00 31.22 71 GLY F N 1
ATOM 4667 C CA . GLY F 1 71 ? 2.453 15.415 49.546 1.00 30.67 71 GLY F CA 1
ATOM 4668 C C . GLY F 1 71 ? 3.270 15.980 50.718 1.00 30.49 71 GLY F C 1
ATOM 4669 O O . GLY F 1 71 ? 3.814 17.077 50.611 1.00 27.89 71 GLY F O 1
ATOM 4670 N N . SER F 1 72 ? 3.404 15.194 51.808 1.00 26.63 72 SER F N 1
ATOM 4671 C CA . SER F 1 72 ? 4.082 15.659 53.018 1.00 26.78 72 SER F CA 1
ATOM 4672 C C . SER F 1 72 ? 5.443 14.998 53.167 1.00 26.27 72 SER F C 1
ATOM 4673 O O . SER F 1 72 ? 5.701 13.946 52.585 1.00 26.54 72 SER F O 1
ATOM 4676 N N . GLU F 1 73 ? 6.319 15.658 53.940 1.00 25.17 73 GLU F N 1
ATOM 4677 C CA . GLU F 1 73 ? 7.522 15.035 54.451 1.00 27.01 73 GLU F CA 1
ATOM 4678 C C . GLU F 1 73 ? 7.165 14.450 55.812 1.00 28.63 73 GLU F C 1
ATOM 4679 O O . GLU F 1 73 ? 6.798 15.194 56.724 1.00 28.48 73 GLU F O 1
ATOM 4685 N N . ILE F 1 74 ? 7.176 13.117 55.910 1.00 28.04 74 ILE F N 1
ATOM 4686 C CA . ILE F 1 74 ? 6.748 12.437 57.121 1.00 29.95 74 ILE F CA 1
ATOM 4687 C C . ILE F 1 74 ? 7.968 11.849 57.828 1.00 29.54 74 ILE F C 1
ATOM 4688 O O . ILE F 1 74 ? 8.759 11.127 57.222 1.00 29.72 74 ILE F O 1
ATOM 4693 N N . THR F 1 75 ? 8.105 12.190 59.122 1.00 27.57 75 THR F N 1
ATOM 4694 C CA . THR F 1 75 ? 9.189 11.699 59.960 1.00 29.11 75 THR F CA 1
ATOM 4695 C C . THR F 1 75 ? 8.590 11.103 61.233 1.00 25.51 75 THR F C 1
ATOM 4696 O O . THR F 1 75 ? 7.502 11.500 61.657 1.00 23.65 75 THR F O 1
ATOM 4700 N N . THR F 1 76 ? 9.296 10.122 61.812 1.00 26.76 76 THR F N 1
ATOM 4701 C CA . THR F 1 76 ? 8.838 9.449 63.020 1.00 27.97 76 THR F CA 1
ATOM 4702 C C . THR F 1 76 ? 9.999 9.325 64.000 1.00 34.06 76 THR F C 1
ATOM 4703 O O . THR F 1 76 ? 11.163 9.328 63.599 1.00 32.65 76 THR F O 1
ATOM 4707 N N . LYS F 1 77 ? 9.658 9.237 65.290 1.00 33.86 77 LYS F N 1
ATOM 4708 C CA . LYS F 1 77 ? 10.635 9.020 66.343 1.00 37.00 77 LYS F CA 1
ATOM 4709 C C . LYS F 1 77 ? 9.910 8.414 67.543 1.00 36.19 77 LYS F C 1
ATOM 4710 O O . LYS F 1 77 ? 8.739 8.721 67.781 1.00 31.66 77 LYS F O 1
ATOM 4716 N N . GLU F 1 78 ? 10.593 7.511 68.254 1.00 36.80 78 GLU F N 1
ATOM 4717 C CA . GLU F 1 78 ? 10.014 6.865 69.420 1.00 39.98 78 GLU F CA 1
ATOM 4718 C C . GLU F 1 78 ? 9.971 7.865 70.573 1.00 37.60 78 GLU F C 1
ATOM 4719 O O . GLU F 1 78 ? 10.892 8.663 70.743 1.00 39.79 78 GLU F O 1
ATOM 4725 N N . SER F 1 79 ? 8.857 7.845 71.319 1.00 37.62 79 SER F N 1
ATOM 4726 C CA . SER F 1 79 ? 8.657 8.735 72.451 1.00 41.68 79 SER F CA 1
ATOM 4727 C C . SER F 1 79 ? 7.854 8.008 73.529 1.00 36.84 79 SER F C 1
ATOM 4728 O O . SER F 1 79 ? 6.625 7.980 73.480 1.00 37.71 79 SER F O 1
ATOM 4731 N N . GLY F 1 80 ? 8.572 7.389 74.479 1.00 40.91 80 GLY F N 1
ATOM 4732 C CA . GLY F 1 80 ? 7.947 6.618 75.540 1.00 36.40 80 GLY F CA 1
ATOM 4733 C C . GLY F 1 80 ? 7.307 5.347 74.984 1.00 35.00 80 GLY F C 1
ATOM 4734 O O . GLY F 1 80 ? 7.966 4.574 74.292 1.00 37.50 80 GLY F O 1
ATOM 4735 N N . GLU F 1 81 ? 5.990 5.200 75.211 1.00 33.56 81 GLU F N 1
ATOM 4736 C CA . GLU F 1 81 ? 5.239 4.047 74.727 1.00 36.69 81 GLU F CA 1
ATOM 4737 C C . GLU F 1 81 ? 4.499 4.416 73.432 1.00 33.01 81 GLU F C 1
ATOM 4738 O O . GLU F 1 81 ? 3.529 3.750 73.061 1.00 27.14 81 GLU F O 1
ATOM 4744 N N . PHE F 1 82 ? 5.020 5.431 72.709 1.00 29.07 82 PHE F N 1
ATOM 4745 C CA . PHE F 1 82 ? 4.383 5.924 71.496 1.00 31.26 82 PHE F CA 1
ATOM 4746 C C . PHE F 1 82 ? 5.418 6.125 70.395 1.00 28.61 82 PHE F C 1
ATOM 4747 O O . PHE F 1 82 ? 6.615 6.232 70.664 1.00 31.63 82 PHE F O 1
ATOM 4755 N N . VAL F 1 83 ? 4.926 6.151 69.151 1.00 28.11 83 VAL F N 1
ATOM 4756 C CA . VAL F 1 83 ? 5.708 6.578 68.007 1.00 26.89 83 VAL F CA 1
ATOM 4757 C C . VAL F 1 83 ? 5.118 7.906 67.547 1.00 29.27 83 VAL F C 1
ATOM 4758 O O . VAL F 1 83 ? 3.932 7.978 67.217 1.00 28.12 83 VAL F O 1
ATOM 4762 N N . GLU F 1 84 ? 5.922 8.969 67.646 1.00 28.36 84 GLU F N 1
ATOM 4763 C CA . GLU F 1 84 ? 5.495 10.306 67.271 1.00 28.27 84 GLU F CA 1
ATOM 4764 C C . GLU F 1 84 ? 5.659 10.479 65.762 1.00 27.22 84 GLU F C 1
ATOM 4765 O O . GLU F 1 84 ? 6.771 10.423 65.254 1.00 26.53 84 GLU F O 1
ATOM 4771 N N . VAL F 1 85 ? 4.534 10.721 65.066 1.00 23.13 85 VAL F N 1
ATOM 4772 C CA . VAL F 1 85 ? 4.535 10.906 63.619 1.00 22.99 85 VAL F CA 1
ATOM 4773 C C . VAL F 1 85 ? 4.323 12.392 63.324 1.00 25.86 85 VAL F C 1
ATOM 4774 O O . VAL F 1 85 ? 3.352 12.983 63.790 1.00 26.10 85 VAL F O 1
ATOM 4778 N N . THR F 1 86 ? 5.249 12.983 62.544 1.00 25.97 86 THR F N 1
ATOM 4779 C CA . THR F 1 86 ? 5.171 14.392 62.176 1.00 24.58 86 THR F CA 1
ATOM 4780 C C . THR F 1 86 ? 4.929 14.508 60.672 1.00 24.92 86 THR F C 1
ATOM 4781 O O . THR F 1 86 ? 5.598 13.850 59.882 1.00 26.41 86 THR F O 1
ATOM 4785 N N . TYR F 1 87 ? 3.961 15.364 60.301 1.00 25.01 87 TYR F N 1
ATOM 4786 C CA . TYR F 1 87 ? 3.655 15.656 58.909 1.00 25.22 87 TYR F CA 1
ATOM 4787 C C . TYR F 1 87 ? 4.046 17.099 58.616 1.00 27.64 87 TYR F C 1
ATOM 4788 O O . TYR F 1 87 ? 3.694 17.999 59.375 1.00 26.50 87 TYR F O 1
ATOM 4797 N N . HIS F 1 88 ? 4.806 17.298 57.532 1.00 26.16 88 HIS F N 1
ATOM 4798 C CA . HIS F 1 88 ? 5.168 18.630 57.072 1.00 28.64 88 HIS F CA 1
ATOM 4799 C C . HIS F 1 88 ? 4.639 18.795 55.652 1.00 27.28 88 HIS F C 1
ATOM 4800 O O . HIS F 1 88 ? 5.199 18.233 54.713 1.00 29.03 88 HIS F O 1
ATOM 4807 N N . TYR F 1 89 ? 3.506 19.508 55.523 1.00 27.59 89 TYR F N 1
ATOM 4808 C CA . TYR F 1 89 ? 2.829 19.665 54.244 1.00 26.55 89 TYR F CA 1
ATOM 4809 C C . TYR F 1 89 ? 2.841 21.131 53.828 1.00 27.15 89 TYR F C 1
ATOM 4810 O O . TYR F 1 89 ? 2.520 22.007 54.629 1.00 27.56 89 TYR F O 1
ATOM 4819 N N . VAL F 1 90 ? 3.110 21.368 52.530 1.00 28.58 90 VAL F N 1
ATOM 4820 C CA . VAL F 1 90 ? 3.150 22.710 51.966 1.00 30.10 90 VAL F CA 1
ATOM 4821 C C . VAL F 1 90 ? 2.263 22.739 50.719 1.00 35.60 90 VAL F C 1
ATOM 4822 O O . VAL F 1 90 ? 2.332 21.836 49.885 1.00 35.08 90 VAL F O 1
ATOM 4826 N N . MET F 1 91 ? 1.435 23.793 50.608 1.00 35.89 91 MET F N 1
ATOM 4827 C CA . MET F 1 91 ? 0.574 23.998 49.446 1.00 33.98 91 MET F CA 1
ATOM 4828 C C . MET F 1 91 ? 0.546 25.489 49.097 1.00 38.26 91 MET F C 1
ATOM 4829 O O . MET F 1 91 ? 0.559 26.338 49.990 1.00 36.37 91 MET F O 1
ATOM 4834 N N . LYS F 1 92 ? 0.566 25.789 47.783 1.00 37.01 92 LYS F N 1
ATOM 4835 C CA . LYS F 1 92 ? 0.523 27.164 47.292 1.00 37.60 92 LYS F CA 1
ATOM 4836 C C . LYS F 1 92 ? -0.880 27.470 46.772 1.00 37.54 92 LYS F C 1
ATOM 4837 O O . LYS F 1 92 ? -1.343 26.836 45.825 1.00 31.63 92 LYS F O 1
ATOM 4843 N N . VAL F 1 93 ? -1.516 28.497 47.361 1.00 31.26 93 VAL F N 1
ATOM 4844 C CA . VAL F 1 93 ? -2.854 28.914 46.967 1.00 33.17 93 VAL F CA 1
ATOM 4845 C C . VAL F 1 93 ? -2.735 30.216 46.179 1.00 32.14 93 VAL F C 1
ATOM 4846 O O . VAL F 1 93 ? -2.069 31.146 46.628 1.00 32.14 93 VAL F O 1
ATOM 4850 N N . PRO F 1 94 ? -3.365 30.326 44.976 1.00 32.79 94 PRO F N 1
ATOM 4851 C CA . PRO F 1 94 ? -3.360 31.583 44.227 1.00 30.96 94 PRO F CA 1
ATOM 4852 C C . PRO F 1 94 ? -3.995 32.699 45.059 1.00 32.32 94 PRO F C 1
ATOM 4853 O O . PRO F 1 94 ? -5.015 32.481 45.712 1.00 30.44 94 PRO F O 1
ATOM 4857 N N . LYS F 1 95 ? -3.395 33.902 45.003 1.00 32.72 95 LYS F N 1
ATOM 4858 C CA . LYS F 1 95 ? -3.889 35.053 45.759 1.00 36.99 95 LYS F CA 1
ATOM 4859 C C . LYS F 1 95 ? -5.291 35.459 45.271 1.00 44.89 95 LYS F C 1
ATOM 4860 O O . LYS F 1 95 ? -6.023 36.131 45.994 1.00 44.43 95 LYS F O 1
ATOM 4866 N N . THR F 1 96 ? -5.653 35.032 44.044 1.00 41.62 96 THR F N 1
ATOM 4867 C CA . THR F 1 96 ? -6.955 35.354 43.460 1.00 49.63 96 THR F CA 1
ATOM 4868 C C . THR F 1 96 ? -8.057 34.450 44.043 1.00 46.44 96 THR F C 1
ATOM 4869 O O . THR F 1 96 ? -9.240 34.723 43.846 1.00 51.31 96 THR F O 1
ATOM 4873 N N . ASP F 1 97 ? -7.658 33.355 44.730 1.00 44.40 97 ASP F N 1
ATOM 4874 C CA . ASP F 1 97 ? -8.616 32.396 45.285 1.00 39.85 97 ASP F CA 1
ATOM 4875 C C . ASP F 1 97 ? -9.599 33.136 46.207 1.00 38.00 97 ASP F C 1
ATOM 4876 O O . ASP F 1 97 ? -9.185 33.828 47.136 1.00 33.92 97 ASP F O 1
ATOM 4881 N N . LYS F 1 98 ? -10.907 32.921 45.965 1.00 38.71 98 LYS F N 1
ATOM 4882 C CA . LYS F 1 98 ? -11.969 33.621 46.686 1.00 39.40 98 LYS F CA 1
ATOM 4883 C C . LYS F 1 98 ? -12.125 33.076 48.114 1.00 38.84 98 LYS F C 1
ATOM 4884 O O . LYS F 1 98 ? -12.704 33.748 48.963 1.00 39.89 98 LYS F O 1
ATOM 4890 N N . ASN F 1 99 ? -11.642 31.843 48.357 1.00 38.55 99 ASN F N 1
ATOM 4891 C CA . ASN F 1 99 ? -11.785 31.201 49.665 1.00 40.83 99 ASN F CA 1
ATOM 4892 C C . ASN F 1 99 ? -10.588 31.534 50.575 1.00 38.42 99 ASN F C 1
ATOM 4893 O O . ASN F 1 99 ? -10.625 31.242 51.769 1.00 33.77 99 ASN F O 1
ATOM 4898 N N . LEU F 1 100 ? -9.552 32.188 50.009 1.00 36.25 100 LEU F N 1
ATOM 4899 C CA . LEU F 1 100 ? -8.297 32.420 50.724 1.00 34.40 100 LEU F CA 1
ATOM 4900 C C . LEU F 1 100 ? -8.479 33.439 51.866 1.00 38.23 100 LEU F C 1
ATOM 4901 O O . LEU F 1 100 ? -8.006 33.198 52.973 1.00 34.47 100 LEU F O 1
ATOM 4906 N N . PRO F 1 101 ? -9.142 34.611 51.643 1.00 40.02 101 PRO F N 1
ATOM 4907 C CA . PRO F 1 101 ? -9.276 35.623 52.701 1.00 40.03 101 PRO F CA 1
ATOM 4908 C C . PRO F 1 101 ? -9.847 35.086 54.014 1.00 37.31 101 PRO F C 1
ATOM 4909 O O . PRO F 1 101 ? -9.284 35.320 55.079 1.00 38.04 101 PRO F O 1
ATOM 4913 N N . ARG F 1 102 ? -10.934 34.313 53.909 1.00 32.95 102 ARG F N 1
ATOM 4914 C CA . ARG F 1 102 ? -11.643 33.809 55.076 1.00 38.50 102 ARG F CA 1
ATOM 4915 C C . ARG F 1 102 ? -10.795 32.717 55.765 1.00 41.26 102 ARG F C 1
ATOM 4916 O O . ARG F 1 102 ? -10.803 32.612 56.987 1.00 36.73 102 ARG F O 1
ATOM 4924 N N . PHE F 1 103 ? -9.995 31.974 54.964 1.00 35.54 103 PHE F N 1
ATOM 4925 C CA . PHE F 1 103 ? -9.089 30.946 55.493 1.00 37.68 103 PHE F CA 1
ATOM 4926 C C . PHE F 1 103 ? -7.972 31.613 56.311 1.00 36.32 103 PHE F C 1
ATOM 4927 O O . PHE F 1 103 ? -7.659 31.166 57.411 1.00 35.29 103 PHE F O 1
ATOM 4935 N N . LEU F 1 104 ? -7.375 32.682 55.748 1.00 34.60 104 LEU F N 1
ATOM 4936 C CA . LEU F 1 104 ? -6.269 33.392 56.393 1.00 36.44 104 LEU F CA 1
ATOM 4937 C C . LEU F 1 104 ? -6.729 34.018 57.717 1.00 34.48 104 LEU F C 1
ATOM 4938 O O . LEU F 1 104 ? -5.949 34.098 58.666 1.00 30.39 104 LEU F O 1
ATOM 4943 N N . GLU F 1 105 ? -8.005 34.448 57.771 1.00 35.34 105 GLU F N 1
ATOM 4944 C CA . GLU F 1 105 ? -8.577 35.034 58.983 1.00 35.05 105 GLU F CA 1
ATOM 4945 C C . GLU F 1 105 ? -8.580 34.005 60.125 1.00 34.45 105 GLU F C 1
ATOM 4946 O O . GLU F 1 105 ? -8.547 34.382 61.293 1.00 30.42 105 GLU F O 1
ATOM 4952 N N . GLN F 1 106 ? -8.608 32.704 59.768 1.00 31.06 106 GLN F N 1
ATOM 4953 C CA . GLN F 1 106 ? -8.648 31.625 60.754 1.00 30.90 106 GLN F CA 1
ATOM 4954 C C . GLN F 1 106 ? -7.251 31.369 61.337 1.00 29.33 106 GLN F C 1
ATOM 4955 O O . GLN F 1 106 ? -7.135 30.834 62.440 1.00 31.28 106 GLN F O 1
ATOM 4961 N N . VAL F 1 107 ? -6.198 31.686 60.558 1.00 26.84 107 VAL F N 1
ATOM 4962 C CA . VAL F 1 107 ? -4.819 31.443 60.981 1.00 26.74 107 VAL F CA 1
ATOM 4963 C C . VAL F 1 107 ? -4.489 32.386 62.142 1.00 30.76 107 VAL F C 1
ATOM 4964 O O . VAL F 1 107 ? -4.471 33.603 61.967 1.00 29.04 107 VAL F O 1
ATOM 4968 N N . SER F 1 108 ? -4.221 31.791 63.327 1.00 30.36 108 SER F N 1
ATOM 4969 C CA . SER F 1 108 ? -3.904 32.542 64.544 1.00 26.66 108 SER F CA 1
ATOM 4970 C C . SER F 1 108 ? -5.013 33.556 64.846 1.00 27.80 108 SER F C 1
ATOM 4971 O O . SER F 1 108 ? -4.740 34.657 65.319 1.00 32.46 108 SER F O 1
ATOM 4974 N N . ALA F 1 109 ? -6.273 33.118 64.667 1.00 29.61 109 ALA F N 1
ATOM 4975 C CA . ALA F 1 109 ? -7.439 33.968 64.882 1.00 28.58 109 ALA F CA 1
ATOM 4976 C C . ALA F 1 109 ? -7.589 34.310 66.367 1.00 29.40 109 ALA F C 1
ATOM 4977 O O . ALA F 1 109 ? -8.120 35.364 66.710 1.00 29.80 109 ALA F O 1
ATOM 4979 N N . TYR F 1 110 ? -7.099 33.410 67.238 1.00 28.29 110 TYR F N 1
ATOM 4980 C CA . TYR F 1 110 ? -7.203 33.582 68.684 1.00 30.51 110 TYR F CA 1
ATOM 4981 C C . TYR F 1 110 ? -6.398 34.814 69.133 1.00 31.58 110 TYR F C 1
ATOM 4982 O O . TYR F 1 110 ? -6.717 35.416 70.154 1.00 32.49 110 TYR F O 1
ATOM 4991 N N . SER F 1 111 ? -5.333 35.154 68.372 1.00 33.06 111 SER F N 1
ATOM 4992 C CA . SER F 1 111 ? -4.436 36.252 68.727 1.00 35.76 111 SER F CA 1
ATOM 4993 C C . SER F 1 111 ? -4.848 37.558 68.025 1.00 39.75 111 SER F C 1
ATOM 4994 O O . SER F 1 111 ? -4.162 38.569 68.159 1.00 39.47 111 SER F O 1
ATOM 4997 N N . LYS F 1 112 ? -5.970 37.521 67.281 1.00 45.64 112 LYS F N 1
ATOM 4998 C CA . LYS F 1 112 ? -6.466 38.686 66.556 1.00 51.08 112 LYS F CA 1
ATOM 4999 C C . LYS F 1 112 ? -7.751 39.194 67.234 1.00 52.77 112 LYS F C 1
ATOM 5000 O O . LYS F 1 112 ? -8.318 40.182 66.717 1.00 62.07 112 LYS F O 1
ATOM 5006 N N . ARG G 1 9 ? 16.415 65.139 74.227 1.00 60.37 9 ARG G N 1
ATOM 5007 C CA . ARG G 1 9 ? 17.772 64.546 74.051 1.00 55.39 9 ARG G CA 1
ATOM 5008 C C . ARG G 1 9 ? 17.702 63.450 72.983 1.00 46.87 9 ARG G C 1
ATOM 5009 O O . ARG G 1 9 ? 16.901 62.522 73.094 1.00 45.95 9 ARG G O 1
ATOM 5017 N N . LYS G 1 10 ? 18.551 63.577 71.947 1.00 35.89 10 LYS G N 1
ATOM 5018 C CA . LYS G 1 10 ? 18.577 62.630 70.837 1.00 34.43 10 LYS G CA 1
ATOM 5019 C C . LYS G 1 10 ? 19.100 61.280 71.324 1.00 32.95 10 LYS G C 1
ATOM 5020 O O . LYS G 1 10 ? 19.910 61.220 72.246 1.00 29.36 10 LYS G O 1
ATOM 5026 N N . GLN G 1 11 ? 18.674 60.207 70.640 1.00 31.64 11 GLN G N 1
ATOM 5027 C CA . GLN G 1 11 ? 19.067 58.850 70.996 1.00 30.40 11 GLN G CA 1
ATOM 5028 C C . GLN G 1 11 ? 20.576 58.679 70.804 1.00 32.19 11 GLN G C 1
ATOM 5029 O O . GLN G 1 11 ? 21.242 58.084 71.645 1.00 26.55 11 GLN G O 1
ATOM 5035 N N . MET G 1 12 ? 21.119 59.292 69.737 1.00 32.06 12 MET G N 1
ATOM 5036 C CA . MET G 1 12 ? 22.534 59.154 69.411 1.00 30.08 12 MET G CA 1
ATOM 5037 C C . MET G 1 12 ? 23.395 60.083 70.286 1.00 25.64 12 MET G C 1
ATOM 5038 O O . MET G 1 12 ? 24.609 60.128 70.119 1.00 27.88 12 MET G O 1
ATOM 5043 N N . ASP G 1 13 ? 22.753 60.808 71.224 1.00 25.68 13 ASP G N 1
ATOM 5044 C CA . ASP G 1 13 ? 23.469 61.586 72.233 1.00 27.59 13 ASP G CA 1
ATOM 5045 C C . ASP G 1 13 ? 23.494 60.806 73.554 1.00 31.56 13 ASP G C 1
ATOM 5046 O O . ASP G 1 13 ? 24.005 61.300 74.556 1.00 29.63 13 ASP G O 1
ATOM 5051 N N . LYS G 1 14 ? 22.950 59.572 73.531 1.00 29.79 14 LYS G N 1
ATOM 5052 C CA . LYS G 1 14 ? 22.888 58.722 74.712 1.00 29.47 14 LYS G CA 1
ATOM 5053 C C . LYS G 1 14 ? 23.825 57.532 74.539 1.00 26.63 14 LYS G C 1
ATOM 5054 O O . LYS G 1 14 ? 24.209 57.195 73.414 1.00 25.62 14 LYS G O 1
ATOM 5060 N N . PRO G 1 15 ? 24.206 56.838 75.645 1.00 28.05 15 PRO G N 1
ATOM 5061 C CA . PRO G 1 15 ? 24.903 55.563 75.533 1.00 30.01 15 PRO G CA 1
ATOM 5062 C C . PRO G 1 15 ? 23.934 54.566 74.890 1.00 25.94 15 PRO G C 1
ATOM 5063 O O . PRO G 1 15 ? 22.719 54.697 75.042 1.00 26.63 15 PRO G O 1
ATOM 5067 N N . GLU G 1 16 ? 24.486 53.565 74.198 1.00 25.48 16 GLU G N 1
ATOM 5068 C CA . GLU G 1 16 ? 23.695 52.632 73.395 1.00 29.67 16 GLU G CA 1
ATOM 5069 C C . GLU G 1 16 ? 22.558 52.003 74.217 1.00 25.75 16 GLU G C 1
ATOM 5070 O O . GLU G 1 16 ? 21.440 51.868 73.719 1.00 25.67 16 GLU G O 1
ATOM 5076 N N . TRP G 1 17 ? 22.846 51.647 75.479 1.00 26.41 17 TRP G N 1
ATOM 5077 C CA . TRP G 1 17 ? 21.898 50.900 76.307 1.00 23.43 17 TRP G CA 1
ATOM 5078 C C . TRP G 1 17 ? 20.714 51.772 76.771 1.00 22.59 17 TRP G C 1
ATOM 5079 O O . TRP G 1 17 ? 19.750 51.245 77.314 1.00 25.32 17 TRP G O 1
ATOM 5090 N N . LYS G 1 18 ? 20.770 53.094 76.514 1.00 22.14 18 LYS G N 1
ATOM 5091 C CA . LYS G 1 18 ? 19.680 53.992 76.895 1.00 24.49 18 LYS G CA 1
ATOM 5092 C C . LYS G 1 18 ? 18.912 54.489 75.662 1.00 23.12 18 LYS G C 1
ATOM 5093 O O . LYS G 1 18 ? 17.977 55.272 75.799 1.00 26.26 18 LYS G O 1
ATOM 5099 N N . ARG G 1 19 ? 19.238 53.948 74.478 1.00 24.58 19 ARG G N 1
ATOM 5100 C CA . ARG G 1 19 ? 18.611 54.397 73.241 1.00 22.77 19 ARG G CA 1
ATOM 5101 C C . ARG G 1 19 ? 17.222 53.781 73.102 1.00 23.57 19 ARG G C 1
ATOM 5102 O O . ARG G 1 19 ? 17.001 52.630 73.477 1.00 24.64 19 ARG G O 1
ATOM 5110 N N . VAL G 1 20 ? 16.279 54.609 72.636 1.00 23.90 20 VAL G N 1
ATOM 5111 C CA . VAL G 1 20 ? 14.916 54.194 72.359 1.00 25.00 20 VAL G CA 1
ATOM 5112 C C . VAL G 1 20 ? 14.624 54.552 70.899 1.00 30.34 20 VAL G C 1
ATOM 5113 O O . VAL G 1 20 ? 14.227 55.682 70.604 1.00 28.56 20 VAL G O 1
ATOM 5117 N N . PRO G 1 21 ? 14.906 53.635 69.930 1.00 27.33 21 PRO G N 1
ATOM 5118 C CA . PRO G 1 21 ? 14.753 53.946 68.509 1.00 28.89 21 PRO G CA 1
ATOM 5119 C C . PRO G 1 21 ? 13.346 54.396 68.131 1.00 30.07 21 PRO G C 1
ATOM 5120 O O . PRO G 1 21 ? 12.366 53.945 68.717 1.00 28.51 21 PRO G O 1
ATOM 5124 N N . ASN G 1 22 ? 13.275 55.282 67.130 1.00 27.95 22 ASN G N 1
ATOM 5125 C CA . ASN G 1 22 ? 12.013 55.804 66.626 1.00 31.89 22 ASN G CA 1
ATOM 5126 C C . ASN G 1 22 ? 12.156 56.024 65.112 1.00 30.60 22 ASN G C 1
ATOM 5127 O O . ASN G 1 22 ? 13.139 55.595 64.516 1.00 30.63 22 ASN G O 1
ATOM 5132 N N . SER G 1 23 ? 11.158 56.682 64.501 1.00 36.66 23 SER G N 1
ATOM 5133 C CA . SER G 1 23 ? 11.161 56.925 63.059 1.00 35.83 23 SER G CA 1
ATOM 5134 C C . SER G 1 23 ? 12.309 57.868 62.658 1.00 35.94 23 SER G C 1
ATOM 5135 O O . SER G 1 23 ? 12.820 57.773 61.542 1.00 38.51 23 SER G O 1
ATOM 5138 N N . GLU G 1 24 ? 12.698 58.780 63.575 1.00 31.58 24 GLU G N 1
ATOM 5139 C CA . GLU G 1 24 ? 13.766 59.742 63.304 1.00 38.03 24 GLU G CA 1
ATOM 5140 C C . GLU G 1 24 ? 15.127 59.046 63.426 1.00 36.48 24 GLU G C 1
ATOM 5141 O O . GLU G 1 24 ? 15.975 59.181 62.546 1.00 31.77 24 GLU G O 1
ATOM 5147 N N . GLU G 1 25 ? 15.354 58.397 64.581 1.00 31.08 25 GLU G N 1
ATOM 5148 C CA . GLU G 1 25 ? 16.578 57.645 64.840 1.00 32.62 25 GLU G CA 1
ATOM 5149 C C . GLU G 1 25 ? 16.210 56.166 64.957 1.00 35.68 25 GLU G C 1
ATOM 5150 O O . GLU G 1 25 ? 15.830 55.701 66.030 1.00 31.22 25 GLU G O 1
ATOM 5156 N N . ASP G 1 26 ? 16.353 55.433 63.837 1.00 34.74 26 ASP G N 1
ATOM 5157 C CA . ASP G 1 26 ? 15.842 54.071 63.724 1.00 35.92 26 ASP G CA 1
ATOM 5158 C C . ASP G 1 26 ? 16.800 53.074 64.391 1.00 29.68 26 ASP G C 1
ATOM 5159 O O . ASP G 1 26 ? 17.856 53.452 64.900 1.00 27.40 26 ASP G O 1
ATOM 5164 N N . VAL G 1 27 ? 16.422 51.784 64.319 1.00 29.91 27 VAL G N 1
ATOM 5165 C CA . VAL G 1 27 ? 17.146 50.699 64.972 1.00 27.29 27 VAL G CA 1
ATOM 5166 C C . VAL G 1 27 ? 18.545 50.564 64.369 1.00 27.78 27 VAL G C 1
ATOM 5167 O O . VAL G 1 27 ? 19.505 50.314 65.091 1.00 27.45 27 VAL G O 1
ATOM 5171 N N . ARG G 1 28 ? 18.641 50.693 63.035 1.00 27.90 28 ARG G N 1
ATOM 5172 C CA . ARG G 1 28 ? 19.911 50.532 62.340 1.00 30.85 28 ARG G CA 1
ATOM 5173 C C . ARG G 1 28 ? 20.901 51.603 62.808 1.00 28.58 28 ARG G C 1
ATOM 5174 O O . ARG G 1 28 ? 22.079 51.319 62.998 1.00 27.62 28 ARG G O 1
ATOM 5182 N N . LYS G 1 29 ? 20.402 52.825 63.008 1.00 28.02 29 LYS G N 1
ATOM 5183 C CA . LYS G 1 29 ? 21.237 53.939 63.431 1.00 33.71 29 LYS G CA 1
ATOM 5184 C C . LYS G 1 29 ? 21.660 53.752 64.895 1.00 30.37 29 LYS G C 1
ATOM 5185 O O . LYS G 1 29 ? 22.820 53.974 65.236 1.00 30.99 29 LYS G O 1
ATOM 5191 N N . CYS G 1 30 ? 20.726 53.267 65.733 1.00 26.26 30 CYS G N 1
ATOM 5192 C CA . CYS G 1 30 ? 20.959 53.142 67.171 1.00 29.39 30 CYS G CA 1
ATOM 5193 C C . CYS G 1 30 ? 21.747 51.870 67.520 1.00 27.97 30 CYS G C 1
ATOM 5194 O O . CYS G 1 30 ? 22.596 51.905 68.411 1.00 25.57 30 CYS G O 1
ATOM 5197 N N . PHE G 1 31 ? 21.434 50.742 66.843 1.00 29.70 31 PHE G N 1
ATOM 5198 C CA . PHE G 1 31 ? 21.986 49.440 67.237 1.00 27.49 31 PHE G CA 1
ATOM 5199 C C . PHE G 1 31 ? 22.643 48.699 66.064 1.00 28.48 31 PHE G C 1
ATOM 5200 O O . PHE G 1 31 ? 23.067 47.556 66.230 1.00 31.46 31 PHE G O 1
ATOM 5208 N N . GLY G 1 32 ? 22.779 49.361 64.907 1.00 27.03 32 GLY G N 1
ATOM 5209 C CA . GLY G 1 32 ? 23.398 48.734 63.745 1.00 27.70 32 GLY G CA 1
ATOM 5210 C C . GLY G 1 32 ? 22.433 47.772 63.046 1.00 28.65 32 GLY G C 1
ATOM 5211 O O . GLY G 1 32 ? 21.321 47.539 63.524 1.00 30.89 32 GLY G O 1
ATOM 5212 N N . PRO G 1 33 ? 22.848 47.152 61.912 1.00 30.85 33 PRO G N 1
ATOM 5213 C CA . PRO G 1 33 ? 21.970 46.250 61.162 1.00 31.23 33 PRO G CA 1
ATOM 5214 C C . PRO G 1 33 ? 21.669 44.951 61.905 1.00 28.10 33 PRO G C 1
ATOM 5215 O O . PRO G 1 33 ? 22.446 44.524 62.758 1.00 29.87 33 PRO G O 1
ATOM 5219 N N . ARG G 1 34 ? 20.530 44.327 61.559 1.00 29.82 34 ARG G N 1
ATOM 5220 C CA . ARG G 1 34 ? 20.131 43.062 62.154 1.00 30.14 34 ARG G CA 1
ATOM 5221 C C . ARG G 1 34 ? 21.175 41.998 61.810 1.00 35.29 34 ARG G C 1
ATOM 5222 O O . ARG G 1 34 ? 21.679 41.957 60.688 1.00 34.89 34 ARG G O 1
ATOM 5230 N N . SER G 1 35 ? 21.508 41.163 62.805 1.00 30.62 35 SER G N 1
ATOM 5231 C CA . SER G 1 35 ? 22.521 40.128 62.657 1.00 31.51 35 SER G CA 1
ATOM 5232 C C . SER G 1 35 ? 22.199 38.962 63.594 1.00 34.37 35 SER G C 1
ATOM 5233 O O . SER G 1 35 ? 21.210 39.001 64.309 1.00 29.55 35 SER G O 1
ATOM 5236 N N . VAL G 1 36 ? 23.067 37.940 63.593 1.00 33.26 36 VAL G N 1
ATOM 5237 C CA . VAL G 1 36 ? 22.891 36.775 64.457 1.00 33.63 36 VAL G CA 1
ATOM 5238 C C . VAL G 1 36 ? 22.957 37.208 65.934 1.00 32.62 36 VAL G C 1
ATOM 5239 O O . VAL G 1 36 ? 22.263 36.637 66.771 1.00 34.06 36 VAL G O 1
ATOM 5243 N N . SER G 1 37 ? 23.781 38.237 66.234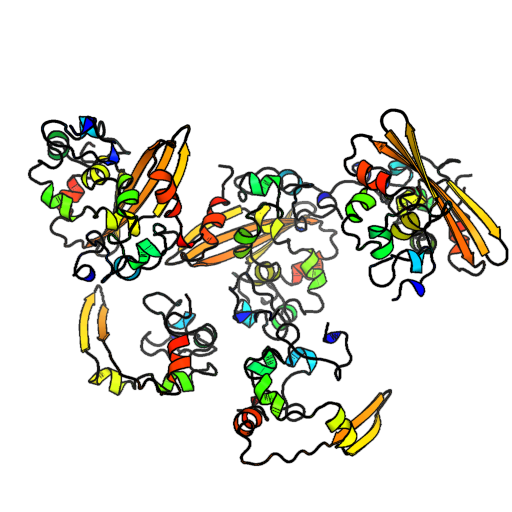 1.00 30.19 37 SER G N 1
ATOM 5244 C CA . SER G 1 37 ? 23.977 38.705 67.610 1.00 31.88 37 SER G CA 1
ATOM 5245 C C . SER G 1 37 ? 22.891 39.722 68.013 1.00 32.26 37 SER G C 1
ATOM 5246 O O . SER G 1 37 ? 22.676 39.954 69.203 1.00 32.19 37 SER G O 1
ATOM 5249 N N . ARG G 1 38 ? 22.316 40.416 67.012 1.00 27.39 38 ARG G N 1
ATOM 5250 C CA . ARG G 1 38 ? 21.216 41.362 67.230 1.00 27.35 38 ARG G CA 1
ATOM 5251 C C . ARG G 1 38 ? 20.135 41.059 66.193 1.00 27.99 38 ARG G C 1
ATOM 5252 O O . ARG G 1 38 ? 20.031 41.748 65.182 1.00 28.95 38 ARG G O 1
ATOM 5260 N N . ASN G 1 39 ? 19.264 40.086 66.522 1.00 23.67 39 ASN G N 1
ATOM 5261 C CA . ASN G 1 39 ? 18.436 39.411 65.520 1.00 23.63 39 ASN G CA 1
ATOM 5262 C C . ASN G 1 39 ? 16.943 39.750 65.639 1.00 22.26 39 ASN G C 1
ATOM 5263 O O . ASN G 1 39 ? 16.141 39.197 64.892 1.00 23.51 39 ASN G O 1
ATOM 5268 N N . PHE G 1 40 ? 16.577 40.708 66.499 1.00 21.13 40 PHE G N 1
ATOM 5269 C CA . PHE G 1 40 ? 15.162 40.976 66.756 1.00 22.59 40 PHE G CA 1
ATOM 5270 C C . PHE G 1 40 ? 14.687 42.194 65.957 1.00 24.59 40 PHE G C 1
ATOM 5271 O O . PHE G 1 40 ? 15.328 43.241 65.979 1.00 26.13 40 PHE G O 1
ATOM 5279 N N . GLY G 1 41 ? 13.521 42.043 65.286 1.00 22.54 41 GLY G N 1
ATOM 5280 C CA . GLY G 1 41 ? 12.854 43.158 64.621 1.00 25.04 41 GLY G CA 1
ATOM 5281 C C . GLY G 1 41 ? 12.708 42.937 63.114 1.00 24.65 41 GLY G C 1
ATOM 5282 O O . GLY G 1 41 ? 13.700 42.755 62.408 1.00 28.21 41 GLY G O 1
ATOM 5283 N N . ASP G 1 42 ? 11.451 43.009 62.630 1.00 27.39 42 ASP G N 1
ATOM 5284 C CA . ASP G 1 42 ? 11.162 42.954 61.203 1.00 31.38 42 ASP G CA 1
ATOM 5285 C C . ASP G 1 42 ? 11.504 44.322 60.606 1.00 35.12 42 ASP G C 1
ATOM 5286 O O . ASP G 1 42 ? 11.878 45.239 61.336 1.00 29.83 42 ASP G O 1
ATOM 5291 N N . SER G 1 43 ? 11.307 44.468 59.288 1.00 32.64 43 SER G N 1
ATOM 5292 C CA . SER G 1 43 ? 11.655 45.703 58.588 1.00 35.58 43 SER G CA 1
ATOM 5293 C C . SER G 1 43 ? 10.887 46.904 59.168 1.00 30.40 43 SER G C 1
ATOM 5294 O O . SER G 1 43 ? 11.411 48.013 59.192 1.00 32.70 43 SER G O 1
ATOM 5297 N N . ASP G 1 44 ? 9.657 46.661 59.665 1.00 31.60 44 ASP G N 1
ATOM 5298 C CA . ASP G 1 44 ? 8.815 47.727 60.209 1.00 34.17 44 ASP G CA 1
ATOM 5299 C C . ASP G 1 44 ? 9.412 48.240 61.532 1.00 30.76 44 ASP G C 1
ATOM 5300 O O . ASP G 1 44 ? 9.518 49.449 61.734 1.00 29.87 44 ASP G O 1
ATOM 5305 N N . LEU G 1 45 ? 9.746 47.306 62.448 1.00 31.79 45 LEU G N 1
ATOM 5306 C CA . LEU G 1 45 ? 10.351 47.666 63.736 1.00 29.27 45 LEU G CA 1
ATOM 5307 C C . LEU G 1 45 ? 11.721 48.315 63.515 1.00 27.93 45 LEU G C 1
ATOM 5308 O O . LEU G 1 45 ? 12.090 49.227 64.243 1.00 30.12 45 LEU G O 1
ATOM 5313 N N . VAL G 1 46 ? 12.469 47.826 62.517 1.00 29.36 46 VAL G N 1
ATOM 5314 C CA . VAL G 1 46 ? 13.807 48.341 62.237 1.00 31.48 46 VAL G CA 1
ATOM 5315 C C . VAL G 1 46 ? 13.715 49.805 61.776 1.00 34.69 46 VAL G C 1
ATOM 5316 O O . VAL G 1 46 ? 14.527 50.628 62.184 1.00 34.14 46 VAL G O 1
ATOM 5320 N N . GLN G 1 47 ? 12.687 50.124 60.970 1.00 32.57 47 GLN G N 1
ATOM 5321 C CA . GLN G 1 47 ? 12.555 51.453 60.376 1.00 35.26 47 GLN G CA 1
ATOM 5322 C C . GLN G 1 47 ? 11.898 52.451 61.345 1.00 34.86 47 GLN G C 1
ATOM 5323 O O . GLN G 1 47 ? 12.168 53.648 61.258 1.00 36.07 47 GLN G O 1
ATOM 5329 N N . HIS G 1 48 ? 11.035 51.960 62.262 1.00 29.54 48 HIS G N 1
ATOM 5330 C CA . HIS G 1 48 ? 10.225 52.858 63.097 1.00 30.38 48 HIS G CA 1
ATOM 5331 C C . HIS G 1 48 ? 10.473 52.656 64.603 1.00 30.18 48 HIS G C 1
ATOM 5332 O O . HIS G 1 48 ? 9.936 53.409 65.412 1.00 30.38 48 HIS G O 1
ATOM 5339 N N . GLY G 1 49 ? 11.269 51.641 64.974 1.00 28.99 49 GLY G N 1
ATOM 5340 C CA . GLY G 1 49 ? 11.576 51.388 66.379 1.00 27.77 49 GLY G CA 1
ATOM 5341 C C . GLY G 1 49 ? 10.303 51.182 67.210 1.00 29.09 49 GLY G C 1
ATOM 5342 O O . GLY G 1 49 ? 9.409 50.442 66.803 1.00 28.47 49 GLY G O 1
ATOM 5343 N N . VAL G 1 50 ? 10.185 51.950 68.316 1.00 26.03 50 VAL G N 1
ATOM 5344 C CA . VAL G 1 50 ? 9.065 51.813 69.248 1.00 26.69 50 VAL G CA 1
ATOM 5345 C C . VAL G 1 50 ? 7.794 52.437 68.644 1.00 29.46 50 VAL G C 1
ATOM 5346 O O . VAL G 1 50 ? 6.711 52.273 69.201 1.00 29.19 50 VAL G O 1
ATOM 5350 N N . GLU G 1 51 ? 7.946 53.196 67.536 1.00 32.92 51 GLU G N 1
ATOM 5351 C CA . GLU G 1 51 ? 6.807 53.833 66.878 1.00 37.75 51 GLU G CA 1
ATOM 5352 C C . GLU G 1 51 ? 6.171 52.882 65.853 1.00 35.57 51 GLU G C 1
ATOM 5353 O O . GLU G 1 51 ? 5.144 53.217 65.263 1.00 37.20 51 GLU G O 1
ATOM 5359 N N . ALA G 1 52 ? 6.801 51.707 65.625 1.00 32.87 52 ALA G N 1
ATOM 5360 C CA . ALA G 1 52 ? 6.231 50.694 64.740 1.00 32.01 52 ALA G CA 1
ATOM 5361 C C . ALA G 1 52 ? 4.815 50.354 65.218 1.00 32.94 52 ALA G C 1
ATOM 5362 O O . ALA G 1 52 ? 4.565 50.284 66.420 1.00 30.51 52 ALA G O 1
ATOM 5364 N N . LYS G 1 53 ? 3.907 50.118 64.259 1.00 35.44 53 LYS G N 1
ATOM 5365 C CA . LYS G 1 53 ? 2.477 49.981 64.546 1.00 38.18 53 LYS G CA 1
ATOM 5366 C C . LYS G 1 53 ? 2.199 48.821 65.521 1.00 32.74 53 LYS G C 1
ATOM 5367 O O . LYS G 1 53 ? 1.321 48.938 66.371 1.00 35.59 53 LYS G O 1
ATOM 5373 N N . HIS G 1 54 ? 2.958 47.711 65.401 1.00 33.67 54 HIS G N 1
ATOM 5374 C CA . HIS G 1 54 ? 2.705 46.517 66.219 1.00 35.46 54 HIS G CA 1
ATOM 5375 C C . HIS G 1 54 ? 3.687 46.407 67.400 1.00 32.21 54 HIS G C 1
ATOM 5376 O O . HIS G 1 54 ? 3.687 45.394 68.099 1.00 31.84 54 HIS G O 1
ATOM 5383 N N . PHE G 1 55 ? 4.460 47.474 67.672 1.00 29.90 55 PHE G N 1
ATOM 5384 C CA . PHE G 1 55 ? 5.460 47.425 68.737 1.00 31.12 55 PHE G CA 1
ATOM 5385 C C . PHE G 1 55 ? 4.770 47.250 70.105 1.00 28.11 55 PHE G C 1
ATOM 5386 O O . PHE G 1 55 ? 5.281 46.522 70.954 1.00 28.61 55 PHE G O 1
ATOM 5394 N N . PRO G 1 56 ? 3.615 47.931 70.381 1.00 33.06 56 PRO G N 1
ATOM 5395 C CA . PRO G 1 56 ? 2.931 47.781 71.678 1.00 36.42 56 PRO G CA 1
ATOM 5396 C C . PRO G 1 56 ? 2.580 46.331 72.037 1.00 30.25 56 PRO G C 1
ATOM 5397 O O . PRO G 1 56 ? 2.700 45.933 73.192 1.00 30.74 56 PRO G O 1
ATOM 5401 N N . THR G 1 57 ? 2.103 45.569 71.037 1.00 32.04 57 THR G N 1
ATOM 5402 C CA . THR G 1 57 ? 1.776 44.152 71.210 1.00 33.12 57 THR G CA 1
ATOM 5403 C C . THR G 1 57 ? 3.040 43.377 71.580 1.00 30.14 57 THR G C 1
ATOM 5404 O O . THR G 1 57 ? 3.053 42.614 72.541 1.00 29.57 57 THR G O 1
ATOM 5408 N N . ILE G 1 58 ? 4.086 43.581 70.784 1.00 30.76 58 ILE G N 1
ATOM 5409 C CA . ILE G 1 58 ? 5.353 42.883 70.934 1.00 29.76 58 ILE G CA 1
ATOM 5410 C C . ILE G 1 58 ? 5.995 43.240 72.286 1.00 28.28 58 ILE G C 1
ATOM 5411 O O . ILE G 1 58 ? 6.563 42.372 72.950 1.00 26.13 58 ILE G O 1
ATOM 5416 N N . ALA G 1 59 ? 5.801 44.497 72.727 1.00 24.56 59 ALA G N 1
ATOM 5417 C CA . ALA G 1 59 ? 6.388 44.991 73.971 1.00 25.57 59 ALA G CA 1
ATOM 5418 C C . ALA G 1 59 ? 5.760 44.306 75.198 1.00 26.45 59 ALA G C 1
ATOM 5419 O O . ALA G 1 59 ? 6.331 44.357 76.287 1.00 25.29 59 ALA G O 1
ATOM 5421 N N . GLU G 1 60 ? 4.581 43.674 75.016 1.00 24.65 60 GLU G N 1
ATOM 5422 C CA . GLU G 1 60 ? 3.911 42.963 76.105 1.00 27.21 60 GLU G CA 1
ATOM 5423 C C . GLU G 1 60 ? 4.763 41.777 76.586 1.00 25.54 60 GLU G C 1
ATOM 5424 O O . GLU G 1 60 ? 4.568 41.297 77.701 1.00 24.23 60 GLU G O 1
ATOM 5430 N N . LEU G 1 61 ? 5.684 41.289 75.725 1.00 21.97 61 LEU G N 1
ATOM 5431 C CA . LEU G 1 61 ? 6.537 40.156 76.080 1.00 22.51 61 LEU G CA 1
ATOM 5432 C C . LEU G 1 61 ? 7.990 40.606 76.280 1.00 24.10 61 LEU G C 1
ATOM 5433 O O . LEU G 1 61 ? 8.889 39.770 76.370 1.00 25.47 61 LEU G O 1
ATOM 5438 N N . LEU G 1 62 ? 8.205 41.931 76.373 1.00 22.81 62 LEU G N 1
ATOM 5439 C CA . LEU G 1 62 ? 9.503 42.478 76.745 1.00 23.85 62 LEU G CA 1
ATOM 5440 C C . LEU G 1 62 ? 9.501 42.710 78.251 1.00 28.32 62 LEU G C 1
ATOM 5441 O O . LEU G 1 62 ? 8.505 43.178 78.803 1.00 28.20 62 LEU G O 1
ATOM 5446 N N . PRO G 1 63 ? 10.588 42.356 78.975 1.00 25.02 63 PRO G N 1
ATOM 5447 C CA . PRO G 1 63 ? 10.641 42.575 80.412 1.00 24.13 63 PRO G CA 1
ATOM 5448 C C . PRO G 1 63 ? 10.840 44.046 80.754 1.00 24.15 63 PRO G C 1
ATOM 5449 O O . PRO G 1 63 ? 11.305 44.824 79.917 1.00 24.60 63 PRO G O 1
ATOM 5453 N N . THR G 1 64 ? 10.411 44.435 81.965 1.00 22.67 64 THR G N 1
ATOM 5454 C CA . THR G 1 64 ? 10.672 45.770 82.469 1.00 22.90 64 THR G CA 1
ATOM 5455 C C . THR G 1 64 ? 12.157 45.867 82.791 1.00 24.01 64 THR G C 1
ATOM 5456 O O . THR G 1 64 ? 12.857 44.853 82.833 1.00 20.66 64 THR G O 1
ATOM 5460 N N . GLN G 1 65 ? 12.619 47.087 83.041 1.00 21.92 65 GLN G N 1
ATOM 5461 C CA . GLN G 1 65 ? 14.006 47.325 83.384 1.00 25.13 65 GLN G CA 1
ATOM 5462 C C . GLN G 1 65 ? 14.321 46.634 84.716 1.00 24.46 65 GLN G C 1
ATOM 5463 O O . GLN G 1 65 ? 15.382 46.030 84.868 1.00 24.49 65 GLN G O 1
ATOM 5469 N N . ALA G 1 66 ? 13.340 46.653 85.638 1.00 22.74 66 ALA G N 1
ATOM 5470 C CA . ALA G 1 66 ? 13.491 46.053 86.958 1.00 23.67 66 ALA G CA 1
ATOM 5471 C C . ALA G 1 66 ? 13.521 44.523 86.853 1.00 24.32 66 ALA G C 1
ATOM 5472 O O . ALA G 1 66 ? 14.289 43.870 87.555 1.00 24.51 66 ALA G O 1
ATOM 5474 N N . ALA G 1 67 ? 12.651 43.963 85.994 1.00 20.58 67 ALA G N 1
ATOM 5475 C CA . ALA G 1 67 ? 12.579 42.518 85.801 1.00 22.12 67 ALA G CA 1
ATOM 5476 C C . ALA G 1 67 ? 13.897 41.997 85.230 1.00 23.61 67 ALA G C 1
ATOM 5477 O O . ALA G 1 67 ? 14.363 40.929 85.619 1.00 25.39 67 ALA G O 1
ATOM 5479 N N . LEU G 1 68 ? 14.479 42.757 84.294 1.00 24.10 68 LEU G N 1
ATOM 5480 C CA . LEU G 1 68 ? 15.764 42.406 83.712 1.00 27.54 68 LEU G CA 1
ATOM 5481 C C . LEU G 1 68 ? 16.834 42.432 84.807 1.00 23.86 68 LEU G C 1
ATOM 5482 O O . LEU G 1 68 ? 17.670 41.545 84.879 1.00 28.38 68 LEU G O 1
ATOM 5487 N N . ALA G 1 69 ? 16.761 43.446 85.677 1.00 24.70 69 ALA G N 1
ATOM 5488 C CA . ALA G 1 69 ? 17.735 43.624 86.740 1.00 22.36 69 ALA G CA 1
ATOM 5489 C C . ALA G 1 69 ? 17.696 42.449 87.727 1.00 22.96 69 ALA G C 1
ATOM 5490 O O . ALA G 1 69 ? 18.728 41.853 88.007 1.00 20.74 69 ALA G O 1
ATOM 5492 N N . PHE G 1 70 ? 16.484 42.077 88.184 1.00 19.06 70 PHE G N 1
ATOM 5493 C CA . PHE G 1 70 ? 16.344 41.126 89.288 1.00 20.10 70 PHE G CA 1
ATOM 5494 C C . PHE G 1 70 ? 15.989 39.716 88.798 1.00 19.76 70 PHE G C 1
ATOM 5495 O O . PHE G 1 70 ? 15.915 38.795 89.610 1.00 19.28 70 PHE G O 1
ATOM 5503 N N . GLY G 1 71 ? 15.799 39.545 87.482 1.00 19.70 71 GLY G N 1
ATOM 5504 C CA . GLY G 1 71 ? 15.439 38.243 86.927 1.00 21.87 71 GLY G CA 1
ATOM 5505 C C . GLY G 1 71 ? 16.526 37.675 86.007 1.00 22.09 71 GLY G C 1
ATOM 5506 O O . GLY G 1 71 ? 16.357 36.587 85.458 1.00 21.90 71 GLY G O 1
ATOM 5507 N N . SER G 1 72 ? 17.674 38.378 85.910 1.00 23.37 72 SER G N 1
ATOM 5508 C CA . SER G 1 72 ? 18.744 37.986 84.995 1.00 23.80 72 SER G CA 1
ATOM 5509 C C . SER G 1 72 ? 19.946 37.447 85.753 1.00 22.79 72 SER G C 1
ATOM 5510 O O . SER G 1 72 ? 20.160 37.779 86.921 1.00 21.85 72 SER G O 1
ATOM 5513 N N . GLU G 1 73 ? 20.725 36.608 85.055 1.00 21.35 73 GLU G N 1
ATOM 5514 C CA . GLU G 1 73 ? 22.057 36.244 85.486 1.00 24.77 73 GLU G CA 1
ATOM 5515 C C . GLU G 1 73 ? 23.010 37.270 84.886 1.00 24.16 73 GLU G C 1
ATOM 5516 O O . GLU G 1 73 ? 23.125 37.364 83.662 1.00 26.84 73 GLU G O 1
ATOM 5522 N N . ILE G 1 74 ? 23.587 38.118 85.747 1.00 22.95 74 ILE G N 1
ATOM 5523 C CA . ILE G 1 74 ? 24.440 39.205 85.298 1.00 25.29 74 ILE G CA 1
ATOM 5524 C C . ILE G 1 74 ? 25.894 38.870 85.624 1.00 27.41 74 ILE G C 1
ATOM 5525 O O . ILE G 1 74 ? 26.219 38.520 86.758 1.00 24.58 74 ILE G O 1
ATOM 5530 N N . THR G 1 75 ? 26.747 38.935 84.588 1.00 28.55 75 THR G N 1
ATOM 5531 C CA . THR G 1 75 ? 28.175 38.688 84.722 1.00 29.65 75 THR G CA 1
ATOM 5532 C C . THR G 1 75 ? 28.926 39.855 84.094 1.00 32.68 75 THR G C 1
ATOM 5533 O O . THR G 1 75 ? 28.400 40.530 83.205 1.00 26.86 75 THR G O 1
ATOM 5537 N N . THR G 1 76 ? 30.145 40.107 84.593 1.00 35.06 76 THR G N 1
ATOM 5538 C CA . THR G 1 76 ? 30.968 41.204 84.105 1.00 37.94 76 THR G CA 1
ATOM 5539 C C . THR G 1 76 ? 32.394 40.709 83.888 1.00 42.05 76 THR G C 1
ATOM 5540 O O . THR G 1 76 ? 32.809 39.712 84.479 1.00 34.79 76 THR G O 1
ATOM 5544 N N . LYS G 1 77 ? 33.121 41.405 83.006 1.00 47.13 77 LYS G N 1
ATOM 5545 C CA . LYS G 1 77 ? 34.533 41.141 82.783 1.00 49.02 77 LYS G CA 1
ATOM 5546 C C . LYS G 1 77 ? 35.172 42.401 82.208 1.00 48.22 77 LYS G C 1
ATOM 5547 O O . LYS G 1 77 ? 34.514 43.169 81.503 1.00 44.13 77 LYS G O 1
ATOM 5553 N N . GLU G 1 78 ? 36.461 42.593 82.503 1.00 52.97 78 GLU G N 1
ATOM 5554 C CA . GLU G 1 78 ? 37.198 43.746 82.013 1.00 52.96 78 GLU G CA 1
ATOM 5555 C C . GLU G 1 78 ? 37.538 43.511 80.542 1.00 45.74 78 GLU G C 1
ATOM 5556 O O . GLU G 1 78 ? 37.901 42.399 80.159 1.00 43.54 78 GLU G O 1
ATOM 5562 N N . SER G 1 79 ? 37.362 44.557 79.717 1.00 47.68 79 SER G N 1
ATOM 5563 C CA . SER G 1 79 ? 37.605 44.462 78.283 1.00 53.46 79 SER G CA 1
ATOM 5564 C C . SER G 1 79 ? 38.137 45.795 77.758 1.00 59.98 79 SER G C 1
ATOM 5565 O O . SER G 1 79 ? 37.360 46.688 77.411 1.00 57.93 79 SER G O 1
ATOM 5568 N N . GLY G 1 80 ? 39.473 45.913 77.702 1.00 65.37 80 GLY G N 1
ATOM 5569 C CA . GLY G 1 80 ? 40.125 47.125 77.238 1.00 58.34 80 GLY G CA 1
ATOM 5570 C C . GLY G 1 80 ? 39.912 48.274 78.222 1.00 57.70 80 GLY G C 1
ATOM 5571 O O . GLY G 1 80 ? 40.270 48.163 79.394 1.00 55.90 80 GLY G O 1
ATOM 5572 N N . GLU G 1 81 ? 39.243 49.341 77.746 1.00 61.25 81 GLU G N 1
ATOM 5573 C CA . GLU G 1 81 ? 38.960 50.516 78.562 1.00 64.88 81 GLU G CA 1
ATOM 5574 C C . GLU G 1 81 ? 37.490 50.503 79.006 1.00 59.16 81 GLU G C 1
ATOM 5575 O O . GLU G 1 81 ? 36.946 51.544 79.378 1.00 51.20 81 GLU G O 1
ATOM 5581 N N . PHE G 1 82 ? 36.873 49.302 79.022 1.00 53.52 82 PHE G N 1
ATOM 5582 C CA . PHE G 1 82 ? 35.459 49.168 79.352 1.00 50.81 82 PHE G CA 1
ATOM 5583 C C . PHE G 1 82 ? 35.236 47.958 80.256 1.00 48.32 82 PHE G C 1
ATOM 5584 O O . PHE G 1 82 ? 36.096 47.082 80.363 1.00 49.39 82 PHE G O 1
ATOM 5592 N N . VAL G 1 83 ? 34.072 47.953 80.926 1.00 39.53 83 VAL G N 1
ATOM 5593 C CA . VAL G 1 83 ? 33.598 46.805 81.685 1.00 37.31 83 VAL G CA 1
ATOM 5594 C C . VAL G 1 83 ? 32.428 46.207 80.908 1.00 34.24 83 VAL G C 1
ATOM 5595 O O . VAL G 1 83 ? 31.423 46.881 80.684 1.00 33.93 83 VAL G O 1
ATOM 5599 N N . GLU G 1 84 ? 32.603 44.962 80.441 1.00 31.98 84 GLU G N 1
ATOM 5600 C CA . GLU G 1 84 ? 31.590 44.283 79.650 1.00 34.57 84 GLU G CA 1
ATOM 5601 C C . GLU G 1 84 ? 30.562 43.651 80.589 1.00 34.08 84 GLU G C 1
ATOM 5602 O O . GLU G 1 84 ? 30.892 42.745 81.348 1.00 31.41 84 GLU G O 1
ATOM 5608 N N . VAL G 1 85 ? 29.306 44.128 80.501 1.00 33.54 85 VAL G N 1
ATOM 5609 C CA . VAL G 1 85 ? 28.217 43.629 81.332 1.00 29.18 85 VAL G CA 1
ATOM 5610 C C . VAL G 1 85 ? 27.291 42.783 80.457 1.00 29.92 85 VAL G C 1
ATOM 5611 O O . VAL G 1 85 ? 26.768 43.271 79.458 1.00 29.50 85 VAL G O 1
ATOM 5615 N N . THR G 1 86 ? 27.093 41.514 80.856 1.00 25.57 86 THR G N 1
ATOM 5616 C CA . THR G 1 86 ? 26.247 40.588 80.115 1.00 27.49 86 THR G CA 1
ATOM 5617 C C . THR G 1 86 ? 24.990 40.290 80.931 1.00 27.34 86 THR G C 1
ATOM 5618 O O . THR G 1 86 ? 25.077 39.982 82.117 1.00 25.62 86 THR G O 1
ATOM 5622 N N . TYR G 1 87 ? 23.823 40.390 80.269 1.00 25.88 87 TYR G N 1
ATOM 5623 C CA . TYR G 1 87 ? 22.541 40.054 80.872 1.00 25.59 87 TYR G CA 1
ATOM 5624 C C . TYR G 1 87 ? 21.997 38.801 80.199 1.00 24.78 87 TYR G C 1
ATOM 5625 O O . TYR G 1 87 ? 21.867 38.760 78.977 1.00 26.65 87 TYR G O 1
ATOM 5634 N N . HIS G 1 88 ? 21.730 37.767 81.006 1.00 22.61 88 HIS G N 1
ATOM 5635 C CA . HIS G 1 88 ? 21.116 36.542 80.525 1.00 25.83 88 HIS G CA 1
ATOM 5636 C C . HIS G 1 88 ? 19.751 36.408 81.193 1.00 25.23 88 HIS G C 1
ATOM 5637 O O . HIS G 1 88 ? 19.670 36.093 82.379 1.00 21.83 88 HIS G O 1
ATOM 5644 N N . TYR G 1 89 ? 18.685 36.727 80.437 1.00 23.41 89 TYR G N 1
ATOM 5645 C CA . TYR G 1 89 ? 17.330 36.725 80.972 1.00 22.41 89 TYR G CA 1
ATOM 5646 C C . TYR G 1 89 ? 16.496 35.659 80.267 1.00 23.15 89 TYR G C 1
ATOM 5647 O O . TYR G 1 89 ? 16.417 35.641 79.041 1.00 23.13 89 TYR G O 1
ATOM 5656 N N . VAL G 1 90 ? 15.808 34.824 81.074 1.00 22.03 90 VAL G N 1
ATOM 5657 C CA . VAL G 1 90 ? 14.941 33.772 80.560 1.00 22.41 90 VAL G CA 1
ATOM 5658 C C . VAL G 1 90 ? 13.527 33.997 81.107 1.00 24.26 90 VAL G C 1
ATOM 5659 O O . VAL G 1 90 ? 13.352 34.264 82.297 1.00 24.38 90 VAL G O 1
ATOM 5663 N N . MET G 1 91 ? 12.529 33.876 80.220 1.00 23.84 91 MET G N 1
ATOM 5664 C CA . MET G 1 91 ? 11.123 33.997 80.593 1.00 23.44 91 MET G CA 1
ATOM 5665 C C . MET G 1 91 ? 10.309 32.970 79.809 1.00 25.52 91 MET G C 1
ATOM 5666 O O . MET G 1 91 ? 10.621 32.676 78.655 1.00 28.84 91 MET G O 1
ATOM 5671 N N . LYS G 1 92 ? 9.297 32.392 80.473 1.00 25.71 92 LYS G N 1
ATOM 5672 C CA . LYS G 1 92 ? 8.432 31.401 79.856 1.00 28.48 92 LYS G CA 1
ATOM 5673 C C . LYS G 1 92 ? 7.070 32.025 79.587 1.00 24.81 92 LYS G C 1
ATOM 5674 O O . LYS G 1 92 ? 6.397 32.482 80.512 1.00 23.20 92 LYS G O 1
ATOM 5680 N N . VAL G 1 93 ? 6.679 32.033 78.305 1.00 20.67 93 VAL G N 1
ATOM 5681 C CA . VAL G 1 93 ? 5.422 32.613 77.872 1.00 23.20 93 VAL G CA 1
ATOM 5682 C C . VAL G 1 93 ? 4.448 31.481 77.561 1.00 24.12 93 VAL G C 1
ATOM 5683 O O . VAL G 1 93 ? 4.805 30.540 76.851 1.00 23.36 93 VAL G O 1
ATOM 5687 N N . PRO G 1 94 ? 3.201 31.510 78.106 1.00 23.45 94 PRO G N 1
ATOM 5688 C CA . PRO G 1 94 ? 2.200 30.503 77.761 1.00 23.92 94 PRO G CA 1
ATOM 5689 C C . PRO G 1 94 ? 2.014 30.440 76.244 1.00 23.31 94 PRO G C 1
ATOM 5690 O O . PRO G 1 94 ? 1.993 31.473 75.580 1.00 20.82 94 PRO G O 1
ATOM 5694 N N . LYS G 1 95 ? 1.853 29.220 75.710 1.00 22.77 95 LYS G N 1
ATOM 5695 C CA . LYS G 1 95 ? 1.678 29.026 74.272 1.00 24.84 95 LYS G CA 1
ATOM 5696 C C . LYS G 1 95 ? 0.373 29.678 73.791 1.00 26.62 95 LYS G C 1
ATOM 5697 O O . LYS G 1 95 ? 0.226 29.946 72.601 1.00 25.23 95 LYS G O 1
ATOM 5703 N N . THR G 1 96 ? -0.559 29.949 74.733 1.00 22.11 96 THR G N 1
ATOM 5704 C CA . THR G 1 96 ? -1.861 30.530 74.399 1.00 23.86 96 THR G CA 1
ATOM 5705 C C . THR G 1 96 ? -1.800 32.071 74.408 1.00 24.88 96 THR G C 1
ATOM 5706 O O . THR G 1 96 ? -2.794 32.721 74.089 1.00 26.40 96 THR G O 1
ATOM 5710 N N . ASP G 1 97 ? -0.631 32.648 74.764 1.00 23.15 97 ASP G N 1
ATOM 5711 C CA . ASP G 1 97 ? -0.495 34.102 74.869 1.00 24.33 97 ASP G CA 1
ATOM 5712 C C . ASP G 1 97 ? -0.775 34.737 73.500 1.00 27.55 97 ASP G C 1
ATOM 5713 O O . ASP G 1 97 ? -0.151 34.379 72.507 1.00 24.70 97 ASP G O 1
ATOM 5718 N N . LYS G 1 98 ? -1.630 35.774 73.504 1.00 25.26 98 LYS G N 1
ATOM 5719 C CA . LYS G 1 98 ? -2.111 36.412 72.278 1.00 27.63 98 LYS G CA 1
ATOM 5720 C C . LYS G 1 98 ? -1.042 37.321 71.646 1.00 26.34 98 LYS G C 1
ATOM 5721 O O . LYS G 1 98 ? -1.189 37.726 70.497 1.00 29.17 98 LYS G O 1
ATOM 5727 N N . ASN G 1 99 ? 0.015 37.658 72.408 1.00 26.50 99 ASN G N 1
ATOM 5728 C CA . ASN G 1 99 ? 1.068 38.549 71.916 1.00 29.29 99 ASN G CA 1
ATOM 5729 C C . ASN G 1 99 ? 2.257 37.739 71.373 1.00 27.85 99 ASN G C 1
ATOM 5730 O O . ASN G 1 99 ? 3.144 38.302 70.730 1.00 26.96 99 ASN G O 1
ATOM 5735 N N . LEU G 1 100 ? 2.241 36.414 71.599 1.00 23.46 100 LEU G N 1
ATOM 5736 C CA . LEU G 1 100 ? 3.380 35.558 71.283 1.00 24.56 100 LEU G CA 1
ATOM 5737 C C . LEU G 1 100 ? 3.584 35.429 69.760 1.00 22.15 100 LEU G C 1
ATOM 5738 O O . LEU G 1 100 ? 4.723 35.454 69.300 1.00 22.18 100 LEU G O 1
ATOM 5743 N N . PRO G 1 101 ? 2.512 35.253 68.932 1.00 22.50 101 PRO G N 1
ATOM 5744 C CA . PRO G 1 101 ? 2.693 35.090 67.481 1.00 26.24 101 PRO G CA 1
ATOM 5745 C C . PRO G 1 101 ? 3.497 36.211 66.812 1.00 28.93 101 PRO G C 1
ATOM 5746 O O . PRO G 1 101 ? 4.472 35.942 66.116 1.00 26.64 101 PRO G O 1
ATOM 5750 N N . ARG G 1 102 ? 3.094 37.471 67.060 1.00 28.55 102 ARG G N 1
ATOM 5751 C CA . ARG G 1 102 ? 3.770 38.625 66.470 1.00 30.15 102 ARG G CA 1
ATOM 5752 C C . ARG G 1 102 ? 5.189 38.752 67.027 1.00 29.39 102 ARG G C 1
ATOM 5753 O O . ARG G 1 102 ? 6.091 39.171 66.312 1.00 28.07 102 ARG G O 1
ATOM 5761 N N . PHE G 1 103 ? 5.375 38.379 68.305 1.00 26.09 103 PHE G N 1
ATOM 5762 C CA . PHE G 1 103 ? 6.684 38.456 68.945 1.00 24.93 103 PHE G CA 1
ATOM 5763 C C . PHE G 1 103 ? 7.660 37.503 68.243 1.00 24.02 103 PHE G C 1
ATOM 5764 O O . PHE G 1 103 ? 8.783 37.889 67.924 1.00 22.78 103 PHE G O 1
ATOM 5772 N N . LEU G 1 104 ? 7.222 36.250 68.031 1.00 23.86 104 LEU G N 1
ATOM 5773 C CA . LEU G 1 104 ? 8.070 35.219 67.432 1.00 25.88 104 LEU G CA 1
ATOM 5774 C C . LEU G 1 104 ? 8.456 35.602 65.998 1.00 25.49 104 LEU G C 1
ATOM 5775 O O . LEU G 1 104 ? 9.549 35.269 65.545 1.00 24.44 104 LEU G O 1
ATOM 5780 N N . GLU G 1 105 ? 7.563 36.325 65.303 1.00 25.73 105 GLU G N 1
ATOM 5781 C CA . GLU G 1 105 ? 7.812 36.750 63.928 1.00 30.58 105 GLU G CA 1
ATOM 5782 C C . GLU G 1 105 ? 8.984 37.745 63.868 1.00 28.76 105 GLU G C 1
ATOM 5783 O O . GLU G 1 105 ? 9.617 37.883 62.826 1.00 28.85 105 GLU G O 1
ATOM 5789 N N . GLN G 1 106 ? 9.270 38.422 64.998 1.00 23.29 106 GLN G N 1
ATOM 5790 C CA . GLN G 1 106 ? 10.345 39.409 65.058 1.00 21.93 106 GLN G CA 1
ATOM 5791 C C . GLN G 1 106 ? 11.705 38.724 65.235 1.00 22.27 106 GLN G C 1
ATOM 5792 O O . GLN G 1 106 ? 12.732 39.287 64.859 1.00 24.69 106 GLN G O 1
ATOM 5798 N N . VAL G 1 107 ? 11.707 37.534 65.859 1.00 22.22 107 VAL G N 1
ATOM 5799 C CA . VAL G 1 107 ? 12.947 36.825 66.164 1.00 22.24 107 VAL G CA 1
ATOM 5800 C C . VAL G 1 107 ? 13.579 36.340 64.851 1.00 26.61 107 VAL G C 1
ATOM 5801 O O . VAL G 1 107 ? 13.016 35.489 64.166 1.00 27.07 107 VAL G O 1
ATOM 5805 N N . SER G 1 108 ? 14.766 36.901 64.526 1.00 30.62 108 SER G N 1
ATOM 5806 C CA . SER G 1 108 ? 15.503 36.572 63.302 1.00 31.97 108 SER G CA 1
ATOM 5807 C C . SER G 1 108 ? 14.629 36.828 62.066 1.00 30.90 108 SER G C 1
ATOM 5808 O O . SER G 1 108 ? 14.703 36.089 61.083 1.00 34.11 108 SER G O 1
ATOM 5811 N N . ALA G 1 109 ? 13.869 37.934 62.104 1.00 27.47 109 ALA G N 1
ATOM 5812 C CA . ALA G 1 109 ? 12.977 38.308 61.012 1.00 32.46 109 ALA G CA 1
ATOM 5813 C C . ALA G 1 109 ? 13.787 38.684 59.766 1.00 34.95 109 ALA G C 1
ATOM 5814 O O . ALA G 1 109 ? 13.351 38.433 58.644 1.00 34.68 109 ALA G O 1
ATOM 5816 N N . TYR G 1 110 ? 14.985 39.262 59.987 1.00 31.17 110 TYR G N 1
ATOM 5817 C CA . TYR G 1 110 ? 15.844 39.731 58.901 1.00 34.11 110 TYR G CA 1
ATOM 5818 C C . TYR G 1 110 ? 16.210 38.559 57.978 1.00 34.24 110 TYR G C 1
ATOM 5819 O O . TYR G 1 110 ? 16.389 38.751 56.776 1.00 35.44 110 TYR G O 1
ATOM 5828 N N . SER G 1 111 ? 16.378 37.360 58.570 1.00 36.06 111 SER G N 1
ATOM 5829 C CA . SER G 1 111 ? 16.725 36.162 57.818 1.00 38.06 111 SER G CA 1
ATOM 5830 C C . SER G 1 111 ? 15.484 35.272 57.661 1.00 40.34 111 SER G C 1
ATOM 5831 O O . SER G 1 111 ? 15.622 34.214 57.018 1.00 48.90 111 SER G O 1
ATOM 5834 N N . LYS H 1 10 ? 0.940 63.485 92.880 1.00 38.77 10 LYS H N 1
ATOM 5835 C CA . LYS H 1 10 ? 1.135 62.229 93.660 1.00 37.90 10 LYS H CA 1
ATOM 5836 C C . LYS H 1 10 ? 0.640 62.429 95.095 1.00 35.33 10 LYS H C 1
ATOM 5837 O O . LYS H 1 10 ? 0.756 63.518 95.654 1.00 33.60 10 LYS H O 1
ATOM 5843 N N . GLN H 1 11 ? 0.099 61.350 95.679 1.00 33.23 11 GLN H N 1
ATOM 5844 C CA . GLN H 1 11 ? -0.437 61.380 97.034 1.00 30.71 11 GLN H CA 1
ATOM 5845 C C . GLN H 1 11 ? 0.681 61.678 98.039 1.00 28.47 11 GLN H C 1
ATOM 5846 O O . GLN H 1 11 ? 0.486 62.460 98.963 1.00 28.73 11 GLN H O 1
ATOM 5852 N N . MET H 1 12 ? 1.882 61.129 97.784 1.00 27.12 12 MET H N 1
ATOM 5853 C CA . MET H 1 12 ? 3.014 61.276 98.700 1.00 29.02 12 MET H CA 1
ATOM 5854 C C . MET H 1 12 ? 3.602 62.699 98.637 1.00 28.33 12 MET H C 1
ATOM 5855 O O . MET H 1 12 ? 4.450 63.048 99.456 1.00 29.37 12 MET H O 1
ATOM 5860 N N . ASP H 1 13 ? 3.155 63.507 97.656 1.00 29.94 13 ASP H N 1
ATOM 5861 C CA . ASP H 1 13 ? 3.572 64.904 97.556 1.00 31.62 13 ASP H CA 1
ATOM 5862 C C . ASP H 1 13 ? 2.679 65.781 98.449 1.00 33.44 13 ASP H C 1
ATOM 5863 O O . ASP H 1 13 ? 3.002 66.941 98.697 1.00 39.55 13 ASP H O 1
ATOM 5868 N N . LYS H 1 14 ? 1.551 65.210 98.918 1.00 31.10 14 LYS H N 1
ATOM 5869 C CA . LYS H 1 14 ? 0.614 65.919 99.782 1.00 30.74 14 LYS H CA 1
ATOM 5870 C C . LYS H 1 14 ? 0.951 65.643 101.246 1.00 27.88 14 LYS H C 1
ATOM 5871 O O . LYS H 1 14 ? 1.622 64.656 101.556 1.00 24.57 14 LYS H O 1
ATOM 5877 N N . PRO H 1 15 ? 0.458 66.478 102.203 1.00 27.77 15 PRO H N 1
ATOM 5878 C CA . PRO H 1 15 ? 0.569 66.153 103.620 1.00 27.70 15 PRO H CA 1
ATOM 5879 C C . PRO H 1 15 ? -0.262 64.894 103.879 1.00 22.78 15 PRO H C 1
ATOM 5880 O O . PRO H 1 15 ? -1.270 64.666 103.208 1.00 22.39 15 PRO H O 1
ATOM 5884 N N . GLU H 1 16 ? 0.149 64.109 104.882 1.00 24.69 16 GLU H N 1
ATOM 5885 C CA . GLU H 1 16 ? -0.433 62.794 105.141 1.00 25.59 16 GLU H CA 1
ATOM 5886 C C . GLU H 1 16 ? -1.967 62.867 105.230 1.00 23.44 16 GLU H C 1
ATOM 5887 O O . GLU H 1 16 ? -2.658 62.029 104.654 1.00 21.35 16 GLU H O 1
ATOM 5893 N N . TRP H 1 17 ? -2.487 63.894 105.918 1.00 23.45 17 TRP H N 1
ATOM 5894 C CA . TRP H 1 17 ? -3.922 63.990 106.197 1.00 23.43 17 TRP H CA 1
ATOM 5895 C C . TRP H 1 17 ? -4.741 64.322 104.931 1.00 21.40 17 TRP H C 1
ATOM 5896 O O . TRP H 1 17 ? -5.963 64.219 104.956 1.00 24.80 17 TRP H O 1
ATOM 5907 N N . LYS H 1 18 ? -4.063 64.654 103.811 1.00 20.50 18 LYS H N 1
ATOM 5908 C CA . LYS H 1 18 ? -4.761 64.968 102.561 1.00 22.72 18 LYS H CA 1
ATOM 5909 C C . LYS H 1 18 ? -4.591 63.843 101.530 1.00 22.07 18 LYS H C 1
ATOM 5910 O O . LYS H 1 18 ? -5.085 63.959 100.411 1.00 25.73 18 LYS H O 1
ATOM 5916 N N . ARG H 1 19 ? -3.993 62.718 101.946 1.00 22.71 19 ARG H N 1
ATOM 5917 C CA . ARG H 1 19 ? -3.735 61.613 101.032 1.00 22.14 19 ARG H CA 1
ATOM 5918 C C . ARG H 1 19 ? -4.996 60.777 100.846 1.00 25.80 19 ARG H C 1
ATOM 5919 O O . ARG H 1 19 ? -5.778 60.595 101.779 1.00 22.32 19 ARG H O 1
ATOM 5927 N N . VAL H 1 20 ? -5.203 60.333 99.599 1.00 26.46 20 VAL H N 1
ATOM 5928 C CA . VAL H 1 20 ? -6.294 59.446 99.242 1.00 23.77 20 VAL H CA 1
ATOM 5929 C C . VAL H 1 20 ? -5.671 58.226 98.561 1.00 25.28 20 VAL H C 1
ATOM 5930 O O . VAL H 1 20 ? -5.316 58.286 97.386 1.00 27.46 20 VAL H O 1
ATOM 5934 N N . PRO H 1 21 ? -5.449 57.110 99.301 1.00 26.56 21 PRO H N 1
ATOM 5935 C CA . PRO H 1 21 ? -4.724 55.962 98.757 1.00 24.04 21 PRO H CA 1
ATOM 5936 C C . PRO H 1 21 ? -5.446 55.246 97.620 1.00 25.44 21 PRO H C 1
ATOM 5937 O O . PRO H 1 21 ? -6.675 55.202 97.585 1.00 23.39 21 PRO H O 1
ATOM 5941 N N . ASN H 1 22 ? -4.651 54.689 96.698 1.00 25.11 22 ASN H N 1
ATOM 5942 C CA . ASN H 1 22 ? -5.158 53.959 95.546 1.00 28.76 22 ASN H CA 1
ATOM 5943 C C . ASN H 1 22 ? -4.256 52.735 95.320 1.00 29.61 22 ASN H C 1
ATOM 5944 O O . ASN H 1 22 ? -3.465 52.386 96.186 1.00 29.73 22 ASN H O 1
ATOM 5949 N N . SER H 1 23 ? -4.385 52.091 94.150 1.00 29.51 23 SER H N 1
ATOM 5950 C CA . SER H 1 23 ? -3.619 50.886 93.845 1.00 32.47 23 SER H CA 1
ATOM 5951 C C . SER H 1 23 ? -2.138 51.221 93.586 1.00 30.24 23 SER H C 1
ATOM 5952 O O . SER H 1 23 ? -1.273 50.365 93.763 1.00 32.87 23 SER H O 1
ATOM 5955 N N . GLU H 1 24 ? -1.866 52.464 93.138 1.00 30.65 24 GLU H N 1
ATOM 5956 C CA . GLU H 1 24 ? -0.501 52.915 92.859 1.00 32.37 24 GLU H CA 1
ATOM 5957 C C . GLU H 1 24 ? 0.188 53.295 94.175 1.00 30.74 24 GLU H C 1
ATOM 5958 O O . GLU H 1 24 ? 1.285 52.817 94.464 1.00 29.57 24 GLU H O 1
ATOM 5964 N N . GLU H 1 25 ? -0.417 54.256 94.893 1.00 28.87 25 GLU H N 1
ATOM 5965 C CA . GLU H 1 25 ? 0.055 54.690 96.204 1.00 27.15 25 GLU H CA 1
ATOM 5966 C C . GLU H 1 25 ? -0.971 54.243 97.237 1.00 27.35 25 GLU H C 1
ATOM 5967 O O . GLU H 1 25 ? -1.946 54.947 97.493 1.00 25.85 25 GLU H O 1
ATOM 5973 N N . ASP H 1 26 ? -0.747 53.060 97.816 1.00 24.37 26 ASP H N 1
ATOM 5974 C CA . ASP H 1 26 ? -1.746 52.414 98.650 1.00 27.22 26 ASP H CA 1
ATOM 5975 C C . ASP H 1 26 ? -1.624 52.895 100.100 1.00 26.12 26 ASP H C 1
ATOM 5976 O O . ASP H 1 26 ? -0.864 53.816 100.399 1.00 27.96 26 ASP H O 1
ATOM 5981 N N . VAL H 1 27 ? -2.414 52.261 100.983 1.00 27.30 27 VAL H N 1
ATOM 5982 C CA . VAL H 1 27 ? -2.517 52.645 102.387 1.00 25.65 27 VAL H CA 1
ATOM 5983 C C . VAL H 1 27 ? -1.159 52.501 103.078 1.00 26.79 27 VAL H C 1
ATOM 5984 O O . VAL H 1 27 ? -0.798 53.334 103.903 1.00 24.77 27 VAL H O 1
ATOM 5988 N N . ARG H 1 28 ? -0.453 51.399 102.789 1.00 27.15 28 ARG H N 1
ATOM 5989 C CA . ARG H 1 28 ? 0.835 51.130 103.413 1.00 27.55 28 ARG H CA 1
ATOM 5990 C C . ARG H 1 28 ? 1.815 52.267 103.098 1.00 26.10 28 ARG H C 1
ATOM 5991 O O . ARG H 1 28 ? 2.587 52.676 103.957 1.00 24.55 28 ARG H O 1
ATOM 5999 N N . LYS H 1 29 ? 1.813 52.725 101.840 1.00 25.00 29 LYS H N 1
ATOM 6000 C CA . LYS H 1 29 ? 2.730 53.768 101.405 1.00 27.61 29 LYS H CA 1
ATOM 6001 C C . LYS H 1 29 ? 2.303 55.120 101.988 1.00 25.76 29 LYS H C 1
ATOM 6002 O O . LYS H 1 29 ? 3.142 55.877 102.473 1.00 23.64 29 LYS H O 1
ATOM 6008 N N . CYS H 1 30 ? 0.984 55.379 101.994 1.00 23.15 30 CYS H N 1
ATOM 6009 C CA . CYS H 1 30 ? 0.446 56.671 102.411 1.00 23.18 30 CYS H CA 1
ATOM 6010 C C . CYS H 1 30 ? 0.425 56.825 103.940 1.00 22.31 30 CYS H C 1
ATOM 6011 O O . CYS H 1 30 ? 0.690 57.916 104.443 1.00 21.30 30 CYS H O 1
ATOM 6014 N N . PHE H 1 31 ? 0.059 55.747 104.672 1.00 23.04 31 PHE H N 1
ATOM 6015 C CA . PHE H 1 31 ? -0.170 55.857 106.119 1.00 24.65 31 PHE H CA 1
ATOM 6016 C C . PHE H 1 31 ? 0.657 54.839 106.918 1.00 24.79 31 PHE H C 1
ATOM 6017 O O . PHE H 1 31 ? 0.531 54.779 108.141 1.00 25.20 31 PHE H O 1
ATOM 6025 N N . GLY H 1 32 ? 1.507 54.056 106.237 1.00 28.02 32 GLY H N 1
ATOM 6026 C CA . GLY H 1 32 ? 2.351 53.079 106.916 1.00 24.79 32 GLY H CA 1
ATOM 6027 C C . GLY H 1 32 ? 1.595 51.779 107.206 1.00 26.74 32 GLY H C 1
ATOM 6028 O O . GLY H 1 32 ? 0.391 51.682 106.954 1.00 25.11 32 GLY H O 1
ATOM 6029 N N . PRO H 1 33 ? 2.268 50.765 107.807 1.00 27.80 33 PRO H N 1
ATOM 6030 C CA . PRO H 1 33 ? 1.639 49.468 108.075 1.00 28.21 33 PRO H CA 1
ATOM 6031 C C . PRO H 1 33 ? 0.540 49.529 109.131 1.00 25.37 33 PRO H C 1
ATOM 6032 O O . PRO H 1 33 ? 0.532 50.426 109.974 1.00 23.53 33 PRO H O 1
ATOM 6036 N N . ARG H 1 34 ? -0.381 48.554 109.074 1.00 22.92 34 ARG H N 1
ATOM 6037 C CA . ARG H 1 34 ? -1.462 48.457 110.041 1.00 24.70 34 ARG H CA 1
ATOM 6038 C C . ARG H 1 34 ? -0.869 48.171 111.422 1.00 27.53 34 ARG H C 1
ATOM 6039 O O . ARG H 1 34 ? 0.128 47.458 111.540 1.00 26.73 34 ARG H O 1
ATOM 6047 N N . SER H 1 35 ? -1.484 48.760 112.455 1.00 25.97 35 SER H N 1
ATOM 6048 C CA . SER H 1 35 ? -1.010 48.627 113.825 1.00 26.29 35 SER H CA 1
ATOM 6049 C C . SER H 1 35 ? -2.149 48.951 114.791 1.00 26.90 35 SER H C 1
ATOM 6050 O O . SER H 1 35 ? -3.245 49.273 114.363 1.00 24.28 35 SER H O 1
ATOM 6053 N N . VAL H 1 36 ? -1.851 48.915 116.098 1.00 25.11 36 VAL H N 1
ATOM 6054 C CA . VAL H 1 36 ? -2.841 49.227 117.126 1.00 28.09 36 VAL H CA 1
ATOM 6055 C C . VAL H 1 36 ? -3.241 50.713 117.029 1.00 27.63 36 VAL H C 1
ATOM 6056 O O . VAL H 1 36 ? -4.338 51.081 117.439 1.00 26.62 36 VAL H O 1
ATOM 6060 N N . SER H 1 37 ? -2.331 51.554 116.486 1.00 23.81 37 SER H N 1
ATOM 6061 C CA . SER H 1 37 ? -2.570 52.994 116.353 1.00 26.54 37 SER H CA 1
ATOM 6062 C C . SER H 1 37 ? -3.332 53.305 115.054 1.00 26.53 37 SER H C 1
ATOM 6063 O O . SER H 1 37 ? -4.019 54.324 114.970 1.00 23.44 37 SER H O 1
ATOM 6066 N N . ARG H 1 38 ? -3.078 52.497 114.007 1.00 21.66 38 ARG H N 1
ATOM 6067 C CA . ARG H 1 38 ? -3.756 52.624 112.715 1.00 26.71 38 ARG H CA 1
ATOM 6068 C C . ARG H 1 38 ? -4.195 51.223 112.284 1.00 21.48 38 ARG H C 1
ATOM 6069 O O . ARG H 1 38 ? -3.486 50.554 111.542 1.00 23.14 38 ARG H O 1
ATOM 6077 N N . ASN H 1 39 ? -5.416 50.832 112.697 1.00 23.64 39 ASN H N 1
ATOM 6078 C CA . ASN H 1 39 ? -5.824 49.423 112.692 1.00 24.06 39 ASN H CA 1
ATOM 6079 C C . ASN H 1 39 ? -6.931 49.119 111.667 1.00 25.28 39 ASN H C 1
ATOM 6080 O O . ASN H 1 39 ? -7.367 47.975 111.578 1.00 22.70 39 ASN H O 1
ATOM 6085 N N . PHE H 1 40 ? -7.300 50.094 110.826 1.00 21.50 40 PHE H N 1
ATOM 6086 C CA . PHE H 1 40 ? -8.448 49.913 109.937 1.00 21.95 40 PHE H CA 1
ATOM 6087 C C . PHE H 1 40 ? -7.994 49.472 108.542 1.00 20.15 40 PHE H C 1
ATOM 6088 O O . PHE H 1 40 ? -7.091 50.074 107.956 1.00 21.68 40 PHE H O 1
ATOM 6096 N N . GLY H 1 41 ? -8.669 48.428 108.007 1.00 22.10 41 GLY H N 1
ATOM 6097 C CA . GLY H 1 41 ? -8.491 48.008 106.621 1.00 21.69 41 GLY H CA 1
ATOM 6098 C C . GLY H 1 41 ? -7.959 46.578 106.502 1.00 25.08 41 GLY H C 1
ATOM 6099 O O . GLY H 1 41 ? -6.909 46.252 107.053 1.00 24.14 41 GLY H O 1
ATOM 6100 N N . ASP H 1 42 ? -8.660 45.758 105.692 1.00 25.51 42 ASP H N 1
ATOM 6101 C CA . ASP H 1 42 ? -8.212 44.407 105.374 1.00 27.83 42 ASP H CA 1
ATOM 6102 C C . ASP H 1 42 ? -7.143 44.507 104.282 1.00 27.47 42 ASP H C 1
ATOM 6103 O O . ASP H 1 42 ? -6.869 45.597 103.780 1.00 24.13 42 ASP H O 1
ATOM 6108 N N . SER H 1 43 ? -6.608 43.354 103.864 1.00 26.06 43 SER H N 1
ATOM 6109 C CA . SER H 1 43 ? -5.524 43.311 102.886 1.00 31.19 43 SER H CA 1
ATOM 6110 C C . SER H 1 43 ? -5.933 43.990 101.567 1.00 27.60 43 SER H C 1
ATOM 6111 O O . SER H 1 43 ? -5.093 44.578 100.895 1.00 26.57 43 SER H O 1
ATOM 6114 N N . ASP H 1 44 ? -7.230 43.912 101.214 1.00 25.20 44 ASP H N 1
ATOM 6115 C CA . ASP H 1 44 ? -7.714 44.469 99.953 1.00 29.08 44 ASP H CA 1
ATOM 6116 C C . ASP H 1 44 ? -7.702 46.007 100.021 1.00 27.40 44 ASP H C 1
ATOM 6117 O O . ASP H 1 44 ? -7.234 46.661 99.091 1.00 25.58 44 ASP H O 1
ATOM 6122 N N . LEU H 1 45 ? -8.219 46.572 101.134 1.00 23.84 45 LEU H N 1
ATOM 6123 C CA . LEU H 1 45 ? -8.229 48.028 101.330 1.00 22.92 45 LEU H CA 1
ATOM 6124 C C . LEU H 1 45 ? -6.798 48.561 101.416 1.00 22.27 45 LEU H C 1
ATOM 6125 O O . LEU H 1 45 ? -6.508 49.625 100.881 1.00 22.49 45 LEU H O 1
ATOM 6130 N N . VAL H 1 46 ? -5.925 47.838 102.127 1.00 21.69 46 VAL H N 1
ATOM 6131 C CA . VAL H 1 46 ? -4.541 48.264 102.304 1.00 22.57 46 VAL H CA 1
ATOM 6132 C C . VAL H 1 46 ? -3.848 48.356 100.940 1.00 25.02 46 VAL H C 1
ATOM 6133 O O . VAL H 1 46 ? -3.146 49.324 100.673 1.00 23.59 46 VAL H O 1
ATOM 6137 N N . GLN H 1 47 ? -4.109 47.372 100.065 1.00 27.10 47 GLN H N 1
ATOM 6138 C CA . GLN H 1 47 ? -3.389 47.243 98.800 1.00 26.76 47 GLN H CA 1
ATOM 6139 C C . GLN H 1 47 ? -4.016 48.105 97.688 1.00 23.82 47 GLN H C 1
ATOM 6140 O O . GLN H 1 47 ? -3.333 48.431 96.717 1.00 26.98 47 GLN H O 1
ATOM 6146 N N . HIS H 1 48 ? -5.312 48.466 97.825 1.00 24.61 48 HIS H N 1
ATOM 6147 C CA . HIS H 1 48 ? -6.013 49.198 96.759 1.00 26.27 48 HIS H CA 1
ATOM 6148 C C . HIS H 1 48 ? -6.560 50.555 97.238 1.00 26.83 48 HIS H C 1
ATOM 6149 O O . HIS H 1 48 ? -6.961 51.372 96.415 1.00 26.67 48 HIS H O 1
ATOM 6156 N N . GLY H 1 49 ? -6.605 50.777 98.557 1.00 24.96 49 GLY H N 1
ATOM 6157 C CA . GLY H 1 49 ? -7.116 52.031 99.100 1.00 22.82 49 GLY H CA 1
ATOM 6158 C C . GLY H 1 49 ? -8.606 52.214 98.780 1.00 23.83 49 GLY H C 1
ATOM 6159 O O . GLY H 1 49 ? -9.397 51.290 98.960 1.00 26.74 49 GLY H O 1
ATOM 6160 N N . VAL H 1 50 ? -8.949 53.382 98.198 1.00 24.19 50 VAL H N 1
ATOM 6161 C CA . VAL H 1 50 ? -10.339 53.720 97.884 1.00 27.98 50 VAL H CA 1
ATOM 6162 C C . VAL H 1 50 ? -10.785 52.975 96.613 1.00 28.83 50 VAL H C 1
ATOM 6163 O O . VAL H 1 50 ? -11.968 52.989 96.274 1.00 26.69 50 VAL H O 1
ATOM 6167 N N . GLU H 1 51 ? -9.820 52.356 95.900 1.00 28.38 51 GLU H N 1
ATOM 6168 C CA . GLU H 1 51 ? -10.117 51.591 94.693 1.00 27.69 51 GLU H CA 1
ATOM 6169 C C . GLU H 1 51 ? -10.470 50.140 95.049 1.00 26.77 51 GLU H C 1
ATOM 6170 O O . GLU H 1 51 ? -10.751 49.339 94.157 1.00 28.56 51 GLU H O 1
ATOM 6176 N N . ALA H 1 52 ? -10.428 49.803 96.355 1.00 25.64 52 ALA H N 1
ATOM 6177 C CA . ALA H 1 52 ? -10.815 48.476 96.814 1.00 27.09 52 ALA H CA 1
ATOM 6178 C C . ALA H 1 52 ? -12.275 48.213 96.427 1.00 27.52 52 ALA H C 1
ATOM 6179 O O . ALA H 1 52 ? -13.112 49.108 96.509 1.00 26.92 52 ALA H O 1
ATOM 6181 N N . LYS H 1 53 ? -12.560 46.961 96.041 1.00 29.70 53 LYS H N 1
ATOM 6182 C CA . LYS H 1 53 ? -13.867 46.562 95.520 1.00 30.65 53 LYS H CA 1
ATOM 6183 C C . LYS H 1 53 ? -15.004 47.007 96.448 1.00 29.50 53 LYS H C 1
ATOM 6184 O O . LYS H 1 53 ? -16.023 47.513 95.975 1.00 28.93 53 LYS H O 1
ATOM 6190 N N . HIS H 1 54 ? -14.838 46.773 97.761 1.00 25.16 54 HIS H N 1
ATOM 6191 C CA . HIS H 1 54 ? -15.913 47.003 98.723 1.00 25.48 54 HIS H CA 1
ATOM 6192 C C . HIS H 1 54 ? -15.741 48.327 99.484 1.00 23.00 54 HIS H C 1
ATOM 6193 O O . HIS H 1 54 ? -16.448 48.561 100.461 1.00 22.47 54 HIS H O 1
ATOM 6200 N N . PHE H 1 55 ? -14.885 49.231 98.982 1.00 24.28 55 PHE H N 1
ATOM 6201 C CA . PHE H 1 55 ? -14.650 50.494 99.673 1.00 25.93 55 PHE H CA 1
ATOM 6202 C C . PHE H 1 55 ? -15.939 51.338 99.675 1.00 26.74 55 PHE H C 1
ATOM 6203 O O . PHE H 1 55 ? -16.256 51.964 100.687 1.00 24.99 55 PHE H O 1
ATOM 6211 N N . PRO H 1 56 ? -16.715 51.401 98.551 1.00 28.64 56 PRO H N 1
ATOM 6212 C CA . PRO H 1 56 ? -17.947 52.205 98.522 1.00 29.33 56 PRO H CA 1
ATOM 6213 C C . PRO H 1 56 ? -18.958 51.902 99.641 1.00 27.69 56 PRO H C 1
ATOM 6214 O O . PRO H 1 56 ? -19.584 52.815 100.165 1.00 33.89 56 PRO H O 1
ATOM 6218 N N . THR H 1 57 ? -19.104 50.612 99.996 1.00 28.36 57 THR H N 1
ATOM 6219 C CA . THR H 1 57 ? -20.036 50.195 101.050 1.00 28.87 57 THR H CA 1
ATOM 6220 C C . THR H 1 57 ? -19.433 50.503 102.423 1.00 27.33 57 THR H C 1
ATOM 6221 O O . THR H 1 57 ? -20.132 50.954 103.319 1.00 26.55 57 THR H O 1
ATOM 6225 N N . ILE H 1 58 ? -18.144 50.193 102.584 1.00 30.10 58 ILE H N 1
ATOM 6226 C CA . ILE H 1 58 ? -17.430 50.440 103.833 1.00 29.59 58 ILE H CA 1
ATOM 6227 C C . ILE H 1 58 ? -17.452 51.944 104.144 1.00 26.05 58 ILE H C 1
ATOM 6228 O O . ILE H 1 58 ? -17.649 52.337 105.294 1.00 28.32 58 ILE H O 1
ATOM 6233 N N . ALA H 1 59 ? -17.357 52.772 103.086 1.00 25.01 59 ALA H N 1
ATOM 6234 C CA . ALA H 1 59 ? -17.306 54.225 103.224 1.00 25.33 59 ALA H CA 1
ATOM 6235 C C . ALA H 1 59 ? -18.660 54.798 103.684 1.00 28.62 59 ALA H C 1
ATOM 6236 O O . ALA H 1 59 ? -18.735 55.969 104.057 1.00 27.27 59 ALA H O 1
ATOM 6238 N N . GLU H 1 60 ? -19.727 53.974 103.637 1.00 26.25 60 GLU H N 1
ATOM 6239 C CA . GLU H 1 60 ? -21.052 54.398 104.092 1.00 29.91 60 GLU H CA 1
ATOM 6240 C C . GLU H 1 60 ? -21.025 54.747 105.586 1.00 28.47 60 GLU H C 1
ATOM 6241 O O . GLU H 1 60 ? -21.843 55.541 106.045 1.00 26.20 60 GLU H O 1
ATOM 6247 N N . LEU H 1 61 ? -20.103 54.116 106.343 1.00 27.75 61 LEU H N 1
ATOM 6248 C CA . LEU H 1 61 ? -20.005 54.339 107.782 1.00 28.09 61 LEU H CA 1
ATOM 6249 C C . LEU H 1 61 ? -18.753 55.165 108.124 1.00 28.05 61 LEU H C 1
ATOM 6250 O O . LEU H 1 61 ? -18.317 55.180 109.276 1.00 28.86 61 LEU H O 1
ATOM 6255 N N . LEU H 1 62 ? -18.202 55.870 107.116 1.00 26.63 62 LEU H N 1
ATOM 6256 C CA . LEU H 1 62 ? -17.138 56.842 107.337 1.00 26.83 62 LEU H CA 1
ATOM 6257 C C . LEU H 1 62 ? -17.773 58.228 107.363 1.00 26.15 62 LEU H C 1
ATOM 6258 O O . LEU H 1 62 ? -18.640 58.526 106.542 1.00 29.10 62 LEU H O 1
ATOM 6263 N N . PRO H 1 63 ? -17.373 59.120 108.299 1.00 29.06 63 PRO H N 1
ATOM 6264 C CA . PRO H 1 63 ? -17.948 60.457 108.364 1.00 27.29 63 PRO H CA 1
ATOM 6265 C C . PRO H 1 63 ? -17.426 61.366 107.260 1.00 28.70 63 PRO H C 1
ATOM 6266 O O . PRO H 1 63 ? -16.364 61.108 106.688 1.00 28.51 63 PRO H O 1
ATOM 6270 N N . THR H 1 64 ? -18.206 62.404 106.935 1.00 24.67 64 THR H N 1
ATOM 6271 C CA . THR H 1 64 ? -17.759 63.433 106.013 1.00 26.37 64 THR H CA 1
ATOM 6272 C C . THR H 1 64 ? -16.722 64.285 106.731 1.00 28.80 64 THR H C 1
ATOM 6273 O O . THR H 1 64 ? -16.634 64.261 107.962 1.00 23.90 64 THR H O 1
ATOM 6277 N N . GLN H 1 65 ? -15.960 65.050 105.953 1.00 26.49 65 GLN H N 1
ATOM 6278 C CA . GLN H 1 65 ? -14.946 65.939 106.492 1.00 31.32 65 GLN H CA 1
ATOM 6279 C C . GLN H 1 65 ? -15.608 66.948 107.440 1.00 29.68 65 GLN H C 1
ATOM 6280 O O . GLN H 1 65 ? -15.064 67.262 108.497 1.00 26.20 65 GLN H O 1
ATOM 6286 N N . ALA H 1 66 ? -16.817 67.403 107.065 1.00 28.02 66 ALA H N 1
ATOM 6287 C CA . ALA H 1 66 ? -17.566 68.373 107.849 1.00 25.52 66 ALA H CA 1
ATOM 6288 C C . ALA H 1 66 ? -18.043 67.746 109.163 1.00 24.81 66 ALA H C 1
ATOM 6289 O O . ALA H 1 66 ? -17.995 68.391 110.211 1.00 22.84 66 ALA H O 1
ATOM 6291 N N . ALA H 1 67 ? -18.523 66.492 109.089 1.00 24.42 67 ALA H N 1
ATOM 6292 C CA . ALA H 1 67 ? -19.008 65.777 110.266 1.00 23.44 67 ALA H CA 1
ATOM 6293 C C . ALA H 1 67 ? -17.877 65.598 111.278 1.00 23.40 67 ALA H C 1
ATOM 6294 O O . ALA H 1 67 ? -18.093 65.728 112.481 1.00 25.44 67 ALA H O 1
ATOM 6296 N N . LEU H 1 68 ? -16.667 65.317 110.773 1.00 21.22 68 LEU H N 1
ATOM 6297 C CA . LEU H 1 68 ? -15.497 65.156 111.623 1.00 22.92 68 LEU H CA 1
ATOM 6298 C C . LEU H 1 68 ? -15.220 66.464 112.363 1.00 22.20 68 LEU H C 1
ATOM 6299 O O . LEU H 1 68 ? -14.977 66.457 113.559 1.00 28.11 68 LEU H O 1
ATOM 6304 N N . ALA H 1 69 ? -15.277 67.580 111.632 1.00 23.10 69 ALA H N 1
ATOM 6305 C CA . ALA H 1 69 ? -14.950 68.887 112.185 1.00 21.21 69 ALA H CA 1
ATOM 6306 C C . ALA H 1 69 ? -15.948 69.294 113.280 1.00 22.47 69 ALA H C 1
ATOM 6307 O O . ALA H 1 69 ? -15.539 69.690 114.365 1.00 24.92 69 ALA H O 1
ATOM 6309 N N . PHE H 1 70 ? -17.252 69.121 113.003 1.00 20.40 70 PHE H N 1
ATOM 6310 C CA . PHE H 1 70 ? -18.309 69.659 113.862 1.00 22.88 70 PHE H CA 1
ATOM 6311 C C . PHE H 1 70 ? -18.864 68.605 114.832 1.00 24.01 70 PHE H C 1
ATOM 6312 O O . PHE H 1 70 ? -19.707 68.934 115.669 1.00 25.49 70 PHE H O 1
ATOM 6320 N N . GLY H 1 71 ? -18.372 67.358 114.743 1.00 22.49 71 GLY H N 1
ATOM 6321 C CA . GLY H 1 71 ? -18.864 66.281 115.600 1.00 21.60 71 GLY H CA 1
ATOM 6322 C C . GLY H 1 71 ? -17.770 65.702 116.503 1.00 20.74 71 GLY H C 1
ATOM 6323 O O . GLY H 1 71 ? -18.035 64.778 117.271 1.00 25.53 71 GLY H O 1
ATOM 6324 N N . SER H 1 72 ? -16.567 66.310 116.468 1.00 21.02 72 SER H N 1
ATOM 6325 C CA . SER H 1 72 ? -15.418 65.795 117.204 1.00 20.83 72 SER H CA 1
ATOM 6326 C C . SER H 1 72 ? -15.061 66.706 118.367 1.00 24.30 72 SER H C 1
ATOM 6327 O O . SER H 1 72 ? -15.382 67.896 118.359 1.00 22.97 72 SER H O 1
ATOM 6330 N N . GLU H 1 73 ? -14.392 66.117 119.369 1.00 23.34 73 GLU H N 1
ATOM 6331 C CA . GLU H 1 73 ? -13.696 66.876 120.385 1.00 24.41 73 GLU H CA 1
ATOM 6332 C C . GLU H 1 73 ? -12.255 67.019 119.912 1.00 24.11 73 GLU H C 1
ATOM 6333 O O . GLU H 1 73 ? -11.548 66.019 119.771 1.00 23.73 73 GLU H O 1
ATOM 6339 N N . ILE H 1 74 ? -11.877 68.244 119.536 1.00 21.31 74 ILE H N 1
ATOM 6340 C CA . ILE H 1 74 ? -10.561 68.505 118.986 1.00 21.35 74 ILE H CA 1
ATOM 6341 C C . ILE H 1 74 ? -9.696 69.174 120.051 1.00 22.67 74 ILE H C 1
ATOM 6342 O O . ILE H 1 74 ? -10.120 70.133 120.693 1.00 25.39 74 ILE H O 1
ATOM 6347 N N . THR H 1 75 ? -8.497 68.604 120.264 1.00 24.30 75 THR H N 1
ATOM 6348 C CA . THR H 1 75 ? -7.531 69.124 121.220 1.00 28.14 75 THR H CA 1
ATOM 6349 C C . THR H 1 75 ? -6.188 69.276 120.513 1.00 27.26 75 THR H C 1
ATOM 6350 O O . THR H 1 75 ? -5.901 68.549 119.559 1.00 23.47 75 THR H O 1
ATOM 6354 N N . THR H 1 76 ? -5.383 70.249 120.970 1.00 25.08 76 THR H N 1
ATOM 6355 C CA . THR H 1 76 ? -4.086 70.515 120.366 1.00 25.31 76 THR H CA 1
ATOM 6356 C C . THR H 1 76 ? -3.043 70.716 121.462 1.00 30.71 76 THR H C 1
ATOM 6357 O O . THR H 1 76 ? -3.379 71.045 122.600 1.00 29.81 76 THR H O 1
ATOM 6361 N N . LYS H 1 77 ? -1.780 70.452 121.110 1.00 28.90 77 LYS H N 1
ATOM 6362 C CA . LYS H 1 77 ? -0.650 70.732 121.982 1.00 36.26 77 LYS H CA 1
ATOM 6363 C C . LYS H 1 77 ? 0.597 70.880 121.123 1.00 34.66 77 LYS H C 1
ATOM 6364 O O . LYS H 1 77 ? 0.693 70.279 120.053 1.00 32.52 77 LYS H O 1
ATOM 6370 N N . GLU H 1 78 ? 1.534 71.711 121.588 1.00 40.68 78 GLU H N 1
ATOM 6371 C CA . GLU H 1 78 ? 2.782 71.929 120.882 1.00 45.73 78 GLU H CA 1
ATOM 6372 C C . GLU H 1 78 ? 3.670 70.699 121.062 1.00 40.69 78 GLU H C 1
ATOM 6373 O O . GLU H 1 78 ? 3.737 70.131 122.151 1.00 42.60 78 GLU H O 1
ATOM 6379 N N . SER H 1 79 ? 4.280 70.253 119.954 1.00 36.92 79 SER H N 1
ATOM 6380 C CA . SER H 1 79 ? 5.141 69.080 119.950 1.00 40.47 79 SER H CA 1
ATOM 6381 C C . SER H 1 79 ? 6.332 69.332 119.028 1.00 34.32 79 SER H C 1
ATOM 6382 O O . SER H 1 79 ? 6.238 69.129 117.818 1.00 31.71 79 SER H O 1
ATOM 6385 N N . GLY H 1 80 ? 7.440 69.809 119.614 1.00 38.14 80 GLY H N 1
ATOM 6386 C CA . GLY H 1 80 ? 8.631 70.147 118.851 1.00 35.54 80 GLY H CA 1
ATOM 6387 C C . GLY H 1 80 ? 8.376 71.366 117.966 1.00 34.63 80 GLY H C 1
ATOM 6388 O O . GLY H 1 80 ? 7.975 72.416 118.460 1.00 39.65 80 GLY H O 1
ATOM 6389 N N . GLU H 1 81 ? 8.518 71.176 116.641 1.00 32.47 81 GLU H N 1
ATOM 6390 C CA . GLU H 1 81 ? 8.268 72.237 115.672 1.00 34.64 81 GLU H CA 1
ATOM 6391 C C . GLU H 1 81 ? 6.900 72.017 115.015 1.00 30.61 81 GLU H C 1
ATOM 6392 O O . GLU H 1 81 ? 6.670 72.467 113.892 1.00 28.32 81 GLU H O 1
ATOM 6398 N N . PHE H 1 82 ? 5.972 71.385 115.762 1.00 28.80 82 PHE H N 1
ATOM 6399 C CA . PHE H 1 82 ? 4.652 71.062 115.241 1.00 28.13 82 PHE H CA 1
ATOM 6400 C C . PHE H 1 82 ? 3.587 71.345 116.289 1.00 26.63 82 PHE H C 1
ATOM 6401 O O . PHE H 1 82 ? 3.888 71.487 117.474 1.00 25.57 82 PHE H O 1
ATOM 6409 N N . VAL H 1 83 ? 2.345 71.477 115.813 1.00 25.30 83 VAL H N 1
ATOM 6410 C CA . VAL H 1 83 ? 1.176 71.503 116.667 1.00 26.12 83 VAL H CA 1
ATOM 6411 C C . VAL H 1 83 ? 0.423 70.203 116.416 1.00 24.60 83 VAL H C 1
ATOM 6412 O O . VAL H 1 83 ? -0.015 69.949 115.294 1.00 21.63 83 VAL H O 1
ATOM 6416 N N . GLU H 1 84 ? 0.421 69.326 117.424 1.00 21.97 84 GLU H N 1
ATOM 6417 C CA . GLU H 1 84 ? -0.256 68.048 117.332 1.00 23.29 84 GLU H CA 1
ATOM 6418 C C . GLU H 1 84 ? -1.753 68.269 117.529 1.00 22.68 84 GLU H C 1
ATOM 6419 O O . GLU H 1 84 ? -2.172 68.758 118.572 1.00 26.29 84 GLU H O 1
ATOM 6425 N N . VAL H 1 85 ? -2.545 67.897 116.513 1.00 20.78 85 VAL H N 1
ATOM 6426 C CA . VAL H 1 85 ? -3.992 68.053 116.555 1.00 20.32 85 VAL H CA 1
ATOM 6427 C C . VAL H 1 85 ? -4.619 66.669 116.699 1.00 23.92 85 VAL H C 1
ATOM 6428 O O . VAL H 1 85 ? -4.376 65.791 115.872 1.00 21.67 85 VAL H O 1
ATOM 6432 N N . THR H 1 86 ? -5.423 66.488 117.764 1.00 24.31 86 THR H N 1
ATOM 6433 C CA . THR H 1 86 ? -6.092 65.221 118.028 1.00 23.37 86 THR H CA 1
ATOM 6434 C C . THR H 1 86 ? -7.595 65.389 117.816 1.00 23.68 86 THR H C 1
ATOM 6435 O O . THR H 1 86 ? -8.201 66.312 118.357 1.00 23.68 86 THR H O 1
ATOM 6439 N N . TYR H 1 87 ? -8.181 64.466 117.034 1.00 21.98 87 TYR H N 1
ATOM 6440 C CA . TYR H 1 87 ? -9.618 64.414 116.813 1.00 22.17 87 TYR H CA 1
ATOM 6441 C C . TYR H 1 87 ? -10.183 63.196 117.539 1.00 25.08 87 TYR H C 1
ATOM 6442 O O . TYR H 1 87 ? -9.686 62.085 117.360 1.00 25.03 87 TYR H O 1
ATOM 6451 N N . HIS H 1 88 ? -11.182 63.429 118.402 1.00 22.83 88 HIS H N 1
ATOM 6452 C CA . HIS H 1 88 ? -11.918 62.355 119.051 1.00 22.22 88 HIS H CA 1
ATOM 6453 C C . HIS H 1 88 ? -13.351 62.394 118.529 1.00 22.64 88 HIS H C 1
ATOM 6454 O O . HIS H 1 88 ? -14.119 63.279 118.898 1.00 24.59 88 HIS H O 1
ATOM 6461 N N . TYR H 1 89 ? -13.665 61.482 117.591 1.00 23.37 89 TYR H N 1
ATOM 6462 C CA . TYR H 1 89 ? -14.961 61.471 116.928 1.00 25.47 89 TYR H CA 1
ATOM 6463 C C . TYR H 1 89 ? -15.698 60.177 117.251 1.00 27.04 89 TYR H C 1
ATOM 6464 O O . TYR H 1 89 ? -15.184 59.089 117.000 1.00 26.33 89 TYR H O 1
ATOM 6473 N N . VAL H 1 90 ? -16.957 60.320 117.707 1.00 26.76 90 VAL H N 1
ATOM 6474 C CA . VAL H 1 90 ? -17.805 59.183 118.033 1.00 31.40 90 VAL H CA 1
ATOM 6475 C C . VAL H 1 90 ? -19.081 59.278 117.195 1.00 28.18 90 VAL H C 1
ATOM 6476 O O . VAL H 1 90 ? -19.748 60.313 117.195 1.00 28.89 90 VAL H O 1
ATOM 6480 N N . MET H 1 91 ? -19.401 58.191 116.473 1.00 27.21 91 MET H N 1
ATOM 6481 C CA . MET H 1 91 ? -20.637 58.105 115.700 1.00 30.02 91 MET H CA 1
ATOM 6482 C C . MET H 1 91 ? -21.403 56.855 116.125 1.00 29.05 91 MET H C 1
ATOM 6483 O O . MET H 1 91 ? -20.809 55.795 116.325 1.00 30.03 91 MET H O 1
ATOM 6488 N N . LYS H 1 92 ? -22.724 57.017 116.306 1.00 32.78 92 LYS H N 1
ATOM 6489 C CA . LYS H 1 92 ? -23.595 55.941 116.753 1.00 39.95 92 LYS H CA 1
ATOM 6490 C C . LYS H 1 92 ? -24.335 55.365 115.549 1.00 33.85 92 LYS H C 1
ATOM 6491 O O . LYS H 1 92 ? -25.185 56.033 114.962 1.00 31.65 92 LYS H O 1
ATOM 6497 N N . VAL H 1 93 ? -23.990 54.118 115.188 1.00 31.75 93 VAL H N 1
ATOM 6498 C CA . VAL H 1 93 ? -24.578 53.445 114.038 1.00 32.02 93 VAL H CA 1
ATOM 6499 C C . VAL H 1 93 ? -25.643 52.470 114.535 1.00 31.57 93 VAL H C 1
ATOM 6500 O O . VAL H 1 93 ? -25.353 51.625 115.377 1.00 35.05 93 VAL H O 1
ATOM 6504 N N . PRO H 1 94 ? -26.908 52.556 114.038 1.00 35.47 94 PRO H N 1
ATOM 6505 C CA . PRO H 1 94 ? -27.939 51.587 114.413 1.00 36.39 94 PRO H CA 1
ATOM 6506 C C . PRO H 1 94 ? -27.479 50.158 114.112 1.00 38.48 94 PRO H C 1
ATOM 6507 O O . PRO H 1 94 ? -26.922 49.897 113.047 1.00 40.96 94 PRO H O 1
ATOM 6511 N N . LYS H 1 95 ? -27.743 49.237 115.057 1.00 38.60 95 LYS H N 1
ATOM 6512 C CA . LYS H 1 95 ? -27.344 47.833 114.924 1.00 44.29 95 LYS H CA 1
ATOM 6513 C C . LYS H 1 95 ? -27.971 47.191 113.675 1.00 47.48 95 LYS H C 1
ATOM 6514 O O . LYS H 1 95 ? -27.462 46.188 113.178 1.00 50.22 95 LYS H O 1
ATOM 6520 N N . THR H 1 96 ? -29.064 47.790 113.166 1.00 47.15 96 THR H N 1
ATOM 6521 C CA . THR H 1 96 ? -29.776 47.251 112.011 1.00 50.42 96 THR H CA 1
ATOM 6522 C C . THR H 1 96 ? -29.120 47.706 110.695 1.00 51.84 96 THR H C 1
ATOM 6523 O O . THR H 1 96 ? -29.559 47.294 109.620 1.00 51.94 96 THR H O 1
ATOM 6527 N N . ASP H 1 97 ? -28.088 48.575 110.780 1.00 43.34 97 ASP H N 1
ATOM 6528 C CA . ASP H 1 97 ? -27.393 49.044 109.586 1.00 41.59 97 ASP H CA 1
ATOM 6529 C C . ASP H 1 97 ? -26.731 47.842 108.908 1.00 39.56 97 ASP H C 1
ATOM 6530 O O . ASP H 1 97 ? -25.962 47.116 109.536 1.00 40.49 97 ASP H O 1
ATOM 6535 N N . LYS H 1 98 ? -27.018 47.668 107.609 1.00 38.08 98 LYS H N 1
ATOM 6536 C CA . LYS H 1 98 ? -26.569 46.501 106.859 1.00 41.68 98 LYS H CA 1
ATOM 6537 C C . LYS H 1 98 ? -25.090 46.630 106.460 1.00 41.12 98 LYS H C 1
ATOM 6538 O O . LYS H 1 98 ? -24.502 45.664 105.980 1.00 39.03 98 LYS H O 1
ATOM 6544 N N . ASN H 1 99 ? -24.498 47.825 106.661 1.00 39.71 99 ASN H N 1
ATOM 6545 C CA . ASN H 1 99 ? -23.100 48.058 106.301 1.00 37.53 99 ASN H CA 1
ATOM 6546 C C . ASN H 1 99 ? -22.171 47.709 107.479 1.00 35.68 99 ASN H C 1
ATOM 6547 O O . ASN H 1 99 ? -20.968 47.545 107.280 1.00 31.28 99 ASN H O 1
ATOM 6552 N N . LEU H 1 100 ? -22.742 47.595 108.703 1.00 33.91 100 LEU H N 1
ATOM 6553 C CA . LEU H 1 100 ? -21.949 47.342 109.915 1.00 35.51 100 LEU H CA 1
ATOM 6554 C C . LEU H 1 100 ? -21.081 46.091 109.768 1.00 36.46 100 LEU H C 1
ATOM 6555 O O . LEU H 1 100 ? -19.888 46.149 110.049 1.00 32.52 100 LEU H O 1
ATOM 6560 N N . PRO H 1 101 ? -21.654 44.901 109.434 1.00 39.35 101 PRO H N 1
ATOM 6561 C CA . PRO H 1 101 ? -20.863 43.667 109.378 1.00 38.02 101 PRO H CA 1
ATOM 6562 C C . PRO H 1 101 ? -19.555 43.809 108.597 1.00 35.18 101 PRO H C 1
ATOM 6563 O O . PRO H 1 101 ? -18.487 43.501 109.119 1.00 28.51 101 PRO H O 1
ATOM 6567 N N . ARG H 1 102 ? -19.647 44.375 107.385 1.00 32.92 102 ARG H N 1
ATOM 6568 C CA . ARG H 1 102 ? -18.493 44.524 106.508 1.00 33.65 102 ARG H CA 1
ATOM 6569 C C . ARG H 1 102 ? -17.519 45.561 107.088 1.00 33.95 102 ARG H C 1
ATOM 6570 O O . ARG H 1 102 ? -16.306 45.391 106.994 1.00 28.17 102 ARG H O 1
ATOM 6578 N N . PHE H 1 103 ? -18.068 46.636 107.682 1.00 29.98 103 PHE H N 1
ATOM 6579 C CA . PHE H 1 103 ? -17.254 47.700 108.268 1.00 29.14 103 PHE H CA 1
ATOM 6580 C C . PHE H 1 103 ? -16.470 47.156 109.469 1.00 31.63 103 PHE H C 1
ATOM 6581 O O . PHE H 1 103 ? -15.270 47.401 109.588 1.00 27.03 103 PHE H O 1
ATOM 6589 N N . LEU H 1 104 ? -17.168 46.427 110.358 1.00 29.86 104 LEU H N 1
ATOM 6590 C CA . LEU H 1 104 ? -16.562 45.887 111.575 1.00 33.12 104 LEU H CA 1
ATOM 6591 C C . LEU H 1 104 ? -15.429 44.910 111.227 1.00 30.19 104 LEU H C 1
ATOM 6592 O O . LEU H 1 104 ? -14.435 44.838 111.947 1.00 30.45 104 LEU H O 1
ATOM 6597 N N . GLU H 1 105 ? -15.576 44.184 110.102 1.00 27.96 105 GLU H N 1
ATOM 6598 C CA . GLU H 1 105 ? -14.557 43.234 109.656 1.00 30.40 105 GLU H CA 1
ATOM 6599 C C . GLU H 1 105 ? -13.237 43.960 109.336 1.00 27.43 105 GLU H C 1
ATOM 6600 O O . GLU H 1 105 ? -12.174 43.353 109.405 1.00 26.97 105 GLU H O 1
ATOM 6606 N N . GLN H 1 106 ? -13.323 45.256 108.967 1.00 25.76 106 GLN H N 1
ATOM 6607 C CA . GLN H 1 106 ? -12.138 46.045 108.622 1.00 24.04 106 GLN H CA 1
ATOM 6608 C C . GLN H 1 106 ? -11.368 46.457 109.883 1.00 22.36 106 GLN H C 1
ATOM 6609 O O . GLN H 1 106 ? -10.170 46.729 109.808 1.00 23.54 106 GLN H O 1
ATOM 6615 N N . VAL H 1 107 ? -12.077 46.557 111.024 1.00 25.15 107 VAL H N 1
ATOM 6616 C CA . VAL H 1 107 ? -11.476 47.020 112.275 1.00 25.40 107 VAL H CA 1
ATOM 6617 C C . VAL H 1 107 ? -10.497 45.955 112.786 1.00 27.27 107 VAL H C 1
ATOM 6618 O O . VAL H 1 107 ? -10.914 44.877 113.206 1.00 28.65 107 VAL H O 1
ATOM 6622 N N . SER H 1 108 ? -9.189 46.306 112.786 1.00 24.31 108 SER H N 1
ATOM 6623 C CA . SER H 1 108 ? -8.117 45.399 113.209 1.00 24.45 108 SER H CA 1
ATOM 6624 C C . SER H 1 108 ? -8.150 44.116 112.371 1.00 25.35 108 SER H C 1
ATOM 6625 O O . SER H 1 108 ? -7.887 43.029 112.881 1.00 26.04 108 SER H O 1
ATOM 6628 N N . ALA H 1 109 ? -8.366 44.283 111.056 1.00 24.61 109 ALA H N 1
ATOM 6629 C CA . ALA H 1 109 ? -8.463 43.165 110.126 1.00 24.40 109 ALA H CA 1
ATOM 6630 C C . ALA H 1 109 ? -7.095 42.496 109.938 1.00 29.07 109 ALA H C 1
ATOM 6631 O O . ALA H 1 109 ? -7.022 41.312 109.620 1.00 27.93 109 ALA H O 1
ATOM 6633 N N . TYR H 1 110 ? -6.017 43.273 110.149 1.00 25.53 110 TYR H N 1
ATOM 6634 C CA . TYR H 1 110 ? -4.649 42.791 109.951 1.00 26.34 110 TYR H CA 1
ATOM 6635 C C . TYR H 1 110 ? -4.311 41.683 110.967 1.00 26.37 110 TYR H C 1
ATOM 6636 O O . TYR H 1 110 ? -3.428 40.864 110.714 1.00 29.02 110 TYR H O 1
ATOM 6645 N N . SER H 1 111 ? -4.985 41.704 112.131 1.00 27.80 111 SER H N 1
ATOM 6646 C CA . SER H 1 111 ? -4.702 40.764 113.213 1.00 34.73 111 SER H CA 1
ATOM 6647 C C . SER H 1 111 ? -5.523 39.477 113.064 1.00 39.35 111 SER H C 1
ATOM 6648 O O . SER H 1 111 ? -5.221 38.476 113.714 1.00 51.74 111 SER H O 1
ATOM 6651 N N . LYS H 1 112 ? -6.558 39.517 112.207 1.00 49.88 112 LYS H N 1
ATOM 6652 C CA . LYS H 1 112 ? -7.470 38.393 112.029 1.00 61.44 112 LYS H CA 1
ATOM 6653 C C . LYS H 1 112 ? -7.038 37.557 110.806 1.00 58.96 112 LYS H C 1
ATOM 6654 O O . LYS H 1 112 ? -5.887 37.752 110.349 1.00 61.31 112 LYS H O 1
#

Nearest PDB structures (foldseek):
  8ym1-assembly4_E  TM=1.008E+00  e=2.229E-22  Swine acute diarrhea syndrome coronavirus
  8ym1-assembly2_C  TM=1.008E+00  e=3.151E-22  Swine acute diarrhea syndrome coronavirus
  5epw-assembly1_B  TM=9.884E-01  e=2.250E-15  Human coronavirus NL63
  5epw-assembly1_A  TM=9.888E-01  e=5.532E-15  Human coronavirus NL63
  8wqk-assembly3_C  TM=9.575E-01  e=5.713E-13  Porcine epidemic diarrhea virus